Protein 6EQS (pdb70)

GO terms:
  GO:0061697 protein-glutaryllysine deglutarylase activity (F, IDA)
  GO:0070403 NAD+ binding (F, IDA)
  GO:0036046 protein demalonylation (P, IDA)
  GO:0036047 peptidyl-lysine demalonylation (P, IDA)
  GO:0036048 protein desuccinylation (P, IDA)
  GO:0036049 peptidyl-lysine desuccinylation (P, IDA)
  GO:0005739 mitochondrion (C, IDA)
  GO:0005758 mitochondrial intermembrane space (C, IDA)
  GO:0005759 mitochondrial matrix (C, IDA)
  GO:0005829 cytosol (C, IDA)
  GO:0008270 zinc ion binding (F, IDA)
  GO:0036054 protein-malonyllysine demalonylase activity (F, IDA)
  GO:0036055 protein-succinyllysine desuccinylase activity (F, IDA)
  GO:2000378 negative regulation of reactive oxygen species metabolic process (P, IDA)
  GO:0006476 protein deacetylation (P, IDA)
  GO:0061698 protein deglutarylation (P, IDA)
  GO:0005634 nucleus (C, TAS)
  GO:0005739 mitochondrion (C, HTP)
  GO:0061697 protein-glutaryllysine deglutarylase activity (F, EXP)
  GO:0005759 mitochondrial matrix (C, TAS)

Solvent-accessible surface area: 49986 Å² total; per-residue (Å²): 123,218,33,39,94,39,50,67,65,0,80,136,84,10,70,176,5,156,30,0,0,0,3,0,2,26,24,0,0,47,84,19,49,20,66,37,112,147,46,95,39,7,123,5,11,153,48,72,11,104,68,4,9,27,58,115,19,18,78,138,41,29,5,56,0,2,2,6,3,8,64,46,14,80,29,17,68,89,40,108,22,14,36,0,0,114,10,0,5,106,0,11,54,83,2,44,180,103,72,42,87,1,1,0,0,3,31,14,24,14,14,3,3,105,140,24,36,8,139,46,21,15,24,3,28,14,0,6,23,48,4,68,2,70,63,57,26,56,64,45,121,33,121,139,80,36,14,10,117,30,0,67,77,91,1,40,41,102,102,83,50,159,44,28,82,17,66,60,128,131,3,3,79,10,173,98,107,92,42,32,6,23,15,18,2,51,8,41,5,74,87,49,103,9,75,58,58,31,20,72,70,3,39,130,2,6,52,120,3,56,0,0,0,4,0,10,13,41,12,82,54,121,33,5,11,48,8,3,30,23,1,23,94,109,50,14,11,0,0,2,0,16,82,77,88,24,98,8,7,95,114,9,97,4,20,12,109,14,62,7,11,74,14,0,49,100,0,4,79,269,33,40,92,40,49,68,63,0,81,140,82,9,70,171,5,146,30,0,0,0,3,0,3,26,24,0,0,47,84,20,49,20,64,38,108,145,48,96,38,7,124,5,11,154,44,75,11,101,69,4,8,29,58,120,20,18,79,145,40,27,5,56,0,2,2,8,3,7,65,47,13,80,29,17,60,91,42,108,19,14,34,0,0,101,11,0,5,106,0,11,51,83,1,43,176,101,71,41,86,1,4,0,0,3,30,13,24,14,9,3,3,59,51,24,17,11,137,49,37,13,32,0,27,14,1,6,22,42,4,69,2,76,84,63,41,60,62,47,107,34,64,83,78,33,13,11,118,31,0,69,76,92,1,42,40,104,103,79,51,163,52,28,84,16,70,59,128,132,3,3,78,10,172,99,109,91,43,32,7,25,16,18,2,49,8,42,5,75,88,48,99,9,72,58,63,37,20,69,67,4,37,126,1,8,54,118,3,56,0,0,0,4,0,10,12,39,13,73,56,110,37,5,8,47,13,3,12,29,0,22,92,104,50,15,11,0,0,2,0,16,81,76,88,24,94,3,8,116,80,9,97,4,20,13,109,14,62,7,10,74,16,0,49,101,0,3,78,158,141,109,176,73,88,214,30,39,91,39,54,60,62,0,82,132,82,12,70,175,5,155,26,0,0,0,2,0,2,29,25,1,0,47,85,19,51,19,64,42,99,137,53,94,39,3,129,5,12,152,48,69,7,75,67,5,8,26,36,50,23,18,74,150,39,25,5,55,1,2,3,7,3,7,66,48,14,81,30,16,69,90,41,108,22,14,33,0,0,115,11,0,4,105,0,12,49,83,3,43,176,103,72,43,85,1,1,0,0,3,32,13,24,13,10,0,3,101,133,22,35,9,149,51,38,16,32,1,25,14,1,6,24,41,4,67,3,79,84,70,40,57,66,45,121,33,116,128,77,31,15,11,120,32,0,70,77,91,0,38,40,104,95,81,51,165,42,27,83,15,71,59,129,134,4,4,81,9,168,96,107,94,41,35,7,25,15,19,3,48,9,40,6,64,21,45,62,9,72,92,65,49,45,129,70,0,76,116,1,5,55,117,2,54,0,0,0,4,0,10,14,45,12,87,60,64,21,4,17,29,6,3,9,82,0,21,89,116,51,16,12,0,0,2,0,17,80,71,87,22,111,8,8,105,146,8,97,4,20,11,112,14,63,7,10,73,15,0,48,103,0,4,81,74,154,88,104,189,88,88,215,30,39,92,38,54,65,64,0,84,144,80,12,64,170,6,152,27,0,0,0,2,0,2,30,26,1,0,46,86,19,47,19,65,40,104,140,53,95,38,5,130,5,13,147,49,73,7,91,64,5,7,28,36,65,23,17,61,151,38,27,6,54,0,3,2,6,2,8,65,48,13,68,31,16,70,89,43,105,23,15,33,0,0,116,10,0,5,104,0,13,50,82,2,43,175,103,74,44,85,1,0,0,0,2,31,14,24,14,11,1,3,109,127,22,34,6,142,50,23,13,26,2,25,14,1,6,23,46,4,67,3,77,85,70,41,54,66,46,125,31,120,109,79,31,12,11,47,15,0,14,26,66,0,33,40,67,94,80,52,158,41,28,83,16,61,65,121,88,3,4,81,11,169,97,107,92,43,32,6,24,16,18,3,48,8,40,7,71,20,45,62,10,71,95,65,49,44,128,65,0,74,115,0,2,56,117,2,56,0,0,0,4,0,10,15,43,12,86,61,64,19,4,17,34,9,2,10,84,1,21,91,116,51,15,11,0,0,2,0,17,81,70,85,20,112,9,9,105,147,9,95,4,21,12,113,14,63,6,11,73,14,0,49,104,0,3,81

CATH classification: 3.40.50.1220 (+1 more: 3.30.1600.10)

InterPro domains:
  IPR003000 Sirtuin family [PF02146] (58-256)
  IPR026590 Sirtuin family, catalytic core domain [PS50305] (33-307)
  IPR026591 Sirtuin, catalytic core small domain superfamily [G3DSA:3.30.1600.10] (68-226)
  IPR027546 Sirtuin, class III [MF_01121] (51-306)
  IPR027546 Sirtuin, class III [cd01412] (51-301)
  IPR029035 DHS-like NAD/FAD-binding domain superfamily [SSF52467] (38-299)
  IPR050134 NAD-dependent sirtuin protein deacylases [PTHR11085] (37-305)

Secondary structure (DSSP, 8-state):
---B--HHHHHHHHHH-SEEEEEE-THHHHTTTPPPSSGGGGEETTEEHHHHSSHHHHHH-HHHHHHHHHHHHHHHTT----HHHHHHHHHHHHHHHTT-EEEEEE---S-HHHHTT-SSEEETTEEEEEEEETTT--EEE---SSSSGGGTT----STTPPP----GGGS-B--STTT-PBEEEEEPPTTSPPPHHHHHHHHHHHHH-SEEEEES--S-STTGGGHHHHHHHTT--EEEEESS--TTGGGSSEEEES-HHHHHHHHT-/--B--HHHHHHHHHH-SEEEEEE-GGGGGGGTPPPSSGGGGEETTEEHHHHSSHHHHHH-HHHHHHHHHHHHHHHTT----HHHHHHHHHHHHHHHTT-EEEEEE---S-HHHHTT--SEEETTEEEEEEEETTT--EEE---SSSSGGGTT----STTPPP----GGGS-B--STTT-PBEEEEEPPTTSPPPHHHHHHHHHHHHH-SEEEEES--S-STTGGGHHHHHHHTT--EEEEESS--TTGGGSSEEEES-HHHHHHHHT-/-TTTSPPPB--HHHHHHHHHH-SEEEEEE-GGGTGGGT---SSGGGGEETTEEHHHHSSHHHHHH-HHHHHHHHHHHHHHHTT----HHHHHHHHHHHHHHTTT-EEEEEE---S-HHHHTT-SSEEETTEEEEEEEETTT--EEE---SSSSGGGTT----STTPPP----GGGS-B--STTT-PBEEEEEPPTT-PPPHHHHHHHHHHHHH-SEEEEES--S-STTGGGHHHHHHHTT--EEEEESS--TTGGGSSEEEES-HHHHHHHHT-/---SSSPPPB--HHHHHHHHHH-SEEEEEE-THHHHTTT---SSGGGGEETTEEHHHHSSHHHHHH-HHHHHHHHHHHHHHHTT----HHHHHHHHHHHHHHHTT-EEEEEE---S-HHHHTT-SSEEETTEEEEEEEETTT--EEE---SSSSGGGTT----STTPPP----GGGS-B--STTT-PBEEEEE--TTSPPPHHHHHHHHHHHHH-SEEEEES--S-STTGGGHHHHHHHTT--EEEEESS--TTGGGSSEEEES-HHHHHHHHT-

Nearest PDB structures (foldseek):
  6eqs-assembly4_D  TM=1.002E+00  e=2.357E-60  Homo sapiens
  6aco-assembly1_A  TM=9.862E-01  e=8.002E-56  Homo sapiens
  4f4u-assembly2_B  TM=9.936E-01  e=1.482E-54  Homo sapiens
  8z57-assembly1_A  TM=9.806E-01  e=4.553E-55  Homo sapiens
  8z58-assembly1_A  TM=9.799E-01  e=5.432E-53  Homo sapiens

Organism: Homo sapiens (NCBI:txid9606)

Foldseek 3Di:
DAADADLVVLLVLVVPWQAEEEEEEPLQCVVQVQFHQPPDSQAFAHDGPLVLQAVVNCVVAVLVSLLQLQLNLVVLPPTAHFLLLLLLQVLQVVSVVVNGHYAYEYCDQSCRNVRSHHDRYHNFFYHSQWKAFPFPGDIGGHSDVRLFPLSNVGNHGHHPPDRSRDPQQRARFDPDPPTRGRIDGPGAGVVGDTDPVSVVVLVVSLVPTQEYEYEHDQLPDPPSSVRQLVSLVVVHAYAYEYCDDHPCRRSHHYYHHDRSSPVSNVSSD/DADQDLVVLLVLVVVWQAEEEEEADLQQVVQVQFHQPPPSQAFAHDGPLVLLAPVNCVVAVLVSLLQLQLNLVVLVPTAGFLLLLLLQVLQVVSVVVNGHYAYEYCDQNCRNVRSHHDRYHNFFYHSQWKAFPFPGDIDGHSDVRLFPLSVPGNHRHHPPDRSRDPQQRARFDPPPPGRGRIDHSGAGPVGDTDVVSVVVLVVSLVPTQEYEYEHDQLPDPPVSVRQLVSLVVVHAYEYEECDDHPCNVSHHHYHHDRSSPVSNVSSD/DPPPADFADADLVVLLVLVVPWQAEEEEEEDLQCVVQVQDHQPPDVQAFQHDGVQVLLDPVNCVVAVLQSLLQLQLNLVVLPVTAHFLLLLLLQVLQVVSVVVNGHYAYEYCDQSCNNVRSHHDRYHNFFYHSQWKAFPFPGDIDGHSDVRLFVLSVPGSHRHHPPDRSRDPQLRARFDPDPPGRGRIDGPGAHVVGDTDVVSVVVLVVSLVPTQEYEYEHDQLPDPPSSCRQLVSLVVVHAYEYEEQDDHPCSRSHNHYHHDRSSPVSNVSSD/DDDPDADFADADLVVLLVLVVPWQAEEEEEAPLQCVVQVQDHCPPDNQAFQHDGVLVLLDPVNCVVAVLVSLLQLQLNLVVLPVTAGFLLLLLLQVLQVVSVVVNGHYAYEYCDQSCRNVRSHHDRYQNQFYHSQWKAFPFPGDIDGHSDVRLFPLSNPGSHGHHPPDRSRDDQLRARFDPPPPGRGRIDGSGAHVVGDTDPVSVVVLVVSLVPTQEYEYERDQLDDPDSSCRQLSSLVVVHAYEYEECDDHPCSRSHNHYHHDRSSPPSNVSSD

Radius of gyration: 41.28 Å; Cα contacts (8 Å, |Δi|>4): 2179; chains: 4; bounding box: 72×83×125 Å

Structure (mmCIF, N/CA/C/O backbone):
data_6EQS
#
_entry.id   6EQS
#
_cell.length_a   40.326
_cell.length_b   55.969
_cell.length_c   123.034
_cell.angle_alpha   97.39
_cell.angle_beta   99.29
_cell.angle_gamma   90.52
#
_symmetry.space_group_name_H-M   'P 1'
#
loop_
_entity.id
_entity.type
_entity.pdbx_description
1 polymer 'NAD-dependent protein deacylase sirtuin-5, mitochondrial'
2 non-polymer 'ZINC ION'
3 non-polymer '3-[[(~{Z})-~{C}-[(2~{R},3~{R},4~{S},5~{R})-5-[[[[(2~{R},3~{S},4~{R},5~{R})-5-(6-aminopurin-9-yl)-3,4-bis(oxidanyl)oxolan-2-yl]methoxy-oxidanyl-phosphoryl]oxy-oxidanyl-phosphoryl]oxymethyl]-3,4-bis(oxidanyl)oxolan-2-yl]sulfanyl-~{N}-[(5~{S})-6-[[(2~{S})-3-(1~{H}-indol-3-yl)-1-oxidanylidene-1-(propan-2-ylamino)propan-2-yl]amino]-6-oxidanylidene-5-(phenylmethoxycarbonylamino)hexyl]carbonimidoyl]amino]propanoic acid'
4 non-polymer 1,2-ETHANEDIOL
5 non-polymer 1,3-BUTANEDIOL
6 non-polymer 'DIMETHYL SULFOXIDE'
7 water water
#
loop_
_atom_site.group_PDB
_atom_site.id
_atom_site.type_symbol
_atom_site.label_atom_id
_atom_site.label_alt_id
_atom_site.label_comp_id
_atom_site.label_asym_id
_atom_site.label_entity_id
_atom_site.label_seq_id
_atom_site.pdbx_PDB_ins_code
_atom_site.Cartn_x
_atom_site.Cartn_y
_atom_site.Cartn_z
_atom_site.occupancy
_atom_site.B_iso_or_equiv
_atom_site.auth_seq_id
_atom_site.auth_comp_id
_atom_site.auth_asym_id
_atom_site.auth_atom_id
_atom_site.pdbx_PDB_model_num
ATOM 1 N N . ALA A 1 7 ? 13.583 38.466 6.821 1.00 65.72 34 ALA A N 1
ATOM 2 C CA . ALA A 1 7 ? 14.456 37.313 6.308 1.00 58.35 34 ALA A CA 1
ATOM 3 C C . ALA A 1 7 ? 14.021 36.831 4.877 1.00 39.44 34 ALA A C 1
ATOM 4 O O . ALA A 1 7 ? 13.226 35.858 4.738 1.00 62.04 34 ALA A O 1
ATOM 6 N N . ARG A 1 8 ? 14.442 37.565 3.826 1.00 37.06 35 ARG A N 1
ATOM 7 C CA . ARG A 1 8 ? 13.708 37.469 2.558 1.00 35.64 35 ARG A CA 1
ATOM 8 C C . ARG A 1 8 ? 14.513 37.544 1.263 1.00 36.75 35 ARG A C 1
ATOM 9 O O . ARG A 1 8 ? 15.485 38.211 1.224 1.00 45.94 35 ARG A O 1
ATOM 17 N N . PRO A 1 9 ? 14.121 36.684 0.279 1.00 22.97 36 PRO A N 1
ATOM 18 C CA . PRO A 1 9 ? 15.034 36.501 -0.797 1.00 17.89 36 PRO A CA 1
ATOM 19 C C . PRO A 1 9 ? 15.166 37.607 -1.726 1.00 19.40 36 PRO A C 1
ATOM 20 O O . PRO A 1 9 ? 14.240 38.310 -1.920 1.00 24.23 36 PRO A O 1
ATOM 24 N N . SER A 1 10 ? 16.308 37.671 -2.390 1.00 16.65 37 SER A N 1
ATOM 25 C CA . SER A 1 10 ? 16.526 38.609 -3.455 1.00 16.30 37 SER A CA 1
ATOM 26 C C . SER A 1 10 ? 15.932 38.071 -4.783 1.00 15.02 37 SER A C 1
ATOM 27 O O . SER A 1 10 ? 16.001 36.869 -5.011 1.00 16.01 37 SER A O 1
ATOM 30 N N . SER A 1 11 ? 15.426 39.029 -5.590 1.00 15.47 38 SER A N 1
ATOM 31 C CA . SER A 1 11 ? 15.079 38.746 -6.990 1.00 16.95 38 SER A CA 1
ATOM 32 C C . SER A 1 11 ? 15.993 39.348 -7.988 1.00 16.02 38 SER A C 1
ATOM 33 O O . SER A 1 11 ? 15.611 39.400 -9.175 1.00 16.81 38 SER A O 1
ATOM 36 N N . SER A 1 12 ? 17.226 39.602 -7.565 1.00 15.74 39 SER A N 1
ATOM 37 C CA . SER A 1 12 ? 18.212 40.091 -8.498 1.00 17.23 39 SER A CA 1
ATOM 38 C C . SER A 1 12 ? 19.046 39.036 -9.216 1.00 16.35 39 SER A C 1
ATOM 39 O O . SER A 1 12 ? 19.924 38.383 -8.638 1.00 16.18 39 SER A O 1
ATOM 42 N N . MET A 1 13 ? 18.779 38.831 -10.532 1.00 16.79 40 MET A N 1
ATOM 43 C CA . MET A 1 13 ? 19.621 37.982 -11.352 1.00 18.79 40 MET A CA 1
ATOM 44 C C . MET A 1 13 ? 21.016 38.423 -11.452 1.00 20.15 40 MET A C 1
ATOM 45 O O . MET A 1 13 ? 21.925 37.619 -11.472 1.00 19.72 40 MET A O 1
ATOM 50 N N . ALA A 1 14 ? 21.233 39.678 -11.484 1.00 19.58 41 ALA A N 1
ATOM 51 C CA . ALA A 1 14 ? 22.610 40.207 -11.639 1.00 18.93 41 ALA A CA 1
ATOM 52 C C . ALA A 1 14 ? 23.397 39.773 -10.407 1.00 18.07 41 ALA A C 1
ATOM 53 O O . ALA A 1 14 ? 24.537 39.397 -10.520 1.00 21.20 41 ALA A O 1
ATOM 55 N N . ASP A 1 15 ? 22.779 39.824 -9.221 1.00 19.15 42 ASP A N 1
ATOM 56 C CA . ASP A 1 15 ? 23.494 39.471 -8.004 1.00 19.64 42 ASP A CA 1
ATOM 57 C C . ASP A 1 15 ? 23.734 37.914 -8.003 1.00 16.15 42 ASP A C 1
ATOM 58 O O . ASP A 1 15 ? 24.842 37.486 -7.651 1.00 19.76 42 ASP A O 1
ATOM 63 N N . PHE A 1 16 ? 22.728 37.154 -8.433 1.00 16.68 43 PHE A N 1
ATOM 64 C CA . PHE A 1 16 ? 22.966 35.729 -8.491 1.00 16.18 43 PHE A CA 1
ATOM 65 C C . PHE A 1 16 ? 24.089 35.415 -9.442 1.00 14.38 43 PHE A C 1
ATOM 66 O O . PHE A 1 16 ? 24.957 34.540 -9.229 1.00 18.40 43 PHE A O 1
ATOM 74 N N . ARG A 1 17 ? 24.118 36.132 -10.575 1.00 15.95 44 ARG A N 1
ATOM 75 C CA . ARG A 1 17 ? 25.143 35.911 -11.588 1.00 16.07 44 ARG A CA 1
ATOM 76 C C . ARG A 1 17 ? 26.594 36.153 -11.116 1.00 20.88 44 ARG A C 1
ATOM 77 O O . ARG A 1 17 ? 27.551 35.567 -11.604 1.00 20.65 44 ARG A O 1
ATOM 85 N N . LYS A 1 18 ? 26.756 37.093 -10.184 1.00 19.83 45 LYS A N 1
ATOM 86 C CA . LYS A 1 18 ? 28.033 37.328 -9.533 1.00 21.86 45 LYS A CA 1
ATOM 87 C C . LYS A 1 18 ? 28.519 36.047 -8.755 1.00 19.09 45 LYS A C 1
ATOM 88 O O . LYS A 1 18 ? 29.707 35.650 -8.911 1.00 25.52 45 LYS A O 1
ATOM 94 N N . PHE A 1 19 ? 27.567 35.401 -8.020 1.00 17.06 46 PHE A N 1
ATOM 95 C CA . PHE A 1 19 ? 27.931 34.096 -7.364 1.00 17.75 46 PHE A CA 1
ATOM 96 C C . PHE A 1 19 ? 28.203 33.015 -8.471 1.00 18.84 46 PHE A C 1
ATOM 97 O O . PHE A 1 19 ? 29.163 32.281 -8.378 1.00 18.92 46 PHE A O 1
ATOM 105 N N . PHE A 1 20 ? 27.373 32.975 -9.483 1.00 15.06 47 PHE A N 1
ATOM 106 C CA . PHE A 1 20 ? 27.459 31.955 -10.525 1.00 16.43 47 PHE A CA 1
ATOM 107 C C . PHE A 1 20 ? 28.788 31.994 -11.242 1.00 20.40 47 PHE A C 1
ATOM 108 O O . PHE A 1 20 ? 29.340 30.951 -11.548 1.00 21.17 47 PHE A O 1
ATOM 116 N N . ALA A 1 21 ? 29.341 33.192 -11.488 1.00 17.34 48 ALA A N 1
ATOM 117 C CA . ALA A 1 21 ? 30.549 33.339 -12.179 1.00 20.05 48 ALA A CA 1
ATOM 118 C C . ALA A 1 21 ? 31.716 32.737 -11.475 1.00 21.35 48 ALA A C 1
ATOM 119 O O . ALA A 1 21 ? 32.685 32.342 -12.160 1.00 28.48 48 ALA A O 1
ATOM 121 N N . LYS A 1 22 ? 31.670 32.649 -10.137 1.00 21.04 49 LYS A N 1
ATOM 122 C CA . LYS A 1 22 ? 32.768 32.166 -9.324 1.00 21.78 49 LYS A CA 1
ATOM 123 C C . LYS A 1 22 ? 32.580 30.762 -8.790 1.00 21.90 49 LYS A C 1
ATOM 124 O O . LYS A 1 22 ? 33.515 30.199 -8.239 1.00 27.21 49 LYS A O 1
ATOM 130 N N . ALA A 1 23 ? 31.351 30.225 -8.875 1.00 20.48 50 ALA A N 1
ATOM 131 C CA . ALA A 1 23 ? 31.045 28.974 -8.258 1.00 17.70 50 ALA A CA 1
ATOM 132 C C . ALA A 1 23 ? 31.798 27.794 -8.925 1.00 16.27 50 ALA A C 1
ATOM 133 O O . ALA A 1 23 ? 31.799 27.619 -10.169 1.00 21.57 50 ALA A O 1
ATOM 135 N N . LYS A 1 24 ? 32.364 26.981 -8.083 1.00 19.54 51 LYS A N 1
ATOM 136 C CA . LYS A 1 24 ? 33.158 25.833 -8.541 1.00 16.60 51 LYS A CA 1
ATOM 137 C C . LYS A 1 24 ? 32.363 24.507 -8.479 1.00 18.34 51 LYS A C 1
ATOM 138 O O . LYS A 1 24 ? 32.756 23.517 -9.104 1.00 18.22 51 LYS A O 1
ATOM 144 N N . HIS A 1 25 ? 31.313 24.472 -7.690 1.00 16.74 52 HIS A N 1
ATOM 145 C CA . HIS A 1 25 ? 30.618 23.246 -7.405 1.00 16.17 52 HIS A CA 1
ATOM 146 C C . HIS A 1 25 ? 29.110 23.564 -7.201 1.00 13.13 52 HIS A C 1
ATOM 147 O O . HIS A 1 25 ? 28.704 23.885 -6.083 1.00 15.54 52 HIS A O 1
ATOM 154 N N . ILE A 1 26 ? 28.374 23.516 -8.309 1.00 11.66 53 ILE A N 1
ATOM 155 C CA . ILE A 1 26 ? 26.975 23.863 -8.303 1.00 11.50 53 ILE A CA 1
ATOM 156 C C . ILE A 1 26 ? 26.096 22.554 -8.159 1.00 11.66 53 ILE A C 1
ATOM 157 O O . ILE A 1 26 ? 26.283 21.659 -8.946 1.00 15.19 53 ILE A O 1
ATOM 162 N N . VAL A 1 27 ? 25.187 22.562 -7.227 1.00 10.93 54 VAL A N 1
ATOM 163 C CA . VAL A 1 27 ? 24.173 21.525 -7.151 1.00 11.36 54 VAL A CA 1
ATOM 164 C C . VAL A 1 27 ? 22.823 22.077 -7.552 1.00 9.64 54 VAL A C 1
ATOM 165 O O . VAL A 1 27 ? 22.387 23.125 -7.026 1.00 12.60 54 VAL A O 1
ATOM 169 N N . ILE A 1 28 ? 22.177 21.381 -8.483 1.00 11.53 55 ILE A N 1
ATOM 170 C CA . ILE A 1 28 ? 20.895 21.797 -8.943 1.00 10.28 55 ILE A CA 1
ATOM 171 C C . ILE A 1 28 ? 19.913 20.662 -8.509 1.00 9.02 55 ILE A C 1
ATOM 172 O O . ILE A 1 28 ? 20.026 19.480 -8.976 1.00 11.67 55 ILE A O 1
ATOM 177 N N . ILE A 1 29 ? 18.981 20.979 -7.625 1.00 8.26 56 ILE A N 1
ATOM 178 C CA . ILE A 1 29 ? 17.914 20.108 -7.150 1.00 9.47 56 ILE A CA 1
ATOM 179 C C . ILE A 1 29 ? 16.695 20.333 -8.019 1.00 9.31 56 ILE A C 1
ATOM 180 O O . ILE A 1 29 ? 16.282 21.520 -8.093 1.00 11.51 56 ILE A O 1
ATOM 185 N N . SER A 1 30 ? 16.064 19.345 -8.657 1.00 8.95 57 SER A N 1
ATOM 186 C CA . SER A 1 30 ? 14.894 19.576 -9.411 1.00 8.89 57 SER A CA 1
ATOM 187 C C . SER A 1 30 ? 13.724 18.716 -8.972 1.00 8.78 57 SER A C 1
ATOM 188 O O . SER A 1 30 ? 13.887 17.585 -8.416 1.00 9.68 57 SER A O 1
ATOM 191 N N . GLY A 1 31 ? 12.548 19.234 -9.234 1.00 8.53 58 GLY A N 1
ATOM 192 C CA . GLY A 1 31 ? 11.362 18.566 -9.135 1.00 9.01 58 GLY A CA 1
ATOM 193 C C . GLY A 1 31 ? 10.470 18.704 -10.365 1.00 8.05 58 GLY A C 1
ATOM 194 O O . GLY A 1 31 ? 10.981 19.008 -11.476 1.00 9.20 58 GLY A O 1
ATOM 195 N N . ALA A 1 32 ? 9.193 18.288 -10.227 1.00 8.52 59 ALA A N 1
ATOM 196 C CA . ALA A 1 32 ? 8.357 18.070 -11.411 1.00 10.76 59 ALA A CA 1
ATOM 197 C C . ALA A 1 32 ? 8.138 19.318 -12.250 1.00 9.87 59 ALA A C 1
ATOM 198 O O . ALA A 1 32 ? 7.841 19.272 -13.438 1.00 9.94 59 ALA A O 1
ATOM 200 N N . GLY A 1 33 ? 8.295 20.441 -11.633 1.00 10.65 60 GLY A N 1
ATOM 201 C CA . GLY A 1 33 ? 8.113 21.698 -12.309 1.00 10.12 60 GLY A CA 1
ATOM 202 C C . GLY A 1 33 ? 9.135 21.899 -13.429 1.00 10.83 60 GLY A C 1
ATOM 203 O O . GLY A 1 33 ? 8.835 22.668 -14.401 1.00 12.64 60 GLY A O 1
ATOM 204 N N . VAL A 1 34 ? 10.323 21.263 -13.347 1.00 10.46 61 VAL A N 1
ATOM 205 C CA . VAL A 1 34 ? 11.283 21.359 -14.420 1.00 10.60 61 VAL A CA 1
ATOM 206 C C . VAL A 1 34 ? 10.808 20.722 -15.681 1.00 8.64 61 VAL A C 1
ATOM 207 O O . VAL A 1 34 ? 11.339 21.008 -16.775 1.00 10.25 61 VAL A O 1
ATOM 211 N N . SER A 1 35 ? 9.838 19.804 -15.592 1.00 10.18 62 SER A N 1
ATOM 212 C CA . SER A 1 35 ? 9.351 19.083 -16.750 1.00 12.12 62 SER A CA 1
ATOM 213 C C . SER A 1 35 ? 7.934 19.503 -17.190 1.00 11.35 62 SER A C 1
ATOM 214 O O . SER A 1 35 ? 7.424 19.026 -18.203 1.00 11.69 62 SER A O 1
ATOM 217 N N . ALA A 1 36 ? 7.378 20.454 -16.492 1.00 11.03 63 ALA A N 1
ATOM 218 C CA . ALA A 1 36 ? 6.034 20.899 -16.770 1.00 13.69 63 ALA A CA 1
ATOM 219 C C . ALA A 1 36 ? 5.950 21.467 -18.248 1.00 12.27 63 ALA A C 1
ATOM 220 O O . ALA A 1 36 ? 4.981 21.185 -18.982 1.00 13.98 63 ALA A O 1
ATOM 222 N N . GLU A 1 37 ? 7.002 22.217 -18.591 1.00 12.00 64 GLU A N 1
ATOM 223 C CA . GLU A 1 37 ? 6.998 22.773 -19.972 1.00 12.19 64 GLU A CA 1
ATOM 224 C C . GLU A 1 37 ? 7.257 21.798 -21.078 1.00 14.44 64 GLU A C 1
ATOM 225 O O . GLU A 1 37 ? 7.200 22.135 -22.219 1.00 17.15 64 GLU A O 1
ATOM 231 N N . SER A 1 38 ? 7.569 20.548 -20.710 1.00 12.02 65 SER A N 1
ATOM 232 C CA . SER A 1 38 ? 7.609 19.454 -21.625 1.00 12.58 65 SER A CA 1
ATOM 233 C C . SER A 1 38 ? 6.259 18.793 -21.813 1.00 12.44 65 SER A C 1
ATOM 234 O O . SER A 1 38 ? 6.120 17.776 -22.569 1.00 14.87 65 SER A O 1
ATOM 237 N N . GLY A 1 39 ? 5.236 19.263 -21.052 1.00 13.33 66 GLY A N 1
ATOM 238 C CA . GLY A 1 39 ? 3.947 18.587 -21.116 1.00 14.38 66 GLY A CA 1
ATOM 239 C C . GLY A 1 39 ? 3.848 17.399 -20.116 1.00 15.53 66 GLY A C 1
ATOM 240 O O . GLY A 1 39 ? 2.904 16.663 -20.220 1.00 17.14 66 GLY A O 1
ATOM 241 N N . VAL A 1 40 ? 4.739 17.301 -19.143 1.00 13.11 67 VAL A N 1
ATOM 242 C CA . VAL A 1 40 ? 4.681 16.192 -18.151 1.00 11.92 67 VAL A CA 1
ATOM 243 C C . VAL A 1 40 ? 3.870 16.703 -16.986 1.00 13.29 67 VAL A C 1
ATOM 244 O O . VAL A 1 40 ? 4.179 17.761 -16.382 1.00 13.76 67 VAL A O 1
ATOM 248 N N . PRO A 1 41 ? 2.822 15.948 -16.557 1.00 13.63 68 PRO A N 1
ATOM 249 C CA . PRO A 1 41 ? 2.018 16.391 -15.428 1.00 14.30 68 PRO A CA 1
ATOM 250 C C . PRO A 1 41 ? 2.831 16.484 -14.192 1.00 13.26 68 PRO A C 1
ATOM 251 O O . PRO A 1 41 ? 3.687 15.702 -13.940 1.00 18.15 68 PRO A O 1
ATOM 255 N N . THR A 1 42 ? 2.510 17.434 -13.320 1.00 15.12 69 THR A N 1
ATOM 256 C CA . THR A 1 42 ? 3.070 17.518 -11.976 1.00 12.63 69 THR A CA 1
ATOM 257 C C . THR A 1 42 ? 2.256 16.695 -10.960 1.00 12.89 69 THR A C 1
ATOM 258 O O . THR A 1 42 ? 1.207 16.191 -11.299 1.00 18.68 69 THR A O 1
ATOM 262 N N . PHE A 1 43 ? 2.785 16.604 -9.754 1.00 15.53 70 PHE A N 1
ATOM 263 C CA . PHE A 1 43 ? 1.979 16.011 -8.636 1.00 17.73 70 PHE A CA 1
ATOM 264 C C . PHE A 1 43 ? 0.954 16.996 -8.065 1.00 17.28 70 PHE A C 1
ATOM 265 O O . PHE A 1 43 ? -0.088 16.611 -7.585 1.00 23.92 70 PHE A O 1
ATOM 273 N N . ARG A 1 44 ? 1.281 18.276 -8.046 1.00 19.18 71 ARG A N 1
ATOM 274 C CA . ARG A 1 44 ? 0.367 19.348 -7.531 1.00 23.03 71 ARG A CA 1
ATOM 275 C C . ARG A 1 44 ? -0.627 19.675 -8.683 1.00 19.57 71 ARG A C 1
ATOM 276 O O . ARG A 1 44 ? -0.340 19.562 -9.901 1.00 27.01 71 ARG A O 1
ATOM 284 N N . GLY A 1 45 ? -1.798 19.999 -8.244 1.00 26.14 72 GLY A N 1
ATOM 285 C CA . GLY A 1 45 ? -2.853 20.344 -9.207 1.00 24.41 72 GLY A CA 1
ATOM 286 C C . GLY A 1 45 ? -3.495 19.212 -9.941 1.00 22.43 72 GLY A C 1
ATOM 287 O O . GLY A 1 45 ? -3.331 18.011 -9.608 1.00 32.97 72 GLY A O 1
ATOM 288 N N . ALA A 1 46 ? -4.001 19.549 -11.113 1.00 26.49 73 ALA A N 1
ATOM 289 C CA . ALA A 1 46 ? -4.920 18.653 -11.770 1.00 23.78 73 ALA A CA 1
ATOM 290 C C . ALA A 1 46 ? -4.250 17.468 -12.373 1.00 25.97 73 ALA A C 1
ATOM 291 O O . ALA A 1 46 ? -4.860 16.417 -12.461 1.00 25.17 73 ALA A O 1
ATOM 293 N N . GLY A 1 47 ? -2.976 17.633 -12.772 1.00 26.82 74 GLY A N 1
ATOM 294 C CA . GLY A 1 47 ? -2.243 16.529 -13.285 1.00 27.89 74 GLY A CA 1
ATOM 295 C C . GLY A 1 47 ? -1.926 15.451 -12.299 1.00 27.21 74 GLY A C 1
ATOM 296 O O . GLY A 1 47 ? -1.525 14.419 -12.724 1.00 32.23 74 GLY A O 1
ATOM 297 N N . GLY A 1 48 ? -2.048 15.669 -11.022 1.00 22.13 75 GLY A N 1
ATOM 298 C CA . GLY A 1 48 ? -1.714 14.693 -9.946 1.00 22.53 75 GLY A CA 1
ATOM 299 C C . GLY A 1 48 ? -2.735 13.596 -9.568 1.00 21.55 75 GLY A C 1
ATOM 300 O O . GLY A 1 48 ? -2.647 12.942 -8.553 1.00 29.29 75 GLY A O 1
ATOM 301 N N . TYR A 1 49 ? -3.732 13.500 -10.433 1.00 17.91 76 TYR A N 1
ATOM 302 C CA . TYR A 1 49 ? -4.890 12.556 -10.287 1.00 18.03 76 TYR A CA 1
ATOM 303 C C . TYR A 1 49 ? -4.864 11.587 -11.423 1.00 20.02 76 TYR A C 1
ATOM 304 O O . TYR A 1 49 ? -4.503 11.899 -12.558 1.00 20.63 76 TYR A O 1
ATOM 313 N N . TRP A 1 50 ? -5.217 10.347 -11.099 1.00 16.20 77 TRP A N 1
ATOM 314 C CA . TRP A 1 50 ? -5.365 9.266 -12.060 1.00 13.45 77 TRP A CA 1
ATOM 315 C C . TRP A 1 50 ? -6.579 8.490 -11.596 1.00 15.70 77 TRP A C 1
ATOM 316 O O . TRP A 1 50 ? -6.610 8.032 -10.454 1.00 16.74 77 TRP A O 1
ATOM 327 N N . ARG A 1 51 ? -7.550 8.425 -12.480 1.00 18.01 78 ARG A N 1
ATOM 328 C CA . ARG A 1 51 ? -8.840 7.946 -12.102 1.00 17.74 78 ARG A CA 1
ATOM 329 C C . ARG A 1 51 ? -9.281 8.691 -10.886 1.00 18.43 78 ARG A C 1
ATOM 330 O O . ARG A 1 51 ? -9.171 9.894 -10.896 1.00 20.95 78 ARG A O 1
ATOM 338 N N . LYS A 1 52 ? -9.761 8.073 -9.839 1.00 17.87 79 LYS A N 1
ATOM 339 C CA . LYS A 1 52 ? -10.196 8.843 -8.682 1.00 21.72 79 LYS A CA 1
ATOM 340 C C . LYS A 1 52 ? -9.094 9.001 -7.623 1.00 27.11 79 LYS A C 1
ATOM 341 O O . LYS A 1 52 ? -9.397 9.513 -6.548 1.00 35.46 79 LYS A O 1
ATOM 347 N N . TRP A 1 53 ? -7.878 8.617 -7.904 1.00 22.02 80 TRP A N 1
ATOM 348 C CA . TRP A 1 53 ? -6.823 8.625 -6.930 1.00 24.45 80 TRP A CA 1
ATOM 349 C C . TRP A 1 53 ? -5.849 9.714 -7.192 1.00 19.45 80 TRP A C 1
ATOM 350 O O . TRP A 1 53 ? -5.629 10.194 -8.324 1.00 22.71 80 TRP A O 1
ATOM 361 N N . GLN A 1 54 ? -5.159 10.030 -6.121 1.00 22.81 81 GLN A N 1
ATOM 362 C CA . GLN A 1 54 ? -3.979 10.813 -6.181 1.00 24.21 81 GLN A CA 1
ATOM 363 C C . GLN A 1 54 ? -2.797 9.867 -6.308 1.00 18.51 81 GLN A C 1
ATOM 364 O O . GLN A 1 54 ? -2.728 8.737 -5.771 1.00 20.73 81 GLN A O 1
ATOM 370 N N . ALA A 1 55 ? -1.842 10.376 -6.919 1.00 21.54 82 ALA A N 1
ATOM 371 C CA . ALA A 1 55 ? -0.615 9.718 -7.102 1.00 23.11 82 ALA A CA 1
ATOM 372 C C . ALA A 1 55 ? 0.017 9.197 -5.839 1.00 23.17 82 ALA A C 1
ATOM 373 O O . ALA A 1 55 ? 0.409 8.021 -5.788 1.00 27.78 82 ALA A O 1
ATOM 375 N N A GLN A 1 56 ? -0.091 9.906 -4.719 0.50 22.79 83 GLN A N 1
ATOM 376 N N B GLN A 1 56 ? -0.094 9.945 -4.737 0.50 23.41 83 GLN A N 1
ATOM 377 C CA A GLN A 1 56 ? 0.483 9.404 -3.447 0.50 32.75 83 GLN A CA 1
ATOM 378 C CA B GLN A 1 56 ? 0.435 9.563 -3.457 0.50 20.50 83 GLN A CA 1
ATOM 379 C C A GLN A 1 56 ? -0.355 8.304 -2.743 0.50 27.06 83 GLN A C 1
ATOM 380 C C B GLN A 1 56 ? -0.234 8.294 -2.921 0.50 18.52 83 GLN A C 1
ATOM 381 O O A GLN A 1 56 ? -0.051 7.706 -1.610 0.50 27.11 83 GLN A O 1
ATOM 382 O O B GLN A 1 56 ? 0.477 7.500 -2.459 0.50 20.73 83 GLN A O 1
ATOM 393 N N . ASP A 1 57 ? -1.526 8.067 -3.279 1.00 19.28 84 ASP A N 1
ATOM 394 C CA . ASP A 1 57 ? -2.319 6.947 -2.887 1.00 18.66 84 ASP A CA 1
ATOM 395 C C . ASP A 1 57 ? -1.840 5.640 -3.510 1.00 15.24 84 ASP A C 1
ATOM 396 O O . ASP A 1 57 ? -1.950 4.548 -2.964 1.00 24.07 84 ASP A O 1
ATOM 401 N N . LEU A 1 58 ? -1.376 5.730 -4.742 1.00 14.19 85 LEU A N 1
ATOM 402 C CA . LEU A 1 58 ? -1.021 4.556 -5.540 1.00 13.91 85 LEU A CA 1
ATOM 403 C C . LEU A 1 58 ? 0.443 4.159 -5.402 1.00 13.56 85 LEU A C 1
ATOM 404 O O . LEU A 1 58 ? 0.857 2.974 -5.494 1.00 16.07 85 LEU A O 1
ATOM 409 N N . ALA A 1 59 ? 1.291 5.174 -5.148 1.00 12.58 86 ALA A N 1
ATOM 410 C CA . ALA A 1 59 ? 2.747 4.990 -5.048 1.00 10.61 86 ALA A CA 1
ATOM 411 C C . ALA A 1 59 ? 3.150 4.663 -3.591 1.00 11.15 86 ALA A C 1
ATOM 412 O O . ALA A 1 59 ? 3.869 5.319 -2.928 1.00 12.50 86 ALA A O 1
ATOM 414 N N . THR A 1 60 ? 2.591 3.491 -3.181 1.00 11.21 87 THR A N 1
ATOM 415 C CA . THR A 1 60 ? 2.843 2.998 -1.826 1.00 11.53 87 THR A CA 1
ATOM 416 C C . THR A 1 60 ? 2.985 1.461 -1.857 1.00 11.10 87 THR A C 1
ATOM 417 O O . THR A 1 60 ? 2.338 0.819 -2.666 1.00 14.06 87 THR A O 1
ATOM 421 N N . PRO A 1 61 ? 3.758 0.942 -0.845 1.00 10.82 88 PRO A N 1
ATOM 422 C CA . PRO A 1 61 ? 3.830 -0.555 -0.830 1.00 12.07 88 PRO A CA 1
ATOM 423 C C . PRO A 1 61 ? 2.482 -1.167 -0.501 1.00 13.84 88 PRO A C 1
ATOM 424 O O . PRO A 1 61 ? 2.181 -2.289 -0.982 1.00 15.58 88 PRO A O 1
ATOM 428 N N . LEU A 1 62 ? 1.615 -0.564 0.334 1.00 15.62 89 LEU A N 1
ATOM 429 C CA . LEU A 1 62 ? 0.319 -1.138 0.632 1.00 16.98 89 LEU A CA 1
ATOM 430 C C . LEU A 1 62 ? -0.547 -1.223 -0.651 1.00 14.91 89 LEU A C 1
ATOM 431 O O . LEU A 1 62 ? -1.255 -2.211 -0.850 1.00 15.84 89 LEU A O 1
ATOM 436 N N . ALA A 1 63 ? -0.539 -0.149 -1.415 1.00 14.18 90 ALA A N 1
ATOM 437 C CA . ALA A 1 63 ? -1.290 -0.164 -2.652 1.00 13.02 90 ALA A CA 1
ATOM 438 C C . ALA A 1 63 ? -0.887 -1.351 -3.546 1.00 13.47 90 ALA A C 1
ATOM 439 O O . ALA A 1 63 ? -1.738 -1.987 -4.127 1.00 15.92 90 ALA A O 1
ATOM 441 N N . PHE A 1 64 ? 0.414 -1.483 -3.690 1.00 13.82 91 PHE A N 1
ATOM 442 C CA . PHE A 1 64 ? 0.904 -2.521 -4.510 1.00 13.75 91 PHE A CA 1
ATOM 443 C C . PHE A 1 64 ? 0.588 -3.957 -4.012 1.00 13.20 91 PHE A C 1
ATOM 444 O O . PHE A 1 64 ? 0.292 -4.792 -4.767 1.00 16.93 91 PHE A O 1
ATOM 452 N N . ALA A 1 65 ? 0.683 -4.120 -2.695 1.00 16.58 92 ALA A N 1
ATOM 453 C CA . ALA A 1 65 ? 0.333 -5.383 -2.102 1.00 19.36 92 ALA A CA 1
ATOM 454 C C . ALA A 1 65 ? -1.119 -5.743 -2.286 1.00 21.80 92 ALA A C 1
ATOM 455 O O . ALA A 1 65 ? -1.482 -6.858 -2.531 1.00 25.20 92 ALA A O 1
ATOM 457 N N . HIS A 1 66 ? -1.994 -4.737 -2.175 1.00 19.99 93 HIS A N 1
ATOM 458 C CA . HIS A 1 66 ? -3.431 -4.936 -2.286 1.00 24.19 93 HIS A CA 1
ATOM 459 C C . HIS A 1 66 ? -3.924 -5.135 -3.676 1.00 20.44 93 HIS A C 1
ATOM 460 O O . HIS A 1 66 ? -4.864 -5.866 -3.907 1.00 20.32 93 HIS A O 1
ATOM 467 N N . ASN A 1 67 ? -3.332 -4.368 -4.593 1.00 15.79 94 ASN A N 1
ATOM 468 C CA . ASN A 1 67 ? -3.872 -4.316 -5.963 1.00 13.71 94 ASN A CA 1
ATOM 469 C C . ASN A 1 67 ? -2.730 -4.037 -6.891 1.00 14.19 94 ASN A C 1
ATOM 470 O O . ASN A 1 67 ? -2.632 -2.938 -7.456 1.00 14.69 94 ASN A O 1
ATOM 475 N N . PRO A 1 68 ? -1.866 -5.013 -7.119 1.00 11.04 95 PRO A N 1
ATOM 476 C CA . PRO A 1 68 ? -0.711 -4.712 -7.957 1.00 11.56 95 PRO A CA 1
ATOM 477 C C . PRO A 1 68 ? -1.158 -4.439 -9.438 1.00 9.63 95 PRO A C 1
ATOM 478 O O . PRO A 1 68 ? -0.399 -3.780 -10.166 1.00 12.31 95 PRO A O 1
ATOM 482 N N . SER A 1 69 ? -2.254 -4.992 -9.856 1.00 11.37 96 SER A N 1
ATOM 483 C CA . SER A 1 69 ? -2.728 -4.662 -11.226 1.00 13.15 96 SER A CA 1
ATOM 484 C C . SER A 1 69 ? -3.040 -3.154 -11.359 1.00 11.81 96 SER A C 1
ATOM 485 O O . SER A 1 69 ? -2.676 -2.564 -12.375 1.00 12.46 96 SER A O 1
ATOM 488 N N . ARG A 1 70 ? -3.789 -2.608 -10.400 1.00 12.64 97 ARG A N 1
ATOM 489 C CA . ARG A 1 70 ? -4.108 -1.224 -10.427 1.00 12.09 97 ARG A CA 1
ATOM 490 C C . ARG A 1 70 ? -2.848 -0.358 -10.439 1.00 13.10 97 ARG A C 1
ATOM 491 O O . ARG A 1 70 ? -2.749 0.640 -11.210 1.00 13.17 97 ARG A O 1
ATOM 499 N N . VAL A 1 71 ? -1.920 -0.684 -9.530 1.00 10.70 98 VAL A N 1
ATOM 500 C CA . VAL A 1 71 ? -0.674 0.113 -9.528 1.00 9.66 98 VAL A CA 1
ATOM 501 C C . VAL A 1 71 ? 0.073 -0.036 -10.832 1.00 10.04 98 VAL A C 1
ATOM 502 O O . VAL A 1 71 ? 0.586 0.994 -11.301 1.00 10.30 98 VAL A O 1
ATOM 506 N N . TRP A 1 72 ? 0.166 -1.218 -11.369 1.00 11.00 99 TRP A N 1
ATOM 507 C CA . TRP A 1 72 ? 0.815 -1.353 -12.679 1.00 9.59 99 TRP A CA 1
ATOM 508 C C . TRP A 1 72 ? 0.052 -0.617 -13.782 1.00 9.94 99 TRP A C 1
ATOM 509 O O . TRP A 1 72 ? 0.717 -0.086 -14.704 1.00 11.74 99 TRP A O 1
ATOM 520 N N . GLU A 1 73 ? -1.271 -0.559 -13.764 1.00 11.26 100 GLU A N 1
ATOM 521 C CA . GLU A 1 73 ? -1.977 0.221 -14.765 1.00 12.00 100 GLU A CA 1
ATOM 522 C C . GLU A 1 73 ? -1.602 1.707 -14.682 1.00 12.86 100 GLU A C 1
ATOM 523 O O . GLU A 1 73 ? -1.371 2.347 -15.724 1.00 11.80 100 GLU A O 1
ATOM 529 N N . PHE A 1 74 ? -1.409 2.189 -13.458 1.00 10.48 101 PHE A N 1
ATOM 530 C CA . PHE A 1 74 ? -1.029 3.584 -13.205 1.00 9.00 101 PHE A CA 1
ATOM 531 C C . PHE A 1 74 ? 0.386 3.788 -13.775 1.00 10.88 101 PHE A C 1
ATOM 532 O O . PHE A 1 74 ? 0.663 4.806 -14.463 1.00 11.00 101 PHE A O 1
ATOM 540 N N . TYR A 1 75 ? 1.360 2.970 -13.434 1.00 9.36 102 TYR A N 1
ATOM 541 C CA . TYR A 1 75 ? 2.683 3.113 -13.964 1.00 8.91 102 TYR A CA 1
ATOM 542 C C . TYR A 1 75 ? 2.772 2.934 -15.493 1.00 10.39 102 TYR A C 1
ATOM 543 O O . TYR A 1 75 ? 3.574 3.638 -16.140 1.00 11.28 102 TYR A O 1
ATOM 552 N N . HIS A 1 76 ? 1.973 2.033 -15.983 1.00 10.43 103 HIS A N 1
ATOM 553 C CA . HIS A 1 76 ? 1.887 1.891 -17.445 1.00 10.87 103 HIS A CA 1
ATOM 554 C C . HIS A 1 76 ? 1.474 3.155 -18.105 1.00 12.19 103 HIS A C 1
ATOM 555 O O . HIS A 1 76 ? 2.047 3.606 -19.122 1.00 12.73 103 HIS A O 1
ATOM 562 N N . TYR A 1 77 ? 0.425 3.751 -17.612 1.00 10.23 104 TYR A N 1
ATOM 563 C CA . TYR A 1 77 ? -0.059 5.045 -18.142 1.00 12.42 104 TYR A CA 1
ATOM 564 C C . TYR A 1 77 ? 1.068 6.043 -18.087 1.00 11.09 104 TYR A C 1
ATOM 565 O O . TYR A 1 77 ? 1.264 6.700 -19.146 1.00 10.86 104 TYR A O 1
ATOM 574 N N . ARG A 1 78 ? 1.792 6.184 -16.988 1.00 10.64 105 ARG A N 1
ATOM 575 C CA . ARG A 1 78 ? 2.856 7.197 -16.969 1.00 10.33 105 ARG A CA 1
ATOM 576 C C . ARG A 1 78 ? 3.958 6.900 -17.983 1.00 11.46 105 ARG A C 1
ATOM 577 O O . ARG A 1 78 ? 4.502 7.810 -18.556 1.00 12.53 105 ARG A O 1
ATOM 585 N N . ARG A 1 79 ? 4.287 5.645 -18.134 1.00 12.30 106 ARG A N 1
ATOM 586 C CA . ARG A 1 79 ? 5.338 5.258 -19.143 1.00 12.36 106 ARG A CA 1
ATOM 587 C C . ARG A 1 79 ? 4.840 5.685 -20.538 1.00 11.77 106 ARG A C 1
ATOM 588 O O . ARG A 1 79 ? 5.680 6.159 -21.376 1.00 14.43 106 ARG A O 1
ATOM 596 N N . GLU A 1 80 ? 3.578 5.437 -20.765 1.00 14.81 107 GLU A N 1
ATOM 597 C CA . GLU A 1 80 ? 3.091 5.753 -22.103 1.00 15.56 107 GLU A CA 1
ATOM 598 C C . GLU A 1 80 ? 3.015 7.254 -22.344 1.00 15.38 107 GLU A C 1
ATOM 599 O O . GLU A 1 80 ? 3.357 7.754 -23.444 1.00 15.97 107 GLU A O 1
ATOM 605 N N . VAL A 1 81 ? 2.601 8.032 -21.321 1.00 13.33 108 VAL A N 1
ATOM 606 C CA . VAL A 1 81 ? 2.639 9.513 -21.375 1.00 14.75 108 VAL A CA 1
ATOM 607 C C . VAL A 1 81 ? 4.039 9.954 -21.769 1.00 16.25 108 VAL A C 1
ATOM 608 O O . VAL A 1 81 ? 4.200 10.820 -22.632 1.00 16.03 108 VAL A O 1
ATOM 612 N N . MET A 1 82 ? 5.052 9.384 -21.156 1.00 12.10 109 MET A N 1
ATOM 613 C CA . MET A 1 82 ? 6.416 9.772 -21.423 1.00 13.13 109 MET A CA 1
ATOM 614 C C . MET A 1 82 ? 6.910 9.542 -22.819 1.00 14.79 109 MET A C 1
ATOM 615 O O . MET A 1 82 ? 7.841 10.114 -23.289 1.00 15.31 109 MET A O 1
ATOM 620 N N . GLY A 1 83 ? 6.306 8.624 -23.515 1.00 15.18 110 GLY A N 1
ATOM 621 C CA . GLY A 1 83 ? 6.743 8.251 -24.827 1.00 18.17 110 GLY A CA 1
ATOM 622 C C . GLY A 1 83 ? 6.812 9.377 -25.820 1.00 24.18 110 GLY A C 1
ATOM 623 O O . GLY A 1 83 ? 7.631 9.372 -26.755 1.00 30.35 110 GLY A O 1
ATOM 624 N N . SER A 1 84 ? 5.955 10.337 -25.687 1.00 21.73 111 SER A N 1
ATOM 625 C CA . SER A 1 84 ? 5.981 11.448 -26.589 1.00 31.50 111 SER A CA 1
ATOM 626 C C . SER A 1 84 ? 6.742 12.701 -26.084 1.00 25.33 111 SER A C 1
ATOM 627 O O . SER A 1 84 ? 6.755 13.729 -26.757 1.00 39.95 111 SER A O 1
ATOM 630 N N . LYS A 1 85 ? 7.364 12.672 -24.919 1.00 16.56 112 LYS A N 1
ATOM 631 C CA . LYS A 1 85 ? 7.777 13.873 -24.308 1.00 14.50 112 LYS A CA 1
ATOM 632 C C . LYS A 1 85 ? 9.259 14.100 -24.561 1.00 16.26 112 LYS A C 1
ATOM 633 O O . LYS A 1 85 ? 10.116 13.164 -24.581 1.00 18.25 112 LYS A O 1
ATOM 639 N N . GLU A 1 86 ? 9.622 15.372 -24.677 1.00 14.21 113 GLU A N 1
ATOM 640 C CA . GLU A 1 86 ? 10.983 15.766 -24.902 1.00 14.33 113 GLU A CA 1
ATOM 641 C C . GLU A 1 86 ? 11.460 16.752 -23.882 1.00 11.62 113 GLU A C 1
ATOM 642 O O . GLU A 1 86 ? 10.687 17.481 -23.352 1.00 13.75 113 GLU A O 1
ATOM 648 N N . PRO A 1 87 ? 12.826 16.819 -23.690 1.00 13.32 114 PRO A N 1
ATOM 649 C CA . PRO A 1 87 ? 13.344 17.878 -22.803 1.00 13.15 114 PRO A CA 1
ATOM 650 C C . PRO A 1 87 ? 12.981 19.318 -23.263 1.00 13.26 114 PRO A C 1
ATOM 651 O O . PRO A 1 87 ? 12.818 19.542 -24.451 1.00 15.87 114 PRO A O 1
ATOM 655 N N . ASN A 1 88 ? 12.820 20.185 -22.329 1.00 11.24 115 ASN A N 1
ATOM 656 C CA . ASN A 1 88 ? 12.493 21.592 -22.603 1.00 12.79 115 ASN A CA 1
ATOM 657 C C . ASN A 1 88 ? 13.768 22.433 -22.425 1.00 11.27 115 ASN A C 1
ATOM 658 O O . ASN A 1 88 ? 14.817 21.989 -22.115 1.00 11.98 115 ASN A O 1
ATOM 663 N N . ALA A 1 89 ? 13.629 23.733 -22.673 1.00 11.42 116 ALA A N 1
ATOM 664 C CA . ALA A 1 89 ? 14.756 24.702 -22.571 1.00 11.50 116 ALA A CA 1
ATOM 665 C C . ALA A 1 89 ? 15.307 24.726 -21.170 1.00 11.40 116 ALA A C 1
ATOM 666 O O . ALA A 1 89 ? 16.571 25.003 -21.118 1.00 14.15 116 ALA A O 1
ATOM 668 N N . GLY A 1 90 ? 14.540 24.421 -20.152 1.00 12.84 117 GLY A N 1
ATOM 669 C CA . GLY A 1 90 ? 15.152 24.412 -18.851 1.00 14.79 117 GLY A CA 1
ATOM 670 C C . GLY A 1 90 ? 16.085 23.166 -18.679 1.00 10.31 117 GLY A C 1
ATOM 671 O O . GLY A 1 90 ? 17.212 23.298 -18.205 1.00 12.18 117 GLY A O 1
ATOM 672 N N . HIS A 1 91 ? 15.623 21.963 -19.087 1.00 10.39 118 HIS A N 1
ATOM 673 C CA . HIS A 1 91 ? 16.480 20.809 -19.056 1.00 11.53 118 HIS A CA 1
ATOM 674 C C . HIS A 1 91 ? 17.740 21.059 -19.865 1.00 11.76 118 HIS A C 1
ATOM 675 O O . HIS A 1 91 ? 18.876 20.673 -19.525 1.00 11.89 118 HIS A O 1
ATOM 682 N N . ARG A 1 92 ? 17.518 21.647 -21.067 1.00 11.38 119 ARG A N 1
ATOM 683 C CA . ARG A 1 92 ? 18.687 21.866 -21.934 1.00 16.97 119 ARG A CA 1
ATOM 684 C C . ARG A 1 92 ? 19.706 22.836 -21.355 1.00 12.23 119 ARG A C 1
ATOM 685 O O . ARG A 1 92 ? 20.908 22.663 -21.457 1.00 13.97 119 ARG A O 1
ATOM 693 N N . ALA A 1 93 ? 19.215 23.921 -20.744 1.00 13.05 120 ALA A N 1
ATOM 694 C CA . ALA A 1 93 ? 20.147 24.906 -20.111 1.00 12.86 120 ALA A CA 1
ATOM 695 C C . ALA A 1 93 ? 20.965 24.232 -19.008 1.00 14.19 120 ALA A C 1
ATOM 696 O O . ALA A 1 93 ? 22.165 24.488 -18.912 1.00 14.73 120 ALA A O 1
ATOM 698 N N . ILE A 1 94 ? 20.303 23.341 -18.232 1.00 13.52 121 ILE A N 1
ATOM 699 C CA . ILE A 1 94 ? 21.013 22.659 -17.189 1.00 12.62 121 ILE A CA 1
ATOM 700 C C . ILE A 1 94 ? 22.143 21.745 -17.747 1.00 12.27 121 ILE A C 1
ATOM 701 O O . ILE A 1 94 ? 23.259 21.682 -17.193 1.00 12.78 121 ILE A O 1
ATOM 706 N N . ALA A 1 95 ? 21.752 21.004 -18.805 1.00 13.11 122 ALA A N 1
ATOM 707 C CA . ALA A 1 95 ? 22.726 20.124 -19.449 1.00 13.30 122 ALA A CA 1
ATOM 708 C C . ALA A 1 95 ? 23.919 20.864 -20.090 1.00 13.66 122 ALA A C 1
ATOM 709 O O . ALA A 1 95 ? 25.113 20.486 -19.929 1.00 15.64 122 ALA A O 1
ATOM 711 N N . GLU A 1 96 ? 23.580 21.958 -20.786 1.00 15.16 123 GLU A N 1
ATOM 712 C CA . GLU A 1 96 ? 24.630 22.714 -21.417 1.00 14.54 123 GLU A CA 1
ATOM 713 C C . GLU A 1 96 ? 25.545 23.373 -20.364 1.00 14.42 123 GLU A C 1
ATOM 714 O O . GLU A 1 96 ? 26.756 23.507 -20.614 1.00 17.85 123 GLU A O 1
ATOM 720 N N . CYS A 1 97 ? 24.966 23.847 -19.251 1.00 15.39 124 CYS A N 1
ATOM 721 C CA . CYS A 1 97 ? 25.745 24.375 -18.196 1.00 15.59 124 CYS A CA 1
ATOM 722 C C . CYS A 1 97 ? 26.755 23.425 -17.669 1.00 14.21 124 CYS A C 1
ATOM 723 O O . CYS A 1 97 ? 27.940 23.774 -17.497 1.00 15.18 124 CYS A O 1
ATOM 726 N N . GLU A 1 98 ? 26.310 22.207 -17.419 1.00 15.24 125 GLU A N 1
ATOM 727 C CA . GLU A 1 98 ? 27.254 21.205 -16.938 1.00 15.54 125 GLU A CA 1
ATOM 728 C C . GLU A 1 98 ? 28.409 20.959 -17.923 1.00 13.94 125 GLU A C 1
ATOM 729 O O . GLU A 1 98 ? 29.603 20.921 -17.484 1.00 16.41 125 GLU A O 1
ATOM 735 N N . THR A 1 99 ? 28.109 20.906 -19.214 1.00 17.02 126 THR A N 1
ATOM 736 C CA . THR A 1 99 ? 29.176 20.639 -20.201 1.00 19.02 126 THR A CA 1
ATOM 737 C C . THR A 1 99 ? 30.145 21.800 -20.243 1.00 19.68 126 THR A C 1
ATOM 738 O O . THR A 1 99 ? 31.386 21.605 -20.220 1.00 22.23 126 THR A O 1
ATOM 742 N N . ARG A 1 100 ? 29.597 23.032 -20.317 1.00 20.14 127 ARG A N 1
ATOM 743 C CA . ARG A 1 100 ? 30.454 24.222 -20.414 1.00 18.98 127 ARG A CA 1
ATOM 744 C C . ARG A 1 100 ? 31.341 24.383 -19.186 1.00 19.85 127 ARG A C 1
ATOM 745 O O . ARG A 1 100 ? 32.561 24.625 -19.290 1.00 23.07 127 ARG A O 1
ATOM 753 N N . LEU A 1 101 ? 30.757 24.301 -18.006 1.00 20.71 128 LEU A N 1
ATOM 754 C CA . LEU A 1 101 ? 31.529 24.447 -16.815 1.00 21.57 128 LEU A CA 1
ATOM 755 C C . LEU A 1 101 ? 32.544 23.319 -16.611 1.00 22.58 128 LEU A C 1
ATOM 756 O O . LEU A 1 101 ? 33.665 23.543 -16.105 1.00 18.58 128 LEU A O 1
ATOM 761 N N . GLY A 1 102 ? 32.185 22.125 -17.016 1.00 20.15 129 GLY A N 1
ATOM 762 C CA . GLY A 1 102 ? 33.074 20.992 -16.936 1.00 22.40 129 GLY A CA 1
ATOM 763 C C . GLY A 1 102 ? 34.331 21.222 -17.717 1.00 20.00 129 GLY A C 1
ATOM 764 O O . GLY A 1 102 ? 35.456 20.836 -17.248 1.00 25.69 129 GLY A O 1
ATOM 765 N N . LYS A 1 103 ? 34.231 21.859 -18.893 1.00 25.87 130 LYS A N 1
ATOM 766 C CA . LYS A 1 103 ? 35.467 22.177 -19.663 1.00 24.84 130 LYS A CA 1
ATOM 767 C C . LYS A 1 103 ? 36.387 23.133 -18.937 1.00 24.63 130 LYS A C 1
ATOM 768 O O . LYS A 1 103 ? 37.584 23.180 -19.265 1.00 31.30 130 LYS A O 1
ATOM 774 N N . GLN A 1 104 ? 35.822 23.919 -17.980 1.00 28.79 131 GLN A N 1
ATOM 775 C CA . GLN A 1 104 ? 36.596 24.901 -17.168 1.00 22.80 131 GLN A CA 1
ATOM 776 C C . GLN A 1 104 ? 37.092 24.241 -15.813 1.00 23.93 131 GLN A C 1
ATOM 777 O O . GLN A 1 104 ? 37.527 24.988 -14.912 1.00 27.93 131 GLN A O 1
ATOM 783 N N . GLY A 1 105 ? 36.743 22.967 -15.561 1.00 21.31 132 GLY A N 1
ATOM 784 C CA . GLY A 1 105 ? 37.076 22.301 -14.322 1.00 21.90 132 GLY A CA 1
ATOM 785 C C . GLY A 1 105 ? 36.095 22.594 -13.189 1.00 26.90 132 GLY A C 1
ATOM 786 O O . GLY A 1 105 ? 36.415 22.318 -12.066 1.00 22.85 132 GLY A O 1
ATOM 787 N N . ARG A 1 106 ? 34.878 23.055 -13.518 1.00 19.76 133 ARG A N 1
ATOM 788 C CA . ARG A 1 106 ? 33.895 23.436 -12.527 1.00 21.69 133 ARG A CA 1
ATOM 789 C C . ARG A 1 106 ? 32.756 22.351 -12.592 1.00 18.85 133 ARG A C 1
ATOM 790 O O . ARG A 1 106 ? 32.358 21.965 -13.682 1.00 19.62 133 ARG A O 1
ATOM 798 N N . ARG A 1 107 ? 32.321 21.916 -11.417 1.00 15.37 134 ARG A N 1
ATOM 799 C CA . ARG A 1 107 ? 31.369 20.853 -11.309 1.00 14.63 134 ARG A CA 1
ATOM 800 C C . ARG A 1 107 ? 29.921 21.304 -11.184 1.00 11.16 134 ARG A C 1
ATOM 801 O O . ARG A 1 107 ? 29.626 22.140 -10.401 1.00 15.33 134 ARG A O 1
ATOM 809 N N . VAL A 1 108 ? 29.058 20.705 -11.985 1.00 13.21 135 VAL A N 1
ATOM 810 C CA . VAL A 1 108 ? 27.596 20.848 -11.855 1.00 11.82 135 VAL A CA 1
ATOM 811 C C . VAL A 1 108 ? 26.971 19.443 -11.757 1.00 14.48 135 VAL A C 1
ATOM 812 O O . VAL A 1 108 ? 27.350 18.533 -12.530 1.00 14.44 135 VAL A O 1
ATOM 816 N N . VAL A 1 109 ? 26.133 19.336 -10.746 1.00 12.36 136 VAL A N 1
ATOM 817 C CA A VAL A 1 109 ? 25.491 18.039 -10.474 0.50 10.95 136 VAL A CA 1
ATOM 818 C CA B VAL A 1 109 ? 25.468 18.055 -10.502 0.50 10.77 136 VAL A CA 1
ATOM 819 C C . VAL A 1 109 ? 23.996 18.289 -10.335 1.00 11.00 136 VAL A C 1
ATOM 820 O O . VAL A 1 109 ? 23.586 19.283 -9.786 1.00 13.24 136 VAL A O 1
ATOM 827 N N . VAL A 1 110 ? 23.164 17.412 -10.920 1.00 11.11 137 VAL A N 1
ATOM 828 C CA . VAL A 1 110 ? 21.698 17.504 -10.818 1.00 10.67 137 VAL A CA 1
ATOM 829 C C . VAL A 1 110 ? 21.175 16.373 -9.875 1.00 8.92 137 VAL A C 1
ATOM 830 O O . VAL A 1 110 ? 21.480 15.174 -10.167 1.00 11.95 137 VAL A O 1
ATOM 834 N N . ILE A 1 111 ? 20.508 16.783 -8.842 1.00 8.90 138 ILE A N 1
ATOM 835 C CA . ILE A 1 111 ? 19.852 15.883 -7.936 1.00 11.01 138 ILE A CA 1
ATOM 836 C C . ILE A 1 111 ? 18.411 15.979 -8.108 1.00 9.00 138 ILE A C 1
ATOM 837 O O . ILE A 1 111 ? 17.769 16.977 -7.844 1.00 9.88 138 ILE A O 1
ATOM 842 N N . THR A 1 112 ? 17.791 15.046 -8.871 1.00 7.60 139 THR A N 1
ATOM 843 C CA . THR A 1 112 ? 16.426 15.099 -9.287 1.00 6.91 139 THR A CA 1
ATOM 844 C C . THR A 1 112 ? 15.495 14.148 -8.458 1.00 6.81 139 THR A C 1
ATOM 845 O O . THR A 1 112 ? 15.857 12.953 -8.284 1.00 9.37 139 THR A O 1
ATOM 849 N N . GLN A 1 113 ? 14.309 14.623 -8.085 1.00 8.96 140 GLN A N 1
ATOM 850 C CA . GLN A 1 113 ? 13.184 13.854 -7.582 1.00 8.80 140 GLN A CA 1
ATOM 851 C C . GLN A 1 113 ? 12.446 13.220 -8.705 1.00 8.43 140 GLN A C 1
ATOM 852 O O . GLN A 1 113 ? 11.625 12.327 -8.440 1.00 10.20 140 GLN A O 1
ATOM 858 N N . ASN A 1 114 ? 12.659 13.615 -9.940 1.00 7.71 141 ASN A N 1
ATOM 859 C CA . ASN A 1 114 ? 11.878 13.178 -11.034 1.00 9.10 141 ASN A CA 1
ATOM 860 C C . ASN A 1 114 ? 12.194 11.772 -11.446 1.00 9.75 141 ASN A C 1
ATOM 861 O O . ASN A 1 114 ? 13.383 11.453 -11.467 1.00 8.13 141 ASN A O 1
ATOM 866 N N . ILE A 1 115 ? 11.298 10.950 -11.911 1.00 10.23 142 ILE A N 1
ATOM 867 C CA . ILE A 1 115 ? 11.491 9.641 -12.467 1.00 10.06 142 ILE A CA 1
ATOM 868 C C . ILE A 1 115 ? 11.388 9.531 -13.989 1.00 10.71 142 ILE A C 1
ATOM 869 O O . ILE A 1 115 ? 11.341 8.497 -14.532 1.00 11.41 142 ILE A O 1
ATOM 874 N N . ASP A 1 116 ? 11.322 10.762 -14.601 1.00 9.57 143 ASP A N 1
ATOM 875 C CA . ASP A 1 116 ? 10.934 10.893 -16.012 1.00 10.45 143 ASP A CA 1
ATOM 876 C C . ASP A 1 116 ? 12.085 10.794 -16.989 1.00 9.07 143 ASP A C 1
ATOM 877 O O . ASP A 1 116 ? 11.805 10.720 -18.193 1.00 10.88 143 ASP A O 1
ATOM 882 N N . GLU A 1 117 ? 13.330 10.737 -16.520 1.00 9.77 144 GLU A N 1
ATOM 883 C CA . GLU A 1 117 ? 14.476 10.617 -17.345 1.00 11.59 144 GLU A CA 1
ATOM 884 C C . GLU A 1 117 ? 14.793 11.769 -18.310 1.00 11.40 144 GLU A C 1
ATOM 885 O O . GLU A 1 117 ? 15.666 11.700 -19.142 1.00 11.32 144 GLU A O 1
ATOM 891 N N . LEU A 1 118 ? 14.011 12.852 -18.257 1.00 10.57 145 LEU A N 1
ATOM 892 C CA . LEU A 1 118 ? 14.221 13.988 -19.193 1.00 9.50 145 LEU A CA 1
ATOM 893 C C . LEU A 1 118 ? 15.576 14.644 -19.003 1.00 9.97 145 LEU A C 1
ATOM 894 O O . LEU A 1 118 ? 16.101 15.121 -19.968 1.00 10.91 145 LEU A O 1
ATOM 899 N N . HIS A 1 119 ? 16.096 14.709 -17.753 1.00 10.50 146 HIS A N 1
ATOM 900 C CA . HIS A 1 119 ? 17.464 15.211 -17.649 1.00 10.71 146 HIS A CA 1
ATOM 901 C C . HIS A 1 119 ? 18.484 14.384 -18.444 1.00 12.37 146 HIS A C 1
ATOM 902 O O . HIS A 1 119 ? 19.416 14.899 -18.969 1.00 13.38 146 HIS A O 1
ATOM 909 N N . ARG A 1 120 ? 18.300 13.051 -18.394 1.00 13.43 147 ARG A N 1
ATOM 910 C CA . ARG A 1 120 ? 19.104 12.173 -19.167 1.00 15.97 147 ARG A CA 1
ATOM 911 C C . ARG A 1 120 ? 18.997 12.468 -20.678 1.00 14.50 147 ARG A C 1
ATOM 912 O O . ARG A 1 120 ? 19.982 12.550 -21.415 1.00 16.02 147 ARG A O 1
ATOM 920 N N . LYS A 1 121 ? 17.764 12.601 -21.137 1.00 14.89 148 LYS A N 1
ATOM 921 C CA . LYS A 1 121 ? 17.525 12.830 -22.552 1.00 13.21 148 LYS A CA 1
ATOM 922 C C . LYS A 1 121 ? 18.139 14.178 -23.019 1.00 13.90 148 LYS A C 1
ATOM 923 O O . LYS A 1 121 ? 18.493 14.332 -24.179 1.00 16.30 148 LYS A O 1
ATOM 929 N N . ALA A 1 122 ? 18.204 15.146 -22.085 1.00 13.11 149 ALA A N 1
ATOM 930 C CA . ALA A 1 122 ? 18.809 16.426 -22.405 1.00 13.51 149 ALA A CA 1
ATOM 931 C C . ALA A 1 122 ? 20.313 16.408 -22.468 1.00 13.94 149 ALA A C 1
ATOM 932 O O . ALA A 1 122 ? 20.938 17.392 -22.920 1.00 18.35 149 ALA A O 1
ATOM 934 N N . GLY A 1 123 ? 20.935 15.360 -21.913 1.00 14.08 150 GLY A N 1
ATOM 935 C CA . GLY A 1 123 ? 22.339 15.265 -21.895 1.00 14.06 150 GLY A CA 1
ATOM 936 C C . GLY A 1 123 ? 23.101 15.554 -20.581 1.00 13.88 150 GLY A C 1
ATOM 937 O O . GLY A 1 123 ? 24.352 15.610 -20.565 1.00 19.31 150 GLY A O 1
ATOM 938 N N . THR A 1 124 ? 22.355 15.653 -19.504 1.00 13.02 151 THR A N 1
ATOM 939 C CA . THR A 1 124 ? 23.007 15.726 -18.184 1.00 13.04 151 THR A CA 1
ATOM 940 C C . THR A 1 124 ? 23.778 14.440 -17.911 1.00 11.77 151 THR A C 1
ATOM 941 O O . THR A 1 124 ? 23.189 13.397 -18.174 1.00 17.70 151 THR A O 1
ATOM 945 N N . LYS A 1 125 ? 24.995 14.502 -17.416 1.00 13.56 152 LYS A N 1
ATOM 946 C CA . LYS A 1 125 ? 25.792 13.362 -17.135 1.00 12.58 152 LYS A CA 1
ATOM 947 C C . LYS A 1 125 ? 25.771 13.150 -15.610 1.00 11.55 152 LYS A C 1
ATOM 948 O O . LYS A 1 125 ? 25.618 11.950 -15.125 1.00 14.62 152 LYS A O 1
ATOM 954 N N . ASN A 1 126 ? 26.015 14.195 -14.842 1.00 14.69 153 ASN A N 1
ATOM 955 C CA . ASN A 1 126 ? 26.104 14.082 -13.402 1.00 12.05 153 ASN A CA 1
ATOM 956 C C . ASN A 1 126 ? 24.726 14.149 -12.777 1.00 10.30 153 ASN A C 1
ATOM 957 O O . ASN A 1 126 ? 24.296 15.183 -12.314 1.00 14.62 153 ASN A O 1
ATOM 962 N N . LEU A 1 127 ? 23.972 13.065 -12.896 1.00 13.59 154 LEU A N 1
ATOM 963 C CA . LEU A 1 127 ? 22.602 12.951 -12.519 1.00 11.67 154 LEU A CA 1
ATOM 964 C C . LEU A 1 127 ? 22.395 12.025 -11.411 1.00 13.10 154 LEU A C 1
ATOM 965 O O . LEU A 1 127 ? 22.815 10.861 -11.546 1.00 15.73 154 LEU A O 1
ATOM 970 N N . LEU A 1 128 ? 21.769 12.402 -10.342 1.00 11.64 155 LEU A N 1
ATOM 971 C CA . LEU A 1 128 ? 21.323 11.489 -9.245 1.00 10.80 155 LEU A CA 1
ATOM 972 C C . LEU A 1 128 ? 19.800 11.415 -9.238 1.00 9.65 155 LEU A C 1
ATOM 973 O O . LEU A 1 128 ? 19.175 12.413 -8.968 1.00 11.18 155 LEU A O 1
ATOM 978 N N . GLU A 1 129 ? 19.216 10.286 -9.624 1.00 9.29 156 GLU A N 1
ATOM 979 C CA . GLU A 1 129 ? 17.803 10.046 -9.635 1.00 7.98 156 GLU A CA 1
ATOM 980 C C . GLU A 1 129 ? 17.389 9.532 -8.273 1.00 8.10 156 GLU A C 1
ATOM 981 O O . GLU A 1 129 ? 17.357 8.253 -8.075 1.00 11.43 156 GLU A O 1
ATOM 987 N N . ILE A 1 130 ? 17.096 10.352 -7.310 1.00 10.68 157 ILE A N 1
ATOM 988 C CA . ILE A 1 130 ? 17.003 9.945 -5.947 1.00 10.75 157 ILE A CA 1
ATOM 989 C C . ILE A 1 130 ? 15.759 9.100 -5.618 1.00 7.96 157 ILE A C 1
ATOM 990 O O . ILE A 1 130 ? 15.721 8.418 -4.591 1.00 9.16 157 ILE A O 1
ATOM 995 N N . HIS A 1 131 ? 14.799 9.156 -6.527 1.00 7.91 158 HIS A N 1
ATOM 996 C CA . HIS A 1 131 ? 13.553 8.502 -6.375 1.00 9.70 158 HIS A CA 1
ATOM 997 C C . HIS A 1 131 ? 13.372 7.335 -7.385 1.00 10.44 158 HIS A C 1
ATOM 998 O O . HIS A 1 131 ? 12.275 6.819 -7.500 1.00 9.82 158 HIS A O 1
ATOM 1005 N N . GLY A 1 132 ? 14.448 7.038 -8.109 1.00 9.02 159 GLY A N 1
ATOM 1006 C CA . GLY A 1 132 ? 14.408 6.047 -9.121 1.00 8.71 159 GLY A CA 1
ATOM 1007 C C . GLY A 1 132 ? 14.000 6.454 -10.526 1.00 9.05 159 GLY A C 1
ATOM 1008 O O . GLY A 1 132 ? 14.065 7.636 -10.845 1.00 11.12 159 GLY A O 1
ATOM 1009 N N . SER A 1 133 ? 13.472 5.534 -11.311 1.00 11.42 160 SER A N 1
ATOM 1010 C CA . SER A 1 133 ? 13.199 5.800 -12.716 1.00 12.15 160 SER A CA 1
ATOM 1011 C C . SER A 1 133 ? 11.947 4.951 -13.077 1.00 10.70 160 SER A C 1
ATOM 1012 O O . SER A 1 133 ? 11.825 3.786 -12.776 1.00 11.04 160 SER A O 1
ATOM 1015 N N . LEU A 1 134 ? 11.046 5.564 -13.853 1.00 9.07 161 LEU A N 1
ATOM 1016 C CA . LEU A 1 134 ? 9.942 5.019 -14.465 1.00 11.20 161 LEU A CA 1
ATOM 1017 C C . LEU A 1 134 ? 10.346 3.872 -15.411 1.00 11.31 161 LEU A C 1
ATOM 1018 O O . LEU A 1 134 ? 9.488 3.038 -15.747 1.00 11.22 161 LEU A O 1
ATOM 1023 N N . PHE A 1 135 ? 11.526 3.954 -15.934 1.00 9.37 162 PHE A N 1
ATOM 1024 C CA . PHE A 1 135 ? 12.023 3.002 -16.976 1.00 8.60 162 PHE A CA 1
ATOM 1025 C C . PHE A 1 135 ? 13.016 1.961 -16.429 1.00 9.82 162 PHE A C 1
ATOM 1026 O O . PHE A 1 135 ? 13.892 1.516 -17.159 1.00 10.92 162 PHE A O 1
ATOM 1034 N N . LYS A 1 136 ? 12.880 1.681 -15.094 1.00 10.63 163 LYS A N 1
ATOM 1035 C CA . LYS A 1 136 ? 13.556 0.537 -14.528 1.00 10.19 163 LYS A CA 1
ATOM 1036 C C . LYS A 1 136 ? 12.519 -0.229 -13.742 1.00 9.12 163 LYS A C 1
ATOM 1037 O O . LYS A 1 136 ? 11.565 0.281 -13.173 1.00 11.06 163 LYS A O 1
ATOM 1043 N N . THR A 1 137 ? 12.841 -1.540 -13.670 1.00 11.58 164 THR A N 1
ATOM 1044 C CA . THR A 1 137 ? 12.088 -2.523 -12.912 1.00 11.81 164 THR A CA 1
ATOM 1045 C C . THR A 1 137 ? 12.968 -3.068 -11.796 1.00 7.67 164 THR A C 1
ATOM 1046 O O . THR A 1 137 ? 14.179 -3.134 -12.003 1.00 10.87 164 THR A O 1
ATOM 1050 N N . ARG A 1 138 ? 12.284 -3.564 -10.758 1.00 9.31 165 ARG A N 1
ATOM 1051 C CA . ARG A 1 138 ? 13.053 -4.388 -9.783 1.00 11.36 165 ARG A CA 1
ATOM 1052 C C . ARG A 1 138 ? 12.153 -5.612 -9.457 1.00 9.73 165 ARG A C 1
ATOM 1053 O O . ARG A 1 138 ? 10.959 -5.537 -9.306 1.00 11.37 165 ARG A O 1
ATOM 1061 N N . CYS A 1 139 ? 12.832 -6.745 -9.458 1.00 11.37 166 CYS A N 1
ATOM 1062 C CA . CYS A 1 139 ? 12.160 -8.021 -9.146 1.00 12.06 166 CYS A CA 1
ATOM 1063 C C . CYS A 1 139 ? 11.937 -8.140 -7.623 1.00 10.74 166 CYS A C 1
ATOM 1064 O O . CYS A 1 139 ? 12.901 -8.100 -6.868 1.00 14.49 166 CYS A O 1
ATOM 1067 N N . THR A 1 140 ? 10.653 -8.401 -7.286 1.00 11.54 167 THR A N 1
ATOM 1068 C CA . THR A 1 140 ? 10.321 -8.557 -5.851 1.00 12.58 167 THR A CA 1
ATOM 1069 C C . THR A 1 140 ? 10.770 -9.913 -5.282 1.00 16.53 167 THR A C 1
ATOM 1070 O O . THR A 1 140 ? 10.684 -10.114 -4.092 1.00 18.16 167 THR A O 1
ATOM 1074 N N . SER A 1 141 ? 11.164 -10.831 -6.144 1.00 15.08 168 SER A N 1
ATOM 1075 C CA . SER A 1 141 ? 11.727 -12.124 -5.733 1.00 14.56 168 SER A CA 1
ATOM 1076 C C . SER A 1 141 ? 13.243 -12.105 -5.692 1.00 15.55 168 SER A C 1
ATOM 1077 O O . SER A 1 141 ? 13.804 -12.535 -4.657 1.00 19.65 168 SER A O 1
ATOM 1080 N N . CYS A 1 142 ? 13.905 -11.763 -6.820 1.00 16.22 169 CYS A N 1
ATOM 1081 C CA . CYS A 1 142 ? 15.346 -11.838 -6.959 1.00 15.46 169 CYS A CA 1
ATOM 1082 C C . CYS A 1 142 ? 16.142 -10.551 -6.638 1.00 18.49 169 CYS A C 1
ATOM 1083 O O . CYS A 1 142 ? 17.313 -10.570 -6.461 1.00 18.07 169 CYS A O 1
ATOM 1086 N N . GLY A 1 143 ? 15.444 -9.422 -6.640 1.00 13.94 170 GLY A N 1
ATOM 1087 C CA . GLY A 1 143 ? 16.007 -8.115 -6.451 1.00 15.00 170 GLY A CA 1
ATOM 1088 C C . GLY A 1 143 ? 16.772 -7.539 -7.678 1.00 14.74 170 GLY A C 1
ATOM 1089 O O . GLY A 1 143 ? 17.182 -6.389 -7.560 1.00 18.41 170 GLY A O 1
ATOM 1090 N N . VAL A 1 144 ? 16.704 -8.147 -8.822 1.00 14.18 171 VAL A N 1
ATOM 1091 C CA . VAL A 1 144 ? 17.459 -7.618 -9.890 1.00 13.86 171 VAL A CA 1
ATOM 1092 C C . VAL A 1 144 ? 16.759 -6.311 -10.432 1.00 13.65 171 VAL A C 1
ATOM 1093 O O . VAL A 1 144 ? 15.544 -6.285 -10.530 1.00 12.48 171 VAL A O 1
ATOM 1097 N N . VAL A 1 145 ? 17.641 -5.393 -10.809 1.00 14.38 172 VAL A N 1
ATOM 1098 C CA . VAL A 1 145 ? 17.216 -4.072 -11.339 1.00 12.94 172 VAL A CA 1
ATOM 1099 C C . VAL A 1 145 ? 17.480 -4.122 -12.826 1.00 14.09 172 VAL A C 1
ATOM 1100 O O . VAL A 1 145 ? 18.619 -4.464 -13.194 1.00 18.71 172 VAL A O 1
ATOM 1104 N N . ALA A 1 146 ? 16.533 -3.749 -13.658 1.00 12.71 173 ALA A N 1
ATOM 1105 C CA . ALA A 1 146 ? 16.751 -3.809 -15.108 1.00 15.19 173 ALA A CA 1
ATOM 1106 C C . ALA A 1 146 ? 16.147 -2.526 -15.714 1.00 12.03 173 ALA A C 1
ATOM 1107 O O . ALA A 1 146 ? 15.112 -2.038 -15.281 1.00 13.27 173 ALA A O 1
ATOM 1109 N N . GLU A 1 147 ? 16.808 -2.129 -16.800 1.00 12.59 174 GLU A N 1
ATOM 1110 C CA . GLU A 1 147 ? 16.176 -1.078 -17.593 1.00 13.32 174 GLU A CA 1
ATOM 1111 C C . GLU A 1 147 ? 14.998 -1.714 -18.384 1.00 13.84 174 GLU A C 1
ATOM 1112 O O . GLU A 1 147 ? 15.102 -2.878 -18.854 1.00 15.43 174 GLU A O 1
ATOM 1118 N N . ASN A 1 148 ? 13.939 -0.982 -18.530 1.00 13.07 175 ASN A N 1
ATOM 1119 C CA . ASN A 1 148 ? 12.817 -1.436 -19.242 1.00 12.98 175 ASN A CA 1
ATOM 1120 C C . ASN A 1 148 ? 12.057 -0.228 -19.874 1.00 12.28 175 ASN A C 1
ATOM 1121 O O . ASN A 1 148 ? 11.427 0.503 -19.211 1.00 13.29 175 ASN A O 1
ATOM 1126 N N . TYR A 1 149 ? 12.161 -0.169 -21.234 1.00 10.74 176 TYR A N 1
ATOM 1127 C CA . TYR A 1 149 ? 11.477 0.823 -21.968 1.00 11.46 176 TYR A CA 1
ATOM 1128 C C . TYR A 1 149 ? 10.426 0.228 -22.883 1.00 14.39 176 TYR A C 1
ATOM 1129 O O . TYR A 1 149 ? 9.893 0.952 -23.746 1.00 17.44 176 TYR A O 1
ATOM 1138 N N . LYS A 1 150 ? 10.054 -1.030 -22.666 1.00 16.01 177 LYS A N 1
ATOM 1139 C CA . LYS A 1 150 ? 9.083 -1.662 -23.535 1.00 16.71 177 LYS A CA 1
ATOM 1140 C C . LYS A 1 150 ? 7.668 -1.042 -23.463 1.00 13.85 177 LYS A C 1
ATOM 1141 O O . LYS A 1 150 ? 7.189 -0.883 -22.402 1.00 15.28 177 LYS A O 1
ATOM 1147 N N . SER A 1 151 ? 7.056 -0.920 -24.623 1.00 14.11 178 SER A N 1
ATOM 1148 C CA . SER A 1 151 ? 5.711 -0.388 -24.742 1.00 18.11 178 SER A CA 1
ATOM 1149 C C . SER A 1 151 ? 4.899 -1.469 -25.448 1.00 15.95 178 SER A C 1
ATOM 1150 O O . SER A 1 151 ? 5.124 -1.689 -26.683 1.00 18.92 178 SER A O 1
ATOM 1153 N N . PRO A 1 152 ? 3.952 -2.089 -24.797 1.00 15.03 179 PRO A N 1
ATOM 1154 C CA . PRO A 1 152 ? 3.714 -2.133 -23.353 1.00 15.00 179 PRO A CA 1
ATOM 1155 C C . PRO A 1 152 ? 4.668 -3.004 -22.572 1.00 12.89 179 PRO A C 1
ATOM 1156 O O . PRO A 1 152 ? 5.237 -3.923 -23.164 1.00 16.96 179 PRO A O 1
ATOM 1160 N N . ILE A 1 153 ? 4.827 -2.743 -21.283 1.00 13.55 180 ILE A N 1
ATOM 1161 C CA . ILE A 1 153 ? 5.764 -3.524 -20.602 1.00 14.19 180 ILE A CA 1
ATOM 1162 C C . ILE A 1 153 ? 5.375 -4.978 -20.520 1.00 12.77 180 ILE A C 1
ATOM 1163 O O . ILE A 1 153 ? 6.288 -5.804 -20.368 1.00 16.28 180 ILE A O 1
ATOM 1168 N N . CYS A 1 154 ? 4.111 -5.302 -20.514 1.00 11.75 181 CYS A N 1
ATOM 1169 C CA . CYS A 1 154 ? 3.699 -6.705 -20.711 1.00 12.18 181 CYS A CA 1
ATOM 1170 C C . CYS A 1 154 ? 2.436 -6.740 -21.551 1.00 12.58 181 CYS A C 1
ATOM 1171 O O . CYS A 1 154 ? 1.739 -5.697 -21.667 1.00 13.59 181 CYS A O 1
ATOM 1174 N N . PRO A 1 155 ? 2.168 -7.870 -22.235 1.00 12.92 182 PRO A N 1
ATOM 1175 C CA . PRO A 1 155 ? 1.026 -7.882 -23.178 1.00 15.88 182 PRO A CA 1
ATOM 1176 C C . PRO A 1 155 ? -0.349 -7.657 -22.525 1.00 13.07 182 PRO A C 1
ATOM 1177 O O . PRO A 1 155 ? -1.163 -6.986 -23.127 1.00 14.65 182 PRO A O 1
ATOM 1181 N N . ALA A 1 156 ? -0.469 -8.070 -21.243 1.00 12.89 183 ALA A N 1
ATOM 1182 C CA . ALA A 1 156 ? -1.751 -7.844 -20.618 1.00 13.74 183 ALA A CA 1
ATOM 1183 C C . ALA A 1 156 ? -2.044 -6.374 -20.317 1.00 14.23 183 ALA A C 1
ATOM 1184 O O . ALA A 1 156 ? -3.234 -6.018 -20.162 1.00 15.85 183 ALA A O 1
ATOM 1186 N N . LEU A 1 157 ? -1.038 -5.502 -20.312 1.00 12.23 184 LEU A N 1
ATOM 1187 C CA . LEU A 1 157 ? -1.255 -4.088 -20.085 1.00 14.07 184 LEU A CA 1
ATOM 1188 C C . LEU A 1 157 ? -1.529 -3.351 -21.398 1.00 11.15 184 LEU A C 1
ATOM 1189 O O . LEU A 1 157 ? -1.798 -2.130 -21.357 1.00 14.86 184 LEU A O 1
ATOM 1194 N N . SER A 1 158 ? -1.463 -3.973 -22.555 1.00 12.34 185 SER A N 1
ATOM 1195 C CA . SER A 1 158 ? -1.741 -3.403 -23.861 1.00 12.77 185 SER A CA 1
ATOM 1196 C C . SER A 1 158 ? -3.182 -2.825 -23.733 1.00 15.89 185 SER A C 1
ATOM 1197 O O . SER A 1 158 ? -4.174 -3.471 -23.488 1.00 19.86 185 SER A O 1
ATOM 1200 N N . GLY A 1 159 ? -3.302 -1.508 -24.043 1.00 15.62 186 GLY A N 1
ATOM 1201 C CA . GLY A 1 159 ? -4.516 -0.730 -24.019 1.00 20.77 186 GLY A CA 1
ATOM 1202 C C . GLY A 1 159 ? -5.136 -0.438 -22.689 1.00 20.83 186 GLY A C 1
ATOM 1203 O O . GLY A 1 159 ? -6.257 0.061 -22.558 1.00 24.05 186 GLY A O 1
ATOM 1204 N N . LYS A 1 160 ? -4.413 -0.715 -21.615 1.00 16.87 187 LYS A N 1
ATOM 1205 C CA . LYS A 1 160 ? -4.824 -0.443 -20.309 1.00 13.90 187 LYS A CA 1
ATOM 1206 C C . LYS A 1 160 ? -4.254 0.869 -19.755 1.00 15.58 187 LYS A C 1
ATOM 1207 O O . LYS A 1 160 ? -3.502 1.525 -20.402 1.00 17.19 187 LYS A O 1
ATOM 1213 N N . GLY A 1 161 ? -4.614 1.166 -18.481 1.00 13.92 188 GLY A N 1
ATOM 1214 C CA . GLY A 1 161 ? -4.090 2.413 -17.910 1.00 14.69 188 GLY A CA 1
ATOM 1215 C C . GLY A 1 161 ? -4.855 3.645 -18.168 1.00 16.69 188 GLY A C 1
ATOM 1216 O O . GLY A 1 161 ? -4.328 4.719 -17.752 1.00 15.28 188 GLY A O 1
ATOM 1217 N N . ALA A 1 162 ? -6.024 3.608 -18.870 1.00 15.63 189 ALA A N 1
ATOM 1218 C CA . ALA A 1 162 ? -6.681 4.894 -19.162 1.00 17.36 189 ALA A CA 1
ATOM 1219 C C . ALA A 1 162 ? -6.972 5.645 -17.841 1.00 13.33 189 ALA A C 1
ATOM 1220 O O . ALA A 1 162 ? -7.331 5.018 -16.837 1.00 15.36 189 ALA A O 1
ATOM 1222 N N . PRO A 1 163 ? -6.824 6.953 -17.882 1.00 15.47 190 PRO A N 1
ATOM 1223 C CA . PRO A 1 163 ? -6.856 7.759 -16.650 1.00 14.33 190 PRO A CA 1
ATOM 1224 C C . PRO A 1 163 ? -8.218 8.285 -16.196 1.00 16.47 190 PRO A C 1
ATOM 1225 O O . PRO A 1 163 ? -8.312 8.856 -15.086 1.00 16.09 190 PRO A O 1
ATOM 1229 N N . GLU A 1 164 ? -9.250 8.096 -16.994 1.00 21.18 191 GLU A N 1
ATOM 1230 C CA . GLU A 1 164 ? -10.469 8.815 -16.680 1.00 18.87 191 GLU A CA 1
ATOM 1231 C C . GLU A 1 164 ? -11.159 8.106 -15.518 1.00 17.44 191 GLU A C 1
ATOM 1232 O O . GLU A 1 164 ? -11.178 6.854 -15.400 1.00 19.13 191 GLU A O 1
ATOM 1238 N N . PRO A 1 165 ? -11.667 8.838 -14.593 1.00 16.41 192 PRO A N 1
ATOM 1239 C CA . PRO A 1 165 ? -12.440 8.317 -13.486 1.00 19.84 192 PRO A CA 1
ATOM 1240 C C . PRO A 1 165 ? -13.583 7.399 -14.013 1.00 22.81 192 PRO A C 1
ATOM 1241 O O . PRO A 1 165 ? -14.220 7.693 -15.073 1.00 20.27 192 PRO A O 1
ATOM 1245 N N . GLY A 1 166 ? -13.804 6.293 -13.307 1.00 20.64 193 GLY A N 1
ATOM 1246 C CA . GLY A 1 166 ? -14.904 5.361 -13.688 1.00 24.05 193 GLY A CA 1
ATOM 1247 C C . GLY A 1 166 ? -14.383 4.321 -14.681 1.00 29.98 193 GLY A C 1
ATOM 1248 O O . GLY A 1 166 ? -15.120 3.452 -15.051 1.00 33.98 193 GLY A O 1
ATOM 1249 N N . THR A 1 167 ? -13.156 4.381 -15.154 1.00 21.99 194 THR A N 1
ATOM 1250 C CA . THR A 1 167 ? -12.539 3.274 -15.911 1.00 21.38 194 THR A CA 1
ATOM 1251 C C . THR A 1 167 ? -12.468 2.096 -14.948 1.00 21.37 194 THR A C 1
ATOM 1252 O O . THR A 1 167 ? -11.988 2.213 -13.828 1.00 24.67 194 THR A O 1
ATOM 1256 N N . GLN A 1 168 ? -13.007 1.007 -15.397 1.00 30.74 195 GLN A N 1
ATOM 1257 C CA . GLN A 1 168 ? -12.917 -0.329 -14.797 1.00 31.77 195 GLN A CA 1
ATOM 1258 C C . GLN A 1 168 ? -11.513 -0.746 -14.513 1.00 23.62 195 GLN A C 1
ATOM 1259 O O . GLN A 1 168 ? -10.599 -0.546 -15.420 1.00 27.17 195 GLN A O 1
ATOM 1265 N N . ASP A 1 169 ? -11.203 -1.307 -13.300 1.00 28.39 196 ASP A N 1
ATOM 1266 C CA . ASP A 1 169 ? -9.953 -2.017 -13.054 1.00 23.88 196 ASP A CA 1
ATOM 1267 C C . ASP A 1 169 ? -9.721 -3.117 -14.088 1.00 19.35 196 ASP A C 1
ATOM 1268 O O . ASP A 1 169 ? -10.613 -3.940 -14.373 1.00 27.35 196 ASP A O 1
ATOM 1273 N N . ALA A 1 170 ? -8.518 -3.149 -14.641 1.00 18.28 197 ALA A N 1
ATOM 1274 C CA . ALA A 1 170 ? -8.147 -4.222 -15.600 1.00 20.83 197 ALA A CA 1
ATOM 1275 C C . ALA A 1 170 ? -8.162 -5.611 -14.909 1.00 18.69 197 ALA A C 1
ATOM 1276 O O . ALA A 1 170 ? -8.414 -6.599 -15.557 1.00 21.53 197 ALA A O 1
ATOM 1278 N N . SER A 1 171 ? -7.835 -5.596 -13.600 1.00 16.87 198 SER A N 1
ATOM 1279 C CA . SER A 1 171 ? -7.865 -6.831 -12.813 1.00 19.58 198 SER A CA 1
ATOM 1280 C C . SER A 1 171 ? -7.043 -7.955 -13.417 1.00 17.71 198 SER A C 1
ATOM 1281 O O . SER A 1 171 ? -7.468 -9.098 -13.478 1.00 23.17 198 SER A O 1
ATOM 1284 N N . ILE A 1 172 ? -5.858 -7.634 -13.810 1.00 15.88 199 ILE A N 1
ATOM 1285 C CA . ILE A 1 172 ? -4.942 -8.561 -14.433 1.00 15.58 199 ILE A CA 1
ATOM 1286 C C . ILE A 1 172 ? -4.407 -9.467 -13.284 1.00 16.51 199 ILE A C 1
ATOM 1287 O O . ILE A 1 172 ? -3.854 -8.972 -12.327 1.00 19.25 199 ILE A O 1
ATOM 1292 N N . PRO A 1 173 ? -4.497 -10.821 -13.465 1.00 18.69 200 PRO A N 1
ATOM 1293 C CA . PRO A 1 173 ? -3.932 -11.676 -12.485 1.00 20.65 200 PRO A CA 1
ATOM 1294 C C . PRO A 1 173 ? -2.429 -11.467 -12.359 1.00 18.32 200 PRO A C 1
ATOM 1295 O O . PRO A 1 173 ? -1.739 -11.195 -13.367 1.00 17.42 200 PRO A O 1
ATOM 1299 N N . VAL A 1 174 ? -1.901 -11.694 -11.164 1.00 20.71 201 VAL A N 1
ATOM 1300 C CA . VAL A 1 174 ? -0.498 -11.399 -10.913 1.00 25.65 201 VAL A CA 1
ATOM 1301 C C . VAL A 1 174 ? 0.457 -12.176 -11.922 1.00 18.97 201 VAL A C 1
ATOM 1302 O O . VAL A 1 174 ? 1.487 -11.662 -12.341 1.00 20.34 201 VAL A O 1
ATOM 1306 N N . GLU A 1 175 ? 0.057 -13.391 -12.307 1.00 19.35 202 GLU A N 1
ATOM 1307 C CA . GLU A 1 175 ? 0.770 -14.155 -13.289 1.00 22.88 202 GLU A CA 1
ATOM 1308 C C . GLU A 1 175 ? 0.988 -13.496 -14.658 1.00 18.88 202 GLU A C 1
ATOM 1309 O O . GLU A 1 175 ? 1.895 -13.861 -15.373 1.00 20.29 202 GLU A O 1
ATOM 1315 N N . LYS A 1 176 ? 0.095 -12.570 -14.960 1.00 17.04 203 LYS A N 1
ATOM 1316 C CA . LYS A 1 176 ? 0.108 -11.856 -16.230 1.00 14.96 203 LYS A CA 1
ATOM 1317 C C . LYS A 1 176 ? 0.615 -10.383 -16.132 1.00 14.69 203 LYS A C 1
ATOM 1318 O O . LYS A 1 176 ? 0.682 -9.727 -17.143 1.00 15.65 203 LYS A O 1
ATOM 1324 N N . LEU A 1 177 ? 0.980 -9.954 -14.908 1.00 12.57 204 LEU A N 1
ATOM 1325 C CA . LEU A 1 177 ? 1.623 -8.655 -14.733 1.00 13.56 204 LEU A CA 1
ATOM 1326 C C . LEU A 1 177 ? 3.080 -8.810 -15.134 1.00 13.56 204 LEU A C 1
ATOM 1327 O O . LEU A 1 177 ? 3.589 -9.895 -15.360 1.00 14.51 204 LEU A O 1
ATOM 1332 N N . PRO A 1 178 ? 3.825 -7.690 -15.106 1.00 12.06 205 PRO A N 1
ATOM 1333 C CA . PRO A 1 178 ? 5.238 -7.798 -15.521 1.00 13.18 205 PRO A CA 1
ATOM 1334 C C . PRO A 1 178 ? 5.989 -8.738 -14.556 1.00 11.71 205 PRO A C 1
ATOM 1335 O O . PRO A 1 178 ? 5.960 -8.583 -13.367 1.00 12.62 205 PRO A O 1
ATOM 1339 N N . ARG A 1 179 ? 6.691 -9.696 -15.204 1.00 14.49 206 ARG A N 1
ATOM 1340 C CA A ARG A 1 179 ? 7.426 -10.748 -14.492 0.40 15.03 206 ARG A CA 1
ATOM 1341 C CA B ARG A 1 179 ? 7.444 -10.739 -14.505 0.60 14.30 206 ARG A CA 1
ATOM 1342 C C . ARG A 1 179 ? 8.889 -10.767 -14.902 1.00 12.42 206 ARG A C 1
ATOM 1343 O O . ARG A 1 179 ? 9.222 -10.464 -16.014 1.00 15.99 206 ARG A O 1
ATOM 1358 N N . CYS A 1 180 ? 9.683 -11.186 -13.904 1.00 13.74 207 CYS A N 1
ATOM 1359 C CA . CYS A 1 180 ? 11.049 -11.316 -14.100 1.00 14.36 207 CYS A CA 1
ATOM 1360 C C . CYS A 1 180 ? 11.378 -12.331 -15.218 1.00 14.36 207 CYS A C 1
ATOM 1361 O O . CYS A 1 180 ? 10.879 -13.409 -15.136 1.00 19.61 207 CYS A O 1
ATOM 1364 N N . GLU A 1 181 ? 12.288 -11.988 -16.062 1.00 16.79 208 GLU A N 1
ATOM 1365 C CA . GLU A 1 181 ? 12.672 -12.969 -17.154 1.00 18.80 208 GLU A CA 1
ATOM 1366 C C . GLU A 1 181 ? 13.906 -13.668 -16.842 1.00 17.44 208 GLU A C 1
ATOM 1367 O O . GLU A 1 181 ? 14.333 -14.469 -17.660 1.00 23.04 208 GLU A O 1
ATOM 1373 N N . GLU A 1 182 ? 14.463 -13.517 -15.630 1.00 18.67 209 GLU A N 1
ATOM 1374 C CA . GLU A 1 182 ? 15.627 -14.310 -15.306 1.00 19.61 209 GLU A CA 1
ATOM 1375 C C . GLU A 1 182 ? 15.254 -15.756 -15.194 1.00 16.82 209 GLU A C 1
ATOM 1376 O O . GLU A 1 182 ? 14.114 -16.065 -14.595 1.00 19.71 209 GLU A O 1
ATOM 1382 N N . ALA A 1 183 ? 16.082 -16.706 -15.629 1.00 18.93 210 ALA A N 1
ATOM 1383 C CA . ALA A 1 183 ? 15.702 -18.134 -15.688 1.00 22.69 210 ALA A CA 1
ATOM 1384 C C . ALA A 1 183 ? 15.311 -18.575 -14.267 1.00 18.20 210 ALA A C 1
ATOM 1385 O O . ALA A 1 183 ? 16.059 -18.416 -13.289 1.00 20.89 210 ALA A O 1
ATOM 1387 N N . GLY A 1 184 ? 14.158 -19.269 -14.222 1.00 20.31 211 GLY A N 1
ATOM 1388 C CA . GLY A 1 184 ? 13.731 -19.850 -12.909 1.00 22.40 211 GLY A CA 1
ATOM 1389 C C . GLY A 1 184 ? 13.317 -18.871 -11.828 1.00 18.55 211 GLY A C 1
ATOM 1390 O O . GLY A 1 184 ? 12.963 -19.329 -10.718 1.00 18.59 211 GLY A O 1
ATOM 1391 N N . CYS A 1 185 ? 13.217 -17.561 -12.160 1.00 15.75 212 CYS A N 1
ATOM 1392 C CA . CYS A 1 185 ? 12.772 -16.622 -11.153 1.00 17.48 212 CYS A CA 1
ATOM 1393 C C . CYS A 1 185 ? 11.179 -16.467 -11.356 1.00 16.25 212 CYS A C 1
ATOM 1394 O O . CYS A 1 185 ? 10.461 -17.015 -10.566 1.00 27.01 212 CYS A O 1
ATOM 1397 N N . GLY A 1 186 ? 10.855 -15.667 -12.364 1.00 21.34 213 GLY A N 1
ATOM 1398 C CA . GLY A 1 186 ? 9.511 -15.316 -12.628 1.00 22.38 213 GLY A CA 1
ATOM 1399 C C . GLY A 1 186 ? 8.758 -14.541 -11.535 1.00 18.91 213 GLY A C 1
ATOM 1400 O O . GLY A 1 186 ? 7.488 -14.505 -11.478 1.00 22.27 213 GLY A O 1
ATOM 1401 N N . GLY A 1 187 ? 9.497 -13.888 -10.679 1.00 16.19 214 GLY A N 1
ATOM 1402 C CA . GLY A 1 187 ? 8.948 -12.966 -9.748 1.00 13.87 214 GLY A CA 1
ATOM 1403 C C . GLY A 1 187 ? 8.169 -11.800 -10.279 1.00 13.65 214 GLY A C 1
ATOM 1404 O O . GLY A 1 187 ? 8.382 -11.375 -11.442 1.00 14.50 214 GLY A O 1
ATOM 1405 N N . LEU A 1 188 ? 7.249 -11.308 -9.508 1.00 15.93 215 LEU A N 1
ATOM 1406 C CA . LEU A 1 188 ? 6.552 -10.096 -9.870 1.00 12.05 215 LEU A CA 1
ATOM 1407 C C . LEU A 1 188 ? 7.448 -8.844 -9.860 1.00 10.81 215 LEU A C 1
ATOM 1408 O O . LEU A 1 188 ? 8.162 -8.637 -8.863 1.00 12.15 215 LEU A O 1
ATOM 1413 N N . LEU A 1 189 ? 7.489 -8.164 -11.001 1.00 11.62 216 LEU A N 1
ATOM 1414 C CA . LEU A 1 189 ? 8.194 -6.885 -10.994 1.00 11.78 216 LEU A CA 1
ATOM 1415 C C . LEU A 1 189 ? 7.450 -5.791 -10.325 1.00 10.78 216 LEU A C 1
ATOM 1416 O O . LEU A 1 189 ? 6.218 -5.762 -10.421 1.00 12.00 216 LEU A O 1
ATOM 1421 N N . ARG A 1 190 ? 8.185 -4.786 -9.798 1.00 11.25 217 ARG A N 1
ATOM 1422 C CA . ARG A 1 190 ? 7.666 -3.467 -9.433 1.00 10.73 217 ARG A CA 1
ATOM 1423 C C . ARG A 1 190 ? 8.502 -2.458 -10.178 1.00 12.32 217 ARG A C 1
ATOM 1424 O O . ARG A 1 190 ? 9.560 -2.688 -10.638 1.00 11.33 217 ARG A O 1
ATOM 1432 N N . PRO A 1 191 ? 7.939 -1.225 -10.349 1.00 10.60 218 PRO A N 1
ATOM 1433 C CA . PRO A 1 191 ? 8.772 -0.096 -10.771 1.00 10.16 218 PRO A CA 1
ATOM 1434 C C . PRO A 1 191 ? 9.892 0.182 -9.748 1.00 7.96 218 PRO A C 1
ATOM 1435 O O . PRO A 1 191 ? 9.686 0.065 -8.530 1.00 9.83 218 PRO A O 1
ATOM 1439 N N . HIS A 1 192 ? 11.074 0.420 -10.312 1.00 8.69 219 HIS A N 1
ATOM 1440 C CA . HIS A 1 192 ? 12.224 0.718 -9.459 1.00 10.00 219 HIS A CA 1
ATOM 1441 C C . HIS A 1 192 ? 12.222 2.252 -9.149 1.00 9.84 219 HIS A C 1
ATOM 1442 O O . HIS A 1 192 ? 12.997 3.046 -9.638 1.00 10.79 219 HIS A O 1
ATOM 1449 N N . VAL A 1 193 ? 11.233 2.522 -8.256 1.00 8.22 220 VAL A N 1
ATOM 1450 C CA . VAL A 1 193 ? 10.995 3.882 -7.802 1.00 8.44 220 VAL A CA 1
ATOM 1451 C C . VAL A 1 193 ? 10.942 3.831 -6.272 1.00 8.56 220 VAL A C 1
ATOM 1452 O O . VAL A 1 193 ? 10.512 2.750 -5.742 1.00 11.70 220 VAL A O 1
ATOM 1456 N N . VAL A 1 194 ? 11.181 4.922 -5.618 1.00 9.59 221 VAL A N 1
ATOM 1457 C CA . VAL A 1 194 ? 10.939 5.008 -4.169 1.00 7.37 221 VAL A CA 1
ATOM 1458 C C . VAL A 1 194 ? 9.509 5.264 -3.856 1.00 8.97 221 VAL A C 1
ATOM 1459 O O . VAL A 1 194 ? 8.999 6.357 -4.343 1.00 11.98 221 VAL A O 1
ATOM 1463 N N . TRP A 1 195 ? 8.742 4.423 -3.194 1.00 10.40 222 TRP A N 1
ATOM 1464 C CA . TRP A 1 195 ? 7.377 4.716 -2.878 1.00 10.38 222 TRP A CA 1
ATOM 1465 C C . TRP A 1 195 ? 7.265 5.553 -1.608 1.00 9.44 222 TRP A C 1
ATOM 1466 O O . TRP A 1 195 ? 8.182 5.557 -0.790 1.00 11.01 222 TRP A O 1
ATOM 1477 N N . PHE A 1 196 ? 6.094 6.191 -1.383 1.00 10.15 223 PHE A N 1
ATOM 1478 C CA . PHE A 1 196 ? 5.889 6.864 -0.089 1.00 12.55 223 PHE A CA 1
ATOM 1479 C C . PHE A 1 196 ? 5.898 5.776 0.933 1.00 11.03 223 PHE A C 1
ATOM 1480 O O . PHE A 1 196 ? 5.304 4.668 0.837 1.00 14.88 223 PHE A O 1
ATOM 1488 N N . GLY A 1 197 ? 6.606 6.142 2.061 1.00 11.01 224 GLY A N 1
ATOM 1489 C CA . GLY A 1 197 ? 6.828 5.229 3.116 1.00 13.59 224 GLY A CA 1
ATOM 1490 C C . GLY A 1 197 ? 8.053 4.323 3.007 1.00 13.98 224 GLY A C 1
ATOM 1491 O O . GLY A 1 197 ? 8.288 3.510 3.944 1.00 15.16 224 GLY A O 1
ATOM 1492 N N . GLU A 1 198 ? 8.764 4.397 1.919 1.00 11.87 225 GLU A N 1
ATOM 1493 C CA . GLU A 1 198 ? 9.991 3.629 1.711 1.00 10.56 225 GLU A CA 1
ATOM 1494 C C . GLU A 1 198 ? 11.185 4.536 1.802 1.00 10.95 225 GLU A C 1
ATOM 1495 O O . GLU A 1 198 ? 11.158 5.722 1.400 1.00 11.43 225 GLU A O 1
ATOM 1501 N N . ASN A 1 199 ? 12.263 4.099 2.485 1.00 12.82 226 ASN A N 1
ATOM 1502 C CA . ASN A 1 199 ? 13.478 4.975 2.513 1.00 12.56 226 ASN A CA 1
ATOM 1503 C C . ASN A 1 199 ? 14.165 5.054 1.149 1.00 10.41 226 ASN A C 1
ATOM 1504 O O . ASN A 1 199 ? 13.991 4.121 0.304 1.00 12.25 226 ASN A O 1
ATOM 1509 N N . LEU A 1 200 ? 14.906 6.129 1.008 1.00 11.22 227 LEU A N 1
ATOM 1510 C CA . LEU A 1 200 ? 15.839 6.192 -0.078 1.00 12.03 227 LEU A CA 1
ATOM 1511 C C . LEU A 1 200 ? 16.956 5.113 0.069 1.00 12.45 227 LEU A C 1
ATOM 1512 O O . LEU A 1 200 ? 17.237 4.742 1.253 1.00 14.05 227 LEU A O 1
ATOM 1517 N N . ASP A 1 201 ? 17.635 4.849 -1.022 1.00 11.16 228 ASP A N 1
ATOM 1518 C CA . ASP A 1 201 ? 18.796 4.002 -0.945 1.00 10.24 228 ASP A CA 1
ATOM 1519 C C . ASP A 1 201 ? 19.913 4.617 -0.115 1.00 11.96 228 ASP A C 1
ATOM 1520 O O . ASP A 1 201 ? 20.230 5.808 -0.316 1.00 12.75 228 ASP A O 1
ATOM 1525 N N . PRO A 1 202 ? 20.524 3.928 0.844 1.00 15.84 229 PRO A N 1
ATOM 1526 C CA . PRO A 1 202 ? 21.593 4.497 1.573 1.00 16.55 229 PRO A CA 1
ATOM 1527 C C . PRO A 1 202 ? 22.757 5.060 0.817 1.00 13.86 229 PRO A C 1
ATOM 1528 O O . PRO A 1 202 ? 23.336 6.093 1.198 1.00 15.72 229 PRO A O 1
ATOM 1532 N N . ALA A 1 203 ? 23.066 4.440 -0.296 1.00 14.99 230 ALA A N 1
ATOM 1533 C CA . ALA A 1 203 ? 24.160 4.894 -1.121 1.00 14.90 230 ALA A CA 1
ATOM 1534 C C . ALA A 1 203 ? 23.791 6.286 -1.729 1.00 12.85 230 ALA A C 1
ATOM 1535 O O . ALA A 1 203 ? 24.649 7.095 -1.939 1.00 14.07 230 ALA A O 1
ATOM 1537 N N . ILE A 1 204 ? 22.520 6.406 -2.133 1.00 12.72 231 ILE A N 1
ATOM 1538 C CA . ILE A 1 204 ? 22.023 7.687 -2.630 1.00 12.34 231 ILE A CA 1
ATOM 1539 C C . ILE A 1 204 ? 22.078 8.730 -1.593 1.00 10.66 231 ILE A C 1
ATOM 1540 O O . ILE A 1 204 ? 22.512 9.889 -1.865 1.00 12.25 231 ILE A O 1
ATOM 1545 N N . LEU A 1 205 ? 21.642 8.394 -0.369 1.00 12.57 232 LEU A N 1
ATOM 1546 C CA . LEU A 1 205 ? 21.708 9.433 0.707 1.00 15.30 232 LEU A CA 1
ATOM 1547 C C . LEU A 1 205 ? 23.171 9.871 0.856 1.00 10.86 232 LEU A C 1
ATOM 1548 O O . LEU A 1 205 ? 23.426 11.059 1.079 1.00 12.02 232 LEU A O 1
ATOM 1553 N N . GLU A 1 206 ? 24.110 8.925 0.862 1.00 11.66 233 GLU A N 1
ATOM 1554 C CA . GLU A 1 206 ? 25.490 9.315 1.002 1.00 12.37 233 GLU A CA 1
ATOM 1555 C C . GLU A 1 206 ? 26.002 10.195 -0.097 1.00 9.74 233 GLU A C 1
ATOM 1556 O O . GLU A 1 206 ? 26.757 11.147 0.147 1.00 13.02 233 GLU A O 1
ATOM 1562 N N . GLU A 1 207 ? 25.585 9.920 -1.288 1.00 10.26 234 GLU A N 1
ATOM 1563 C CA . GLU A 1 207 ? 26.023 10.735 -2.443 1.00 12.56 234 GLU A CA 1
ATOM 1564 C C . GLU A 1 207 ? 25.455 12.094 -2.337 1.00 11.90 234 GLU A C 1
ATOM 1565 O O . GLU A 1 207 ? 26.215 13.106 -2.614 1.00 13.18 234 GLU A O 1
ATOM 1571 N N . VAL A 1 208 ? 24.161 12.223 -1.999 1.00 10.55 235 VAL A N 1
ATOM 1572 C CA . VAL A 1 208 ? 23.618 13.538 -1.833 1.00 10.63 235 VAL A CA 1
ATOM 1573 C C . VAL A 1 208 ? 24.404 14.305 -0.774 1.00 10.55 235 VAL A C 1
ATOM 1574 O O . VAL A 1 208 ? 24.685 15.512 -0.900 1.00 11.86 235 VAL A O 1
ATOM 1578 N N . ASP A 1 209 ? 24.591 13.660 0.386 1.00 13.41 236 ASP A N 1
ATOM 1579 C CA . ASP A 1 209 ? 25.234 14.302 1.549 1.00 14.22 236 ASP A CA 1
ATOM 1580 C C . ASP A 1 209 ? 26.611 14.868 1.025 1.00 11.94 236 ASP A C 1
ATOM 1581 O O . ASP A 1 209 ? 26.950 16.025 1.396 1.00 12.45 236 ASP A O 1
ATOM 1586 N N . ARG A 1 210 ? 27.379 14.086 0.330 1.00 12.57 237 ARG A N 1
ATOM 1587 C CA . ARG A 1 210 ? 28.677 14.600 -0.131 1.00 12.50 237 ARG A CA 1
ATOM 1588 C C . ARG A 1 210 ? 28.533 15.864 -1.027 1.00 12.80 237 ARG A C 1
ATOM 1589 O O . ARG A 1 210 ? 29.270 16.833 -0.849 1.00 14.28 237 ARG A O 1
ATOM 1597 N N . GLU A 1 211 ? 27.612 15.804 -1.959 1.00 11.09 238 GLU A N 1
ATOM 1598 C CA . GLU A 1 211 ? 27.382 16.954 -2.794 1.00 14.26 238 GLU A CA 1
ATOM 1599 C C . GLU A 1 211 ? 26.953 18.174 -2.060 1.00 13.28 238 GLU A C 1
ATOM 1600 O O . GLU A 1 211 ? 27.493 19.274 -2.309 1.00 14.51 238 GLU A O 1
ATOM 1606 N N . LEU A 1 212 ? 26.010 18.040 -1.154 1.00 12.17 239 LEU A N 1
ATOM 1607 C CA . LEU A 1 212 ? 25.538 19.251 -0.497 1.00 15.39 239 LEU A CA 1
ATOM 1608 C C . LEU A 1 212 ? 26.632 19.830 0.387 1.00 17.55 239 LEU A C 1
ATOM 1609 O O . LEU A 1 212 ? 26.642 21.071 0.577 1.00 17.86 239 LEU A O 1
ATOM 1614 N N . ALA A 1 213 ? 27.442 18.986 1.004 1.00 14.44 240 ALA A N 1
ATOM 1615 C CA . ALA A 1 213 ? 28.468 19.468 1.886 1.00 18.66 240 ALA A CA 1
ATOM 1616 C C . ALA A 1 213 ? 29.609 20.180 1.186 1.00 20.01 240 ALA A C 1
ATOM 1617 O O . ALA A 1 213 ? 30.288 20.953 1.834 1.00 22.33 240 ALA A O 1
ATOM 1619 N N . HIS A 1 214 ? 29.809 19.896 -0.118 1.00 14.58 241 HIS A N 1
ATOM 1620 C CA . HIS A 1 214 ? 30.875 20.431 -0.866 1.00 19.90 241 HIS A CA 1
ATOM 1621 C C . HIS A 1 214 ? 30.448 21.622 -1.794 1.00 16.36 241 HIS A C 1
ATOM 1622 O O . HIS A 1 214 ? 31.318 22.313 -2.313 1.00 22.07 241 HIS A O 1
ATOM 1629 N N . CYS A 1 215 ? 29.198 21.775 -2.057 1.00 15.05 242 CYS A N 1
ATOM 1630 C CA A CYS A 1 215 ? 28.789 22.736 -3.000 0.50 15.85 242 CYS A CA 1
ATOM 1631 C CA B CYS A 1 215 ? 28.665 22.728 -2.942 0.50 18.32 242 CYS A CA 1
ATOM 1632 C C . CYS A 1 215 ? 29.031 24.174 -2.526 1.00 17.03 242 CYS A C 1
ATOM 1633 O O . CYS A 1 215 ? 29.030 24.480 -1.294 1.00 17.47 242 CYS A O 1
ATOM 1638 N N . ASP A 1 216 ? 29.186 25.059 -3.519 1.00 14.61 243 ASP A N 1
ATOM 1639 C CA . ASP A 1 216 ? 29.299 26.514 -3.185 1.00 14.43 243 ASP A CA 1
ATOM 1640 C C . ASP A 1 216 ? 28.159 27.330 -3.798 1.00 14.23 243 ASP A C 1
ATOM 1641 O O . ASP A 1 216 ? 28.158 28.578 -3.573 1.00 16.60 243 ASP A O 1
ATOM 1646 N N . LEU A 1 217 ? 27.210 26.714 -4.452 1.00 14.57 244 LEU A N 1
ATOM 1647 C CA . LEU A 1 217 ? 26.071 27.380 -4.992 1.00 12.48 244 LEU A CA 1
ATOM 1648 C C . LEU A 1 217 ? 24.991 26.302 -5.269 1.00 12.72 244 LEU A C 1
ATOM 1649 O O . LEU A 1 217 ? 25.369 25.246 -5.757 1.00 15.78 244 LEU A O 1
ATOM 1654 N N . CYS A 1 218 ? 23.727 26.583 -4.905 1.00 12.63 245 CYS A N 1
ATOM 1655 C CA . CYS A 1 218 ? 22.711 25.587 -5.071 1.00 12.45 245 CYS A CA 1
ATOM 1656 C C . CYS A 1 218 ? 21.520 26.240 -5.766 1.00 9.47 245 CYS A C 1
ATOM 1657 O O . CYS A 1 218 ? 21.143 27.414 -5.441 1.00 12.97 245 CYS A O 1
ATOM 1660 N N . LEU A 1 219 ? 20.893 25.622 -6.736 1.00 10.10 246 LEU A N 1
ATOM 1661 C CA . LEU A 1 219 ? 19.661 25.942 -7.326 1.00 11.38 246 LEU A CA 1
ATOM 1662 C C . LEU A 1 219 ? 18.611 24.934 -6.980 1.00 10.10 246 LEU A C 1
ATOM 1663 O O . LEU A 1 219 ? 18.906 23.750 -7.030 1.00 12.79 246 LEU A O 1
ATOM 1668 N N . VAL A 1 220 ? 17.406 25.365 -6.738 1.00 9.54 247 VAL A N 1
ATOM 1669 C CA . VAL A 1 220 ? 16.304 24.519 -6.317 1.00 9.71 247 VAL A CA 1
ATOM 1670 C C . VAL A 1 220 ? 15.154 24.800 -7.294 1.00 8.52 247 VAL A C 1
ATOM 1671 O O . VAL A 1 220 ? 14.570 25.951 -7.232 1.00 11.88 247 VAL A O 1
ATOM 1675 N N . VAL A 1 221 ? 14.928 23.934 -8.269 1.00 11.08 248 VAL A N 1
ATOM 1676 C CA A VAL A 1 221 ? 14.193 24.238 -9.444 0.50 9.66 248 VAL A CA 1
ATOM 1677 C CA B VAL A 1 221 ? 14.195 24.259 -9.439 0.50 10.71 248 VAL A CA 1
ATOM 1678 C C . VAL A 1 221 ? 12.936 23.442 -9.579 1.00 9.44 248 VAL A C 1
ATOM 1679 O O . VAL A 1 221 ? 13.000 22.183 -9.574 1.00 10.13 248 VAL A O 1
ATOM 1686 N N . GLY A 1 222 ? 11.787 24.065 -9.715 1.00 10.80 249 GLY A N 1
ATOM 1687 C CA . GLY A 1 222 ? 10.575 23.383 -9.995 1.00 10.13 249 GLY A CA 1
ATOM 1688 C C . GLY A 1 222 ? 10.130 22.385 -8.948 1.00 9.41 249 GLY A C 1
ATOM 1689 O O . GLY A 1 222 ? 9.610 21.313 -9.300 1.00 11.36 249 GLY A O 1
ATOM 1690 N N . THR A 1 223 ? 10.354 22.668 -7.677 1.00 9.95 250 THR A N 1
ATOM 1691 C CA . THR A 1 223 ? 9.915 21.783 -6.675 1.00 10.81 250 THR A CA 1
ATOM 1692 C C . THR A 1 223 ? 9.156 22.415 -5.555 1.00 10.83 250 THR A C 1
ATOM 1693 O O . THR A 1 223 ? 9.329 23.597 -5.258 1.00 11.58 250 THR A O 1
ATOM 1697 N N . SER A 1 224 ? 8.115 21.776 -5.069 1.00 12.71 251 SER A N 1
ATOM 1698 C CA . SER A 1 224 ? 7.207 22.337 -4.087 1.00 13.90 251 SER A CA 1
ATOM 1699 C C . SER A 1 224 ? 7.818 22.287 -2.670 1.00 12.74 251 SER A C 1
ATOM 1700 O O . SER A 1 224 ? 7.282 22.936 -1.753 1.00 12.29 251 SER A O 1
ATOM 1703 N N . SER A 1 225 ? 8.946 21.547 -2.533 1.00 11.50 252 SER A N 1
ATOM 1704 C CA . SER A 1 225 ? 9.579 21.538 -1.241 1.00 12.89 252 SER A CA 1
ATOM 1705 C C . SER A 1 225 ? 8.690 21.106 -0.087 1.00 16.07 252 SER A C 1
ATOM 1706 O O . SER A 1 225 ? 8.854 21.594 1.033 1.00 19.09 252 SER A O 1
ATOM 1709 N N . VAL A 1 226 ? 7.873 20.068 -0.355 1.00 14.84 253 VAL A N 1
ATOM 1710 C CA . VAL A 1 226 ? 6.920 19.412 0.585 1.00 16.20 253 VAL A CA 1
ATOM 1711 C C . VAL A 1 226 ? 7.397 17.976 0.873 1.00 13.94 253 VAL A C 1
ATOM 1712 O O . VAL A 1 226 ? 7.174 17.551 1.994 1.00 16.66 253 VAL A O 1
ATOM 1716 N N . VAL A 1 227 ? 8.032 17.235 -0.028 1.00 13.96 254 VAL A N 1
ATOM 1717 C CA . VAL A 1 227 ? 8.366 15.843 0.187 1.00 12.08 254 VAL A CA 1
ATOM 1718 C C . VAL A 1 227 ? 9.712 15.671 0.767 1.00 10.81 254 VAL A C 1
ATOM 1719 O O . VAL A 1 227 ? 10.687 16.264 0.266 1.00 11.47 254 VAL A O 1
ATOM 1723 N N . TYR A 1 228 ? 9.827 14.859 1.871 1.00 13.07 255 TYR A N 1
ATOM 1724 C CA . TYR A 1 228 ? 11.039 14.616 2.493 1.00 11.95 255 TYR A CA 1
ATOM 1725 C C . TYR A 1 228 ? 11.612 13.250 2.202 1.00 12.44 255 TYR A C 1
ATOM 1726 O O . TYR A 1 228 ? 10.847 12.383 1.896 1.00 12.01 255 TYR A O 1
ATOM 1735 N N . PRO A 1 229 ? 12.941 13.112 2.295 1.00 11.68 256 PRO A N 1
ATOM 1736 C CA . PRO A 1 229 ? 13.942 14.089 2.758 1.00 13.55 256 PRO A CA 1
ATOM 1737 C C . PRO A 1 229 ? 14.300 15.158 1.750 1.00 11.09 256 PRO A C 1
ATOM 1738 O O . PRO A 1 229 ? 15.030 16.016 2.137 1.00 12.40 256 PRO A O 1
ATOM 1742 N N . ALA A 1 230 ? 13.931 15.057 0.456 1.00 9.39 257 ALA A N 1
ATOM 1743 C CA . ALA A 1 230 ? 14.405 15.957 -0.503 1.00 10.74 257 ALA A CA 1
ATOM 1744 C C . ALA A 1 230 ? 14.190 17.439 -0.155 1.00 10.75 257 ALA A C 1
ATOM 1745 O O . ALA A 1 230 ? 15.082 18.255 -0.421 1.00 11.64 257 ALA A O 1
ATOM 1747 N N . ALA A 1 231 ? 13.082 17.732 0.510 1.00 10.16 258 ALA A N 1
ATOM 1748 C CA . ALA A 1 231 ? 12.773 19.115 0.927 1.00 9.85 258 ALA A CA 1
ATOM 1749 C C . ALA A 1 231 ? 13.827 19.676 1.910 1.00 11.32 258 ALA A C 1
ATOM 1750 O O . ALA A 1 231 ? 13.917 20.899 2.019 1.00 16.17 258 ALA A O 1
ATOM 1752 N N . MET A 1 232 ? 14.600 18.810 2.575 1.00 13.11 259 MET A N 1
ATOM 1753 C CA A MET A 1 232 ? 15.628 19.312 3.513 0.35 15.02 259 MET A CA 1
ATOM 1754 C CA B MET A 1 232 ? 15.643 19.181 3.550 0.65 15.33 259 MET A CA 1
ATOM 1755 C C . MET A 1 232 ? 16.930 19.695 2.853 1.00 11.92 259 MET A C 1
ATOM 1756 O O . MET A 1 232 ? 17.721 20.337 3.503 1.00 12.36 259 MET A O 1
ATOM 1765 N N . PHE A 1 233 ? 17.132 19.290 1.585 1.00 11.21 260 PHE A N 1
ATOM 1766 C CA . PHE A 1 233 ? 18.459 19.381 0.981 1.00 10.10 260 PHE A CA 1
ATOM 1767 C C . PHE A 1 233 ? 18.883 20.874 0.841 1.00 12.98 260 PHE A C 1
ATOM 1768 O O . PHE A 1 233 ? 19.948 21.258 1.337 1.00 13.44 260 PHE A O 1
ATOM 1776 N N . ALA A 1 234 ? 18.092 21.643 0.083 1.00 10.76 261 ALA A N 1
ATOM 1777 C CA . ALA A 1 234 ? 18.489 23.063 -0.170 1.00 12.95 261 ALA A CA 1
ATOM 1778 C C . ALA A 1 234 ? 18.556 23.852 1.129 1.00 11.91 261 ALA A C 1
ATOM 1779 O O . ALA A 1 234 ? 19.483 24.663 1.317 1.00 14.71 261 ALA A O 1
ATOM 1781 N N . PRO A 1 235 ? 17.577 23.653 2.049 1.00 12.49 262 PRO A N 1
ATOM 1782 C CA . PRO A 1 235 ? 17.690 24.343 3.319 1.00 12.92 262 PRO A CA 1
ATOM 1783 C C . PRO A 1 235 ? 19.004 24.083 4.028 1.00 14.11 262 PRO A C 1
ATOM 1784 O O . PRO A 1 235 ? 19.528 24.960 4.733 1.00 15.36 262 PRO A O 1
ATOM 1788 N N . GLN A 1 236 ? 19.466 22.807 3.980 1.00 13.22 263 GLN A N 1
ATOM 1789 C CA . GLN A 1 236 ? 20.732 22.537 4.643 1.00 14.26 263 GLN A CA 1
ATOM 1790 C C . GLN A 1 236 ? 21.925 23.318 4.061 1.00 11.16 263 GLN A C 1
ATOM 1791 O O . GLN A 1 236 ? 22.822 23.751 4.840 1.00 17.82 263 GLN A O 1
ATOM 1797 N N . VAL A 1 237 ? 21.930 23.443 2.746 1.00 12.70 264 VAL A N 1
ATOM 1798 C CA . VAL A 1 237 ? 22.978 24.179 2.090 1.00 14.42 264 VAL A CA 1
ATOM 1799 C C . VAL A 1 237 ? 22.869 25.695 2.557 1.00 14.18 264 VAL A C 1
ATOM 1800 O O . VAL A 1 237 ? 23.873 26.369 2.944 1.00 16.57 264 VAL A O 1
ATOM 1804 N N . ALA A 1 238 ? 21.660 26.239 2.555 1.00 12.84 265 ALA A N 1
ATOM 1805 C CA . ALA A 1 238 ? 21.481 27.608 3.013 1.00 12.57 265 ALA A CA 1
ATOM 1806 C C . ALA A 1 238 ? 21.890 27.851 4.466 1.00 15.84 265 ALA A C 1
ATOM 1807 O O . ALA A 1 238 ? 22.464 28.889 4.797 1.00 16.66 265 ALA A O 1
ATOM 1809 N N . ALA A 1 239 ? 21.693 26.836 5.287 1.00 15.45 266 ALA A N 1
ATOM 1810 C CA . ALA A 1 239 ? 22.041 26.955 6.695 1.00 19.34 266 ALA A CA 1
ATOM 1811 C C . ALA A 1 239 ? 23.565 27.100 6.925 1.00 20.76 266 ALA A C 1
ATOM 1812 O O . ALA A 1 239 ? 23.954 27.587 7.963 1.00 27.53 266 ALA A O 1
ATOM 1814 N N . ARG A 1 240 ? 24.304 26.499 5.974 1.00 18.89 267 ARG A N 1
ATOM 1815 C CA A ARG A 1 240 ? 25.786 26.578 5.944 0.70 26.10 267 ARG A CA 1
ATOM 1816 C CA B ARG A 1 240 ? 25.785 26.556 5.951 0.30 21.14 267 ARG A CA 1
ATOM 1817 C C . ARG A 1 240 ? 26.262 27.958 5.521 1.00 21.17 267 ARG A C 1
ATOM 1818 O O . ARG A 1 240 ? 27.474 28.156 5.521 1.00 20.53 267 ARG A O 1
ATOM 1833 N N . GLY A 1 241 ? 25.337 28.798 5.015 1.00 18.34 268 GLY A N 1
ATOM 1834 C CA . GLY A 1 241 ? 25.775 30.099 4.541 1.00 17.59 268 GLY A CA 1
ATOM 1835 C C . GLY A 1 241 ? 25.995 30.072 3.028 1.00 19.41 268 GLY A C 1
ATOM 1836 O O . GLY A 1 241 ? 26.396 31.079 2.435 1.00 20.94 268 GLY A O 1
ATOM 1837 N N . VAL A 1 242 ? 25.647 29.030 2.327 1.00 15.21 269 VAL A N 1
ATOM 1838 C CA . VAL A 1 242 ? 25.807 28.933 0.855 1.00 15.00 269 VAL A CA 1
ATOM 1839 C C . VAL A 1 242 ? 24.565 29.470 0.163 1.00 14.23 269 VAL A C 1
ATOM 1840 O O . VAL A 1 242 ? 23.439 29.289 0.583 1.00 14.92 269 VAL A O 1
ATOM 1844 N N . PRO A 1 243 ? 24.762 30.321 -0.885 1.00 13.80 270 PRO A N 1
ATOM 1845 C CA . PRO A 1 243 ? 23.591 30.902 -1.562 1.00 15.57 270 PRO A CA 1
ATOM 1846 C C . PRO A 1 243 ? 22.786 29.816 -2.289 1.00 15.79 270 PRO A C 1
ATOM 1847 O O . PRO A 1 243 ? 23.364 28.985 -3.024 1.00 13.48 270 PRO A O 1
ATOM 1851 N N . VAL A 1 244 ? 21.507 29.896 -2.064 1.00 13.27 271 VAL A N 1
ATOM 1852 C CA . VAL A 1 244 ? 20.505 28.992 -2.703 1.00 12.34 271 VAL A CA 1
ATOM 1853 C C . VAL A 1 244 ? 19.568 29.884 -3.495 1.00 11.29 271 VAL A C 1
ATOM 1854 O O . VAL A 1 244 ? 19.047 30.861 -2.993 1.00 14.09 271 VAL A O 1
ATOM 1858 N N . ALA A 1 245 ? 19.345 29.524 -4.769 1.00 13.13 272 ALA A N 1
ATOM 1859 C CA . ALA A 1 245 ? 18.427 30.204 -5.601 1.00 13.76 272 ALA A CA 1
ATOM 1860 C C . ALA A 1 245 ? 17.278 29.337 -6.046 1.00 11.82 272 ALA A C 1
ATOM 1861 O O . ALA A 1 245 ? 17.535 28.231 -6.607 1.00 12.75 272 ALA A O 1
ATOM 1863 N N . GLU A 1 246 ? 16.058 29.675 -5.665 1.00 12.25 273 GLU A N 1
ATOM 1864 C CA . GLU A 1 246 ? 14.866 28.966 -6.026 1.00 11.65 273 GLU A CA 1
ATOM 1865 C C . GLU A 1 246 ? 14.284 29.454 -7.358 1.00 10.95 273 GLU A C 1
ATOM 1866 O O . GLU A 1 246 ? 14.064 30.680 -7.458 1.00 13.64 273 GLU A O 1
ATOM 1872 N N . PHE A 1 247 ? 14.040 28.536 -8.270 1.00 12.09 274 PHE A N 1
ATOM 1873 C CA . PHE A 1 247 ? 13.429 28.878 -9.541 1.00 11.62 274 PHE A CA 1
ATOM 1874 C C . PHE A 1 247 ? 12.061 28.180 -9.542 1.00 10.67 274 PHE A C 1
ATOM 1875 O O . PHE A 1 247 ? 12.008 26.941 -9.556 1.00 12.72 274 PHE A O 1
ATOM 1883 N N . ASN A 1 248 ? 10.957 28.905 -9.501 1.00 13.51 275 ASN A N 1
ATOM 1884 C CA . ASN A 1 248 ? 9.683 28.346 -9.388 1.00 12.32 275 ASN A CA 1
ATOM 1885 C C . ASN A 1 248 ? 8.668 29.357 -9.908 1.00 14.44 275 ASN A C 1
ATOM 1886 O O . ASN A 1 248 ? 8.905 30.598 -9.893 1.00 17.12 275 ASN A O 1
ATOM 1891 N N . THR A 1 249 ? 7.527 28.924 -10.418 1.00 13.55 276 THR A N 1
ATOM 1892 C CA . THR A 1 249 ? 6.426 29.819 -10.783 1.00 17.27 276 THR A CA 1
ATOM 1893 C C . THR A 1 249 ? 5.681 30.352 -9.593 1.00 16.85 276 THR A C 1
ATOM 1894 O O . THR A 1 249 ? 4.930 31.346 -9.760 1.00 23.13 276 THR A O 1
ATOM 1898 N N . GLU A 1 250 ? 5.919 29.827 -8.398 1.00 18.69 277 GLU A N 1
ATOM 1899 C CA . GLU A 1 250 ? 5.412 30.342 -7.137 1.00 24.58 277 GLU A CA 1
ATOM 1900 C C . GLU A 1 250 ? 6.280 30.269 -5.983 1.00 21.14 277 GLU A C 1
ATOM 1901 O O . GLU A 1 250 ? 7.382 29.716 -6.078 1.00 19.22 277 GLU A O 1
ATOM 1907 N N . THR A 1 251 ? 5.850 30.875 -4.869 1.00 22.60 278 THR A N 1
ATOM 1908 C CA . THR A 1 251 ? 6.536 30.709 -3.634 1.00 21.69 278 THR A CA 1
ATOM 1909 C C . THR A 1 251 ? 6.132 29.329 -3.040 1.00 23.57 278 THR A C 1
ATOM 1910 O O . THR A 1 251 ? 5.074 28.796 -3.299 1.00 28.86 278 THR A O 1
ATOM 1914 N N . THR A 1 252 ? 6.989 28.850 -2.143 1.00 21.12 279 THR A N 1
ATOM 1915 C CA . THR A 1 252 ? 6.842 27.528 -1.474 1.00 18.98 279 THR A CA 1
ATOM 1916 C C . THR A 1 252 ? 7.131 27.730 0.035 1.00 22.68 279 THR A C 1
ATOM 1917 O O . THR A 1 252 ? 7.628 28.785 0.452 1.00 24.58 279 THR A O 1
ATOM 1921 N N . PRO A 1 253 ? 6.939 26.638 0.860 1.00 23.87 280 PRO A N 1
ATOM 1922 C CA . PRO A 1 253 ? 7.305 26.777 2.276 1.00 27.77 280 PRO A CA 1
ATOM 1923 C C . PRO A 1 253 ? 8.759 27.084 2.540 1.00 27.61 280 PRO A C 1
ATOM 1924 O O . PRO A 1 253 ? 9.112 27.496 3.601 1.00 34.54 280 PRO A O 1
ATOM 1928 N N . ALA A 1 254 ? 9.585 26.741 1.525 1.00 21.39 281 ALA A N 1
ATOM 1929 C CA . ALA A 1 254 ? 11.021 26.895 1.690 1.00 21.16 281 ALA A CA 1
ATOM 1930 C C . ALA A 1 254 ? 11.551 28.271 1.239 1.00 19.02 281 ALA A C 1
ATOM 1931 O O . ALA A 1 254 ? 12.678 28.548 1.519 1.00 18.62 281 ALA A O 1
ATOM 1933 N N . THR A 1 255 ? 10.749 29.023 0.491 1.00 17.84 282 THR A N 1
ATOM 1934 C CA . THR A 1 255 ? 11.257 30.227 -0.191 1.00 19.96 282 THR A CA 1
ATOM 1935 C C . THR A 1 255 ? 12.074 31.096 0.714 1.00 19.94 282 THR A C 1
ATOM 1936 O O . THR A 1 255 ? 13.125 31.565 0.358 1.00 17.15 282 THR A O 1
ATOM 1940 N N . ASN A 1 256 ? 11.545 31.374 1.889 1.00 21.13 283 ASN A N 1
ATOM 1941 C CA . ASN A 1 256 ? 12.175 32.326 2.768 1.00 19.75 283 ASN A CA 1
ATOM 1942 C C . ASN A 1 256 ? 13.457 31.816 3.447 1.00 19.87 283 ASN A C 1
ATOM 1943 O O . ASN A 1 256 ? 14.127 32.645 4.132 1.00 23.58 283 ASN A O 1
ATOM 1948 N N . ARG A 1 257 ? 13.810 30.541 3.283 1.00 20.06 284 ARG A N 1
ATOM 1949 C CA A ARG A 1 257 ? 15.086 30.045 3.704 0.50 21.00 284 ARG A CA 1
ATOM 1950 C CA B ARG A 1 257 ? 15.092 30.059 3.694 0.50 22.61 284 ARG A CA 1
ATOM 1951 C C . ARG A 1 257 ? 16.236 30.396 2.746 1.00 16.64 284 ARG A C 1
ATOM 1952 O O . ARG A 1 257 ? 17.397 30.201 3.052 1.00 21.79 284 ARG A O 1
ATOM 1967 N N . PHE A 1 258 ? 15.934 30.861 1.531 1.00 14.54 285 PHE A N 1
ATOM 1968 C CA . PHE A 1 258 ? 16.924 30.919 0.468 1.00 12.42 285 PHE A CA 1
ATOM 1969 C C . PHE A 1 258 ? 17.389 32.345 0.200 1.00 13.09 285 PHE A C 1
ATOM 1970 O O . PHE A 1 258 ? 16.672 33.318 0.480 1.00 17.37 285 PHE A O 1
ATOM 1978 N N . ARG A 1 259 ? 18.512 32.395 -0.531 1.00 13.15 286 ARG A N 1
ATOM 1979 C CA . ARG A 1 259 ? 19.051 33.720 -0.860 1.00 13.96 286 ARG A CA 1
ATOM 1980 C C . ARG A 1 259 ? 18.365 34.375 -1.969 1.00 12.91 286 ARG A C 1
ATOM 1981 O O . ARG A 1 259 ? 18.308 35.649 -2.016 1.00 14.72 286 ARG A O 1
ATOM 1989 N N . PHE A 1 260 ? 17.866 33.693 -2.954 1.00 14.17 287 PHE A N 1
ATOM 1990 C CA . PHE A 1 260 ? 17.237 34.155 -4.119 1.00 12.63 287 PHE A CA 1
ATOM 1991 C C . PHE A 1 260 ? 15.969 33.448 -4.484 1.00 13.37 287 PHE A C 1
ATOM 1992 O O . PHE A 1 260 ? 15.828 32.217 -4.226 1.00 12.34 287 PHE A O 1
ATOM 2000 N N . HIS A 1 261 ? 14.995 34.101 -5.061 1.00 14.47 288 HIS A N 1
ATOM 2001 C CA . HIS A 1 261 ? 13.748 33.545 -5.557 1.00 13.87 288 HIS A CA 1
ATOM 2002 C C . HIS A 1 261 ? 13.522 34.144 -6.957 1.00 11.25 288 HIS A C 1
ATOM 2003 O O . HIS A 1 261 ? 13.408 35.421 -7.021 1.00 14.92 288 HIS A O 1
ATOM 2010 N N . PHE A 1 262 ? 13.513 33.354 -7.996 1.00 13.56 289 PHE A N 1
ATOM 2011 C CA . PHE A 1 262 ? 13.284 33.795 -9.357 1.00 12.09 289 PHE A CA 1
ATOM 2012 C C . PHE A 1 262 ? 11.983 33.230 -9.847 1.00 10.29 289 PHE A C 1
ATOM 2013 O O . PHE A 1 262 ? 11.828 31.988 -10.003 1.00 13.87 289 PHE A O 1
ATOM 2021 N N . GLN A 1 263 ? 11.030 34.107 -10.011 1.00 16.27 290 GLN A N 1
ATOM 2022 C CA . GLN A 1 263 ? 9.702 33.738 -10.368 1.00 17.30 290 GLN A CA 1
ATOM 2023 C C . GLN A 1 263 ? 9.580 33.562 -11.863 1.00 15.13 290 GLN A C 1
ATOM 2024 O O . GLN A 1 263 ? 9.987 34.385 -12.589 1.00 26.09 290 GLN A O 1
ATOM 2030 N N . GLY A 1 264 ? 8.879 32.589 -12.241 1.00 17.92 291 GLY A N 1
ATOM 2031 C CA . GLY A 1 264 ? 8.445 32.423 -13.616 1.00 18.34 291 GLY A CA 1
ATOM 2032 C C . GLY A 1 264 ? 8.758 30.987 -14.034 1.00 13.63 291 GLY A C 1
ATOM 2033 O O . GLY A 1 264 ? 9.338 30.185 -13.308 1.00 17.36 291 GLY A O 1
ATOM 2034 N N . PRO A 1 265 ? 8.392 30.683 -15.262 1.00 15.43 292 PRO A N 1
ATOM 2035 C CA . PRO A 1 265 ? 8.608 29.365 -15.784 1.00 12.53 292 PRO A CA 1
ATOM 2036 C C . PRO A 1 265 ? 10.124 29.135 -15.905 1.00 13.91 292 PRO A C 1
ATOM 2037 O O . PRO A 1 265 ? 10.798 29.942 -16.544 1.00 14.12 292 PRO A O 1
ATOM 2041 N N A CYS A 1 266 ? 10.598 27.971 -15.438 0.80 14.31 293 CYS A N 1
ATOM 2042 N N B CYS A 1 266 ? 10.598 27.987 -15.446 0.20 16.07 293 CYS A N 1
ATOM 2043 C CA A CYS A 1 266 ? 11.987 27.745 -15.518 0.80 13.09 293 CYS A CA 1
ATOM 2044 C CA B CYS A 1 266 ? 12.025 27.687 -15.523 0.20 13.57 293 CYS A CA 1
ATOM 2045 C C A CYS A 1 266 ? 12.583 27.559 -16.891 0.80 12.10 293 CYS A C 1
ATOM 2046 C C B CYS A 1 266 ? 12.601 27.571 -16.900 0.20 13.58 293 CYS A C 1
ATOM 2047 O O A CYS A 1 266 ? 13.786 27.800 -17.110 0.80 14.04 293 CYS A O 1
ATOM 2048 O O B CYS A 1 266 ? 13.794 27.799 -17.115 0.20 16.07 293 CYS A O 1
ATOM 2053 N N . GLY A 1 267 ? 11.738 27.300 -17.869 1.00 13.38 294 GLY A N 1
ATOM 2054 C CA . GLY A 1 267 ? 12.156 27.214 -19.237 1.00 17.50 294 GLY A CA 1
ATOM 2055 C C . GLY A 1 267 ? 12.570 28.557 -19.765 1.00 14.52 294 GLY A C 1
ATOM 2056 O O . GLY A 1 267 ? 13.279 28.582 -20.796 1.00 18.91 294 GLY A O 1
ATOM 2057 N N . THR A 1 268 ? 12.133 29.635 -19.115 1.00 14.59 295 THR A N 1
ATOM 2058 C CA . THR A 1 268 ? 12.468 31.010 -19.416 1.00 14.93 295 THR A CA 1
ATOM 2059 C C . THR A 1 268 ? 13.625 31.471 -18.531 1.00 15.64 295 THR A C 1
ATOM 2060 O O . THR A 1 268 ? 14.631 32.000 -19.030 1.00 23.53 295 THR A O 1
ATOM 2064 N N . THR A 1 269 ? 13.524 31.195 -17.210 1.00 15.31 296 THR A N 1
ATOM 2065 C CA . THR A 1 269 ? 14.476 31.769 -16.347 1.00 14.61 296 THR A CA 1
ATOM 2066 C C . THR A 1 269 ? 15.866 31.043 -16.284 1.00 14.12 296 THR A C 1
ATOM 2067 O O . THR A 1 269 ? 16.919 31.636 -16.136 1.00 17.30 296 THR A O 1
ATOM 2071 N N . LEU A 1 270 ? 15.872 29.692 -16.430 1.00 14.20 297 LEU A N 1
ATOM 2072 C CA . LEU A 1 270 ? 17.099 29.013 -16.371 1.00 14.36 297 LEU A CA 1
ATOM 2073 C C . LEU A 1 270 ? 18.062 29.332 -17.537 1.00 15.32 297 LEU A C 1
ATOM 2074 O O . LEU A 1 270 ? 19.314 29.462 -17.307 1.00 15.65 297 LEU A O 1
ATOM 2079 N N . PRO A 1 271 ? 17.594 29.437 -18.788 1.00 14.20 298 PRO A N 1
ATOM 2080 C CA . PRO A 1 271 ? 18.561 29.839 -19.830 1.00 15.50 298 PRO A CA 1
ATOM 2081 C C . PRO A 1 271 ? 19.257 31.128 -19.559 1.00 17.78 298 PRO A C 1
ATOM 2082 O O . PRO A 1 271 ? 20.438 31.276 -19.837 1.00 20.77 298 PRO A O 1
ATOM 2086 N N . GLU A 1 272 ? 18.516 32.084 -18.962 1.00 16.92 299 GLU A N 1
ATOM 2087 C CA . GLU A 1 272 ? 19.085 33.363 -18.624 1.00 19.17 299 GLU A CA 1
ATOM 2088 C C . GLU A 1 272 ? 20.074 33.227 -17.461 1.00 19.40 299 GLU A C 1
ATOM 2089 O O . GLU A 1 272 ? 21.168 33.760 -17.479 1.00 24.86 299 GLU A O 1
ATOM 2095 N N . ALA A 1 273 ? 19.667 32.529 -16.415 1.00 16.50 300 ALA A N 1
ATOM 2096 C CA . ALA A 1 273 ? 20.529 32.372 -15.245 1.00 18.19 300 ALA A CA 1
ATOM 2097 C C . ALA A 1 273 ? 21.832 31.685 -15.473 1.00 15.43 300 ALA A C 1
ATOM 2098 O O . ALA A 1 273 ? 22.845 31.959 -14.845 1.00 17.53 300 ALA A O 1
ATOM 2100 N N . LEU A 1 274 ? 21.745 30.639 -16.331 1.00 15.66 301 LEU A N 1
ATOM 2101 C CA . LEU A 1 274 ? 22.886 29.736 -16.587 1.00 18.67 301 LEU A CA 1
ATOM 2102 C C . LEU A 1 274 ? 23.687 29.971 -17.829 1.00 19.12 301 LEU A C 1
ATOM 2103 O O . LEU A 1 274 ? 24.568 29.235 -18.116 1.00 21.26 301 LEU A O 1
ATOM 2108 N N . ALA A 1 275 ? 23.442 31.115 -18.469 1.00 21.39 302 ALA A N 1
ATOM 2109 C CA . ALA A 1 275 ? 24.137 31.465 -19.635 1.00 19.36 302 ALA A CA 1
ATOM 2110 C C . ALA A 1 275 ? 25.649 31.638 -19.452 1.00 24.63 302 ALA A C 1
ATOM 2111 O O . ALA A 1 275 ? 26.066 32.165 -18.379 1.00 27.40 302 ALA A O 1
ATOM 2114 N N . ARG B 1 8 ? 3.456 57.275 64.046 1.00 66.25 35 ARG B N 1
ATOM 2115 C CA . ARG B 1 8 ? 3.143 57.711 62.579 1.00 54.72 35 ARG B CA 1
ATOM 2116 C C . ARG B 1 8 ? 4.209 57.506 61.440 1.00 40.79 35 ARG B C 1
ATOM 2117 O O . ARG B 1 8 ? 5.274 58.090 61.472 1.00 40.08 35 ARG B O 1
ATOM 2125 N N . PRO B 1 9 ? 3.913 56.616 60.482 1.00 25.35 36 PRO B N 1
ATOM 2126 C CA . PRO B 1 9 ? 4.863 56.397 59.437 1.00 19.21 36 PRO B CA 1
ATOM 2127 C C . PRO B 1 9 ? 4.980 57.565 58.480 1.00 19.99 36 PRO B C 1
ATOM 2128 O O . PRO B 1 9 ? 4.039 58.236 58.265 1.00 23.72 36 PRO B O 1
ATOM 2132 N N . SER B 1 10 ? 6.104 57.629 57.815 1.00 15.96 37 SER B N 1
ATOM 2133 C CA . SER B 1 10 ? 6.345 58.562 56.735 1.00 17.12 37 SER B CA 1
ATOM 2134 C C . SER B 1 10 ? 5.795 57.980 55.424 1.00 12.79 37 SER B C 1
ATOM 2135 O O . SER B 1 10 ? 5.824 56.788 55.167 1.00 15.99 37 SER B O 1
ATOM 2138 N N . SER B 1 11 ? 5.308 58.852 54.582 1.00 14.61 38 SER B N 1
ATOM 2139 C CA . SER B 1 11 ? 4.924 58.595 53.196 1.00 15.98 38 SER B CA 1
ATOM 2140 C C . SER B 1 11 ? 5.885 59.048 52.163 1.00 16.31 38 SER B C 1
ATOM 2141 O O . SER B 1 11 ? 5.459 59.247 50.995 1.00 23.82 38 SER B O 1
ATOM 2144 N N . SER B 1 12 ? 7.082 59.462 52.596 1.00 19.53 39 SER B N 1
ATOM 2145 C CA . SER B 1 12 ? 8.085 59.996 51.702 1.00 16.55 39 SER B CA 1
ATOM 2146 C C . SER B 1 12 ? 8.912 58.980 50.949 1.00 17.47 39 SER B C 1
ATOM 2147 O O . SER B 1 12 ? 9.789 58.329 51.528 1.00 20.62 39 SER B O 1
ATOM 2150 N N . MET B 1 13 ? 8.612 58.782 49.640 1.00 19.91 40 MET B N 1
ATOM 2151 C CA . MET B 1 13 ? 9.447 57.882 48.817 1.00 21.71 40 MET B CA 1
ATOM 2152 C C . MET B 1 13 ? 10.866 58.356 48.725 1.00 21.12 40 MET B C 1
ATOM 2153 O O . MET B 1 13 ? 11.779 57.548 48.693 1.00 23.25 40 MET B O 1
ATOM 2158 N N . ALA B 1 14 ? 11.077 59.677 48.673 1.00 20.75 41 ALA B N 1
ATOM 2159 C CA . ALA B 1 14 ? 12.424 60.154 48.555 1.00 24.57 41 ALA B CA 1
ATOM 2160 C C . ALA B 1 14 ? 13.245 59.716 49.774 1.00 22.91 41 ALA B C 1
ATOM 2161 O O . ALA B 1 14 ? 14.408 59.310 49.649 1.00 23.05 41 ALA B O 1
ATOM 2163 N N . ASP B 1 15 ? 12.629 59.780 50.949 1.00 24.65 42 ASP B N 1
ATOM 2164 C CA . ASP B 1 15 ? 13.292 59.299 52.173 1.00 20.06 42 ASP B CA 1
ATOM 2165 C C . ASP B 1 15 ? 13.574 57.836 52.174 1.00 18.87 42 ASP B C 1
ATOM 2166 O O . ASP B 1 15 ? 14.704 57.398 52.514 1.00 19.81 42 ASP B O 1
ATOM 2171 N N . PHE B 1 16 ? 12.569 57.060 51.734 1.00 17.59 43 PHE B N 1
ATOM 2172 C CA . PHE B 1 16 ? 12.798 55.628 51.688 1.00 17.74 43 PHE B CA 1
ATOM 2173 C C . PHE B 1 16 ? 13.930 55.343 50.735 1.00 15.57 43 PHE B C 1
ATOM 2174 O O . PHE B 1 16 ? 14.783 54.469 50.974 1.00 19.21 43 PHE B O 1
ATOM 2182 N N . ARG B 1 17 ? 13.975 56.061 49.598 1.00 18.97 44 ARG B N 1
ATOM 2183 C CA . ARG B 1 17 ? 14.981 55.842 48.595 1.00 18.00 44 ARG B CA 1
ATOM 2184 C C . ARG B 1 17 ? 16.450 56.113 49.085 1.00 18.95 44 ARG B C 1
ATOM 2185 O O . ARG B 1 17 ? 17.374 55.497 48.578 1.00 20.98 44 ARG B O 1
ATOM 2193 N N . LYS B 1 18 ? 16.621 57.016 50.039 1.00 19.02 45 LYS B N 1
ATOM 2194 C CA . LYS B 1 18 ? 17.883 57.257 50.685 1.00 20.67 45 LYS B CA 1
ATOM 2195 C C . LYS B 1 18 ? 18.379 55.971 51.438 1.00 19.06 45 LYS B C 1
ATOM 2196 O O . LYS B 1 18 ? 19.543 55.595 51.322 1.00 24.28 45 LYS B O 1
ATOM 2202 N N . PHE B 1 19 ? 17.415 55.316 52.137 1.00 16.69 46 PHE B N 1
ATOM 2203 C CA . PHE B 1 19 ? 17.756 54.003 52.810 1.00 18.62 46 PHE B CA 1
ATOM 2204 C C . PHE B 1 19 ? 18.017 52.952 51.693 1.00 17.38 46 PHE B C 1
ATOM 2205 O O . PHE B 1 19 ? 19.009 52.219 51.794 1.00 19.30 46 PHE B O 1
ATOM 2213 N N . PHE B 1 20 ? 17.187 52.926 50.678 1.00 18.37 47 PHE B N 1
ATOM 2214 C CA . PHE B 1 20 ? 17.290 51.893 49.655 1.00 17.16 47 PHE B CA 1
ATOM 2215 C C . PHE B 1 20 ? 18.638 51.943 48.931 1.00 22.71 47 PHE B C 1
ATOM 2216 O O . PHE B 1 20 ? 19.176 50.885 48.638 1.00 22.71 47 PHE B O 1
ATOM 2224 N N . ALA B 1 21 ? 19.174 53.174 48.695 1.00 18.21 48 ALA B N 1
ATOM 2225 C CA . ALA B 1 21 ? 20.370 53.318 48.005 1.00 18.97 48 ALA B CA 1
ATOM 2226 C C . ALA B 1 21 ? 21.567 52.675 48.705 1.00 24.14 48 ALA B C 1
ATOM 2227 O O . ALA B 1 21 ? 22.511 52.315 48.026 1.00 25.93 48 ALA B O 1
ATOM 2229 N N . LYS B 1 22 ? 21.509 52.591 50.039 1.00 21.66 49 LYS B N 1
ATOM 2230 C CA . LYS B 1 22 ? 22.621 52.159 50.850 1.00 26.52 49 LYS B CA 1
ATOM 2231 C C . LYS B 1 22 ? 22.459 50.737 51.417 1.00 22.33 49 LYS B C 1
ATOM 2232 O O . LYS B 1 22 ? 23.354 50.143 51.954 1.00 30.38 49 LYS B O 1
ATOM 2238 N N . ALA B 1 23 ? 21.246 50.183 51.268 1.00 17.08 50 ALA B N 1
ATOM 2239 C CA . ALA B 1 23 ? 20.882 48.936 51.904 1.00 18.42 50 ALA B CA 1
ATOM 2240 C C . ALA B 1 23 ? 21.578 47.748 51.213 1.00 19.54 50 ALA B C 1
ATOM 2241 O O . ALA B 1 23 ? 21.656 47.604 49.995 1.00 22.80 50 ALA B O 1
ATOM 2243 N N . LYS B 1 24 ? 22.166 46.922 52.038 1.00 17.35 51 LYS B N 1
ATOM 2244 C CA . LYS B 1 24 ? 22.960 45.790 51.575 1.00 19.68 51 LYS B CA 1
ATOM 2245 C C . LYS B 1 24 ? 22.209 44.439 51.708 1.00 18.70 51 LYS B C 1
ATOM 2246 O O . LYS B 1 24 ? 22.642 43.393 51.083 1.00 20.32 51 LYS B O 1
ATOM 2252 N N . HIS B 1 25 ? 21.099 44.392 52.458 1.00 15.84 52 HIS B N 1
ATOM 2253 C CA . HIS B 1 25 ? 20.400 43.149 52.750 1.00 17.10 52 HIS B CA 1
ATOM 2254 C C . HIS B 1 25 ? 18.960 43.455 53.006 1.00 15.32 52 HIS B C 1
ATOM 2255 O O . HIS B 1 25 ? 18.558 43.861 54.093 1.00 18.16 52 HIS B O 1
ATOM 2262 N N . ILE B 1 26 ? 18.201 43.338 51.929 1.00 15.54 53 ILE B N 1
ATOM 2263 C CA . ILE B 1 26 ? 16.833 43.787 51.906 1.00 12.57 53 ILE B CA 1
ATOM 2264 C C . ILE B 1 26 ? 15.930 42.447 52.039 1.00 13.68 53 ILE B C 1
ATOM 2265 O O . ILE B 1 26 ? 16.119 41.586 51.219 1.00 13.25 53 ILE B O 1
ATOM 2270 N N . VAL B 1 27 ? 14.961 42.506 52.950 1.00 12.73 54 VAL B N 1
ATOM 2271 C CA . VAL B 1 27 ? 14.022 41.478 53.095 1.00 12.70 54 VAL B CA 1
ATOM 2272 C C . VAL B 1 27 ? 12.692 42.024 52.616 1.00 10.87 54 VAL B C 1
ATOM 2273 O O . VAL B 1 27 ? 12.232 43.048 53.144 1.00 11.98 54 VAL B O 1
ATOM 2277 N N . ILE B 1 28 ? 12.000 41.344 51.720 1.00 10.21 55 ILE B N 1
ATOM 2278 C CA . ILE B 1 28 ? 10.669 41.636 51.255 1.00 10.04 55 ILE B CA 1
ATOM 2279 C C . ILE B 1 28 ? 9.743 40.553 51.700 1.00 9.50 55 ILE B C 1
ATOM 2280 O O . ILE B 1 28 ? 9.856 39.472 51.185 1.00 12.78 55 ILE B O 1
ATOM 2285 N N . ILE B 1 29 ? 8.799 40.950 52.502 1.00 10.29 56 ILE B N 1
ATOM 2286 C CA . ILE B 1 29 ? 7.751 40.006 52.990 1.00 10.94 56 ILE B CA 1
ATOM 2287 C C . ILE B 1 29 ? 6.517 40.326 52.170 1.00 9.90 56 ILE B C 1
ATOM 2288 O O . ILE B 1 29 ? 6.119 41.439 52.081 1.00 12.39 56 ILE B O 1
ATOM 2293 N N . SER B 1 30 ? 5.940 39.257 51.580 1.00 9.72 57 SER B N 1
ATOM 2294 C CA . SER B 1 30 ? 4.701 39.420 50.826 1.00 10.75 57 SER B CA 1
ATOM 2295 C C . SER B 1 30 ? 3.579 38.620 51.224 1.00 9.00 57 SER B C 1
ATOM 2296 O O . SER B 1 30 ? 3.718 37.517 51.770 1.00 10.03 57 SER B O 1
ATOM 2299 N N . GLY B 1 31 ? 2.383 39.059 50.948 1.00 10.08 58 GLY B N 1
ATOM 2300 C CA . GLY B 1 31 ? 1.098 38.395 51.069 1.00 9.57 58 GLY B CA 1
ATOM 2301 C C . GLY B 1 31 ? 0.343 38.540 49.736 1.00 10.38 58 GLY B C 1
ATOM 2302 O O . GLY B 1 31 ? 0.846 38.958 48.707 1.00 11.21 58 GLY B O 1
ATOM 2303 N N . ALA B 1 32 ? -0.941 38.190 49.944 1.00 10.83 59 ALA B N 1
ATOM 2304 C CA . ALA B 1 32 ? -1.781 37.985 48.767 1.00 9.43 59 ALA B CA 1
ATOM 2305 C C . ALA B 1 32 ? -1.989 39.254 48.014 1.00 10.62 59 ALA B C 1
ATOM 2306 O O . ALA B 1 32 ? -2.268 39.184 46.787 1.00 11.69 59 ALA B O 1
ATOM 2308 N N . GLY B 1 33 ? -1.844 40.438 48.574 1.00 9.78 60 GLY B N 1
ATOM 2309 C CA . GLY B 1 33 ? -2.006 41.657 47.824 1.00 12.76 60 GLY B CA 1
ATOM 2310 C C . GLY B 1 33 ? -1.000 41.833 46.770 1.00 11.95 60 GLY B C 1
ATOM 2311 O O . GLY B 1 33 ? -1.305 42.543 45.811 1.00 12.42 60 GLY B O 1
ATOM 2312 N N . VAL B 1 34 ? 0.137 41.218 46.814 1.00 9.89 61 VAL B N 1
ATOM 2313 C CA . VAL B 1 34 ? 1.081 41.330 45.738 1.00 10.55 61 VAL B CA 1
ATOM 2314 C C . VAL B 1 34 ? 0.665 40.641 44.462 1.00 11.79 61 VAL B C 1
ATOM 2315 O O . VAL B 1 34 ? 1.207 40.909 43.380 1.00 13.45 61 VAL B O 1
ATOM 2319 N N . SER B 1 35 ? -0.283 39.692 44.595 1.00 10.18 62 SER B N 1
ATOM 2320 C CA . SER B 1 35 ? -0.794 39.014 43.450 1.00 10.07 62 SER B CA 1
ATOM 2321 C C . SER B 1 35 ? -2.191 39.457 43.028 1.00 11.90 62 SER B C 1
ATOM 2322 O O . SER B 1 35 ? -2.694 38.964 42.002 1.00 11.26 62 SER B O 1
ATOM 2325 N N . ALA B 1 36 ? -2.812 40.385 43.747 1.00 11.61 63 ALA B N 1
ATOM 2326 C CA . ALA B 1 36 ? -4.152 40.913 43.368 1.00 11.86 63 ALA B CA 1
ATOM 2327 C C . ALA B 1 36 ? -4.188 41.436 41.909 1.00 11.85 63 ALA B C 1
ATOM 2328 O O . ALA B 1 36 ? -5.153 41.147 41.224 1.00 14.71 63 ALA B O 1
ATOM 2330 N N . GLU B 1 37 ? -3.139 42.099 41.557 1.00 12.24 64 GLU B N 1
ATOM 2331 C CA . GLU B 1 37 ? -3.144 42.732 40.234 1.00 14.40 64 GLU B CA 1
ATOM 2332 C C . GLU B 1 37 ? -2.876 41.741 39.119 1.00 13.86 64 GLU B C 1
ATOM 2333 O O . GLU B 1 37 ? -2.939 42.063 37.966 1.00 17.95 64 GLU B O 1
ATOM 2339 N N . SER B 1 38 ? -2.567 40.474 39.452 1.00 13.35 65 SER B N 1
ATOM 2340 C CA . SER B 1 38 ? -2.588 39.383 38.483 1.00 12.47 65 SER B CA 1
ATOM 2341 C C . SER B 1 38 ? -3.938 38.762 38.365 1.00 12.07 65 SER B C 1
ATOM 2342 O O . SER B 1 38 ? -4.103 37.794 37.624 1.00 15.11 65 SER B O 1
ATOM 2345 N N . GLY B 1 39 ? -4.937 39.208 39.124 1.00 13.86 66 GLY B N 1
ATOM 2346 C CA . GLY B 1 39 ? -6.256 38.537 39.126 1.00 14.53 66 GLY B CA 1
ATOM 2347 C C . GLY B 1 39 ? -6.345 37.369 40.086 1.00 12.95 66 GLY B C 1
ATOM 2348 O O . GLY B 1 39 ? -7.297 36.576 39.973 1.00 15.36 66 GLY B O 1
ATOM 2349 N N . VAL B 1 40 ? -5.402 37.262 41.033 1.00 13.39 67 VAL B N 1
ATOM 2350 C CA . VAL B 1 40 ? -5.491 36.200 42.001 1.00 13.04 67 VAL B CA 1
ATOM 2351 C C . VAL B 1 40 ? -6.291 36.654 43.207 1.00 11.59 67 VAL B C 1
ATOM 2352 O O . VAL B 1 40 ? -5.965 37.685 43.810 1.00 14.35 67 VAL B O 1
ATOM 2356 N N . PRO B 1 41 ? -7.348 35.935 43.575 1.00 13.29 68 PRO B N 1
ATOM 2357 C CA . PRO B 1 41 ? -8.078 36.320 44.760 1.00 14.51 68 PRO B CA 1
ATOM 2358 C C . PRO B 1 41 ? -7.272 36.366 46.030 1.00 16.16 68 PRO B C 1
ATOM 2359 O O . PRO B 1 41 ? -6.458 35.532 46.274 1.00 16.54 68 PRO B O 1
ATOM 2363 N N . THR B 1 42 ? -7.553 37.318 46.896 1.00 12.97 69 THR B N 1
ATOM 2364 C CA . THR B 1 42 ? -6.973 37.476 48.194 1.00 12.77 69 THR B CA 1
ATOM 2365 C C . THR B 1 42 ? -7.785 36.630 49.257 1.00 15.09 69 THR B C 1
ATOM 2366 O O . THR B 1 42 ? -8.885 36.120 48.923 1.00 17.91 69 THR B O 1
ATOM 2370 N N . PHE B 1 43 ? -7.312 36.536 50.480 1.00 14.49 70 PHE B N 1
ATOM 2371 C CA . PHE B 1 43 ? -8.159 35.947 51.520 1.00 14.61 70 PHE B CA 1
ATOM 2372 C C . PHE B 1 43 ? -9.228 36.871 52.126 1.00 18.04 70 PHE B C 1
ATOM 2373 O O . PHE B 1 43 ? -10.308 36.508 52.563 1.00 20.86 70 PHE B O 1
ATOM 2381 N N . ARG B 1 44 ? -8.881 38.124 52.155 1.00 19.75 71 ARG B N 1
ATOM 2382 C CA . ARG B 1 44 ? -9.729 39.262 52.680 1.00 21.74 71 ARG B CA 1
ATOM 2383 C C . ARG B 1 44 ? -10.756 39.545 51.511 1.00 17.37 71 ARG B C 1
ATOM 2384 O O . ARG B 1 44 ? -10.473 39.418 50.292 1.00 24.79 71 ARG B O 1
ATOM 2392 N N . GLY B 1 45 ? -11.925 39.928 51.948 1.00 23.10 72 GLY B N 1
ATOM 2393 C CA . GLY B 1 45 ? -12.969 40.269 50.966 1.00 26.06 72 GLY B CA 1
ATOM 2394 C C . GLY B 1 45 ? -13.615 39.179 50.207 1.00 24.02 72 GLY B C 1
ATOM 2395 O O . GLY B 1 45 ? -13.548 37.996 50.573 1.00 30.70 72 GLY B O 1
ATOM 2396 N N . ALA B 1 46 ? -14.266 39.508 49.102 1.00 23.84 73 ALA B N 1
ATOM 2397 C CA . ALA B 1 46 ? -15.125 38.597 48.428 1.00 22.00 73 ALA B CA 1
ATOM 2398 C C . ALA B 1 46 ? -14.398 37.428 47.814 1.00 22.48 73 ALA B C 1
ATOM 2399 O O . ALA B 1 46 ? -15.001 36.365 47.719 1.00 23.00 73 ALA B O 1
ATOM 2401 N N . GLY B 1 47 ? -13.110 37.628 47.430 1.00 29.25 74 GLY B N 1
ATOM 2402 C CA . GLY B 1 47 ? -12.331 36.571 46.926 1.00 29.28 74 GLY B CA 1
ATOM 2403 C C . GLY B 1 47 ? -12.056 35.407 47.871 1.00 29.19 74 GLY B C 1
ATOM 2404 O O . GLY B 1 47 ? -11.644 34.421 47.456 1.00 29.02 74 GLY B O 1
ATOM 2405 N N . GLY B 1 48 ? -12.180 35.588 49.144 1.00 21.57 75 GLY B N 1
ATOM 2406 C CA . GLY B 1 48 ? -11.832 34.576 50.184 1.00 22.75 75 GLY B CA 1
ATOM 2407 C C . GLY B 1 48 ? -12.926 33.553 50.571 1.00 22.98 75 GLY B C 1
ATOM 2408 O O . GLY B 1 48 ? -12.838 32.879 51.646 1.00 31.88 75 GLY B O 1
ATOM 2409 N N . TYR B 1 49 ? -13.991 33.501 49.747 1.00 18.85 76 TYR B N 1
ATOM 2410 C CA . TYR B 1 49 ? -15.032 32.516 49.907 1.00 20.99 76 TYR B CA 1
ATOM 2411 C C . TYR B 1 49 ? -14.976 31.535 48.739 1.00 17.30 76 TYR B C 1
ATOM 2412 O O . TYR B 1 49 ? -14.677 31.902 47.580 1.00 23.94 76 TYR B O 1
ATOM 2421 N N . TRP B 1 50 ? -15.391 30.301 49.040 1.00 17.25 77 TRP B N 1
ATOM 2422 C CA . TRP B 1 50 ? -15.521 29.235 48.091 1.00 17.46 77 TRP B CA 1
ATOM 2423 C C . TRP B 1 50 ? -16.706 28.424 48.568 1.00 16.47 77 TRP B C 1
ATOM 2424 O O . TRP B 1 50 ? -16.732 27.951 49.722 1.00 16.38 77 TRP B O 1
ATOM 2435 N N . ARG B 1 51 ? -17.725 28.362 47.699 1.00 14.80 78 ARG B N 1
ATOM 2436 C CA . ARG B 1 51 ? -19.020 27.874 48.083 1.00 17.49 78 ARG B CA 1
ATOM 2437 C C . ARG B 1 51 ? -19.441 28.650 49.299 1.00 19.18 78 ARG B C 1
ATOM 2438 O O . ARG B 1 51 ? -19.329 29.857 49.323 1.00 20.19 78 ARG B O 1
ATOM 2446 N N . LYS B 1 52 ? -19.956 28.031 50.324 1.00 21.90 79 LYS B N 1
ATOM 2447 C CA . LYS B 1 52 ? -20.282 28.733 51.528 1.00 23.39 79 LYS B CA 1
ATOM 2448 C C . LYS B 1 52 ? -19.210 28.865 52.567 1.00 25.30 79 LYS B C 1
ATOM 2449 O O . LYS B 1 52 ? -19.476 29.434 53.642 1.00 32.27 79 LYS B O 1
ATOM 2455 N N . TRP B 1 53 ? -17.998 28.461 52.259 1.00 27.03 80 TRP B N 1
ATOM 2456 C CA . TRP B 1 53 ? -16.908 28.457 53.208 1.00 18.71 80 TRP B CA 1
ATOM 2457 C C . TRP B 1 53 ? -15.963 29.617 52.965 1.00 21.63 80 TRP B C 1
ATOM 2458 O O . TRP B 1 53 ? -15.821 30.174 51.872 1.00 25.98 80 TRP B O 1
ATOM 2469 N N . GLN B 1 54 ? -15.262 29.905 54.048 1.00 23.49 81 GLN B N 1
ATOM 2470 C CA . GLN B 1 54 ? -14.121 30.716 54.004 1.00 23.53 81 GLN B CA 1
ATOM 2471 C C . GLN B 1 54 ? -12.922 29.820 53.904 1.00 19.58 81 GLN B C 1
ATOM 2472 O O . GLN B 1 54 ? -12.858 28.691 54.379 1.00 19.73 81 GLN B O 1
ATOM 2478 N N . ALA B 1 55 ? -11.941 30.352 53.276 1.00 25.28 82 ALA B N 1
ATOM 2479 C CA . ALA B 1 55 ? -10.761 29.660 53.035 1.00 28.11 82 ALA B CA 1
ATOM 2480 C C . ALA B 1 55 ? -10.133 29.032 54.328 1.00 17.65 82 ALA B C 1
ATOM 2481 O O . ALA B 1 55 ? -9.721 27.895 54.354 1.00 24.65 82 ALA B O 1
ATOM 2483 N N . GLN B 1 56 ? -10.239 29.809 55.472 1.00 21.43 83 GLN B N 1
ATOM 2484 C CA . GLN B 1 56 ? -9.673 29.380 56.695 1.00 21.42 83 GLN B CA 1
ATOM 2485 C C . GLN B 1 56 ? -10.457 28.217 57.362 1.00 23.58 83 GLN B C 1
ATOM 2486 O O . GLN B 1 56 ? -9.887 27.489 58.127 1.00 31.63 83 GLN B O 1
ATOM 2492 N N . ASP B 1 57 ? -11.698 27.995 56.929 1.00 17.68 84 ASP B N 1
ATOM 2493 C CA . ASP B 1 57 ? -12.467 26.847 57.273 1.00 19.95 84 ASP B CA 1
ATOM 2494 C C . ASP B 1 57 ? -11.975 25.537 56.684 1.00 18.79 84 ASP B C 1
ATOM 2495 O O . ASP B 1 57 ? -12.096 24.460 57.239 1.00 24.64 84 ASP B O 1
ATOM 2500 N N . LEU B 1 58 ? -11.524 25.594 55.454 1.00 13.96 85 LEU B N 1
ATOM 2501 C CA . LEU B 1 58 ? -11.133 24.445 54.629 1.00 14.02 85 LEU B CA 1
ATOM 2502 C C . LEU B 1 58 ? -9.683 24.068 54.822 1.00 14.98 85 LEU B C 1
ATOM 2503 O O . LEU B 1 58 ? -9.310 22.941 54.692 1.00 15.95 85 LEU B O 1
ATOM 2508 N N . ALA B 1 59 ? -8.858 25.078 55.022 1.00 13.73 86 ALA B N 1
ATOM 2509 C CA . ALA B 1 59 ? -7.425 24.922 55.145 1.00 13.28 86 ALA B CA 1
ATOM 2510 C C . ALA B 1 59 ? -6.984 24.562 56.596 1.00 11.60 86 ALA B C 1
ATOM 2511 O O . ALA B 1 59 ? -6.289 25.276 57.247 1.00 11.67 86 ALA B O 1
ATOM 2513 N N . THR B 1 60 ? -7.563 23.429 57.010 1.00 13.72 87 THR B N 1
ATOM 2514 C CA . THR B 1 60 ? -7.354 22.913 58.362 1.00 13.11 87 THR B CA 1
ATOM 2515 C C . THR B 1 60 ? -7.191 21.398 58.341 1.00 15.63 87 THR B C 1
ATOM 2516 O O . THR B 1 60 ? -7.830 20.738 57.536 1.00 13.97 87 THR B O 1
ATOM 2520 N N . PRO B 1 61 ? -6.398 20.787 59.264 1.00 14.39 88 PRO B N 1
ATOM 2521 C CA . PRO B 1 61 ? -6.350 19.332 59.360 1.00 19.72 88 PRO B CA 1
ATOM 2522 C C . PRO B 1 61 ? -7.696 18.760 59.704 1.00 17.34 88 PRO B C 1
ATOM 2523 O O . PRO B 1 61 ? -7.985 17.658 59.199 1.00 15.58 88 PRO B O 1
ATOM 2527 N N . LEU B 1 62 ? -8.548 19.367 60.510 1.00 15.99 89 LEU B N 1
ATOM 2528 C CA . LEU B 1 62 ? -9.818 18.786 60.801 1.00 16.81 89 LEU B CA 1
ATOM 2529 C C . LEU B 1 62 ? -10.736 18.765 59.558 1.00 16.38 89 LEU B C 1
ATOM 2530 O O . LEU B 1 62 ? -11.415 17.782 59.336 1.00 19.17 89 LEU B O 1
ATOM 2535 N N . ALA B 1 63 ? -10.709 19.804 58.726 1.00 14.99 90 ALA B N 1
ATOM 2536 C CA . ALA B 1 63 ? -11.526 19.792 57.586 1.00 15.76 90 ALA B CA 1
ATOM 2537 C C . ALA B 1 63 ? -11.071 18.618 56.660 1.00 13.81 90 ALA B C 1
ATOM 2538 O O . ALA B 1 63 ? -11.900 17.935 56.063 1.00 14.91 90 ALA B O 1
ATOM 2540 N N . PHE B 1 64 ? -9.756 18.480 56.484 1.00 12.65 91 PHE B N 1
ATOM 2541 C CA . PHE B 1 64 ? -9.242 17.437 55.678 1.00 14.27 91 PHE B CA 1
ATOM 2542 C C . PHE B 1 64 ? -9.571 16.062 56.184 1.00 15.21 91 PHE B C 1
ATOM 2543 O O . PHE B 1 64 ? -9.864 15.134 55.426 1.00 17.09 91 PHE B O 1
ATOM 2551 N N . ALA B 1 65 ? -9.531 15.873 57.480 1.00 18.24 92 ALA B N 1
ATOM 2552 C CA . ALA B 1 65 ? -9.813 14.586 58.090 1.00 20.88 92 ALA B CA 1
ATOM 2553 C C . ALA B 1 65 ? -11.257 14.228 57.916 1.00 21.22 92 ALA B C 1
ATOM 2554 O O . ALA B 1 65 ? -11.596 13.071 57.655 1.00 25.18 92 ALA B O 1
ATOM 2556 N N . HIS B 1 66 ? -12.144 15.222 57.994 1.00 20.26 93 HIS B N 1
ATOM 2557 C CA . HIS B 1 66 ? -13.578 14.988 57.923 1.00 19.59 93 HIS B CA 1
ATOM 2558 C C . HIS B 1 66 ? -14.035 14.799 56.481 1.00 18.35 93 HIS B C 1
ATOM 2559 O O . HIS B 1 66 ? -14.966 14.013 56.233 1.00 22.92 93 HIS B O 1
ATOM 2566 N N . ASN B 1 67 ? -13.464 15.551 55.537 1.00 17.67 94 ASN B N 1
ATOM 2567 C CA . ASN B 1 67 ? -14.033 15.538 54.226 1.00 19.19 94 ASN B CA 1
ATOM 2568 C C . ASN B 1 67 ? -12.874 15.886 53.285 1.00 14.57 94 ASN B C 1
ATOM 2569 O O . ASN B 1 67 ? -12.774 17.037 52.714 1.00 14.16 94 ASN B O 1
ATOM 2574 N N . PRO B 1 68 ? -11.996 14.905 53.028 1.00 14.48 95 PRO B N 1
ATOM 2575 C CA . PRO B 1 68 ? -10.895 15.194 52.190 1.00 14.42 95 PRO B CA 1
ATOM 2576 C C . PRO B 1 68 ? -11.285 15.523 50.752 1.00 16.91 95 PRO B C 1
ATOM 2577 O O . PRO B 1 68 ? -10.566 16.177 50.014 1.00 13.10 95 PRO B O 1
ATOM 2581 N N . SER B 1 69 ? -12.389 14.932 50.318 1.00 13.44 96 SER B N 1
ATOM 2582 C CA . SER B 1 69 ? -12.860 15.264 48.962 1.00 11.44 96 SER B CA 1
ATOM 2583 C C . SER B 1 69 ? -13.167 16.760 48.804 1.00 13.02 96 SER B C 1
ATOM 2584 O O . SER B 1 69 ? -12.823 17.393 47.815 1.00 14.34 96 SER B O 1
ATOM 2587 N N . ARG B 1 70 ? -13.918 17.329 49.753 1.00 12.06 97 ARG B N 1
ATOM 2588 C CA . ARG B 1 70 ? -14.246 18.716 49.745 1.00 12.43 97 ARG B CA 1
ATOM 2589 C C . ARG B 1 70 ? -12.998 19.586 49.749 1.00 12.11 97 ARG B C 1
ATOM 2590 O O . ARG B 1 70 ? -12.866 20.588 48.983 1.00 12.71 97 ARG B O 1
ATOM 2598 N N . VAL B 1 71 ? -12.100 19.264 50.663 1.00 12.57 98 VAL B N 1
ATOM 2599 C CA . VAL B 1 71 ? -10.867 19.979 50.661 1.00 13.76 98 VAL B CA 1
ATOM 2600 C C . VAL B 1 71 ? -10.050 19.928 49.362 1.00 11.45 98 VAL B C 1
ATOM 2601 O O . VAL B 1 71 ? -9.556 20.925 48.892 1.00 12.09 98 VAL B O 1
ATOM 2605 N N . TRP B 1 72 ? -9.994 18.767 48.782 1.00 11.28 99 TRP B N 1
ATOM 2606 C CA . TRP B 1 72 ? -9.343 18.614 47.472 1.00 10.28 99 TRP B CA 1
ATOM 2607 C C . TRP B 1 72 ? -10.100 19.327 46.397 1.00 11.16 99 TRP B C 1
ATOM 2608 O O . TRP B 1 72 ? -9.452 19.873 45.497 1.00 11.58 99 TRP B O 1
ATOM 2619 N N . GLU B 1 73 ? -11.420 19.374 46.413 1.00 12.43 100 GLU B N 1
ATOM 2620 C CA . GLU B 1 73 ? -12.145 20.219 45.446 1.00 12.41 100 GLU B CA 1
ATOM 2621 C C . GLU B 1 73 ? -11.707 21.652 45.527 1.00 10.43 100 GLU B C 1
ATOM 2622 O O . GLU B 1 73 ? -11.545 22.304 44.481 1.00 12.87 100 GLU B O 1
ATOM 2628 N N . PHE B 1 74 ? -11.561 22.166 46.743 1.00 11.66 101 PHE B N 1
ATOM 2629 C CA . PHE B 1 74 ? -11.146 23.560 46.919 1.00 10.04 101 PHE B CA 1
ATOM 2630 C C . PHE B 1 74 ? -9.745 23.745 46.420 1.00 12.05 101 PHE B C 1
ATOM 2631 O O . PHE B 1 74 ? -9.521 24.748 45.697 1.00 11.13 101 PHE B O 1
ATOM 2639 N N . TYR B 1 75 ? -8.794 22.904 46.743 1.00 10.60 102 TYR B N 1
ATOM 2640 C CA . TYR B 1 75 ? -7.472 23.066 46.236 1.00 9.90 102 TYR B CA 1
ATOM 2641 C C . TYR B 1 75 ? -7.423 22.864 44.689 1.00 10.20 102 TYR B C 1
ATOM 2642 O O . TYR B 1 75 ? -6.562 23.539 44.065 1.00 10.54 102 TYR B O 1
ATOM 2651 N N . HIS B 1 76 ? -8.161 21.922 44.173 1.00 11.29 103 HIS B N 1
ATOM 2652 C CA . HIS B 1 76 ? -8.241 21.760 42.724 1.00 10.14 103 HIS B CA 1
ATOM 2653 C C . HIS B 1 76 ? -8.667 23.053 42.086 1.00 10.85 103 HIS B C 1
ATOM 2654 O O . HIS B 1 76 ? -8.119 23.531 41.037 1.00 11.26 103 HIS B O 1
ATOM 2661 N N . TYR B 1 77 ? -9.764 23.641 42.583 1.00 11.27 104 TYR B N 1
ATOM 2662 C CA . TYR B 1 77 ? -10.207 24.933 42.033 1.00 10.32 104 TYR B CA 1
ATOM 2663 C C . TYR B 1 77 ? -9.102 25.947 42.025 1.00 11.57 104 TYR B C 1
ATOM 2664 O O . TYR B 1 77 ? -8.898 26.709 41.050 1.00 14.59 104 TYR B O 1
ATOM 2673 N N . ARG B 1 78 ? -8.452 26.021 43.153 1.00 10.70 105 ARG B N 1
ATOM 2674 C CA . ARG B 1 78 ? -7.390 27.002 43.180 1.00 9.95 105 ARG B CA 1
ATOM 2675 C C . ARG B 1 78 ? -6.217 26.786 42.216 1.00 10.18 105 ARG B C 1
ATOM 2676 O O . ARG B 1 78 ? -5.667 27.744 41.603 1.00 11.97 105 ARG B O 1
ATOM 2684 N N . ARG B 1 79 ? -5.839 25.529 42.073 1.00 10.84 106 ARG B N 1
ATOM 2685 C CA . ARG B 1 79 ? -4.891 25.150 40.986 1.00 10.11 106 ARG B CA 1
ATOM 2686 C C . ARG B 1 79 ? -5.338 25.548 39.612 1.00 13.04 106 ARG B C 1
ATOM 2687 O O . ARG B 1 79 ? -4.488 26.116 38.881 1.00 14.66 106 ARG B O 1
ATOM 2695 N N . GLU B 1 80 ? -6.596 25.319 39.374 1.00 10.88 107 GLU B N 1
ATOM 2696 C CA . GLU B 1 80 ? -7.160 25.669 38.054 1.00 15.09 107 GLU B CA 1
ATOM 2697 C C . GLU B 1 80 ? -7.171 27.206 37.880 1.00 14.17 107 GLU B C 1
ATOM 2698 O O . GLU B 1 80 ? -6.864 27.664 36.777 1.00 18.50 107 GLU B O 1
ATOM 2704 N N . VAL B 1 81 ? -7.551 27.976 38.865 1.00 13.86 108 VAL B N 1
ATOM 2705 C CA . VAL B 1 81 ? -7.533 29.438 38.804 1.00 15.72 108 VAL B CA 1
ATOM 2706 C C . VAL B 1 81 ? -6.121 29.887 38.425 1.00 13.74 108 VAL B C 1
ATOM 2707 O O . VAL B 1 81 ? -5.931 30.803 37.576 1.00 16.62 108 VAL B O 1
ATOM 2711 N N . MET B 1 82 ? -5.105 29.278 39.019 1.00 12.51 109 MET B N 1
ATOM 2712 C CA . MET B 1 82 ? -3.778 29.689 38.764 1.00 12.91 109 MET B CA 1
ATOM 2713 C C . MET B 1 82 ? -3.278 29.368 37.356 1.00 15.15 109 MET B C 1
ATOM 2714 O O . MET B 1 82 ? -2.313 30.077 36.936 1.00 15.99 109 MET B O 1
ATOM 2719 N N . GLY B 1 83 ? -3.893 28.497 36.648 1.00 16.99 110 GLY B N 1
ATOM 2720 C CA . GLY B 1 83 ? -3.423 28.132 35.359 1.00 19.78 110 GLY B CA 1
ATOM 2721 C C . GLY B 1 83 ? -3.354 29.292 34.416 1.00 21.50 110 GLY B C 1
ATOM 2722 O O . GLY B 1 83 ? -2.566 29.248 33.461 1.00 30.81 110 GLY B O 1
ATOM 2723 N N . SER B 1 84 ? -4.198 30.300 34.540 1.00 21.98 111 SER B N 1
ATOM 2724 C CA . SER B 1 84 ? -4.142 31.397 33.628 1.00 28.42 111 SER B CA 1
ATOM 2725 C C . SER B 1 84 ? -3.381 32.660 34.081 1.00 29.44 111 SER B C 1
ATOM 2726 O O . SER B 1 84 ? -3.342 33.682 33.380 1.00 38.76 111 SER B O 1
ATOM 2729 N N . LYS B 1 85 ? -2.794 32.629 35.242 1.00 18.59 112 LYS B N 1
ATOM 2730 C CA . LYS B 1 85 ? -2.341 33.798 35.868 1.00 14.98 112 LYS B CA 1
ATOM 2731 C C . LYS B 1 85 ? -0.880 34.025 35.599 1.00 15.33 112 LYS B C 1
ATOM 2732 O O . LYS B 1 85 ? -0.052 33.121 35.568 1.00 19.64 112 LYS B O 1
ATOM 2738 N N . GLU B 1 86 ? -0.478 35.315 35.503 1.00 14.46 113 GLU B N 1
ATOM 2739 C CA . GLU B 1 86 ? 0.934 35.638 35.231 1.00 17.08 113 GLU B CA 1
ATOM 2740 C C . GLU B 1 86 ? 1.353 36.673 36.278 1.00 15.71 113 GLU B C 1
ATOM 2741 O O . GLU B 1 86 ? 0.528 37.392 36.902 1.00 14.21 113 GLU B O 1
ATOM 2747 N N . PRO B 1 87 ? 2.696 36.779 36.515 1.00 13.43 114 PRO B N 1
ATOM 2748 C CA . PRO B 1 87 ? 3.225 37.849 37.401 1.00 12.86 114 PRO B CA 1
ATOM 2749 C C . PRO B 1 87 ? 2.807 39.236 36.940 1.00 11.90 114 PRO B C 1
ATOM 2750 O O . PRO B 1 87 ? 2.683 39.432 35.737 1.00 16.14 114 PRO B O 1
ATOM 2754 N N . ASN B 1 88 ? 2.652 40.140 37.876 1.00 11.89 115 ASN B N 1
ATOM 2755 C CA . ASN B 1 88 ? 2.338 41.514 37.556 1.00 12.19 115 ASN B CA 1
ATOM 2756 C C . ASN B 1 88 ? 3.603 42.362 37.792 1.00 13.23 115 ASN B C 1
ATOM 2757 O O . ASN B 1 88 ? 4.712 41.886 38.055 1.00 13.29 115 ASN B O 1
ATOM 2762 N N . ALA B 1 89 ? 3.469 43.645 37.504 1.00 14.31 116 ALA B N 1
ATOM 2763 C CA . ALA B 1 89 ? 4.617 44.555 37.547 1.00 14.92 116 ALA B CA 1
ATOM 2764 C C . ALA B 1 89 ? 5.234 44.616 38.952 1.00 13.80 116 ALA B C 1
ATOM 2765 O O . ALA B 1 89 ? 6.431 44.940 39.064 1.00 14.28 116 ALA B O 1
ATOM 2767 N N . GLY B 1 90 ? 4.475 44.307 39.974 1.00 10.92 117 GLY B N 1
ATOM 2768 C CA . GLY B 1 90 ? 5.040 44.219 41.315 1.00 9.26 117 GLY B CA 1
ATOM 2769 C C . GLY B 1 90 ? 5.980 43.069 41.486 1.00 12.12 117 GLY B C 1
ATOM 2770 O O . GLY B 1 90 ? 7.071 43.181 42.011 1.00 12.82 117 GLY B O 1
ATOM 2771 N N . HIS B 1 91 ? 5.516 41.890 41.074 1.00 11.99 118 HIS B N 1
ATOM 2772 C CA . HIS B 1 91 ? 6.383 40.737 41.109 1.00 11.33 118 HIS B CA 1
ATOM 2773 C C . HIS B 1 91 ? 7.621 40.971 40.213 1.00 10.51 118 HIS B C 1
ATOM 2774 O O . HIS B 1 91 ? 8.715 40.616 40.701 1.00 12.29 118 HIS B O 1
ATOM 2781 N N . ARG B 1 92 ? 7.418 41.628 39.041 1.00 13.02 119 ARG B N 1
ATOM 2782 C CA . ARG B 1 92 ? 8.541 41.842 38.234 1.00 12.67 119 ARG B CA 1
ATOM 2783 C C . ARG B 1 92 ? 9.548 42.780 38.803 1.00 12.47 119 ARG B C 1
ATOM 2784 O O . ARG B 1 92 ? 10.774 42.577 38.720 1.00 14.48 119 ARG B O 1
ATOM 2792 N N . ALA B 1 93 ? 9.101 43.834 39.444 1.00 13.79 120 ALA B N 1
ATOM 2793 C CA . ALA B 1 93 ? 9.982 44.828 40.059 1.00 15.20 120 ALA B CA 1
ATOM 2794 C C . ALA B 1 93 ? 10.804 44.185 41.164 1.00 12.90 120 ALA B C 1
ATOM 2795 O O . ALA B 1 93 ? 12.011 44.409 41.286 1.00 15.12 120 ALA B O 1
ATOM 2797 N N . ILE B 1 94 ? 10.146 43.330 41.916 1.00 12.59 121 ILE B N 1
ATOM 2798 C CA . ILE B 1 94 ? 10.848 42.568 43.007 1.00 12.46 121 ILE B CA 1
ATOM 2799 C C . ILE B 1 94 ? 11.978 41.703 42.440 1.00 14.04 121 ILE B C 1
ATOM 2800 O O . ILE B 1 94 ? 13.061 41.673 42.928 1.00 14.55 121 ILE B O 1
ATOM 2805 N N . ALA B 1 95 ? 11.630 40.933 41.389 1.00 12.13 122 ALA B N 1
ATOM 2806 C CA . ALA B 1 95 ? 12.618 40.054 40.745 1.00 15.17 122 ALA B CA 1
ATOM 2807 C C . ALA B 1 95 ? 13.779 40.804 40.131 1.00 15.85 122 ALA B C 1
ATOM 2808 O O . ALA B 1 95 ? 14.918 40.449 40.278 1.00 15.69 122 ALA B O 1
ATOM 2810 N N . GLU B 1 96 ? 13.454 41.864 39.394 1.00 13.90 123 GLU B N 1
ATOM 2811 C CA . GLU B 1 96 ? 14.453 42.690 38.782 1.00 14.86 123 GLU B CA 1
ATOM 2812 C C . GLU B 1 96 ? 15.397 43.354 39.800 1.00 14.62 123 GLU B C 1
ATOM 2813 O O . GLU B 1 96 ? 16.621 43.462 39.564 1.00 18.44 123 GLU B O 1
ATOM 2819 N N . CYS B 1 97 ? 14.818 43.776 40.917 1.00 15.43 124 CYS B N 1
ATOM 2820 C CA . CYS B 1 97 ? 15.619 44.352 41.970 1.00 14.16 124 CYS B CA 1
ATOM 2821 C C . CYS B 1 97 ? 16.624 43.358 42.513 1.00 15.51 124 CYS B C 1
ATOM 2822 O O . CYS B 1 97 ? 17.808 43.685 42.666 1.00 16.62 124 CYS B O 1
ATOM 2825 N N . GLU B 1 98 ? 16.163 42.157 42.763 1.00 14.59 125 GLU B N 1
ATOM 2826 C CA . GLU B 1 98 ? 17.088 41.119 43.252 1.00 13.11 125 GLU B CA 1
ATOM 2827 C C . GLU B 1 98 ? 18.277 40.896 42.257 1.00 16.13 125 GLU B C 1
ATOM 2828 O O . GLU B 1 98 ? 19.489 40.829 42.676 1.00 18.30 125 GLU B O 1
ATOM 2834 N N . THR B 1 99 ? 17.967 40.782 40.950 1.00 18.86 126 THR B N 1
ATOM 2835 C CA . THR B 1 99 ? 19.000 40.590 39.972 1.00 18.13 126 THR B CA 1
ATOM 2836 C C . THR B 1 99 ? 19.988 41.766 39.942 1.00 18.87 126 THR B C 1
ATOM 2837 O O . THR B 1 99 ? 21.215 41.601 39.934 1.00 22.71 126 THR B O 1
ATOM 2841 N N . ARG B 1 100 ? 19.440 42.990 39.873 1.00 18.85 127 ARG B N 1
ATOM 2842 C CA . ARG B 1 100 ? 20.305 44.180 39.777 1.00 22.47 127 ARG B CA 1
ATOM 2843 C C . ARG B 1 100 ? 21.194 44.359 41.012 1.00 20.54 127 ARG B C 1
ATOM 2844 O O . ARG B 1 100 ? 22.425 44.582 40.884 1.00 24.64 127 ARG B O 1
ATOM 2852 N N . LEU B 1 101 ? 20.591 44.273 42.188 1.00 19.00 128 LEU B N 1
ATOM 2853 C CA . LEU B 1 101 ? 21.351 44.400 43.364 1.00 19.22 128 LEU B CA 1
ATOM 2854 C C . LEU B 1 101 ? 22.379 43.291 43.558 1.00 21.22 128 LEU B C 1
ATOM 2855 O O . LEU B 1 101 ? 23.496 43.513 44.086 1.00 22.83 128 LEU B O 1
ATOM 2860 N N . GLY B 1 102 ? 22.007 42.075 43.160 1.00 19.58 129 GLY B N 1
ATOM 2861 C CA . GLY B 1 102 ? 22.960 40.949 43.252 1.00 21.95 129 GLY B CA 1
ATOM 2862 C C . GLY B 1 102 ? 24.194 41.176 42.477 1.00 21.73 129 GLY B C 1
ATOM 2863 O O . GLY B 1 102 ? 25.293 40.778 42.942 1.00 26.36 129 GLY B O 1
ATOM 2864 N N . LYS B 1 103 ? 24.094 41.819 41.321 1.00 22.58 130 LYS B N 1
ATOM 2865 C CA . LYS B 1 103 ? 25.307 42.169 40.545 1.00 20.69 130 LYS B CA 1
ATOM 2866 C C . LYS B 1 103 ? 26.259 43.089 41.289 1.00 23.90 130 LYS B C 1
ATOM 2867 O O . LYS B 1 103 ? 27.442 43.132 40.961 1.00 29.05 130 LYS B O 1
ATOM 2873 N N . GLN B 1 104 ? 25.695 43.849 42.277 1.00 24.87 131 GLN B N 1
ATOM 2874 C CA . GLN B 1 104 ? 26.447 44.809 43.092 1.00 27.83 131 GLN B CA 1
ATOM 2875 C C . GLN B 1 104 ? 26.927 44.154 44.428 1.00 23.28 131 GLN B C 1
ATOM 2876 O O . GLN B 1 104 ? 27.417 44.883 45.320 1.00 29.68 131 GLN B O 1
ATOM 2882 N N . GLY B 1 105 ? 26.633 42.870 44.654 1.00 23.15 132 GLY B N 1
ATOM 2883 C CA . GLY B 1 105 ? 26.884 42.223 45.935 1.00 24.91 132 GLY B CA 1
ATOM 2884 C C . GLY B 1 105 ? 25.890 42.496 47.041 1.00 23.47 132 GLY B C 1
ATOM 2885 O O . GLY B 1 105 ? 26.253 42.295 48.186 1.00 23.39 132 GLY B O 1
ATOM 2886 N N . ARG B 1 106 ? 24.704 42.989 46.645 1.00 21.51 133 ARG B N 1
ATOM 2887 C CA . ARG B 1 106 ? 23.660 43.345 47.621 1.00 19.40 133 ARG B CA 1
ATOM 2888 C C . ARG B 1 106 ? 22.537 42.321 47.548 1.00 20.02 133 ARG B C 1
ATOM 2889 O O . ARG B 1 106 ? 22.188 41.891 46.475 1.00 24.71 133 ARG B O 1
ATOM 2897 N N . ARG B 1 107 ? 22.144 41.844 48.740 1.00 17.47 134 ARG B N 1
ATOM 2898 C CA . ARG B 1 107 ? 21.183 40.762 48.837 1.00 17.24 134 ARG B CA 1
ATOM 2899 C C . ARG B 1 107 ? 19.745 41.253 48.958 1.00 13.79 134 ARG B C 1
ATOM 2900 O O . ARG B 1 107 ? 19.456 42.118 49.783 1.00 16.07 134 ARG B O 1
ATOM 2908 N N . VAL B 1 108 ? 18.872 40.612 48.143 1.00 15.11 135 VAL B N 1
ATOM 2909 C CA . VAL B 1 108 ? 17.432 40.817 48.310 1.00 13.44 135 VAL B CA 1
ATOM 2910 C C . VAL B 1 108 ? 16.839 39.393 48.417 1.00 14.58 135 VAL B C 1
ATOM 2911 O O . VAL B 1 108 ? 17.171 38.460 47.631 1.00 14.90 135 VAL B O 1
ATOM 2915 N N . VAL B 1 109 ? 16.004 39.263 49.445 1.00 14.27 136 VAL B N 1
ATOM 2916 C CA A VAL B 1 109 ? 15.356 37.971 49.710 0.50 13.90 136 VAL B CA 1
ATOM 2917 C CA B VAL B 1 109 ? 15.344 37.978 49.717 0.50 13.21 136 VAL B CA 1
ATOM 2918 C C . VAL B 1 109 ? 13.843 38.268 49.857 1.00 11.44 136 VAL B C 1
ATOM 2919 O O . VAL B 1 109 ? 13.425 39.250 50.390 1.00 13.93 136 VAL B O 1
ATOM 2926 N N . VAL B 1 110 ? 13.042 37.321 49.263 1.00 11.41 137 VAL B N 1
ATOM 2927 C CA . VAL B 1 110 ? 11.609 37.380 49.399 1.00 9.46 137 VAL B CA 1
ATOM 2928 C C . VAL B 1 110 ? 11.046 36.320 50.276 1.00 9.10 137 VAL B C 1
ATOM 2929 O O . VAL B 1 110 ? 11.313 35.130 50.022 1.00 11.23 137 VAL B O 1
ATOM 2933 N N . ILE B 1 111 ? 10.376 36.704 51.326 1.00 9.45 138 ILE B N 1
ATOM 2934 C CA . ILE B 1 111 ? 9.683 35.822 52.303 1.00 7.80 138 ILE B CA 1
ATOM 2935 C C . ILE B 1 111 ? 8.206 35.898 51.934 1.00 8.71 138 ILE B C 1
ATOM 2936 O O . ILE B 1 111 ? 7.620 36.948 52.318 1.00 10.79 138 ILE B O 1
ATOM 2941 N N . THR B 1 112 ? 7.613 34.888 51.285 1.00 10.17 139 THR B N 1
ATOM 2942 C CA . THR B 1 112 ? 6.269 35.024 50.951 1.00 9.55 139 THR B CA 1
ATOM 2943 C C . THR B 1 112 ? 5.393 34.095 51.693 1.00 8.89 139 THR B C 1
ATOM 2944 O O . THR B 1 112 ? 5.620 32.921 51.915 1.00 10.67 139 THR B O 1
ATOM 2948 N N . GLN B 1 113 ? 4.188 34.641 52.049 1.00 8.75 140 GLN B N 1
ATOM 2949 C CA . GLN B 1 113 ? 3.080 33.787 52.511 1.00 9.56 140 GLN B CA 1
ATOM 2950 C C . GLN B 1 113 ? 2.320 33.120 51.431 1.00 8.98 140 GLN B C 1
ATOM 2951 O O . GLN B 1 113 ? 1.446 32.321 51.735 1.00 9.78 140 GLN B O 1
ATOM 2957 N N . ASN B 1 114 ? 2.535 33.551 50.213 1.00 10.52 141 ASN B N 1
ATOM 2958 C CA . ASN B 1 114 ? 1.773 33.112 49.155 1.00 10.45 141 ASN B CA 1
ATOM 2959 C C . ASN B 1 114 ? 2.124 31.666 48.719 1.00 9.69 141 ASN B C 1
ATOM 2960 O O . ASN B 1 114 ? 3.338 31.343 48.698 1.00 10.07 141 ASN B O 1
ATOM 2965 N N . ILE B 1 115 ? 1.091 30.955 48.224 1.00 7.42 142 ILE B N 1
ATOM 2966 C CA . ILE B 1 115 ? 1.325 29.619 47.772 1.00 7.38 142 ILE B CA 1
ATOM 2967 C C . ILE B 1 115 ? 1.180 29.450 46.238 1.00 8.23 142 ILE B C 1
ATOM 2968 O O . ILE B 1 115 ? 1.139 28.427 45.635 1.00 11.30 142 ILE B O 1
ATOM 2973 N N . ASP B 1 116 ? 1.114 30.668 45.631 1.00 8.50 143 ASP B N 1
ATOM 2974 C CA . ASP B 1 116 ? 0.789 30.776 44.211 1.00 9.59 143 ASP B CA 1
ATOM 2975 C C . ASP B 1 116 ? 1.961 30.634 43.189 1.00 10.90 143 ASP B C 1
ATOM 2976 O O . ASP B 1 116 ? 1.636 30.547 41.995 1.00 11.43 143 ASP B O 1
ATOM 2981 N N . GLU B 1 117 ? 3.164 30.609 43.673 1.00 9.15 144 GLU B N 1
ATOM 2982 C CA . GLU B 1 117 ? 4.304 30.539 42.837 1.00 9.60 144 GLU B CA 1
ATOM 2983 C C . GLU B 1 117 ? 4.606 31.676 41.823 1.00 9.80 144 GLU B C 1
ATOM 2984 O O . GLU B 1 117 ? 5.548 31.574 41.059 1.00 13.16 144 GLU B O 1
ATOM 2990 N N . LEU B 1 118 ? 3.839 32.776 41.983 1.00 10.59 145 LEU B N 1
ATOM 2991 C CA . LEU B 1 118 ? 4.070 33.856 41.018 1.00 11.05 145 LEU B CA 1
ATOM 2992 C C . LEU B 1 118 ? 5.432 34.534 41.134 1.00 11.57 145 LEU B C 1
ATOM 2993 O O . LEU B 1 118 ? 5.990 35.086 40.216 1.00 12.03 145 LEU B O 1
ATOM 2998 N N . HIS B 1 119 ? 5.962 34.558 42.392 1.00 10.44 146 HIS B N 1
ATOM 2999 C CA . HIS B 1 119 ? 7.321 35.095 42.515 1.00 11.95 146 HIS B CA 1
ATOM 3000 C C . HIS B 1 119 ? 8.332 34.312 41.725 1.00 14.24 146 HIS B C 1
ATOM 3001 O O . HIS B 1 119 ? 9.257 34.826 41.229 1.00 14.57 146 HIS B O 1
ATOM 3008 N N . ARG B 1 120 ? 8.125 32.972 41.755 1.00 14.22 147 ARG B N 1
ATOM 3009 C CA . ARG B 1 120 ? 8.991 32.078 40.989 1.00 13.47 147 ARG B CA 1
ATOM 3010 C C . ARG B 1 120 ? 8.843 32.399 39.496 1.00 14.62 147 ARG B C 1
ATOM 3011 O O . ARG B 1 120 ? 9.839 32.506 38.760 1.00 15.49 147 ARG B O 1
ATOM 3019 N N . LYS B 1 121 ? 7.574 32.529 39.037 1.00 14.25 148 LYS B N 1
ATOM 3020 C CA . LYS B 1 121 ? 7.361 32.775 37.624 1.00 13.95 148 LYS B CA 1
ATOM 3021 C C . LYS B 1 121 ? 8.010 34.097 37.142 1.00 13.99 148 LYS B C 1
ATOM 3022 O O . LYS B 1 121 ? 8.330 34.292 35.993 1.00 16.71 148 LYS B O 1
ATOM 3028 N N . ALA B 1 122 ? 8.066 35.094 38.067 1.00 13.26 149 ALA B N 1
ATOM 3029 C CA . ALA B 1 122 ? 8.639 36.379 37.772 1.00 13.62 149 ALA B CA 1
ATOM 3030 C C . ALA B 1 122 ? 10.165 36.389 37.730 1.00 15.56 149 ALA B C 1
ATOM 3031 O O . ALA B 1 122 ? 10.797 37.339 37.280 1.00 19.03 149 ALA B O 1
ATOM 3033 N N . GLY B 1 123 ? 10.792 35.297 38.249 1.00 15.33 150 GLY B N 1
ATOM 3034 C CA . GLY B 1 123 ? 12.196 35.153 38.269 1.00 17.61 150 GLY B CA 1
ATOM 3035 C C . GLY B 1 123 ? 12.928 35.433 39.588 1.00 14.60 150 GLY B C 1
ATOM 3036 O O . GLY B 1 123 ? 14.134 35.515 39.624 1.00 16.98 150 GLY B O 1
ATOM 3037 N N . THR B 1 124 ? 12.163 35.479 40.665 1.00 14.33 151 THR B N 1
ATOM 3038 C CA . THR B 1 124 ? 12.840 35.588 42.007 1.00 13.23 151 THR B CA 1
ATOM 3039 C C . THR B 1 124 ? 13.582 34.353 42.295 1.00 16.79 151 THR B C 1
ATOM 3040 O O . THR B 1 124 ? 13.045 33.246 41.999 1.00 17.51 151 THR B O 1
ATOM 3044 N N . LYS B 1 125 ? 14.809 34.414 42.773 1.00 14.23 152 LYS B N 1
ATOM 3045 C CA . LYS B 1 125 ? 15.605 33.268 43.123 1.00 16.55 152 LYS B CA 1
ATOM 3046 C C . LYS B 1 125 ? 15.691 33.023 44.577 1.00 14.98 152 LYS B C 1
ATOM 3047 O O . LYS B 1 125 ? 15.447 31.855 45.059 1.00 15.69 152 LYS B O 1
ATOM 3053 N N . ASN B 1 126 ? 15.909 34.072 45.325 1.00 14.87 153 ASN B N 1
ATOM 3054 C CA . ASN B 1 126 ? 15.999 33.986 46.779 1.00 12.25 153 ASN B CA 1
ATOM 3055 C C . ASN B 1 126 ? 14.559 34.084 47.354 1.00 13.16 153 ASN B C 1
ATOM 3056 O O . ASN B 1 126 ? 14.188 35.048 47.913 1.00 13.77 153 ASN B O 1
ATOM 3061 N N . LEU B 1 127 ? 13.879 32.979 47.343 1.00 14.42 154 LEU B N 1
ATOM 3062 C CA . LEU B 1 127 ? 12.472 32.890 47.678 1.00 13.86 154 LEU B CA 1
ATOM 3063 C C . LEU B 1 127 ? 12.293 31.891 48.831 1.00 12.93 154 LEU B C 1
ATOM 3064 O O . LEU B 1 127 ? 12.734 30.721 48.680 1.00 17.95 154 LEU B O 1
ATOM 3069 N N . LEU B 1 128 ? 11.568 32.308 49.911 1.00 11.98 155 LEU B N 1
ATOM 3070 C CA . LEU B 1 128 ? 11.177 31.439 50.943 1.00 11.00 155 LEU B CA 1
ATOM 3071 C C . LEU B 1 128 ? 9.640 31.344 50.929 1.00 10.22 155 LEU B C 1
ATOM 3072 O O . LEU B 1 128 ? 9.010 32.364 51.221 1.00 12.82 155 LEU B O 1
ATOM 3077 N N . GLU B 1 129 ? 9.108 30.193 50.580 1.00 11.21 156 GLU B N 1
ATOM 3078 C CA . GLU B 1 129 ? 7.667 30.004 50.601 1.00 12.29 156 GLU B CA 1
ATOM 3079 C C . GLU B 1 129 ? 7.226 29.460 51.943 1.00 13.00 156 GLU B C 1
ATOM 3080 O O . GLU B 1 129 ? 7.225 28.235 52.126 1.00 13.71 156 GLU B O 1
ATOM 3086 N N . ILE B 1 130 ? 7.002 30.306 52.883 1.00 8.76 157 ILE B N 1
ATOM 3087 C CA . ILE B 1 130 ? 6.857 29.897 54.229 1.00 9.42 157 ILE B CA 1
ATOM 3088 C C . ILE B 1 130 ? 5.599 29.087 54.516 1.00 10.72 157 ILE B C 1
ATOM 3089 O O . ILE B 1 130 ? 5.606 28.355 55.525 1.00 10.45 157 ILE B O 1
ATOM 3094 N N . HIS B 1 131 ? 4.575 29.174 53.663 1.00 8.63 158 HIS B N 1
ATOM 3095 C CA . HIS B 1 131 ? 3.393 28.376 53.870 1.00 8.62 158 HIS B CA 1
ATOM 3096 C C . HIS B 1 131 ? 3.175 27.285 52.822 1.00 8.72 158 HIS B C 1
ATOM 3097 O O . HIS B 1 131 ? 2.086 26.678 52.714 1.00 11.14 158 HIS B O 1
ATOM 3104 N N . GLY B 1 132 ? 4.290 27.017 52.083 1.00 10.96 159 GLY B N 1
ATOM 3105 C CA . GLY B 1 132 ? 4.258 25.962 51.100 1.00 11.23 159 GLY B CA 1
ATOM 3106 C C . GLY B 1 132 ? 3.759 26.332 49.705 1.00 9.38 159 GLY B C 1
ATOM 3107 O O . GLY B 1 132 ? 3.925 27.560 49.359 1.00 11.30 159 GLY B O 1
ATOM 3108 N N . SER B 1 133 ? 3.336 25.401 48.913 1.00 9.54 160 SER B N 1
ATOM 3109 C CA . SER B 1 133 ? 2.985 25.629 47.572 1.00 9.57 160 SER B CA 1
ATOM 3110 C C . SER B 1 133 ? 1.757 24.885 47.107 1.00 9.24 160 SER B C 1
ATOM 3111 O O . SER B 1 133 ? 1.652 23.679 47.405 1.00 11.32 160 SER B O 1
ATOM 3114 N N . LEU B 1 134 ? 0.888 25.508 46.349 1.00 10.67 161 LEU B N 1
ATOM 3115 C CA . LEU B 1 134 ? -0.225 24.930 45.735 1.00 11.55 161 LEU B CA 1
ATOM 3116 C C . LEU B 1 134 ? 0.149 23.748 44.749 1.00 10.05 161 LEU B C 1
ATOM 3117 O O . LEU B 1 134 ? -0.706 22.908 44.422 1.00 10.23 161 LEU B O 1
ATOM 3122 N N . PHE B 1 135 ? 1.379 23.828 44.250 1.00 10.18 162 PHE B N 1
ATOM 3123 C CA . PHE B 1 135 ? 1.858 22.924 43.220 1.00 11.34 162 PHE B CA 1
ATOM 3124 C C . PHE B 1 135 ? 2.882 21.873 43.737 1.00 11.20 162 PHE B C 1
ATOM 3125 O O . PHE B 1 135 ? 3.740 21.427 43.047 1.00 11.79 162 PHE B O 1
ATOM 3133 N N . LYS B 1 136 ? 2.709 21.600 45.031 1.00 9.95 163 LYS B N 1
ATOM 3134 C CA . LYS B 1 136 ? 3.431 20.512 45.658 1.00 11.21 163 LYS B CA 1
ATOM 3135 C C . LYS B 1 136 ? 2.449 19.679 46.435 1.00 10.25 163 LYS B C 1
ATOM 3136 O O . LYS B 1 136 ? 1.471 20.184 47.017 1.00 10.97 163 LYS B O 1
ATOM 3142 N N . THR B 1 137 ? 2.686 18.363 46.484 1.00 8.73 164 THR B N 1
ATOM 3143 C CA . THR B 1 137 ? 1.928 17.466 47.274 1.00 9.30 164 THR B CA 1
ATOM 3144 C C . THR B 1 137 ? 2.832 16.805 48.346 1.00 11.82 164 THR B C 1
ATOM 3145 O O . THR B 1 137 ? 3.998 16.787 48.197 1.00 12.20 164 THR B O 1
ATOM 3149 N N . ARG B 1 138 ? 2.192 16.344 49.428 1.00 11.07 165 ARG B N 1
ATOM 3150 C CA . ARG B 1 138 ? 2.872 15.641 50.467 1.00 10.53 165 ARG B CA 1
ATOM 3151 C C . ARG B 1 138 ? 1.997 14.349 50.711 1.00 9.63 165 ARG B C 1
ATOM 3152 O O . ARG B 1 138 ? 0.798 14.421 50.863 1.00 11.00 165 ARG B O 1
ATOM 3160 N N . CYS B 1 139 ? 2.645 13.199 50.762 1.00 10.92 166 CYS B N 1
ATOM 3161 C CA . CYS B 1 139 ? 2.015 11.927 51.020 1.00 10.80 166 CYS B CA 1
ATOM 3162 C C . CYS B 1 139 ? 1.756 11.765 52.524 1.00 12.74 166 CYS B C 1
ATOM 3163 O O . CYS B 1 139 ? 2.727 11.854 53.284 1.00 15.61 166 CYS B O 1
ATOM 3166 N N . THR B 1 140 ? 0.506 11.541 52.904 1.00 13.43 167 THR B N 1
ATOM 3167 C CA . THR B 1 140 ? 0.209 11.334 54.308 1.00 14.62 167 THR B CA 1
ATOM 3168 C C . THR B 1 140 ? 0.651 9.990 54.835 1.00 14.23 167 THR B C 1
ATOM 3169 O O . THR B 1 140 ? 0.564 9.849 56.077 1.00 17.37 167 THR B O 1
ATOM 3173 N N . SER B 1 141 ? 1.055 9.050 54.033 1.00 15.87 168 SER B N 1
ATOM 3174 C CA A SER B 1 141 ? 1.634 7.785 54.504 0.70 17.35 168 SER B CA 1
ATOM 3175 C CA B SER B 1 141 ? 1.606 7.788 54.480 0.30 15.81 168 SER B CA 1
ATOM 3176 C C . SER B 1 141 ? 3.137 7.786 54.527 1.00 15.74 168 SER B C 1
ATOM 3177 O O . SER B 1 141 ? 3.681 7.439 55.542 1.00 19.83 168 SER B O 1
ATOM 3182 N N . CYS B 1 142 ? 3.875 8.114 53.435 1.00 14.86 169 CYS B N 1
ATOM 3183 C CA . CYS B 1 142 ? 5.306 8.027 53.399 1.00 15.09 169 CYS B CA 1
ATOM 3184 C C . CYS B 1 142 ? 6.031 9.371 53.592 1.00 17.29 169 CYS B C 1
ATOM 3185 O O . CYS B 1 142 ? 7.222 9.332 53.752 1.00 20.36 169 CYS B O 1
ATOM 3188 N N . GLY B 1 143 ? 5.277 10.529 53.494 1.00 17.29 170 GLY B N 1
ATOM 3189 C CA . GLY B 1 143 ? 5.820 11.822 53.745 1.00 17.33 170 GLY B CA 1
ATOM 3190 C C . GLY B 1 143 ? 6.547 12.380 52.505 1.00 17.86 170 GLY B C 1
ATOM 3191 O O . GLY B 1 143 ? 7.040 13.522 52.637 1.00 16.73 170 GLY B O 1
ATOM 3192 N N . VAL B 1 144 ? 6.590 11.705 51.363 1.00 16.48 171 VAL B N 1
ATOM 3193 C CA A VAL B 1 144 ? 7.318 12.299 50.286 0.50 14.75 171 VAL B CA 1
ATOM 3194 C CA B VAL B 1 144 ? 7.293 12.284 50.225 0.50 15.78 171 VAL B CA 1
ATOM 3195 C C . VAL B 1 144 ? 6.600 13.588 49.759 1.00 12.30 171 VAL B C 1
ATOM 3196 O O . VAL B 1 144 ? 5.386 13.619 49.679 1.00 14.06 171 VAL B O 1
ATOM 3203 N N . VAL B 1 145 ? 7.478 14.572 49.425 1.00 14.53 172 VAL B N 1
ATOM 3204 C CA . VAL B 1 145 ? 6.995 15.778 48.818 1.00 14.28 172 VAL B CA 1
ATOM 3205 C C . VAL B 1 145 ? 7.321 15.810 47.373 1.00 13.34 172 VAL B C 1
ATOM 3206 O O . VAL B 1 145 ? 8.461 15.455 46.994 1.00 17.68 172 VAL B O 1
ATOM 3210 N N . ALA B 1 146 ? 6.387 16.126 46.495 1.00 13.97 173 ALA B N 1
ATOM 3211 C CA . ALA B 1 146 ? 6.590 16.146 45.063 1.00 16.54 173 ALA B CA 1
ATOM 3212 C C . ALA B 1 146 ? 6.031 17.418 44.422 1.00 12.11 173 ALA B C 1
ATOM 3213 O O . ALA B 1 146 ? 4.992 17.881 44.902 1.00 12.93 173 ALA B O 1
ATOM 3215 N N . GLU B 1 147 ? 6.659 17.890 43.383 1.00 15.46 174 GLU B N 1
ATOM 3216 C CA . GLU B 1 147 ? 6.018 18.863 42.546 1.00 13.04 174 GLU B CA 1
ATOM 3217 C C . GLU B 1 147 ? 4.846 18.210 41.783 1.00 13.87 174 GLU B C 1
ATOM 3218 O O . GLU B 1 1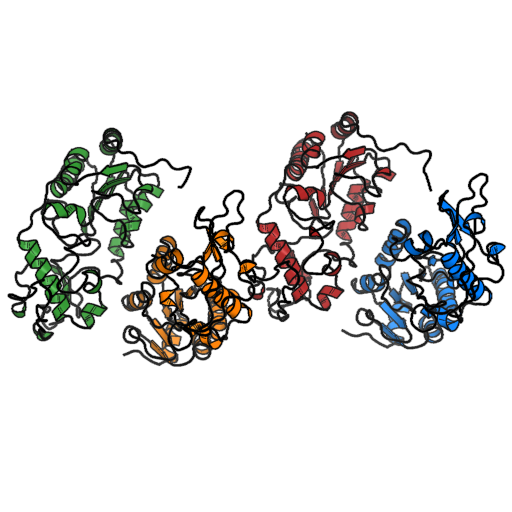47 ? 4.919 17.082 41.324 1.00 16.59 174 GLU B O 1
ATOM 3224 N N . ASN B 1 148 ? 3.777 18.943 41.621 1.00 12.54 175 ASN B N 1
ATOM 3225 C CA . ASN B 1 148 ? 2.632 18.481 40.852 1.00 14.09 175 ASN B CA 1
ATOM 3226 C C . ASN B 1 148 ? 1.921 19.628 40.181 1.00 10.84 175 ASN B C 1
ATOM 3227 O O . ASN B 1 148 ? 1.307 20.446 40.925 1.00 11.78 175 ASN B O 1
ATOM 3232 N N . TYR B 1 149 ? 2.050 19.721 38.878 1.00 13.49 176 TYR B N 1
ATOM 3233 C CA . TYR B 1 149 ? 1.392 20.730 38.148 1.00 15.28 176 TYR B CA 1
ATOM 3234 C C . TYR B 1 149 ? 0.237 20.196 37.277 1.00 15.60 176 TYR B C 1
ATOM 3235 O O . TYR B 1 149 ? -0.310 20.964 36.450 1.00 18.17 176 TYR B O 1
ATOM 3244 N N . LYS B 1 150 ? -0.138 18.939 37.511 1.00 13.19 177 LYS B N 1
ATOM 3245 C CA . LYS B 1 150 ? -1.049 18.288 36.600 1.00 16.76 177 LYS B CA 1
ATOM 3246 C C . LYS B 1 150 ? -2.496 18.845 36.600 1.00 14.61 177 LYS B C 1
ATOM 3247 O O . LYS B 1 150 ? -2.965 19.111 37.752 1.00 14.52 177 LYS B O 1
ATOM 3253 N N . SER B 1 151 ? -3.079 19.012 35.454 1.00 18.84 178 SER B N 1
ATOM 3254 C CA . SER B 1 151 ? -4.406 19.490 35.350 1.00 14.91 178 SER B CA 1
ATOM 3255 C C . SER B 1 151 ? -5.275 18.490 34.644 1.00 16.79 178 SER B C 1
ATOM 3256 O O . SER B 1 151 ? -5.026 18.275 33.452 1.00 21.33 178 SER B O 1
ATOM 3259 N N . PRO B 1 152 ? -6.213 17.826 35.328 1.00 15.22 179 PRO B N 1
ATOM 3260 C CA . PRO B 1 152 ? -6.454 17.799 36.757 1.00 14.28 179 PRO B CA 1
ATOM 3261 C C . PRO B 1 152 ? -5.489 16.999 37.581 1.00 12.57 179 PRO B C 1
ATOM 3262 O O . PRO B 1 152 ? -4.959 16.024 37.004 1.00 15.68 179 PRO B O 1
ATOM 3266 N N . ILE B 1 153 ? -5.348 17.224 38.862 1.00 11.53 180 ILE B N 1
ATOM 3267 C CA . ILE B 1 153 ? -4.447 16.520 39.703 1.00 11.48 180 ILE B CA 1
ATOM 3268 C C . ILE B 1 153 ? -4.782 15.031 39.672 1.00 13.29 180 ILE B C 1
ATOM 3269 O O . ILE B 1 153 ? -3.889 14.141 39.755 1.00 15.41 180 ILE B O 1
ATOM 3274 N N . CYS B 1 154 ? -6.046 14.662 39.650 1.00 13.56 181 CYS B N 1
ATOM 3275 C CA . CYS B 1 154 ? -6.418 13.197 39.459 1.00 15.04 181 CYS B CA 1
ATOM 3276 C C . CYS B 1 154 ? -7.688 13.215 38.628 1.00 12.76 181 CYS B C 1
ATOM 3277 O O . CYS B 1 154 ? -8.410 14.247 38.543 1.00 12.41 181 CYS B O 1
ATOM 3280 N N . PRO B 1 155 ? -7.978 12.069 37.991 1.00 13.51 182 PRO B N 1
ATOM 3281 C CA . PRO B 1 155 ? -9.109 12.047 37.013 1.00 13.22 182 PRO B CA 1
ATOM 3282 C C . PRO B 1 155 ? -10.467 12.315 37.674 1.00 14.87 182 PRO B C 1
ATOM 3283 O O . PRO B 1 155 ? -11.319 12.968 37.073 1.00 15.48 182 PRO B O 1
ATOM 3287 N N . ALA B 1 156 ? -10.656 11.890 38.902 1.00 14.12 183 ALA B N 1
ATOM 3288 C CA . ALA B 1 156 ? -11.950 12.072 39.553 1.00 14.85 183 ALA B CA 1
ATOM 3289 C C . ALA B 1 156 ? -12.276 13.539 39.831 1.00 14.54 183 ALA B C 1
ATOM 3290 O O . ALA B 1 156 ? -13.405 13.932 40.050 1.00 14.84 183 ALA B O 1
ATOM 3292 N N . LEU B 1 157 ? -11.234 14.398 39.847 1.00 12.75 184 LEU B N 1
ATOM 3293 C CA . LEU B 1 157 ? -11.403 15.799 40.044 1.00 12.43 184 LEU B CA 1
ATOM 3294 C C . LEU B 1 157 ? -11.694 16.543 38.758 1.00 15.94 184 LEU B C 1
ATOM 3295 O O . LEU B 1 157 ? -11.942 17.770 38.830 1.00 14.93 184 LEU B O 1
ATOM 3300 N N . SER B 1 158 ? -11.626 15.888 37.606 1.00 16.43 185 SER B N 1
ATOM 3301 C CA . SER B 1 158 ? -11.912 16.531 36.351 1.00 19.13 185 SER B CA 1
ATOM 3302 C C . SER B 1 158 ? -13.335 17.120 36.474 1.00 16.20 185 SER B C 1
ATOM 3303 O O . SER B 1 158 ? -14.338 16.469 36.703 1.00 19.35 185 SER B O 1
ATOM 3306 N N . GLY B 1 159 ? -13.426 18.403 36.158 1.00 18.05 186 GLY B N 1
ATOM 3307 C CA . GLY B 1 159 ? -14.620 19.165 36.178 1.00 18.31 186 GLY B CA 1
ATOM 3308 C C . GLY B 1 159 ? -15.210 19.487 37.507 1.00 17.11 186 GLY B C 1
ATOM 3309 O O . GLY B 1 159 ? -16.365 19.994 37.612 1.00 20.85 186 GLY B O 1
ATOM 3310 N N . LYS B 1 160 ? -14.495 19.212 38.551 1.00 14.82 187 LYS B N 1
ATOM 3311 C CA . LYS B 1 160 ? -14.952 19.520 39.879 1.00 16.23 187 LYS B CA 1
ATOM 3312 C C . LYS B 1 160 ? -14.441 20.819 40.460 1.00 15.35 187 LYS B C 1
ATOM 3313 O O . LYS B 1 160 ? -13.655 21.480 39.828 1.00 16.07 187 LYS B O 1
ATOM 3319 N N . GLY B 1 161 ? -14.783 21.126 41.722 1.00 17.30 188 GLY B N 1
ATOM 3320 C CA . GLY B 1 161 ? -14.244 22.385 42.300 1.00 16.02 188 GLY B CA 1
ATOM 3321 C C . GLY B 1 161 ? -14.960 23.628 42.017 1.00 13.13 188 GLY B C 1
ATOM 3322 O O . GLY B 1 161 ? -14.509 24.682 42.457 1.00 16.28 188 GLY B O 1
ATOM 3323 N N . ALA B 1 162 ? -16.145 23.605 41.342 1.00 15.60 189 ALA B N 1
ATOM 3324 C CA . ALA B 1 162 ? -16.789 24.856 40.996 1.00 14.94 189 ALA B CA 1
ATOM 3325 C C . ALA B 1 162 ? -17.168 25.565 42.328 1.00 14.97 189 ALA B C 1
ATOM 3326 O O . ALA B 1 162 ? -17.523 24.958 43.375 1.00 16.65 189 ALA B O 1
ATOM 3328 N N . PRO B 1 163 ? -17.022 26.901 42.339 1.00 16.33 190 PRO B N 1
ATOM 3329 C CA . PRO B 1 163 ? -17.011 27.715 43.542 1.00 16.27 190 PRO B CA 1
ATOM 3330 C C . PRO B 1 163 ? -18.407 28.208 43.992 1.00 13.44 190 PRO B C 1
ATOM 3331 O O . PRO B 1 163 ? -18.483 28.761 45.100 1.00 18.97 190 PRO B O 1
ATOM 3335 N N . GLU B 1 164 ? -19.422 28.063 43.179 1.00 14.65 191 GLU B N 1
ATOM 3336 C CA . GLU B 1 164 ? -20.679 28.712 43.500 1.00 18.37 191 GLU B CA 1
ATOM 3337 C C . GLU B 1 164 ? -21.272 28.014 44.701 1.00 16.86 191 GLU B C 1
ATOM 3338 O O . GLU B 1 164 ? -21.367 26.800 44.793 1.00 18.06 191 GLU B O 1
ATOM 3344 N N . PRO B 1 165 ? -21.878 28.805 45.546 1.00 18.10 192 PRO B N 1
ATOM 3345 C CA . PRO B 1 165 ? -22.664 28.251 46.666 1.00 16.42 192 PRO B CA 1
ATOM 3346 C C . PRO B 1 165 ? -23.783 27.321 46.121 1.00 21.35 192 PRO B C 1
ATOM 3347 O O . PRO B 1 165 ? -24.385 27.617 45.082 1.00 24.82 192 PRO B O 1
ATOM 3351 N N . GLY B 1 166 ? -24.022 26.234 46.838 1.00 22.29 193 GLY B N 1
ATOM 3352 C CA . GLY B 1 166 ? -25.079 25.307 46.455 1.00 28.39 193 GLY B CA 1
ATOM 3353 C C . GLY B 1 166 ? -24.540 24.242 45.496 1.00 26.04 193 GLY B C 1
ATOM 3354 O O . GLY B 1 166 ? -25.284 23.333 45.217 1.00 29.88 193 GLY B O 1
ATOM 3355 N N . THR B 1 167 ? -23.289 24.289 45.027 1.00 22.70 194 THR B N 1
ATOM 3356 C CA . THR B 1 167 ? -22.725 23.245 44.231 1.00 20.45 194 THR B CA 1
ATOM 3357 C C . THR B 1 167 ? -22.624 22.015 45.167 1.00 25.70 194 THR B C 1
ATOM 3358 O O . THR B 1 167 ? -22.119 22.102 46.282 1.00 22.72 194 THR B O 1
ATOM 3362 N N . GLN B 1 168 ? -23.140 20.917 44.751 1.00 33.92 195 GLN B N 1
ATOM 3363 C CA . GLN B 1 168 ? -22.988 19.715 45.554 1.00 29.42 195 GLN B CA 1
ATOM 3364 C C . GLN B 1 168 ? -21.583 19.233 45.692 1.00 24.31 195 GLN B C 1
ATOM 3365 O O . GLN B 1 168 ? -20.773 19.350 44.750 1.00 26.69 195 GLN B O 1
ATOM 3371 N N . ASP B 1 169 ? -21.255 18.684 46.867 1.00 25.44 196 ASP B N 1
ATOM 3372 C CA . ASP B 1 169 ? -20.027 17.931 47.145 1.00 25.69 196 ASP B CA 1
ATOM 3373 C C . ASP B 1 169 ? -19.831 16.863 46.120 1.00 21.99 196 ASP B C 1
ATOM 3374 O O . ASP B 1 169 ? -20.742 16.047 45.851 1.00 25.88 196 ASP B O 1
ATOM 3379 N N . ALA B 1 170 ? -18.605 16.802 45.545 1.00 18.43 197 ALA B N 1
ATOM 3380 C CA . ALA B 1 170 ? -18.243 15.713 44.606 1.00 18.10 197 ALA B CA 1
ATOM 3381 C C . ALA B 1 170 ? -18.315 14.359 45.317 1.00 19.83 197 ALA B C 1
ATOM 3382 O O . ALA B 1 170 ? -18.555 13.369 44.656 1.00 23.35 197 ALA B O 1
ATOM 3384 N N . SER B 1 171 ? -17.990 14.343 46.610 1.00 18.35 198 SER B N 1
ATOM 3385 C CA . SER B 1 171 ? -17.992 13.082 47.408 1.00 20.31 198 SER B CA 1
ATOM 3386 C C . SER B 1 171 ? -17.190 11.990 46.787 1.00 18.31 198 SER B C 1
ATOM 3387 O O . SER B 1 171 ? -17.646 10.847 46.620 1.00 22.52 198 SER B O 1
ATOM 3390 N N . ILE B 1 172 ? -15.978 12.323 46.402 1.00 18.54 199 ILE B N 1
ATOM 3391 C CA . ILE B 1 172 ? -15.101 11.374 45.799 1.00 17.17 199 ILE B CA 1
ATOM 3392 C C . ILE B 1 172 ? -14.574 10.434 46.872 1.00 16.30 199 ILE B C 1
ATOM 3393 O O . ILE B 1 172 ? -14.001 10.916 47.850 1.00 18.06 199 ILE B O 1
ATOM 3398 N N . PRO B 1 173 ? -14.682 9.117 46.708 1.00 19.22 200 PRO B N 1
ATOM 3399 C CA . PRO B 1 173 ? -14.122 8.219 47.731 1.00 21.47 200 PRO B CA 1
ATOM 3400 C C . PRO B 1 173 ? -12.614 8.400 47.810 1.00 18.65 200 PRO B C 1
ATOM 3401 O O . PRO B 1 173 ? -11.899 8.695 46.820 1.00 18.82 200 PRO B O 1
ATOM 3405 N N . VAL B 1 174 ? -12.098 8.198 49.006 1.00 20.58 201 VAL B N 1
ATOM 3406 C CA . VAL B 1 174 ? -10.710 8.431 49.312 1.00 21.96 201 VAL B CA 1
ATOM 3407 C C . VAL B 1 174 ? -9.738 7.725 48.265 1.00 19.01 201 VAL B C 1
ATOM 3408 O O . VAL B 1 174 ? -8.724 8.278 47.864 1.00 20.15 201 VAL B O 1
ATOM 3412 N N . GLU B 1 175 ? -10.124 6.527 47.844 1.00 22.79 202 GLU B N 1
ATOM 3413 C CA . GLU B 1 175 ? -9.338 5.753 46.900 1.00 22.11 202 GLU B CA 1
ATOM 3414 C C . GLU B 1 175 ? -9.133 6.420 45.530 1.00 20.01 202 GLU B C 1
ATOM 3415 O O . GLU B 1 175 ? -8.219 6.092 44.790 1.00 21.24 202 GLU B O 1
ATOM 3421 N N . LYS B 1 176 ? -10.034 7.362 45.242 1.00 16.84 203 LYS B N 1
ATOM 3422 C CA . LYS B 1 176 ? -10.034 8.039 43.966 1.00 16.57 203 LYS B CA 1
ATOM 3423 C C . LYS B 1 176 ? -9.498 9.514 44.037 1.00 15.21 203 LYS B C 1
ATOM 3424 O O . LYS B 1 176 ? -9.458 10.233 43.038 1.00 17.74 203 LYS B O 1
ATOM 3430 N N . LEU B 1 177 ? -9.179 9.926 45.266 1.00 14.19 204 LEU B N 1
ATOM 3431 C CA . LEU B 1 177 ? -8.563 11.244 45.430 1.00 12.75 204 LEU B CA 1
ATOM 3432 C C . LEU B 1 177 ? -7.074 11.140 45.034 1.00 12.51 204 LEU B C 1
ATOM 3433 O O . LEU B 1 177 ? -6.580 10.016 44.838 1.00 14.96 204 LEU B O 1
ATOM 3438 N N . PRO B 1 178 ? -6.324 12.258 45.056 1.00 13.14 205 PRO B N 1
ATOM 3439 C CA . PRO B 1 178 ? -4.940 12.139 44.632 1.00 13.69 205 PRO B CA 1
ATOM 3440 C C . PRO B 1 178 ? -4.177 11.197 45.565 1.00 12.75 205 PRO B C 1
ATOM 3441 O O . PRO B 1 178 ? -4.250 11.352 46.793 1.00 11.52 205 PRO B O 1
ATOM 3445 N N . ARG B 1 179 ? -3.467 10.225 44.961 1.00 15.07 206 ARG B N 1
ATOM 3446 C CA A ARG B 1 179 ? -2.732 9.194 45.724 0.40 17.08 206 ARG B CA 1
ATOM 3447 C CA B ARG B 1 179 ? -2.724 9.208 45.706 0.60 16.82 206 ARG B CA 1
ATOM 3448 C C . ARG B 1 179 ? -1.276 9.162 45.328 1.00 15.28 206 ARG B C 1
ATOM 3449 O O . ARG B 1 179 ? -0.939 9.448 44.208 1.00 16.16 206 ARG B O 1
ATOM 3464 N N . CYS B 1 180 ? -0.463 8.784 46.280 1.00 13.50 207 CYS B N 1
ATOM 3465 C CA . CYS B 1 180 ? 0.935 8.660 46.094 1.00 13.66 207 CYS B CA 1
ATOM 3466 C C . CYS B 1 180 ? 1.242 7.613 44.992 1.00 15.10 207 CYS B C 1
ATOM 3467 O O . CYS B 1 180 ? 0.741 6.505 45.059 1.00 19.24 207 CYS B O 1
ATOM 3470 N N . GLU B 1 181 ? 2.145 7.975 44.066 1.00 17.77 208 GLU B N 1
ATOM 3471 C CA . GLU B 1 181 ? 2.525 7.080 42.971 1.00 19.62 208 GLU B CA 1
ATOM 3472 C C . GLU B 1 181 ? 3.756 6.210 43.309 1.00 20.82 208 GLU B C 1
ATOM 3473 O O . GLU B 1 181 ? 4.186 5.435 42.503 1.00 25.33 208 GLU B O 1
ATOM 3479 N N . GLU B 1 182 ? 4.338 6.407 44.495 1.00 17.19 209 GLU B N 1
ATOM 3480 C CA . GLU B 1 182 ? 5.500 5.600 44.828 1.00 17.84 209 GLU B CA 1
ATOM 3481 C C . GLU B 1 182 ? 5.101 4.138 44.965 1.00 17.70 209 GLU B C 1
ATOM 3482 O O . GLU B 1 182 ? 4.014 3.846 45.619 1.00 17.68 209 GLU B O 1
ATOM 3488 N N . ALA B 1 183 ? 5.985 3.232 44.600 1.00 21.89 210 ALA B N 1
ATOM 3489 C CA . ALA B 1 183 ? 5.622 1.809 44.527 1.00 27.75 210 ALA B CA 1
ATOM 3490 C C . ALA B 1 183 ? 5.225 1.270 45.951 1.00 20.76 210 ALA B C 1
ATOM 3491 O O . ALA B 1 183 ? 5.915 1.524 46.931 1.00 22.49 210 ALA B O 1
ATOM 3493 N N . GLY B 1 184 ? 4.071 0.595 45.989 1.00 20.09 211 GLY B N 1
ATOM 3494 C CA . GLY B 1 184 ? 3.578 0.055 47.274 1.00 17.68 211 GLY B CA 1
ATOM 3495 C C . GLY B 1 184 ? 3.129 1.008 48.343 1.00 20.36 211 GLY B C 1
ATOM 3496 O O . GLY B 1 184 ? 2.808 0.561 49.441 1.00 21.37 211 GLY B O 1
ATOM 3497 N N . CYS B 1 185 ? 3.058 2.276 48.016 1.00 19.18 212 CYS B N 1
ATOM 3498 C CA . CYS B 1 185 ? 2.523 3.252 48.966 1.00 16.49 212 CYS B CA 1
ATOM 3499 C C . CYS B 1 185 ? 1.003 3.446 48.815 1.00 18.31 212 CYS B C 1
ATOM 3500 O O . CYS B 1 185 ? 0.296 2.931 49.615 1.00 33.01 212 CYS B O 1
ATOM 3503 N N . GLY B 1 186 ? 0.672 4.301 47.807 1.00 20.14 213 GLY B N 1
ATOM 3504 C CA . GLY B 1 186 ? -0.645 4.640 47.519 1.00 21.81 213 GLY B CA 1
ATOM 3505 C C . GLY B 1 186 ? -1.411 5.404 48.615 1.00 17.13 213 GLY B C 1
ATOM 3506 O O . GLY B 1 186 ? -2.667 5.459 48.687 1.00 21.28 213 GLY B O 1
ATOM 3507 N N . GLY B 1 187 ? -0.646 6.055 49.485 1.00 16.24 214 GLY B N 1
ATOM 3508 C CA . GLY B 1 187 ? -1.215 6.936 50.454 1.00 15.52 214 GLY B CA 1
ATOM 3509 C C . GLY B 1 187 ? -1.982 8.059 49.881 1.00 13.16 214 GLY B C 1
ATOM 3510 O O . GLY B 1 187 ? -1.755 8.505 48.768 1.00 17.50 214 GLY B O 1
ATOM 3511 N N . LEU B 1 188 ? -2.877 8.615 50.671 1.00 13.93 215 LEU B N 1
ATOM 3512 C CA . LEU B 1 188 ? -3.629 9.821 50.300 1.00 12.39 215 LEU B CA 1
ATOM 3513 C C . LEU B 1 188 ? -2.693 11.034 50.299 1.00 12.73 215 LEU B C 1
ATOM 3514 O O . LEU B 1 188 ? -1.995 11.250 51.299 1.00 13.59 215 LEU B O 1
ATOM 3519 N N . LEU B 1 189 ? -2.689 11.785 49.215 1.00 11.46 216 LEU B N 1
ATOM 3520 C CA . LEU B 1 189 ? -1.947 13.003 49.197 1.00 9.91 216 LEU B CA 1
ATOM 3521 C C . LEU B 1 189 ? -2.708 14.127 49.785 1.00 10.23 216 LEU B C 1
ATOM 3522 O O . LEU B 1 189 ? -3.970 14.176 49.787 1.00 11.36 216 LEU B O 1
ATOM 3527 N N . ARG B 1 190 ? -1.952 15.115 50.353 1.00 11.52 217 ARG B N 1
ATOM 3528 C CA . ARG B 1 190 ? -2.509 16.395 50.759 1.00 9.82 217 ARG B CA 1
ATOM 3529 C C . ARG B 1 190 ? -1.677 17.454 49.972 1.00 9.83 217 ARG B C 1
ATOM 3530 O O . ARG B 1 190 ? -0.530 17.252 49.568 1.00 10.63 217 ARG B O 1
ATOM 3538 N N . PRO B 1 191 ? -2.234 18.728 49.837 1.00 10.72 218 PRO B N 1
ATOM 3539 C CA . PRO B 1 191 ? -1.412 19.773 49.350 1.00 11.65 218 PRO B CA 1
ATOM 3540 C C . PRO B 1 191 ? -0.225 19.910 50.405 1.00 8.93 218 PRO B C 1
ATOM 3541 O O . PRO B 1 191 ? -0.451 19.950 51.653 1.00 11.44 218 PRO B O 1
ATOM 3545 N N . HIS B 1 192 ? 0.922 20.359 49.897 1.00 10.57 219 HIS B N 1
ATOM 3546 C CA . HIS B 1 192 ? 2.087 20.651 50.746 1.00 10.96 219 HIS B CA 1
ATOM 3547 C C . HIS B 1 192 ? 2.025 22.150 51.069 1.00 9.82 219 HIS B C 1
ATOM 3548 O O . HIS B 1 192 ? 2.839 22.928 50.566 1.00 10.22 219 HIS B O 1
ATOM 3555 N N . VAL B 1 193 ? 1.044 22.447 51.875 1.00 11.10 220 VAL B N 1
ATOM 3556 C CA . VAL B 1 193 ? 0.840 23.776 52.428 1.00 10.15 220 VAL B CA 1
ATOM 3557 C C . VAL B 1 193 ? 0.752 23.709 53.954 1.00 9.44 220 VAL B C 1
ATOM 3558 O O . VAL B 1 193 ? 0.321 22.664 54.444 1.00 13.00 220 VAL B O 1
ATOM 3562 N N . VAL B 1 194 ? 0.973 24.803 54.674 1.00 8.13 221 VAL B N 1
ATOM 3563 C CA . VAL B 1 194 ? 0.769 24.885 56.111 1.00 9.76 221 VAL B CA 1
ATOM 3564 C C . VAL B 1 194 ? -0.712 25.278 56.288 1.00 11.32 221 VAL B C 1
ATOM 3565 O O . VAL B 1 194 ? -1.192 26.307 55.810 1.00 11.55 221 VAL B O 1
ATOM 3569 N N . TRP B 1 195 ? -1.465 24.417 56.953 1.00 9.31 222 TRP B N 1
ATOM 3570 C CA . TRP B 1 195 ? -2.804 24.666 57.301 1.00 9.60 222 TRP B CA 1
ATOM 3571 C C . TRP B 1 195 ? -2.863 25.496 58.621 1.00 12.28 222 TRP B C 1
ATOM 3572 O O . TRP B 1 195 ? -1.941 25.501 59.437 1.00 12.06 222 TRP B O 1
ATOM 3583 N N . PHE B 1 196 ? -3.999 26.143 58.759 1.00 11.90 223 PHE B N 1
ATOM 3584 C CA . PHE B 1 196 ? -4.268 26.826 60.023 1.00 11.74 223 PHE B CA 1
ATOM 3585 C C . PHE B 1 196 ? -4.196 25.789 61.193 1.00 14.76 223 PHE B C 1
ATOM 3586 O O . PHE B 1 196 ? -4.808 24.712 61.054 1.00 14.55 223 PHE B O 1
ATOM 3594 N N . GLY B 1 197 ? -3.474 26.083 62.286 1.00 13.95 224 GLY B N 1
ATOM 3595 C CA . GLY B 1 197 ? -3.250 25.172 63.351 1.00 13.06 224 GLY B CA 1
ATOM 3596 C C . GLY B 1 197 ? -2.107 24.246 63.261 1.00 12.70 224 GLY B C 1
ATOM 3597 O O . GLY B 1 197 ? -1.882 23.415 64.139 1.00 18.58 224 GLY B O 1
ATOM 3598 N N . GLU B 1 198 ? -1.379 24.322 62.151 1.00 12.94 225 GLU B N 1
ATOM 3599 C CA . GLU B 1 198 ? -0.154 23.627 61.951 1.00 11.56 225 GLU B CA 1
ATOM 3600 C C . GLU B 1 198 ? 1.017 24.574 62.033 1.00 13.15 225 GLU B C 1
ATOM 3601 O O . GLU B 1 198 ? 0.970 25.640 61.499 1.00 13.10 225 GLU B O 1
ATOM 3607 N N . ASN B 1 199 ? 2.072 24.119 62.632 1.00 13.14 226 ASN B N 1
ATOM 3608 C CA . ASN B 1 199 ? 3.325 24.960 62.712 1.00 12.80 226 ASN B CA 1
ATOM 3609 C C . ASN B 1 199 ? 3.998 24.999 61.342 1.00 13.84 226 ASN B C 1
ATOM 3610 O O . ASN B 1 199 ? 3.845 24.124 60.492 1.00 14.56 226 ASN B O 1
ATOM 3615 N N . LEU B 1 200 ? 4.729 26.044 61.177 1.00 12.99 227 LEU B N 1
ATOM 3616 C CA . LEU B 1 200 ? 5.659 26.126 60.079 1.00 11.94 227 LEU B CA 1
ATOM 3617 C C . LEU B 1 200 ? 6.793 25.132 60.213 1.00 13.33 227 LEU B C 1
ATOM 3618 O O . LEU B 1 200 ? 7.043 24.633 61.357 1.00 15.24 227 LEU B O 1
ATOM 3623 N N . ASP B 1 201 ? 7.522 24.800 59.162 1.00 14.07 228 ASP B N 1
ATOM 3624 C CA . ASP B 1 201 ? 8.621 23.876 59.220 1.00 18.53 228 ASP B CA 1
ATOM 3625 C C . ASP B 1 201 ? 9.710 24.558 60.061 1.00 15.47 228 ASP B C 1
ATOM 3626 O O . ASP B 1 201 ? 10.060 25.730 59.847 1.00 13.91 228 ASP B O 1
ATOM 3631 N N . PRO B 1 202 ? 10.323 23.870 61.013 1.00 14.73 229 PRO B N 1
ATOM 3632 C CA . PRO B 1 202 ? 11.382 24.493 61.734 1.00 18.14 229 PRO B CA 1
ATOM 3633 C C . PRO B 1 202 ? 12.547 25.031 60.976 1.00 16.02 229 PRO B C 1
ATOM 3634 O O . PRO B 1 202 ? 13.159 25.997 61.373 1.00 15.88 229 PRO B O 1
ATOM 3638 N N . ALA B 1 203 ? 12.880 24.378 59.887 1.00 15.01 230 ALA B N 1
ATOM 3639 C CA . ALA B 1 203 ? 13.985 24.874 59.061 1.00 17.74 230 ALA B CA 1
ATOM 3640 C C . ALA B 1 203 ? 13.600 26.179 58.377 1.00 13.22 230 ALA B C 1
ATOM 3641 O O . ALA B 1 203 ? 14.492 27.007 58.255 1.00 16.09 230 ALA B O 1
ATOM 3643 N N . ILE B 1 204 ? 12.346 26.349 58.077 1.00 14.05 231 ILE B N 1
ATOM 3644 C CA . ILE B 1 204 ? 11.874 27.635 57.548 1.00 13.90 231 ILE B CA 1
ATOM 3645 C C . ILE B 1 204 ? 11.925 28.736 58.624 1.00 13.96 231 ILE B C 1
ATOM 3646 O O . ILE B 1 204 ? 12.377 29.829 58.311 1.00 13.85 231 ILE B O 1
ATOM 3651 N N . LEU B 1 205 ? 11.429 28.391 59.794 1.00 11.41 232 LEU B N 1
ATOM 3652 C CA . LEU B 1 205 ? 11.627 29.340 60.870 1.00 10.99 232 LEU B CA 1
ATOM 3653 C C . LEU B 1 205 ? 13.075 29.775 61.074 1.00 14.22 232 LEU B C 1
ATOM 3654 O O . LEU B 1 205 ? 13.285 31.018 61.223 1.00 13.31 232 LEU B O 1
ATOM 3659 N N . GLU B 1 206 ? 14.003 28.847 61.047 1.00 12.15 233 GLU B N 1
ATOM 3660 C CA . GLU B 1 206 ? 15.423 29.208 61.163 1.00 12.48 233 GLU B CA 1
ATOM 3661 C C . GLU B 1 206 ? 15.873 30.105 60.066 1.00 15.32 233 GLU B C 1
ATOM 3662 O O . GLU B 1 206 ? 16.626 31.044 60.328 1.00 14.65 233 GLU B O 1
ATOM 3668 N N . GLU B 1 207 ? 15.506 29.785 58.860 1.00 13.85 234 GLU B N 1
ATOM 3669 C CA . GLU B 1 207 ? 15.920 30.580 57.728 1.00 15.34 234 GLU B CA 1
ATOM 3670 C C . GLU B 1 207 ? 15.358 32.045 57.834 1.00 11.91 234 GLU B C 1
ATOM 3671 O O . GLU B 1 207 ? 16.087 33.031 57.556 1.00 14.83 234 GLU B O 1
ATOM 3677 N N . VAL B 1 208 ? 14.082 32.161 58.160 1.00 11.01 235 VAL B N 1
ATOM 3678 C CA . VAL B 1 208 ? 13.459 33.460 58.337 1.00 11.37 235 VAL B CA 1
ATOM 3679 C C . VAL B 1 208 ? 14.232 34.231 59.410 1.00 13.25 235 VAL B C 1
ATOM 3680 O O . VAL B 1 208 ? 14.549 35.429 59.263 1.00 13.02 235 VAL B O 1
ATOM 3684 N N . ASP B 1 209 ? 14.452 33.580 60.558 1.00 11.37 236 ASP B N 1
ATOM 3685 C CA . ASP B 1 209 ? 15.100 34.256 61.680 1.00 12.02 236 ASP B CA 1
ATOM 3686 C C . ASP B 1 209 ? 16.442 34.850 61.238 1.00 13.78 236 ASP B C 1
ATOM 3687 O O . ASP B 1 209 ? 16.768 35.990 61.552 1.00 14.41 236 ASP B O 1
ATOM 3692 N N . ARG B 1 210 ? 17.212 34.089 60.529 1.00 13.54 237 ARG B N 1
ATOM 3693 C CA . ARG B 1 210 ? 18.513 34.581 60.073 1.00 14.71 237 ARG B CA 1
ATOM 3694 C C . ARG B 1 210 ? 18.384 35.773 59.146 1.00 14.33 237 ARG B C 1
ATOM 3695 O O . ARG B 1 210 ? 19.104 36.818 59.322 1.00 15.00 237 ARG B O 1
ATOM 3703 N N . GLU B 1 211 ? 17.440 35.682 58.245 1.00 14.36 238 GLU B N 1
ATOM 3704 C CA . GLU B 1 211 ? 17.258 36.857 57.381 1.00 11.30 238 GLU B CA 1
ATOM 3705 C C . GLU B 1 211 ? 16.771 38.099 58.094 1.00 13.31 238 GLU B C 1
ATOM 3706 O O . GLU B 1 211 ? 17.314 39.204 57.820 1.00 15.77 238 GLU B O 1
ATOM 3712 N N . LEU B 1 212 ? 15.846 37.976 59.000 1.00 13.85 239 LEU B N 1
ATOM 3713 C CA . LEU B 1 212 ? 15.419 39.149 59.762 1.00 13.36 239 LEU B CA 1
ATOM 3714 C C . LEU B 1 212 ? 16.485 39.769 60.555 1.00 14.50 239 LEU B C 1
ATOM 3715 O O . LEU B 1 212 ? 16.517 40.981 60.790 1.00 17.77 239 LEU B O 1
ATOM 3720 N N . ALA B 1 213 ? 17.321 38.935 61.131 1.00 15.78 240 ALA B N 1
ATOM 3721 C CA . ALA B 1 213 ? 18.328 39.409 62.080 1.00 19.11 240 ALA B CA 1
ATOM 3722 C C . ALA B 1 213 ? 19.450 40.111 61.387 1.00 18.49 240 ALA B C 1
ATOM 3723 O O . ALA B 1 213 ? 20.172 40.935 62.041 1.00 21.53 240 ALA B O 1
ATOM 3725 N N . HIS B 1 214 ? 19.604 39.821 60.065 1.00 18.00 241 HIS B N 1
ATOM 3726 C CA . HIS B 1 214 ? 20.675 40.397 59.326 1.00 22.51 241 HIS B CA 1
ATOM 3727 C C . HIS B 1 214 ? 20.237 41.514 58.348 1.00 18.85 241 HIS B C 1
ATOM 3728 O O . HIS B 1 214 ? 21.116 42.230 57.830 1.00 23.03 241 HIS B O 1
ATOM 3735 N N . CYS B 1 215 ? 18.991 41.703 58.158 1.00 17.75 242 CYS B N 1
ATOM 3736 C CA . CYS B 1 215 ? 18.611 42.706 57.207 1.00 17.20 242 CYS B CA 1
ATOM 3737 C C . CYS B 1 215 ? 18.895 44.147 57.669 1.00 18.20 242 CYS B C 1
ATOM 3738 O O . CYS B 1 215 ? 18.883 44.438 58.885 1.00 19.57 242 CYS B O 1
ATOM 3741 N N . ASP B 1 216 ? 19.004 45.022 56.654 1.00 16.76 243 ASP B N 1
ATOM 3742 C CA . ASP B 1 216 ? 19.160 46.466 56.988 1.00 16.93 243 ASP B CA 1
ATOM 3743 C C . ASP B 1 216 ? 18.026 47.310 56.366 1.00 16.29 243 ASP B C 1
ATOM 3744 O O . ASP B 1 216 ? 17.992 48.494 56.613 1.00 16.76 243 ASP B O 1
ATOM 3749 N N . LEU B 1 217 ? 17.067 46.676 55.718 1.00 14.93 244 LEU B N 1
ATOM 3750 C CA . LEU B 1 217 ? 15.934 47.325 55.164 1.00 14.10 244 LEU B CA 1
ATOM 3751 C C . LEU B 1 217 ? 14.843 46.244 54.921 1.00 14.17 244 LEU B C 1
ATOM 3752 O O . LEU B 1 217 ? 15.235 45.144 54.449 1.00 15.70 244 LEU B O 1
ATOM 3757 N N . CYS B 1 218 ? 13.580 46.515 55.244 1.00 11.82 245 CYS B N 1
ATOM 3758 C CA . CYS B 1 218 ? 12.536 45.527 55.097 1.00 13.06 245 CYS B CA 1
ATOM 3759 C C . CYS B 1 218 ? 11.357 46.217 54.372 1.00 14.39 245 CYS B C 1
ATOM 3760 O O . CYS B 1 218 ? 10.953 47.342 54.738 1.00 15.08 245 CYS B O 1
ATOM 3763 N N . LEU B 1 219 ? 10.796 45.511 53.430 1.00 12.86 246 LEU B N 1
ATOM 3764 C CA . LEU B 1 219 ? 9.567 45.911 52.866 1.00 11.58 246 LEU B CA 1
ATOM 3765 C C . LEU B 1 219 ? 8.471 44.874 53.134 1.00 11.46 246 LEU B C 1
ATOM 3766 O O . LEU B 1 219 ? 8.752 43.682 53.138 1.00 12.54 246 LEU B O 1
ATOM 3771 N N . VAL B 1 220 ? 7.257 45.315 53.452 1.00 12.05 247 VAL B N 1
ATOM 3772 C CA A VAL B 1 220 ? 6.163 44.438 53.783 0.80 11.10 247 VAL B CA 1
ATOM 3773 C CA B VAL B 1 220 ? 6.159 44.435 53.783 0.20 11.56 247 VAL B CA 1
ATOM 3774 C C . VAL B 1 220 ? 5.021 44.733 52.803 1.00 11.93 247 VAL B C 1
ATOM 3775 O O . VAL B 1 220 ? 4.432 45.819 52.925 1.00 12.25 247 VAL B O 1
ATOM 3782 N N . VAL B 1 221 ? 4.766 43.814 51.883 1.00 9.59 248 VAL B N 1
ATOM 3783 C CA . VAL B 1 221 ? 4.018 44.139 50.712 1.00 10.86 248 VAL B CA 1
ATOM 3784 C C . VAL B 1 221 ? 2.780 43.311 50.586 1.00 10.06 248 VAL B C 1
ATOM 3785 O O . VAL B 1 221 ? 2.803 42.087 50.549 1.00 12.06 248 VAL B O 1
ATOM 3789 N N . GLY B 1 222 ? 1.637 44.022 50.450 1.00 10.24 249 GLY B N 1
ATOM 3790 C CA . GLY B 1 222 ? 0.431 43.310 50.175 1.00 12.45 249 GLY B CA 1
ATOM 3791 C C . GLY B 1 222 ? -0.011 42.248 51.225 1.00 10.31 249 GLY B C 1
ATOM 3792 O O . GLY B 1 222 ? -0.522 41.203 50.878 1.00 11.71 249 GLY B O 1
ATOM 3793 N N . THR B 1 223 ? 0.205 42.591 52.516 1.00 11.18 250 THR B N 1
ATOM 3794 C CA . THR B 1 223 ? -0.186 41.620 53.484 1.00 12.33 250 THR B CA 1
ATOM 3795 C C . THR B 1 223 ? -1.074 42.392 54.576 1.00 11.92 250 THR B C 1
ATOM 3796 O O . THR B 1 223 ? -0.773 43.543 54.924 1.00 12.78 250 THR B O 1
ATOM 3800 N N . SER B 1 224 ? -2.086 41.713 55.080 1.00 10.59 251 SER B N 1
ATOM 3801 C CA . SER B 1 224 ? -2.962 42.157 56.126 1.00 10.05 251 SER B CA 1
ATOM 3802 C C . SER B 1 224 ? -2.316 42.203 57.496 1.00 14.29 251 SER B C 1
ATOM 3803 O O . SER B 1 224 ? -2.840 42.842 58.398 1.00 15.25 251 SER B O 1
ATOM 3806 N N . SER B 1 225 ? -1.179 41.503 57.612 1.00 13.68 252 SER B N 1
ATOM 3807 C CA . SER B 1 225 ? -0.452 41.438 58.861 1.00 14.64 252 SER B CA 1
ATOM 3808 C C . SER B 1 225 ? -1.352 41.004 60.036 1.00 15.64 252 SER B C 1
ATOM 3809 O O . SER B 1 225 ? -1.295 41.469 61.178 1.00 17.02 252 SER B O 1
ATOM 3812 N N . VAL B 1 226 ? -2.210 40.011 59.772 1.00 16.47 253 VAL B N 1
ATOM 3813 C CA . VAL B 1 226 ? -3.029 39.346 60.805 1.00 16.96 253 VAL B CA 1
ATOM 3814 C C . VAL B 1 226 ? -2.743 37.902 61.110 1.00 14.62 253 VAL B C 1
ATOM 3815 O O . VAL B 1 226 ? -3.091 37.460 62.221 1.00 18.67 253 VAL B O 1
ATOM 3819 N N . VAL B 1 227 ? -2.135 37.178 60.130 1.00 12.92 254 VAL B N 1
ATOM 3820 C CA . VAL B 1 227 ? -1.767 35.792 60.401 1.00 12.60 254 VAL B CA 1
ATOM 3821 C C . VAL B 1 227 ? -0.446 35.640 60.939 1.00 11.58 254 VAL B C 1
ATOM 3822 O O . VAL B 1 227 ? 0.515 36.168 60.433 1.00 12.47 254 VAL B O 1
ATOM 3826 N N . TYR B 1 228 ? -0.318 34.886 62.014 1.00 11.92 255 TYR B N 1
ATOM 3827 C CA . TYR B 1 228 ? 0.888 34.639 62.736 1.00 12.12 255 TYR B CA 1
ATOM 3828 C C . TYR B 1 228 ? 1.440 33.211 62.390 1.00 11.91 255 TYR B C 1
ATOM 3829 O O . TYR B 1 228 ? 0.698 32.322 62.035 1.00 13.92 255 TYR B O 1
ATOM 3838 N N . PRO B 1 229 ? 2.747 33.026 62.489 1.00 12.51 256 PRO B N 1
ATOM 3839 C CA . PRO B 1 229 ? 3.781 34.019 62.841 1.00 11.23 256 PRO B CA 1
ATOM 3840 C C . PRO B 1 229 ? 4.207 35.026 61.819 1.00 10.47 256 PRO B C 1
ATOM 3841 O O . PRO B 1 229 ? 4.869 35.964 62.298 1.00 12.66 256 PRO B O 1
ATOM 3845 N N . ALA B 1 230 ? 3.782 34.939 60.610 1.00 12.99 257 ALA B N 1
ATOM 3846 C CA . ALA B 1 230 ? 4.270 35.901 59.663 1.00 12.24 257 ALA B CA 1
ATOM 3847 C C . ALA B 1 230 ? 4.050 37.373 60.024 1.00 12.51 257 ALA B C 1
ATOM 3848 O O . ALA B 1 230 ? 4.930 38.214 59.728 1.00 13.85 257 ALA B O 1
ATOM 3850 N N . ALA B 1 231 ? 2.919 37.687 60.718 1.00 11.55 258 ALA B N 1
ATOM 3851 C CA . ALA B 1 231 ? 2.627 39.032 61.069 1.00 13.46 258 ALA B CA 1
ATOM 3852 C C . ALA B 1 231 ? 3.667 39.622 61.990 1.00 14.75 258 ALA B C 1
ATOM 3853 O O . ALA B 1 231 ? 3.741 40.836 62.157 1.00 15.68 258 ALA B O 1
ATOM 3855 N N . MET B 1 232 ? 4.381 38.771 62.719 1.00 12.98 259 MET B N 1
ATOM 3856 C CA A MET B 1 232 ? 5.436 39.171 63.683 0.65 10.77 259 MET B CA 1
ATOM 3857 C CA B MET B 1 232 ? 5.417 39.284 63.658 0.35 13.13 259 MET B CA 1
ATOM 3858 C C . MET B 1 232 ? 6.754 39.652 63.044 1.00 12.44 259 MET B C 1
ATOM 3859 O O . MET B 1 232 ? 7.561 40.318 63.652 1.00 15.24 259 MET B O 1
ATOM 3868 N N . PHE B 1 233 ? 6.980 39.224 61.779 1.00 10.95 260 PHE B N 1
ATOM 3869 C CA . PHE B 1 233 ? 8.268 39.362 61.164 1.00 12.07 260 PHE B CA 1
ATOM 3870 C C . PHE B 1 233 ? 8.724 40.849 61.030 1.00 12.19 260 PHE B C 1
ATOM 3871 O O . PHE B 1 233 ? 9.802 41.234 61.521 1.00 13.94 260 PHE B O 1
ATOM 3879 N N . ALA B 1 234 ? 7.901 41.570 60.246 1.00 12.58 261 ALA B N 1
ATOM 3880 C CA . ALA B 1 234 ? 8.279 42.946 60.032 1.00 13.73 261 ALA B CA 1
ATOM 3881 C C . ALA B 1 234 ? 8.412 43.808 61.306 1.00 12.71 261 ALA B C 1
ATOM 3882 O O . ALA B 1 234 ? 9.335 44.605 61.464 1.00 13.69 261 ALA B O 1
ATOM 3884 N N . PRO B 1 235 ? 7.425 43.592 62.225 1.00 14.83 262 PRO B N 1
ATOM 3885 C CA . PRO B 1 235 ? 7.553 44.357 63.485 1.00 12.49 262 PRO B CA 1
ATOM 3886 C C . PRO B 1 235 ? 8.845 44.023 64.218 1.00 13.95 262 PRO B C 1
ATOM 3887 O O . PRO B 1 235 ? 9.354 44.912 64.910 1.00 15.18 262 PRO B O 1
ATOM 3891 N N . GLN B 1 236 ? 9.300 42.766 64.165 1.00 17.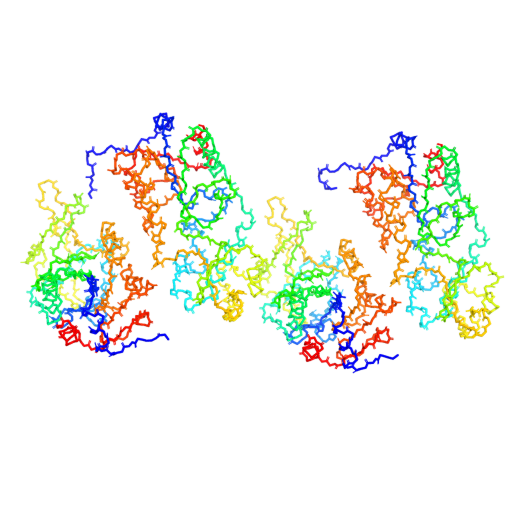57 263 GLN B N 1
ATOM 3892 C CA . GLN B 1 236 ? 10.592 42.463 64.808 1.00 14.53 263 GLN B CA 1
ATOM 3893 C C . GLN B 1 236 ? 11.793 43.241 64.249 1.00 19.13 263 GLN B C 1
ATOM 3894 O O . GLN B 1 236 ? 12.677 43.701 64.992 1.00 22.67 263 GLN B O 1
ATOM 3900 N N . VAL B 1 237 ? 11.801 43.426 62.967 1.00 19.20 264 VAL B N 1
ATOM 3901 C CA . VAL B 1 237 ? 12.782 44.214 62.239 1.00 18.18 264 VAL B CA 1
ATOM 3902 C C . VAL B 1 237 ? 12.675 45.653 62.726 1.00 18.37 264 VAL B C 1
ATOM 3903 O O . VAL B 1 237 ? 13.700 46.279 63.093 1.00 16.00 264 VAL B O 1
ATOM 3907 N N . ALA B 1 238 ? 11.479 46.215 62.747 1.00 14.62 265 ALA B N 1
ATOM 3908 C CA . ALA B 1 238 ? 11.304 47.629 63.154 1.00 16.26 265 ALA B CA 1
ATOM 3909 C C . ALA B 1 238 ? 11.743 47.831 64.591 1.00 18.50 265 ALA B C 1
ATOM 3910 O O . ALA B 1 238 ? 12.305 48.871 64.893 1.00 19.16 265 ALA B O 1
ATOM 3912 N N . ALA B 1 239 ? 11.515 46.821 65.426 1.00 16.80 266 ALA B N 1
ATOM 3913 C CA . ALA B 1 239 ? 11.876 46.961 66.804 1.00 20.39 266 ALA B CA 1
ATOM 3914 C C . ALA B 1 239 ? 13.397 47.019 67.090 1.00 21.25 266 ALA B C 1
ATOM 3915 O O . ALA B 1 239 ? 13.786 47.532 68.127 1.00 29.85 266 ALA B O 1
ATOM 3917 N N . ARG B 1 240 ? 14.131 46.481 66.137 1.00 19.59 267 ARG B N 1
ATOM 3918 C CA A ARG B 1 240 ? 15.614 46.549 66.095 0.60 26.97 267 ARG B CA 1
ATOM 3919 C CA B ARG B 1 240 ? 15.614 46.524 66.101 0.40 23.83 267 ARG B CA 1
ATOM 3920 C C . ARG B 1 240 ? 16.084 47.915 65.664 1.00 23.78 267 ARG B C 1
ATOM 3921 O O . ARG B 1 240 ? 17.302 48.117 65.613 1.00 25.88 267 ARG B O 1
ATOM 3936 N N . GLY B 1 241 ? 15.171 48.820 65.252 1.00 17.17 268 GLY B N 1
ATOM 3937 C CA . GLY B 1 241 ? 15.605 50.078 64.684 1.00 20.00 268 GLY B CA 1
ATOM 3938 C C . GLY B 1 241 ? 15.854 50.038 63.175 1.00 19.01 268 GLY B C 1
ATOM 3939 O O . GLY B 1 241 ? 16.252 51.036 62.627 1.00 20.44 268 GLY B O 1
ATOM 3940 N N . VAL B 1 242 ? 15.464 48.987 62.500 1.00 19.74 269 VAL B N 1
ATOM 3941 C CA . VAL B 1 242 ? 15.666 48.904 61.058 1.00 20.06 269 VAL B CA 1
ATOM 3942 C C . VAL B 1 242 ? 14.441 49.447 60.331 1.00 14.54 269 VAL B C 1
ATOM 3943 O O . VAL B 1 242 ? 13.312 49.233 60.780 1.00 14.92 269 VAL B O 1
ATOM 3947 N N . PRO B 1 243 ? 14.631 50.318 59.297 1.00 17.25 270 PRO B N 1
ATOM 3948 C CA . PRO B 1 243 ? 13.467 50.853 58.614 1.00 13.50 270 PRO B CA 1
ATOM 3949 C C . PRO B 1 243 ? 12.664 49.746 57.865 1.00 13.65 270 PRO B C 1
ATOM 3950 O O . PRO B 1 243 ? 13.234 48.938 57.140 1.00 15.26 270 PRO B O 1
ATOM 3954 N N . VAL B 1 244 ? 11.378 49.814 58.069 1.00 13.89 271 VAL B N 1
ATOM 3955 C CA . VAL B 1 244 ? 10.344 48.987 57.432 1.00 13.40 271 VAL B CA 1
ATOM 3956 C C . VAL B 1 244 ? 9.428 49.864 56.647 1.00 13.19 271 VAL B C 1
ATOM 3957 O O . VAL B 1 244 ? 8.903 50.807 57.184 1.00 14.52 271 VAL B O 1
ATOM 3961 N N . ALA B 1 245 ? 9.204 49.511 55.385 1.00 12.36 272 ALA B N 1
ATOM 3962 C CA . ALA B 1 245 ? 8.269 50.161 54.529 1.00 12.62 272 ALA B CA 1
ATOM 3963 C C . ALA B 1 245 ? 7.104 49.222 54.143 1.00 10.33 272 ALA B C 1
ATOM 3964 O O . ALA B 1 245 ? 7.357 48.174 53.558 1.00 12.68 272 ALA B O 1
ATOM 3966 N N . GLU B 1 246 ? 5.930 49.603 54.504 1.00 11.46 273 GLU B N 1
ATOM 3967 C CA . GLU B 1 246 ? 4.714 48.814 54.217 1.00 12.15 273 GLU B CA 1
ATOM 3968 C C . GLU B 1 246 ? 4.119 49.382 52.865 1.00 12.60 273 GLU B C 1
ATOM 3969 O O . GLU B 1 246 ? 3.931 50.598 52.736 1.00 15.23 273 GLU B O 1
ATOM 3975 N N . PHE B 1 247 ? 3.839 48.516 51.904 1.00 10.76 274 PHE B N 1
ATOM 3976 C CA . PHE B 1 247 ? 3.248 48.827 50.654 1.00 12.03 274 PHE B CA 1
ATOM 3977 C C . PHE B 1 247 ? 1.891 48.120 50.694 1.00 12.94 274 PHE B C 1
ATOM 3978 O O . PHE B 1 247 ? 1.825 46.893 50.663 1.00 13.10 274 PHE B O 1
ATOM 3986 N N . ASN B 1 248 ? 0.819 48.886 50.710 1.00 13.00 275 ASN B N 1
ATOM 3987 C CA . ASN B 1 248 ? -0.476 48.354 50.803 1.00 13.54 275 ASN B CA 1
ATOM 3988 C C . ASN B 1 248 ? -1.510 49.314 50.246 1.00 13.60 275 ASN B C 1
ATOM 3989 O O . ASN B 1 248 ? -1.249 50.521 50.338 1.00 17.33 275 ASN B O 1
ATOM 3994 N N . THR B 1 249 ? -2.636 48.822 49.749 1.00 14.27 276 THR B N 1
ATOM 3995 C CA . THR B 1 249 ? -3.733 49.718 49.399 1.00 16.88 276 THR B CA 1
ATOM 3996 C C . THR B 1 249 ? -4.477 50.254 50.614 1.00 22.91 276 THR B C 1
ATOM 3997 O O . THR B 1 249 ? -5.223 51.250 50.439 1.00 22.24 276 THR B O 1
ATOM 4001 N N . GLU B 1 250 ? -4.262 49.686 51.805 1.00 15.49 277 GLU B N 1
ATOM 4002 C CA . GLU B 1 250 ? -4.857 50.160 53.025 1.00 20.27 277 GLU B CA 1
ATOM 4003 C C . GLU B 1 250 ? -3.888 50.166 54.190 1.00 18.91 277 GLU B C 1
ATOM 4004 O O . GLU B 1 250 ? -2.810 49.664 54.093 1.00 18.14 277 GLU B O 1
ATOM 4010 N N . THR B 1 251 ? -4.312 50.751 55.298 1.00 23.48 278 THR B N 1
ATOM 4011 C CA . THR B 1 251 ? -3.583 50.593 56.482 1.00 24.24 278 THR B CA 1
ATOM 4012 C C . THR B 1 251 ? -4.032 49.297 57.138 1.00 21.75 278 THR B C 1
ATOM 4013 O O . THR B 1 251 ? -5.112 48.765 56.897 1.00 29.65 278 THR B O 1
ATOM 4017 N N . THR B 1 252 ? -3.177 48.828 58.041 1.00 21.60 279 THR B N 1
ATOM 4018 C CA . THR B 1 252 ? -3.345 47.497 58.718 1.00 23.34 279 THR B CA 1
ATOM 4019 C C . THR B 1 252 ? -3.028 47.677 60.211 1.00 23.86 279 THR B C 1
ATOM 4020 O O . THR B 1 252 ? -2.549 48.755 60.647 1.00 24.25 279 THR B O 1
ATOM 4024 N N . PRO B 1 253 ? -3.226 46.621 61.025 1.00 23.80 280 PRO B N 1
ATOM 4025 C CA . PRO B 1 253 ? -2.869 46.769 62.459 1.00 27.98 280 PRO B CA 1
ATOM 4026 C C . PRO B 1 253 ? -1.427 46.981 62.715 1.00 27.42 280 PRO B C 1
ATOM 4027 O O . PRO B 1 253 ? -1.071 47.427 63.821 1.00 30.62 280 PRO B O 1
ATOM 4031 N N . ALA B 1 254 ? -0.589 46.687 61.689 1.00 25.40 281 ALA B N 1
ATOM 4032 C CA . ALA B 1 254 ? 0.841 46.859 61.891 1.00 23.65 281 ALA B CA 1
ATOM 4033 C C . ALA B 1 254 ? 1.364 48.236 61.457 1.00 21.35 281 ALA B C 1
ATOM 4034 O O . ALA B 1 254 ? 2.491 48.523 61.723 1.00 19.74 281 ALA B O 1
ATOM 4036 N N . THR B 1 255 ? 0.590 48.991 60.669 1.00 21.56 282 THR B N 1
ATOM 4037 C CA . THR B 1 255 ? 1.087 50.194 59.994 1.00 19.55 282 THR B CA 1
ATOM 4038 C C . THR B 1 255 ? 1.883 51.095 60.905 1.00 17.05 282 THR B C 1
ATOM 4039 O O . THR B 1 255 ? 2.948 51.542 60.581 1.00 19.99 282 THR B O 1
ATOM 4043 N N . ASN B 1 256 ? 1.352 51.371 62.075 1.00 20.11 283 ASN B N 1
ATOM 4044 C CA . ASN B 1 256 ? 2.005 52.352 62.960 1.00 21.28 283 ASN B CA 1
ATOM 4045 C C . ASN B 1 256 ? 3.298 51.854 63.627 1.00 18.34 283 ASN B C 1
ATOM 4046 O O . ASN B 1 256 ? 3.957 52.612 64.338 1.00 23.60 283 ASN B O 1
ATOM 4051 N N . ARG B 1 257 ? 3.610 50.589 63.432 1.00 19.50 284 ARG B N 1
ATOM 4052 C CA A ARG B 1 257 ? 4.889 50.013 63.893 0.60 20.38 284 ARG B CA 1
ATOM 4053 C CA B ARG B 1 257 ? 4.889 50.012 63.895 0.40 19.66 284 ARG B CA 1
ATOM 4054 C C . ARG B 1 257 ? 6.031 50.316 62.949 1.00 18.71 284 ARG B C 1
ATOM 4055 O O . ARG B 1 257 ? 7.178 50.103 63.253 1.00 20.65 284 ARG B O 1
ATOM 4070 N N . PHE B 1 258 ? 5.731 50.786 61.732 1.00 16.62 285 PHE B N 1
ATOM 4071 C CA . PHE B 1 258 ? 6.733 50.846 60.667 1.00 15.57 285 PHE B CA 1
ATOM 4072 C C . PHE B 1 258 ? 7.212 52.244 60.359 1.00 15.95 285 PHE B C 1
ATOM 4073 O O . PHE B 1 258 ? 6.546 53.213 60.659 1.00 17.91 285 PHE B O 1
ATOM 4081 N N . ARG B 1 259 ? 8.340 52.326 59.686 1.00 15.29 286 ARG B N 1
ATOM 4082 C CA . ARG B 1 259 ? 8.888 53.648 59.338 1.00 13.86 286 ARG B CA 1
ATOM 4083 C C . ARG B 1 259 ? 8.206 54.338 58.192 1.00 17.26 286 ARG B C 1
ATOM 4084 O O . ARG B 1 259 ? 8.108 55.566 58.189 1.00 17.75 286 ARG B O 1
ATOM 4092 N N . PHE B 1 260 ? 7.734 53.549 57.214 1.00 13.64 287 PHE B N 1
ATOM 4093 C CA . PHE B 1 260 ? 7.067 54.131 56.086 1.00 14.07 287 PHE B CA 1
ATOM 4094 C C . PHE B 1 260 ? 5.780 53.384 55.737 1.00 15.64 287 PHE B C 1
ATOM 4095 O O . PHE B 1 260 ? 5.684 52.140 55.955 1.00 14.63 287 PHE B O 1
ATOM 4103 N N . HIS B 1 261 ? 4.823 54.055 55.109 1.00 15.91 288 HIS B N 1
ATOM 4104 C CA . HIS B 1 261 ? 3.584 53.459 54.591 1.00 14.85 288 HIS B CA 1
ATOM 4105 C C . HIS B 1 261 ? 3.365 54.100 53.228 1.00 16.55 288 HIS B C 1
ATOM 4106 O O . HIS B 1 261 ? 3.242 55.338 53.180 1.00 15.94 288 HIS B O 1
ATOM 4113 N N . PHE B 1 262 ? 3.366 53.288 52.162 1.00 13.60 289 PHE B N 1
ATOM 4114 C CA . PHE B 1 262 ? 3.162 53.717 50.793 1.00 19.47 289 PHE B CA 1
ATOM 4115 C C . PHE B 1 262 ? 1.841 53.122 50.353 1.00 15.60 289 PHE B C 1
ATOM 4116 O O . PHE B 1 262 ? 1.735 51.900 50.202 1.00 16.66 289 PHE B O 1
ATOM 4124 N N . GLN B 1 263 ? 0.872 53.982 50.157 1.00 15.06 290 GLN B N 1
ATOM 4125 C CA . GLN B 1 263 ? -0.437 53.608 49.811 1.00 17.24 290 GLN B CA 1
ATOM 4126 C C . GLN B 1 263 ? -0.526 53.420 48.331 1.00 20.48 290 GLN B C 1
ATOM 4127 O O . GLN B 1 263 ? -0.182 54.293 47.618 1.00 28.55 290 GLN B O 1
ATOM 4133 N N . GLY B 1 264 ? -1.240 52.462 47.943 1.00 18.27 291 GLY B N 1
ATOM 4134 C CA . GLY B 1 264 ? -1.671 52.275 46.569 1.00 18.52 291 GLY B CA 1
ATOM 4135 C C . GLY B 1 264 ? -1.413 50.858 46.134 1.00 17.99 291 GLY B C 1
ATOM 4136 O O . GLY B 1 264 ? -0.789 50.135 46.875 1.00 15.19 291 GLY B O 1
ATOM 4137 N N . PRO B 1 265 ? -1.763 50.486 44.893 1.00 14.09 292 PRO B N 1
ATOM 4138 C CA . PRO B 1 265 ? -1.522 49.134 44.436 1.00 14.42 292 PRO B CA 1
ATOM 4139 C C . PRO B 1 265 ? -0.017 49.045 44.258 1.00 13.29 292 PRO B C 1
ATOM 4140 O O . PRO B 1 265 ? 0.650 49.836 43.631 1.00 14.95 292 PRO B O 1
ATOM 4144 N N A CYS B 1 266 ? 0.507 47.910 44.710 0.60 11.89 293 CYS B N 1
ATOM 4145 N N B CYS B 1 266 ? 0.471 47.890 44.717 0.40 16.10 293 CYS B N 1
ATOM 4146 C CA A CYS B 1 266 ? 1.951 47.697 44.684 0.60 12.82 293 CYS B CA 1
ATOM 4147 C CA B CYS B 1 266 ? 1.873 47.527 44.661 0.40 17.66 293 CYS B CA 1
ATOM 4148 C C A CYS B 1 266 ? 2.501 47.479 43.279 0.60 13.74 293 CYS B C 1
ATOM 4149 C C B CYS B 1 266 ? 2.482 47.494 43.287 0.40 17.17 293 CYS B C 1
ATOM 4150 O O A CYS B 1 266 ? 3.679 47.676 43.050 0.60 14.09 293 CYS B O 1
ATOM 4151 O O B CYS B 1 266 ? 3.643 47.777 43.118 0.40 16.65 293 CYS B O 1
ATOM 4156 N N . GLY B 1 267 ? 1.644 47.159 42.314 1.00 14.47 294 GLY B N 1
ATOM 4157 C CA . GLY B 1 267 ? 2.035 47.054 40.924 1.00 14.96 294 GLY B CA 1
ATOM 4158 C C . GLY B 1 267 ? 2.447 48.434 40.394 1.00 15.17 294 GLY B C 1
ATOM 4159 O O . GLY B 1 267 ? 3.154 48.534 39.382 1.00 18.90 294 GLY B O 1
ATOM 4160 N N . THR B 1 268 ? 1.984 49.527 41.053 1.00 14.83 295 THR B N 1
ATOM 4161 C CA A THR B 1 268 ? 2.417 50.854 40.735 0.50 14.78 295 THR B CA 1
ATOM 4162 C CA B THR B 1 268 ? 2.400 50.858 40.729 0.50 17.41 295 THR B CA 1
ATOM 4163 C C . THR B 1 268 ? 3.523 51.326 41.621 1.00 16.70 295 THR B C 1
ATOM 4164 O O . THR B 1 268 ? 4.505 51.932 41.140 1.00 21.80 295 THR B O 1
ATOM 4171 N N . THR B 1 269 ? 3.427 51.113 42.920 1.00 12.27 296 THR B N 1
ATOM 4172 C CA . THR B 1 269 ? 4.400 51.654 43.809 1.00 15.94 296 THR B CA 1
ATOM 4173 C C . THR B 1 269 ? 5.744 50.943 43.901 1.00 13.69 296 THR B C 1
ATOM 4174 O O . THR B 1 269 ? 6.779 51.565 44.060 1.00 16.27 296 THR B O 1
ATOM 4178 N N . LEU B 1 270 ? 5.739 49.620 43.731 1.00 13.96 297 LEU B N 1
ATOM 4179 C CA . LEU B 1 270 ? 7.000 48.857 43.774 1.00 13.93 297 LEU B CA 1
ATOM 4180 C C . LEU B 1 270 ? 7.984 49.188 42.636 1.00 11.12 297 LEU B C 1
ATOM 4181 O O . LEU B 1 270 ? 9.147 49.350 42.912 1.00 15.42 297 LEU B O 1
ATOM 4186 N N . PRO B 1 271 ? 7.492 49.315 41.357 1.00 15.59 298 PRO B N 1
ATOM 4187 C CA . PRO B 1 271 ? 8.444 49.635 40.342 1.00 18.11 298 PRO B CA 1
ATOM 4188 C C . PRO B 1 271 ? 9.123 51.042 40.591 1.00 16.63 298 PRO B C 1
ATOM 4189 O O . PRO B 1 271 ? 10.281 51.232 40.304 1.00 21.09 298 PRO B O 1
ATOM 4193 N N . GLU B 1 272 ? 8.384 51.978 41.211 1.00 18.44 299 GLU B N 1
ATOM 4194 C CA . GLU B 1 272 ? 8.918 53.239 41.547 1.00 19.49 299 GLU B CA 1
ATOM 4195 C C . GLU B 1 272 ? 9.920 53.137 42.758 1.00 20.27 299 GLU B C 1
ATOM 4196 O O . GLU B 1 272 ? 11.038 53.639 42.695 1.00 26.41 299 GLU B O 1
ATOM 4202 N N . ALA B 1 273 ? 9.537 52.413 43.772 1.00 19.75 300 ALA B N 1
ATOM 4203 C CA . ALA B 1 273 ? 10.383 52.296 44.919 1.00 18.75 300 ALA B CA 1
ATOM 4204 C C . ALA B 1 273 ? 11.705 51.584 44.680 1.00 16.33 300 ALA B C 1
ATOM 4205 O O . ALA B 1 273 ? 12.704 51.876 45.343 1.00 19.73 300 ALA B O 1
ATOM 4207 N N . LEU B 1 274 ? 11.629 50.547 43.812 1.00 17.18 301 LEU B N 1
ATOM 4208 C CA . LEU B 1 274 ? 12.741 49.670 43.555 1.00 17.01 301 LEU B CA 1
ATOM 4209 C C . LEU B 1 274 ? 13.523 49.905 42.326 1.00 20.85 301 LEU B C 1
ATOM 4210 O O . LEU B 1 274 ? 14.424 49.170 42.025 1.00 24.79 301 LEU B O 1
ATOM 4215 N N . ALA B 1 275 ? 13.270 51.017 41.720 1.00 22.94 302 ALA B N 1
ATOM 4216 C CA . ALA B 1 275 ? 13.966 51.341 40.547 1.00 25.66 302 ALA B CA 1
ATOM 4217 C C . ALA B 1 275 ? 15.499 51.504 40.743 1.00 24.13 302 ALA B C 1
ATOM 4218 O O . ALA B 1 275 ? 15.880 52.041 41.848 1.00 27.40 302 ALA B O 1
ATOM 4221 N N . ILE C 1 2 ? 14.655 9.162 62.642 1.00 93.57 29 ILE C N 1
ATOM 4222 C CA . ILE C 1 2 ? 14.491 8.950 61.158 1.00 81.38 29 ILE C CA 1
ATOM 4223 C C . ILE C 1 2 ? 13.897 7.596 60.768 1.00 72.10 29 ILE C C 1
ATOM 4224 O O . ILE C 1 2 ? 14.627 6.606 60.379 1.00 42.15 29 ILE C O 1
ATOM 4229 N N . ASP C 1 3 ? 12.555 7.541 60.956 1.00 57.11 30 ASP C N 1
ATOM 4230 C CA . ASP C 1 3 ? 11.558 6.595 60.236 1.00 37.23 30 ASP C CA 1
ATOM 4231 C C . ASP C 1 3 ? 12.120 5.145 60.389 1.00 40.26 30 ASP C C 1
ATOM 4232 O O . ASP C 1 3 ? 12.350 4.785 61.539 1.00 40.39 30 ASP C O 1
ATOM 4237 N N . PRO C 1 4 ? 12.515 4.417 59.350 1.00 23.99 31 PRO C N 1
ATOM 4238 C CA . PRO C 1 4 ? 12.797 2.958 59.529 1.00 26.35 31 PRO C CA 1
ATOM 4239 C C . PRO C 1 4 ? 14.302 2.639 59.868 1.00 26.77 31 PRO C C 1
ATOM 4240 O O . PRO C 1 4 ? 14.660 1.480 59.871 1.00 27.61 31 PRO C O 1
ATOM 4244 N N . PHE C 1 5 ? 15.156 3.678 60.101 1.00 25.93 32 PHE C N 1
ATOM 4245 C CA . PHE C 1 5 ? 16.616 3.531 60.199 1.00 27.57 32 PHE C CA 1
ATOM 4246 C C . PHE C 1 5 ? 17.075 3.756 61.657 1.00 35.52 32 PHE C C 1
ATOM 4247 O O . PHE C 1 5 ? 18.023 3.135 62.141 1.00 42.59 32 PHE C O 1
ATOM 4255 N N . THR C 1 6 ? 16.361 4.622 62.295 1.00 29.75 33 THR C N 1
ATOM 4256 C CA . THR C 1 6 ? 16.879 5.286 63.525 1.00 30.22 33 THR C CA 1
ATOM 4257 C C . THR C 1 6 ? 16.343 4.560 64.756 1.00 30.90 33 THR C C 1
ATOM 4258 O O . THR C 1 6 ? 15.162 4.270 64.799 1.00 27.29 33 THR C O 1
ATOM 4262 N N . ALA C 1 7 ? 17.217 4.225 65.725 1.00 30.04 34 ALA C N 1
ATOM 4263 C CA . ALA C 1 7 ? 16.806 3.542 66.939 1.00 36.02 34 ALA C CA 1
ATOM 4264 C C . ALA C 1 7 ? 15.975 4.499 67.792 1.00 38.37 34 ALA C C 1
ATOM 4265 O O . ALA C 1 7 ? 16.119 5.724 67.740 1.00 32.47 34 ALA C O 1
ATOM 4267 N N . ARG C 1 8 ? 15.069 3.956 68.601 1.00 41.40 35 ARG C N 1
ATOM 4268 C CA . ARG C 1 8 ? 14.346 4.805 69.545 1.00 31.71 35 ARG C CA 1
ATOM 4269 C C . ARG C 1 8 ? 15.291 5.258 70.634 1.00 25.38 35 ARG C C 1
ATOM 4270 O O . ARG C 1 8 ? 16.258 4.579 70.904 1.00 32.17 35 ARG C O 1
ATOM 4278 N N . PRO C 1 9 ? 14.983 6.352 71.362 1.00 24.09 36 PRO C N 1
ATOM 4279 C CA . PRO C 1 9 ? 15.771 6.665 72.550 1.00 23.28 36 PRO C CA 1
ATOM 4280 C C . PRO C 1 9 ? 15.846 5.617 73.561 1.00 21.97 36 PRO C C 1
ATOM 4281 O O . PRO C 1 9 ? 14.880 4.856 73.804 1.00 32.39 36 PRO C O 1
ATOM 4285 N N . SER C 1 10 ? 16.969 5.630 74.293 1.00 22.22 37 SER C N 1
ATOM 4286 C CA . SER C 1 10 ? 17.275 4.620 75.328 1.00 22.79 37 SER C CA 1
ATOM 4287 C C . SER C 1 10 ? 16.707 5.192 76.636 1.00 19.14 37 SER C C 1
ATOM 4288 O O . SER C 1 10 ? 16.657 6.387 76.866 1.00 20.00 37 SER C O 1
ATOM 4291 N N . SER C 1 11 ? 16.225 4.234 77.444 1.00 21.05 38 SER C N 1
ATOM 4292 C CA . SER C 1 11 ? 15.885 4.500 78.853 1.00 21.42 38 SER C CA 1
ATOM 4293 C C . SER C 1 11 ? 16.857 3.945 79.851 1.00 20.07 38 SER C C 1
ATOM 4294 O O . SER C 1 11 ? 16.501 3.810 81.004 1.00 26.62 38 SER C O 1
ATOM 4297 N N . SER C 1 12 ? 18.072 3.688 79.390 1.00 21.33 39 SER C N 1
ATOM 4298 C CA . SER C 1 12 ? 19.135 3.160 80.251 1.00 21.35 39 SER C CA 1
ATOM 4299 C C . SER C 1 12 ? 19.897 4.290 81.044 1.00 23.74 39 SER C C 1
ATOM 4300 O O . SER C 1 12 ? 20.727 4.964 80.547 1.00 23.93 39 SER C O 1
ATOM 4303 N N . MET C 1 13 ? 19.579 4.440 82.333 1.00 25.82 40 MET C N 1
ATOM 4304 C CA . MET C 1 13 ? 20.321 5.283 83.247 1.00 25.85 40 MET C CA 1
ATOM 4305 C C . MET C 1 13 ? 21.747 4.835 83.399 1.00 19.12 40 MET C C 1
ATOM 4306 O O . MET C 1 13 ? 22.627 5.726 83.466 1.00 25.61 40 MET C O 1
ATOM 4311 N N . ALA C 1 14 ? 22.010 3.527 83.362 1.00 24.66 41 ALA C N 1
ATOM 4312 C CA . ALA C 1 14 ? 23.382 3.177 83.529 1.00 28.35 41 ALA C CA 1
ATOM 4313 C C . ALA C 1 14 ? 24.212 3.716 82.334 1.00 29.28 41 ALA C C 1
ATOM 4314 O O . ALA C 1 14 ? 25.354 4.138 82.527 1.00 28.28 41 ALA C O 1
ATOM 4316 N N . ASP C 1 15 ? 23.621 3.719 81.105 1.00 25.36 42 ASP C N 1
ATOM 4317 C CA . ASP C 1 15 ? 24.340 4.220 79.980 1.00 23.26 42 ASP C CA 1
ATOM 4318 C C . ASP C 1 15 ? 24.564 5.721 80.044 1.00 20.79 42 ASP C C 1
ATOM 4319 O O . ASP C 1 15 ? 25.662 6.212 79.775 1.00 26.06 42 ASP C O 1
ATOM 4324 N N . PHE C 1 16 ? 23.534 6.402 80.482 1.00 22.31 43 PHE C N 1
ATOM 4325 C CA . PHE C 1 16 ? 23.616 7.851 80.583 1.00 25.50 43 PHE C CA 1
ATOM 4326 C C . PHE C 1 16 ? 24.742 8.193 81.630 1.00 17.44 43 PHE C C 1
ATOM 4327 O O . PHE C 1 16 ? 25.573 9.087 81.457 1.00 21.21 43 PHE C O 1
ATOM 4335 N N . ARG C 1 17 ? 24.762 7.361 82.712 1.00 20.07 44 ARG C N 1
ATOM 4336 C CA . ARG C 1 17 ? 25.706 7.603 83.796 1.00 23.22 44 ARG C CA 1
ATOM 4337 C C . ARG C 1 17 ? 27.191 7.462 83.345 1.00 21.80 44 ARG C C 1
ATOM 4338 O O . ARG C 1 17 ? 28.084 8.134 83.903 1.00 23.40 44 ARG C O 1
ATOM 4346 N N . LYS C 1 18 ? 27.439 6.552 82.399 1.00 24.32 45 LYS C N 1
ATOM 4347 C CA . LYS C 1 18 ? 28.742 6.401 81.851 1.00 28.61 45 LYS C CA 1
ATOM 4348 C C . LYS C 1 18 ? 29.206 7.702 81.116 1.00 25.73 45 LYS C C 1
ATOM 4349 O O . LYS C 1 18 ? 30.355 8.141 81.297 1.00 26.25 45 LYS C O 1
ATOM 4355 N N . PHE C 1 19 ? 28.311 8.318 80.346 1.00 23.94 46 PHE C N 1
ATOM 4356 C CA . PHE C 1 19 ? 28.601 9.626 79.705 1.00 26.38 46 PHE C CA 1
ATOM 4357 C C . PHE C 1 19 ? 28.789 10.682 80.863 1.00 18.97 46 PHE C C 1
ATOM 4358 O O . PHE C 1 19 ? 29.701 11.530 80.755 1.00 22.81 46 PHE C O 1
ATOM 4366 N N . PHE C 1 20 ? 27.884 10.703 81.871 1.00 24.92 47 PHE C N 1
ATOM 4367 C CA . PHE C 1 20 ? 27.936 11.700 82.859 1.00 24.79 47 PHE C CA 1
ATOM 4368 C C . PHE C 1 20 ? 29.238 11.678 83.642 1.00 23.45 47 PHE C C 1
ATOM 4369 O O . PHE C 1 20 ? 29.740 12.768 83.993 1.00 27.65 47 PHE C O 1
ATOM 4377 N N . ALA C 1 21 ? 29.826 10.473 83.893 1.00 22.95 48 ALA C N 1
ATOM 4378 C CA . ALA C 1 21 ? 31.035 10.391 84.588 1.00 24.81 48 ALA C CA 1
ATOM 4379 C C . ALA C 1 21 ? 32.184 11.093 83.916 1.00 31.13 48 ALA C C 1
ATOM 4380 O O . ALA C 1 21 ? 33.122 11.499 84.622 1.00 33.06 48 ALA C O 1
ATOM 4382 N N . LYS C 1 22 ? 32.157 11.191 82.580 1.00 30.54 49 LYS C N 1
ATOM 4383 C CA . LYS C 1 22 ? 33.308 11.652 81.799 1.00 28.75 49 LYS C CA 1
ATOM 4384 C C . LYS C 1 22 ? 33.114 13.033 81.213 1.00 26.74 49 LYS C C 1
ATOM 4385 O O . LYS C 1 22 ? 34.058 13.646 80.682 1.00 40.80 49 LYS C O 1
ATOM 4391 N N . ALA C 1 23 ? 31.879 13.546 81.239 1.00 23.51 50 ALA C N 1
ATOM 4392 C CA . ALA C 1 23 ? 31.556 14.792 80.609 1.00 23.28 50 ALA C CA 1
ATOM 4393 C C . ALA C 1 23 ? 32.262 15.980 81.256 1.00 25.47 50 ALA C C 1
ATOM 4394 O O . ALA C 1 23 ? 32.209 16.178 82.513 1.00 23.06 50 ALA C O 1
ATOM 4396 N N . LYS C 1 24 ? 32.854 16.796 80.414 1.00 27.10 51 LYS C N 1
ATOM 4397 C CA . LYS C 1 24 ? 33.567 17.972 80.883 1.00 28.10 51 LYS C CA 1
ATOM 4398 C C . LYS C 1 24 ? 32.715 19.282 80.775 1.00 20.34 51 LYS C C 1
ATOM 4399 O O . LYS C 1 24 ? 33.105 20.314 81.430 1.00 22.77 51 LYS C O 1
ATOM 4405 N N . HIS C 1 25 ? 31.607 19.241 80.038 1.00 23.42 52 HIS C N 1
ATOM 4406 C CA . HIS C 1 25 ? 30.900 20.448 79.699 1.00 19.33 52 HIS C CA 1
ATOM 4407 C C . HIS C 1 25 ? 29.443 20.062 79.439 1.00 16.49 52 HIS C C 1
ATOM 4408 O O . HIS C 1 25 ? 29.062 19.686 78.344 1.00 20.34 52 HIS C O 1
ATOM 4415 N N . ILE C 1 26 ? 28.602 20.197 80.493 1.00 16.39 53 ILE C N 1
ATOM 4416 C CA . ILE C 1 26 ? 27.222 19.807 80.443 1.00 17.39 53 ILE C CA 1
ATOM 4417 C C . ILE C 1 26 ? 26.330 21.036 80.300 1.00 14.67 53 ILE C C 1
ATOM 4418 O O . ILE C 1 26 ? 26.504 21.967 81.071 1.00 16.77 53 ILE C O 1
ATOM 4423 N N . VAL C 1 27 ? 25.414 21.020 79.327 1.00 14.87 54 VAL C N 1
ATOM 4424 C CA . VAL C 1 27 ? 24.371 21.933 79.195 1.00 16.04 54 VAL C CA 1
ATOM 4425 C C . VAL C 1 27 ? 23.064 21.343 79.612 1.00 13.45 54 VAL C C 1
ATOM 4426 O O . VAL C 1 27 ? 22.690 20.324 79.107 1.00 14.97 54 VAL C O 1
ATOM 4430 N N . ILE C 1 28 ? 22.367 21.998 80.487 1.00 11.46 55 ILE C N 1
ATOM 4431 C CA . ILE C 1 28 ? 21.072 21.636 80.978 1.00 12.11 55 ILE C CA 1
ATOM 4432 C C . ILE C 1 28 ? 20.056 22.715 80.501 1.00 9.77 55 ILE C C 1
ATOM 4433 O O . ILE C 1 28 ? 20.170 23.880 80.939 1.00 13.76 55 ILE C O 1
ATOM 4438 N N . ILE C 1 29 ? 19.158 22.338 79.599 1.00 9.90 56 ILE C N 1
ATOM 4439 C CA . ILE C 1 29 ? 18.127 23.261 79.111 1.00 9.88 56 ILE C CA 1
ATOM 4440 C C . ILE C 1 29 ? 16.855 22.947 79.896 1.00 10.24 56 ILE C C 1
ATOM 4441 O O . ILE C 1 29 ? 16.475 21.764 80.001 1.00 13.53 56 ILE C O 1
ATOM 4446 N N . SER C 1 30 ? 16.197 23.922 80.530 1.00 10.48 57 SER C N 1
ATOM 4447 C CA . SER C 1 30 ? 15.011 23.711 81.317 1.00 11.79 57 SER C CA 1
ATOM 4448 C C . SER C 1 30 ? 13.852 24.491 80.826 1.00 10.24 57 SER C C 1
ATOM 4449 O O . SER C 1 30 ? 13.975 25.620 80.282 1.00 11.86 57 SER C O 1
ATOM 4452 N N . GLY C 1 31 ? 12.665 23.952 81.087 1.00 10.94 58 GLY C N 1
ATOM 4453 C CA . GLY C 1 31 ? 11.450 24.642 80.967 1.00 9.94 58 GLY C CA 1
ATOM 4454 C C . GLY C 1 31 ? 10.513 24.493 82.198 1.00 8.96 58 GLY C C 1
ATOM 4455 O O . GLY C 1 31 ? 11.037 24.131 83.282 1.00 10.87 58 GLY C O 1
ATOM 4456 N N . ALA C 1 32 ? 9.267 24.820 82.053 1.00 9.93 59 ALA C N 1
ATOM 4457 C CA . ALA C 1 32 ? 8.440 25.050 83.189 1.00 10.61 59 ALA C CA 1
ATOM 4458 C C . ALA C 1 32 ? 8.225 23.771 83.982 1.00 10.98 59 ALA C C 1
ATOM 4459 O O . ALA C 1 32 ? 7.872 23.876 85.176 1.00 11.91 59 ALA C O 1
ATOM 4461 N N . GLY C 1 33 ? 8.352 22.605 83.369 1.00 9.76 60 GLY C N 1
ATOM 4462 C CA . GLY C 1 33 ? 8.220 21.371 84.071 1.00 11.58 60 GLY C CA 1
ATOM 4463 C C . GLY C 1 33 ? 9.221 21.222 85.236 1.00 13.24 60 GLY C C 1
ATOM 4464 O O . GLY C 1 33 ? 8.951 20.437 86.171 1.00 12.94 60 GLY C O 1
ATOM 4465 N N . VAL C 1 34 ? 10.331 21.893 85.139 1.00 11.35 61 VAL C N 1
ATOM 4466 C CA . VAL C 1 34 ? 11.319 21.757 86.233 1.00 10.79 61 VAL C CA 1
ATOM 4467 C C . VAL C 1 34 ? 10.837 22.436 87.490 1.00 9.28 61 VAL C C 1
ATOM 4468 O O . VAL C 1 34 ? 11.301 22.194 88.611 1.00 11.88 61 VAL C O 1
ATOM 4472 N N . SER C 1 35 ? 9.866 23.323 87.383 1.00 12.60 62 SER C N 1
ATOM 4473 C CA . SER C 1 35 ? 9.333 24.061 88.519 1.00 9.89 62 SER C CA 1
ATOM 4474 C C . SER C 1 35 ? 7.964 23.555 88.888 1.00 9.42 62 SER C C 1
ATOM 4475 O O . SER C 1 35 ? 7.398 24.047 89.886 1.00 10.82 62 SER C O 1
ATOM 4478 N N . ALA C 1 36 ? 7.338 22.631 88.185 1.00 12.73 63 ALA C N 1
ATOM 4479 C CA . ALA C 1 36 ? 5.973 22.151 88.472 1.00 13.90 63 ALA C CA 1
ATOM 4480 C C . ALA C 1 36 ? 5.931 21.639 89.911 1.00 12.15 63 ALA C C 1
ATOM 4481 O O . ALA C 1 36 ? 4.931 21.858 90.674 1.00 15.61 63 ALA C O 1
ATOM 4483 N N . GLU C 1 37 ? 6.975 20.974 90.345 1.00 12.69 64 GLU C N 1
ATOM 4484 C CA . GLU C 1 37 ? 6.948 20.281 91.668 1.00 14.26 64 GLU C CA 1
ATOM 4485 C C . GLU C 1 37 ? 7.172 21.319 92.778 1.00 13.59 64 GLU C C 1
ATOM 4486 O O . GLU C 1 37 ? 7.109 20.996 93.946 1.00 17.92 64 GLU C O 1
ATOM 4492 N N . SER C 1 38 ? 7.484 22.582 92.429 1.00 12.87 65 SER C N 1
ATOM 4493 C CA . SER C 1 38 ? 7.481 23.652 93.381 1.00 11.37 65 SER C CA 1
ATOM 4494 C C . SER C 1 38 ? 6.115 24.271 93.501 1.00 14.14 65 SER C C 1
ATOM 4495 O O . SER C 1 38 ? 5.927 25.223 94.308 1.00 15.89 65 SER C O 1
ATOM 4498 N N . GLY C 1 39 ? 5.117 23.811 92.749 1.00 15.20 66 GLY C N 1
ATOM 4499 C CA . GLY C 1 39 ? 3.797 24.470 92.761 1.00 15.86 66 GLY C CA 1
ATOM 4500 C C . GLY C 1 39 ? 3.707 25.632 91.748 1.00 13.30 66 GLY C C 1
ATOM 4501 O O . GLY C 1 39 ? 2.748 26.402 91.863 1.00 16.72 66 GLY C O 1
ATOM 4502 N N . VAL C 1 40 ? 4.662 25.765 90.843 1.00 13.07 67 VAL C N 1
ATOM 4503 C CA . VAL C 1 40 ? 4.621 26.832 89.861 1.00 12.75 67 VAL C CA 1
ATOM 4504 C C . VAL C 1 40 ? 3.811 26.339 88.653 1.00 12.32 67 VAL C C 1
ATOM 4505 O O . VAL C 1 40 ? 4.202 25.328 88.078 1.00 15.83 67 VAL C O 1
ATOM 4509 N N . PRO C 1 41 ? 2.729 27.049 88.260 1.00 14.30 68 PRO C N 1
ATOM 4510 C CA . PRO C 1 41 ? 2.007 26.617 87.113 1.00 16.53 68 PRO C CA 1
ATOM 4511 C C . PRO C 1 41 ? 2.824 26.560 85.874 1.00 15.77 68 PRO C C 1
ATOM 4512 O O . PRO C 1 41 ? 3.642 27.402 85.645 1.00 17.94 68 PRO C O 1
ATOM 4516 N N . THR C 1 42 ? 2.547 25.614 84.963 1.00 15.78 69 THR C N 1
ATOM 4517 C CA . THR C 1 42 ? 3.198 25.575 83.639 1.00 14.27 69 THR C CA 1
ATOM 4518 C C . THR C 1 42 ? 2.337 26.350 82.610 1.00 15.57 69 THR C C 1
ATOM 4519 O O . THR C 1 42 ? 1.271 26.898 82.976 1.00 18.93 69 THR C O 1
ATOM 4523 N N . PHE C 1 43 ? 2.729 26.395 81.384 1.00 15.92 70 PHE C N 1
ATOM 4524 C CA . PHE C 1 43 ? 1.950 26.963 80.287 1.00 19.22 70 PHE C CA 1
ATOM 4525 C C . PHE C 1 43 ? 0.793 26.039 79.794 1.00 21.84 70 PHE C C 1
ATOM 4526 O O . PHE C 1 43 ? -0.171 26.471 79.189 1.00 29.35 70 PHE C O 1
ATOM 4534 N N . ARG C 1 44 ? 0.922 24.789 80.051 1.00 32.56 71 ARG C N 1
ATOM 4535 C CA . ARG C 1 44 ? -0.043 23.763 79.599 1.00 36.86 71 ARG C CA 1
ATOM 4536 C C . ARG C 1 44 ? -1.120 23.646 80.635 1.00 31.99 71 ARG C C 1
ATOM 4537 O O . ARG C 1 44 ? -0.912 23.779 81.856 1.00 48.03 71 ARG C O 1
ATOM 4545 N N . GLY C 1 45 ? -2.302 23.333 80.159 1.00 42.45 72 GLY C N 1
ATOM 4546 C CA . GLY C 1 45 ? -3.452 23.114 81.071 1.00 34.18 72 GLY C CA 1
ATOM 4547 C C . GLY C 1 45 ? -3.973 24.279 81.856 1.00 26.67 72 GLY C C 1
ATOM 4548 O O . GLY C 1 45 ? -3.881 25.373 81.390 1.00 47.53 72 GLY C O 1
ATOM 4549 N N . ALA C 1 46 ? -4.306 24.129 83.124 1.00 30.77 73 ALA C N 1
ATOM 4550 C CA . ALA C 1 46 ? -4.975 25.137 83.835 1.00 29.78 73 ALA C CA 1
ATOM 4551 C C . ALA C 1 46 ? -4.175 26.358 84.142 1.00 29.21 73 ALA C C 1
ATOM 4552 O O . ALA C 1 46 ? -4.735 27.456 83.943 1.00 40.92 73 ALA C O 1
ATOM 4554 N N . GLY C 1 47 ? -2.850 26.180 84.331 1.00 39.68 74 GLY C N 1
ATOM 4555 C CA . GLY C 1 47 ? -2.131 27.310 84.957 1.00 48.15 74 GLY C CA 1
ATOM 4556 C C . GLY C 1 47 ? -1.812 28.335 83.872 1.00 47.13 74 GLY C C 1
ATOM 4557 O O . GLY C 1 47 ? -1.573 29.486 84.157 1.00 135.30 74 GLY C O 1
ATOM 4558 N N . GLY C 1 48 ? -1.879 27.922 82.593 1.00 29.27 75 GLY C N 1
ATOM 4559 C CA . GLY C 1 48 ? -1.685 28.768 81.444 1.00 42.21 75 GLY C CA 1
ATOM 4560 C C . GLY C 1 48 ? -2.872 29.657 80.939 1.00 53.88 75 GLY C C 1
ATOM 4561 O O . GLY C 1 48 ? -2.824 30.318 79.898 1.00 263.77 75 GLY C O 1
ATOM 4562 N N . TYR C 1 49 ? -3.950 29.710 81.750 1.00 38.95 76 TYR C N 1
ATOM 4563 C CA . TYR C 1 49 ? -5.057 30.652 81.651 1.00 29.46 76 TYR C CA 1
ATOM 4564 C C . TYR C 1 49 ? -5.012 31.624 82.805 1.00 32.17 76 TYR C C 1
ATOM 4565 O O . TYR C 1 49 ? -4.675 31.250 83.928 1.00 41.27 76 TYR C O 1
ATOM 4574 N N . TRP C 1 50 ? -5.351 32.913 82.546 1.00 27.70 77 TRP C N 1
ATOM 4575 C CA . TRP C 1 50 ? -5.534 33.916 83.582 1.00 26.87 77 TRP C CA 1
ATOM 4576 C C . TRP C 1 50 ? -6.726 34.719 83.133 1.00 27.08 77 TRP C C 1
ATOM 4577 O O . TRP C 1 50 ? -6.735 35.221 81.984 1.00 32.07 77 TRP C O 1
ATOM 4588 N N . ARG C 1 51 ? -7.734 34.757 84.028 1.00 24.92 78 ARG C N 1
ATOM 4589 C CA . ARG C 1 51 ? -8.994 35.363 83.698 1.00 28.23 78 ARG C CA 1
ATOM 4590 C C . ARG C 1 51 ? -9.426 34.700 82.436 1.00 30.37 78 ARG C C 1
ATOM 4591 O O . ARG C 1 51 ? -9.368 33.450 82.374 1.00 39.82 78 ARG C O 1
ATOM 4599 N N . LYS C 1 52 ? -9.813 35.399 81.405 1.00 31.43 79 LYS C N 1
ATOM 4600 C CA . LYS C 1 52 ? -10.209 34.668 80.228 1.00 36.18 79 LYS C CA 1
ATOM 4601 C C . LYS C 1 52 ? -9.213 34.488 79.200 1.00 29.60 79 LYS C C 1
ATOM 4602 O O . LYS C 1 52 ? -9.506 33.972 78.081 1.00 51.09 79 LYS C O 1
ATOM 4608 N N . TRP C 1 53 ? -7.965 34.793 79.456 1.00 40.74 80 TRP C N 1
ATOM 4609 C CA . TRP C 1 53 ? -6.942 34.759 78.490 1.00 31.10 80 TRP C CA 1
ATOM 4610 C C . TRP C 1 53 ? -6.003 33.623 78.662 1.00 45.27 80 TRP C C 1
ATOM 4611 O O . TRP C 1 53 ? -5.827 33.079 79.785 1.00 51.38 80 TRP C O 1
ATOM 4622 N N . GLN C 1 54 ? -5.302 33.357 77.580 1.00 42.09 81 GLN C N 1
ATOM 4623 C CA . GLN C 1 54 ? -4.174 32.497 77.608 1.00 45.06 81 GLN C CA 1
ATOM 4624 C C . GLN C 1 54 ? -2.937 33.325 77.788 1.00 30.35 81 GLN C C 1
ATOM 4625 O O . GLN C 1 54 ? -2.811 34.541 77.365 1.00 29.97 81 GLN C O 1
ATOM 4631 N N . ALA C 1 55 ? -2.052 32.769 78.526 1.00 30.82 82 ALA C N 1
ATOM 4632 C CA . ALA C 1 55 ? -0.883 33.461 78.885 1.00 32.71 82 ALA C CA 1
ATOM 4633 C C . ALA C 1 55 ? -0.103 34.003 77.652 1.00 25.11 82 ALA C C 1
ATOM 4634 O O . ALA C 1 55 ? 0.349 35.138 77.649 1.00 26.14 82 ALA C O 1
ATOM 4636 N N . GLN C 1 56 ? -0.133 33.240 76.520 1.00 23.46 83 GLN C N 1
ATOM 4637 C CA . GLN C 1 56 ? 0.537 33.647 75.364 1.00 23.34 83 GLN C CA 1
ATOM 4638 C C . GLN C 1 56 ? -0.076 34.803 74.653 1.00 28.38 83 GLN C C 1
ATOM 4639 O O . GLN C 1 56 ? 0.616 35.450 73.883 1.00 32.53 83 GLN C O 1
ATOM 4645 N N . ASP C 1 57 ? -1.350 35.101 74.942 1.00 19.45 84 ASP C N 1
ATOM 4646 C CA . ASP C 1 57 ? -2.086 36.218 74.398 1.00 26.68 84 ASP C CA 1
ATOM 4647 C C . ASP C 1 57 ? -1.690 37.516 75.115 1.00 18.33 84 ASP C C 1
ATOM 4648 O O . ASP C 1 57 ? -1.644 38.565 74.561 1.00 26.03 84 ASP C O 1
ATOM 4653 N N . LEU C 1 58 ? -1.373 37.443 76.384 1.00 16.30 85 LEU C N 1
ATOM 4654 C CA . LEU C 1 58 ? -1.099 38.515 77.238 1.00 16.32 85 LEU C CA 1
ATOM 4655 C C . LEU C 1 58 ? 0.388 38.985 77.195 1.00 15.12 85 LEU C C 1
ATOM 4656 O O . LEU C 1 58 ? 0.729 40.149 77.351 1.00 17.75 85 LEU C O 1
ATOM 4661 N N . ALA C 1 59 ? 1.256 38.002 76.967 1.00 14.27 86 ALA C N 1
ATOM 4662 C CA . ALA C 1 59 ? 2.661 38.182 76.930 1.00 13.91 86 ALA C CA 1
ATOM 4663 C C . ALA C 1 59 ? 3.101 38.522 75.502 1.00 13.72 86 ALA C C 1
ATOM 4664 O O . ALA C 1 59 ? 3.861 37.813 74.876 1.00 14.58 86 ALA C O 1
ATOM 4666 N N . THR C 1 60 ? 2.585 39.654 75.047 1.00 15.55 87 THR C N 1
ATOM 4667 C CA . THR C 1 60 ? 2.832 40.152 73.679 1.00 15.89 87 THR C CA 1
ATOM 4668 C C . THR C 1 60 ? 2.962 41.678 73.654 1.00 14.12 87 THR C C 1
ATOM 4669 O O . THR C 1 60 ? 2.314 42.358 74.479 1.00 16.15 87 THR C O 1
ATOM 4673 N N . PRO C 1 61 ? 3.759 42.215 72.726 1.00 15.71 88 PRO C N 1
ATOM 4674 C CA . PRO C 1 61 ? 3.824 43.718 72.621 1.00 18.94 88 PRO C CA 1
ATOM 4675 C C . PRO C 1 61 ? 2.500 44.320 72.321 1.00 16.90 88 PRO C C 1
ATOM 4676 O O . PRO C 1 61 ? 2.192 45.405 72.756 1.00 18.11 88 PRO C O 1
ATOM 4680 N N . LEU C 1 62 ? 1.682 43.687 71.523 1.00 16.08 89 LEU C N 1
ATOM 4681 C CA . LEU C 1 62 ? 0.386 44.268 71.172 1.00 18.86 89 LEU C CA 1
ATOM 4682 C C . LEU C 1 62 ? -0.556 44.295 72.348 1.00 18.03 89 LEU C C 1
ATOM 4683 O O . LEU C 1 62 ? -1.248 45.285 72.559 1.00 18.93 89 LEU C O 1
ATOM 4688 N N . ALA C 1 63 ? -0.557 43.245 73.194 1.00 15.95 90 ALA C N 1
ATOM 4689 C CA . ALA C 1 63 ? -1.376 43.288 74.378 1.00 16.60 90 ALA C CA 1
ATOM 4690 C C . ALA C 1 63 ? -0.951 44.455 75.251 1.00 16.47 90 ALA C C 1
ATOM 4691 O O . ALA C 1 63 ? -1.790 45.131 75.835 1.00 17.54 90 ALA C O 1
ATOM 4693 N N . PHE C 1 64 ? 0.340 44.589 75.444 1.00 14.19 91 PHE C N 1
ATOM 4694 C CA . PHE C 1 64 ? 0.844 45.665 76.257 1.00 15.59 91 PHE C CA 1
ATOM 4695 C C . PHE C 1 64 ? 0.517 47.053 75.745 1.00 15.58 91 PHE C C 1
ATOM 4696 O O . PHE C 1 64 ? 0.214 47.912 76.516 1.00 19.67 91 PHE C O 1
ATOM 4704 N N . ALA C 1 65 ? 0.632 47.228 74.445 1.00 17.86 92 ALA C N 1
ATOM 4705 C CA . ALA C 1 65 ? 0.345 48.485 73.843 1.00 22.99 92 ALA C CA 1
ATOM 4706 C C . ALA C 1 65 ? -1.093 48.844 74.062 1.00 19.96 92 ALA C C 1
ATOM 4707 O O . ALA C 1 65 ? -1.463 50.031 74.266 1.00 26.06 92 ALA C O 1
ATOM 4709 N N . HIS C 1 66 ? -1.988 47.845 73.839 1.00 20.93 93 HIS C N 1
ATOM 4710 C CA . HIS C 1 66 ? -3.471 48.126 73.912 1.00 21.87 93 HIS C CA 1
ATOM 4711 C C . HIS C 1 66 ? -3.977 48.261 75.330 1.00 18.22 93 HIS C C 1
ATOM 4712 O O . HIS C 1 66 ? -4.866 49.047 75.584 1.00 24.48 93 HIS C O 1
ATOM 4719 N N . ASN C 1 67 ? -3.388 47.554 76.278 1.00 19.90 94 ASN C N 1
ATOM 4720 C CA . ASN C 1 67 ? -3.948 47.560 77.587 1.00 20.02 94 ASN C CA 1
ATOM 4721 C C . ASN C 1 67 ? -2.809 47.199 78.565 1.00 15.41 94 ASN C C 1
ATOM 4722 O O . ASN C 1 67 ? -2.757 46.137 79.160 1.00 15.61 94 ASN C O 1
ATOM 4727 N N . PRO C 1 68 ? -1.956 48.158 78.844 1.00 16.90 95 PRO C N 1
ATOM 4728 C CA . PRO C 1 68 ? -0.819 47.872 79.720 1.00 15.51 95 PRO C CA 1
ATOM 4729 C C . PRO C 1 68 ? -1.292 47.583 81.140 1.00 14.45 95 PRO C C 1
ATOM 4730 O O . PRO C 1 68 ? -0.531 46.897 81.864 1.00 14.85 95 PRO C O 1
ATOM 4734 N N . SER C 1 69 ? -2.424 48.173 81.606 1.00 14.51 96 SER C N 1
ATOM 4735 C CA . SER C 1 69 ? -2.939 47.912 82.941 1.00 16.45 96 SER C CA 1
ATOM 4736 C C . SER C 1 69 ? -3.208 46.374 83.080 1.00 16.33 96 SER C C 1
ATOM 4737 O O . SER C 1 69 ? -2.851 45.714 84.071 1.00 17.38 96 SER C O 1
ATOM 4740 N N . ARG C 1 70 ? -3.911 45.820 82.075 1.00 16.21 97 ARG C N 1
ATOM 4741 C CA . ARG C 1 70 ? -4.243 44.449 82.138 1.00 15.89 97 ARG C CA 1
ATOM 4742 C C . ARG C 1 70 ? -2.998 43.563 82.130 1.00 14.97 97 ARG C C 1
ATOM 4743 O O . ARG C 1 70 ? -2.884 42.540 82.877 1.00 16.14 97 ARG C O 1
ATOM 4751 N N . VAL C 1 71 ? -2.048 43.850 81.262 1.00 14.59 98 VAL C N 1
ATOM 4752 C CA . VAL C 1 71 ? -0.832 43.089 81.194 1.00 14.42 98 VAL C CA 1
ATOM 4753 C C . VAL C 1 71 ? -0.065 43.188 82.560 1.00 13.30 98 VAL C C 1
ATOM 4754 O O . VAL C 1 71 ? 0.465 42.164 83.036 1.00 12.88 98 VAL C O 1
ATOM 4758 N N . TRP C 1 72 ? -0.006 44.354 83.146 1.00 13.96 99 TRP C N 1
ATOM 4759 C CA . TRP C 1 72 ? 0.618 44.522 84.433 1.00 14.27 99 TRP C CA 1
ATOM 4760 C C . TRP C 1 72 ? -0.148 43.728 85.495 1.00 11.91 99 TRP C C 1
ATOM 4761 O O . TRP C 1 72 ? 0.470 43.191 86.452 1.00 13.15 99 TRP C O 1
ATOM 4772 N N . GLU C 1 73 ? -1.461 43.711 85.462 1.00 13.65 100 GLU C N 1
ATOM 4773 C CA . GLU C 1 73 ? -2.219 42.894 86.404 1.00 15.87 100 GLU C CA 1
ATOM 4774 C C . GLU C 1 73 ? -1.800 41.419 86.359 1.00 12.69 100 GLU C C 1
ATOM 4775 O O . GLU C 1 73 ? -1.635 40.760 87.416 1.00 16.60 100 GLU C O 1
ATOM 4781 N N . PHE C 1 74 ? -1.573 40.963 85.122 1.00 15.02 101 PHE C N 1
ATOM 4782 C CA . PHE C 1 74 ? -1.204 39.583 84.947 1.00 14.73 101 PHE C CA 1
ATOM 4783 C C . PHE C 1 74 ? 0.196 39.300 85.451 1.00 13.47 101 PHE C C 1
ATOM 4784 O O . PHE C 1 74 ? 0.433 38.327 86.176 1.00 15.28 101 PHE C O 1
ATOM 4792 N N . TYR C 1 75 ? 1.153 40.181 85.159 1.00 12.22 102 TYR C N 1
ATOM 4793 C CA . TYR C 1 75 ? 2.466 39.992 85.744 1.00 13.26 102 TYR C CA 1
ATOM 4794 C C . TYR C 1 75 ? 2.514 40.200 87.242 1.00 15.61 102 TYR C C 1
ATOM 4795 O O . TYR C 1 75 ? 3.308 39.527 87.890 1.00 15.22 102 TYR C O 1
ATOM 4804 N N . HIS C 1 76 ? 1.732 41.131 87.769 1.00 16.48 103 HIS C N 1
ATOM 4805 C CA . HIS C 1 76 ? 1.619 41.304 89.223 1.00 13.77 103 HIS C CA 1
ATOM 4806 C C . HIS C 1 76 ? 1.217 39.989 89.873 1.00 18.61 103 HIS C C 1
ATOM 4807 O O . HIS C 1 76 ? 1.782 39.522 90.875 1.00 15.62 103 HIS C O 1
ATOM 4814 N N . TYR C 1 77 ? 0.159 39.393 89.303 1.00 15.50 104 TYR C N 1
ATOM 4815 C CA . TYR C 1 77 ? -0.288 38.096 89.790 1.00 18.97 104 TYR C CA 1
ATOM 4816 C C . TYR C 1 77 ? 0.823 37.087 89.823 1.00 14.15 104 TYR C C 1
ATOM 4817 O O . TYR C 1 77 ? 0.989 36.334 90.801 1.00 19.46 104 TYR C O 1
ATOM 4826 N N . ARG C 1 78 ? 1.560 37.032 88.714 1.00 16.75 105 ARG C N 1
ATOM 4827 C CA . ARG C 1 78 ? 2.617 36.038 88.637 1.00 13.89 105 ARG C CA 1
ATOM 4828 C C . ARG C 1 78 ? 3.712 36.286 89.679 1.00 15.15 105 ARG C C 1
ATOM 4829 O O . ARG C 1 78 ? 4.227 35.307 90.292 1.00 15.65 105 ARG C O 1
ATOM 4837 N N . ARG C 1 79 ? 4.061 37.527 89.902 1.00 15.63 106 ARG C N 1
ATOM 4838 C CA . ARG C 1 79 ? 5.030 37.844 90.949 1.00 18.68 106 ARG C CA 1
ATOM 4839 C C . ARG C 1 79 ? 4.526 37.432 92.315 1.00 20.24 106 ARG C C 1
ATOM 4840 O O . ARG C 1 79 ? 5.320 36.938 93.089 1.00 21.78 106 ARG C O 1
ATOM 4848 N N . GLU C 1 80 ? 3.264 37.686 92.534 1.00 18.82 107 GLU C N 1
ATOM 4849 C CA . GLU C 1 80 ? 2.661 37.365 93.847 1.00 19.94 107 GLU C CA 1
ATOM 4850 C C . GLU C 1 80 ? 2.645 35.810 94.032 1.00 21.54 107 GLU C C 1
ATOM 4851 O O . GLU C 1 80 ? 3.023 35.338 95.137 1.00 21.97 107 GLU C O 1
ATOM 4857 N N . VAL C 1 81 ? 2.281 35.053 92.980 1.00 22.54 108 VAL C N 1
ATOM 4858 C CA . VAL C 1 81 ? 2.360 33.602 93.057 1.00 22.98 108 VAL C CA 1
ATOM 4859 C C . VAL C 1 81 ? 3.744 33.090 93.456 1.00 17.41 108 VAL C C 1
ATOM 4860 O O . VAL C 1 81 ? 3.892 32.230 94.332 1.00 22.44 108 VAL C O 1
ATOM 4864 N N . MET C 1 82 ? 4.758 33.722 92.854 1.00 17.51 109 MET C N 1
ATOM 4865 C CA . MET C 1 82 ? 6.100 33.339 93.170 1.00 16.56 109 MET C CA 1
ATOM 4866 C C . MET C 1 82 ? 6.576 33.614 94.556 1.00 19.28 109 MET C C 1
ATOM 4867 O O . MET C 1 82 ? 7.503 32.961 95.025 1.00 20.58 109 MET C O 1
ATOM 4872 N N . GLY C 1 83 ? 5.950 34.526 95.239 1.00 22.07 110 GLY C N 1
ATOM 4873 C CA . GLY C 1 83 ? 6.428 34.860 96.631 1.00 23.82 110 GLY C CA 1
ATOM 4874 C C . GLY C 1 83 ? 6.500 33.738 97.588 1.00 27.06 110 GLY C C 1
ATOM 4875 O O . GLY C 1 83 ? 7.304 33.775 98.467 1.00 39.46 110 GLY C O 1
ATOM 4876 N N . SER C 1 84 ? 5.655 32.713 97.406 1.00 24.41 111 SER C N 1
ATOM 4877 C CA . SER C 1 84 ? 5.674 31.630 98.321 1.00 27.37 111 SER C CA 1
ATOM 4878 C C . SER C 1 84 ? 6.475 30.390 97.890 1.00 26.72 111 SER C C 1
ATOM 4879 O O . SER C 1 84 ? 6.526 29.375 98.594 1.00 39.38 111 SER C O 1
ATOM 4882 N N . LYS C 1 85 ? 7.041 30.410 96.696 1.00 18.83 112 LYS C N 1
ATOM 4883 C CA . LYS C 1 85 ? 7.535 29.217 96.098 1.00 17.46 112 LYS C CA 1
ATOM 4884 C C . LYS C 1 85 ? 9.002 29.036 96.365 1.00 16.68 112 LYS C C 1
ATOM 4885 O O . LYS C 1 85 ? 9.816 29.956 96.425 1.00 19.40 112 LYS C O 1
ATOM 4891 N N . GLU C 1 86 ? 9.400 27.774 96.484 1.00 14.40 113 GLU C N 1
ATOM 4892 C CA . GLU C 1 86 ? 10.768 27.356 96.727 1.00 14.49 113 GLU C CA 1
ATOM 4893 C C . GLU C 1 86 ? 11.268 26.396 95.719 1.00 13.78 113 GLU C C 1
ATOM 4894 O O . GLU C 1 86 ? 10.510 25.722 95.080 1.00 14.16 113 GLU C O 1
ATOM 4900 N N . PRO C 1 87 ? 12.618 26.339 95.550 1.00 13.61 114 PRO C N 1
ATOM 4901 C CA . PRO C 1 87 ? 13.185 25.300 94.682 1.00 13.61 114 PRO C CA 1
ATOM 4902 C C . PRO C 1 87 ? 12.810 23.879 95.112 1.00 13.70 114 PRO C C 1
ATOM 4903 O O . PRO C 1 87 ? 12.591 23.662 96.302 1.00 16.49 114 PRO C O 1
ATOM 4907 N N . ASN C 1 88 ? 12.700 22.972 94.160 1.00 12.51 115 ASN C N 1
ATOM 4908 C CA . ASN C 1 88 ? 12.381 21.603 94.475 1.00 12.67 115 ASN C CA 1
ATOM 4909 C C . ASN C 1 88 ? 13.684 20.788 94.296 1.00 14.12 115 ASN C C 1
ATOM 4910 O O . ASN C 1 88 ? 14.734 21.297 93.995 1.00 12.65 115 ASN C O 1
ATOM 4915 N N . ALA C 1 89 ? 13.585 19.478 94.555 1.00 14.25 116 ALA C N 1
ATOM 4916 C CA . ALA C 1 89 ? 14.709 18.602 94.487 1.00 13.28 116 ALA C CA 1
ATOM 4917 C C . ALA C 1 89 ? 15.347 18.564 93.092 1.00 13.56 116 ALA C C 1
ATOM 4918 O O . ALA C 1 89 ? 16.608 18.301 93.045 1.00 13.99 116 ALA C O 1
ATOM 4920 N N . GLY C 1 90 ? 14.606 18.851 92.076 1.00 11.13 117 GLY C N 1
ATOM 4921 C CA . GLY C 1 90 ? 15.204 18.933 90.745 1.00 11.58 117 GLY C CA 1
ATOM 4922 C C . GLY C 1 90 ? 16.128 20.092 90.601 1.00 10.96 117 GLY C C 1
ATOM 4923 O O . GLY C 1 90 ? 17.262 19.981 90.112 1.00 13.00 117 GLY C O 1
ATOM 4924 N N . HIS C 1 91 ? 15.603 21.283 91.006 1.00 10.95 118 HIS C N 1
ATOM 4925 C CA . HIS C 1 91 ? 16.429 22.461 90.996 1.00 12.23 118 HIS C CA 1
ATOM 4926 C C . HIS C 1 91 ? 17.729 22.258 91.808 1.00 11.67 118 HIS C C 1
ATOM 4927 O O . HIS C 1 91 ? 18.819 22.647 91.443 1.00 11.67 118 HIS C O 1
ATOM 4934 N N . ARG C 1 92 ? 17.504 21.633 92.970 1.00 13.22 119 ARG C N 1
ATOM 4935 C CA . ARG C 1 92 ? 18.631 21.485 93.881 1.00 12.88 119 ARG C CA 1
ATOM 4936 C C . ARG C 1 92 ? 19.661 20.526 93.312 1.00 13.26 119 ARG C C 1
ATOM 4937 O O . ARG C 1 92 ? 20.866 20.724 93.453 1.00 14.53 119 ARG C O 1
ATOM 4945 N N . ALA C 1 93 ? 19.219 19.396 92.693 1.00 12.99 120 ALA C N 1
ATOM 4946 C CA . ALA C 1 93 ? 20.154 18.481 92.090 1.00 15.65 120 ALA C CA 1
ATOM 4947 C C . ALA C 1 93 ? 21.036 19.158 91.022 1.00 13.56 120 ALA C C 1
ATOM 4948 O O . ALA C 1 93 ? 22.216 18.941 90.907 1.00 16.18 120 ALA C O 1
ATOM 4950 N N . ILE C 1 94 ? 20.342 19.984 90.251 1.00 12.69 121 ILE C N 1
ATOM 4951 C CA . ILE C 1 94 ? 21.014 20.746 89.164 1.00 15.15 121 ILE C CA 1
ATOM 4952 C C . ILE C 1 94 ? 22.115 21.670 89.747 1.00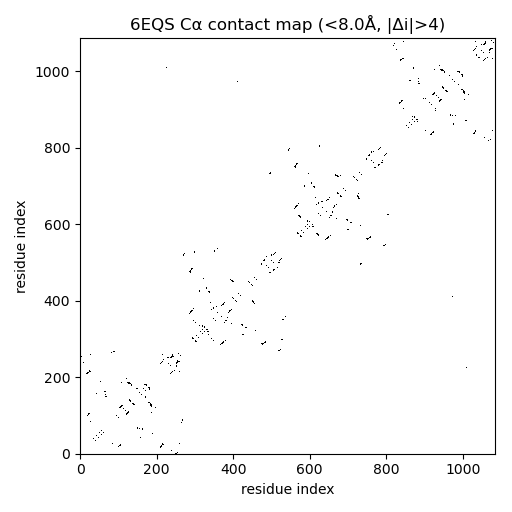 13.57 121 ILE C C 1
ATOM 4953 O O . ILE C 1 94 ? 23.249 21.794 89.252 1.00 14.64 121 ILE C O 1
ATOM 4958 N N . ALA C 1 95 ? 21.753 22.393 90.814 1.00 12.38 122 ALA C N 1
ATOM 4959 C CA . ALA C 1 95 ? 22.680 23.265 91.490 1.00 13.71 122 ALA C CA 1
ATOM 4960 C C . ALA C 1 95 ? 23.854 22.586 92.131 1.00 15.96 122 ALA C C 1
ATOM 4961 O O . ALA C 1 95 ? 25.006 22.989 91.969 1.00 15.44 122 ALA C O 1
ATOM 4963 N N . GLU C 1 96 ? 23.528 21.489 92.835 1.00 16.80 123 GLU C N 1
ATOM 4964 C CA . GLU C 1 96 ? 24.573 20.705 93.504 1.00 16.91 123 GLU C CA 1
ATOM 4965 C C . GLU C 1 96 ? 25.541 20.100 92.448 1.00 15.07 123 GLU C C 1
ATOM 4966 O O . GLU C 1 96 ? 26.742 20.011 92.750 1.00 20.88 123 GLU C O 1
ATOM 4972 N N . CYS C 1 97 ? 25.002 19.629 91.304 1.00 14.61 124 CYS C N 1
ATOM 4973 C CA . CYS C 1 97 ? 25.826 19.111 90.279 1.00 14.92 124 CYS C CA 1
ATOM 4974 C C . CYS C 1 97 ? 26.827 20.130 89.828 1.00 16.85 124 CYS C C 1
ATOM 4975 O O . CYS C 1 97 ? 28.023 19.845 89.698 1.00 19.26 124 CYS C O 1
ATOM 4978 N N . GLU C 1 98 ? 26.328 21.327 89.502 1.00 17.33 125 GLU C N 1
ATOM 4979 C CA . GLU C 1 98 ? 27.266 22.395 89.067 1.00 16.38 125 GLU C CA 1
ATOM 4980 C C . GLU C 1 98 ? 28.380 22.662 90.104 1.00 18.18 125 GLU C C 1
ATOM 4981 O O . GLU C 1 98 ? 29.598 22.749 89.707 1.00 19.12 125 GLU C O 1
ATOM 4987 N N . THR C 1 99 ? 28.016 22.752 91.354 1.00 19.90 126 THR C N 1
ATOM 4988 C CA . THR C 1 99 ? 29.029 23.006 92.421 1.00 20.15 126 THR C CA 1
ATOM 4989 C C . THR C 1 99 ? 30.052 21.883 92.472 1.00 21.70 126 THR C C 1
ATOM 4990 O O . THR C 1 99 ? 31.286 22.121 92.483 1.00 26.39 126 THR C O 1
ATOM 4994 N N . ARG C 1 100 ? 29.554 20.637 92.518 1.00 21.72 127 ARG C N 1
ATOM 4995 C CA . ARG C 1 100 ? 30.466 19.492 92.682 1.00 21.15 127 ARG C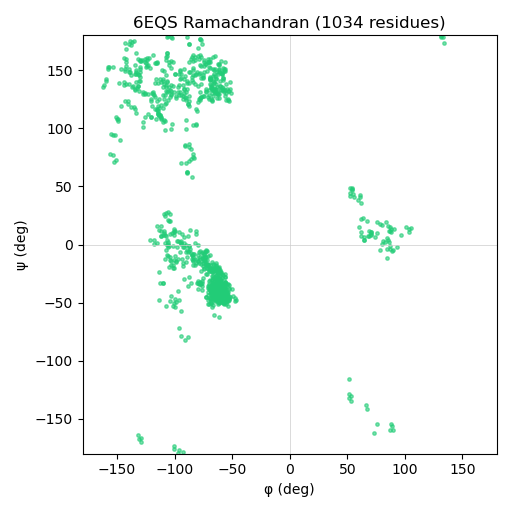 CA 1
ATOM 4996 C C . ARG C 1 100 ? 31.389 19.345 91.463 1.00 24.98 127 ARG C C 1
ATOM 4997 O O . ARG C 1 100 ? 32.626 19.138 91.619 1.00 27.23 127 ARG C O 1
ATOM 5005 N N . LEU C 1 101 ? 30.830 19.403 90.262 1.00 25.89 128 LEU C N 1
ATOM 5006 C CA . LEU C 1 101 ? 31.640 19.277 89.099 1.00 24.22 128 LEU C CA 1
ATOM 5007 C C . LEU C 1 101 ? 32.621 20.431 88.923 1.00 24.36 128 LEU C C 1
ATOM 5008 O O . LEU C 1 101 ? 33.761 20.247 88.428 1.00 26.64 128 LEU C O 1
ATOM 5013 N N . GLY C 1 102 ? 32.203 21.612 89.312 1.00 21.96 129 GLY C N 1
ATOM 5014 C CA . GLY C 1 102 ? 33.046 22.795 89.242 1.00 23.92 129 GLY C CA 1
ATOM 5015 C C . GLY C 1 102 ? 34.314 22.593 90.075 1.00 27.14 129 GLY C C 1
ATOM 5016 O O . GLY C 1 102 ? 35.404 23.022 89.671 1.00 30.56 129 GLY C O 1
ATOM 5017 N N . LYS C 1 103 ? 34.204 21.949 91.230 1.00 24.94 130 LYS C N 1
ATOM 5018 C CA . LYS C 1 103 ? 35.391 21.656 92.040 1.00 28.36 130 LYS C CA 1
ATOM 5019 C C . LYS C 1 103 ? 36.379 20.732 91.338 1.00 30.02 130 LYS C C 1
ATOM 5020 O O . LYS C 1 103 ? 37.522 20.655 91.758 1.00 35.06 130 LYS C O 1
ATOM 5026 N N . GLN C 1 104 ? 35.897 19.952 90.368 1.00 28.01 131 GLN C N 1
ATOM 5027 C CA . GLN C 1 104 ? 36.698 19.048 89.523 1.00 27.15 131 GLN C CA 1
ATOM 5028 C C . GLN C 1 104 ? 37.189 19.698 88.215 1.00 26.33 131 GLN C C 1
ATOM 5029 O O . GLN C 1 104 ? 37.720 19.014 87.334 1.00 42.00 131 GLN C O 1
ATOM 5035 N N . GLY C 1 105 ? 36.878 20.971 88.006 1.00 31.41 132 GLY C N 1
ATOM 5036 C CA . GLY C 1 105 ? 37.152 21.687 86.733 1.00 34.65 132 GLY C CA 1
ATOM 5037 C C . GLY C 1 105 ? 36.230 21.368 85.594 1.00 30.44 132 GLY C C 1
ATOM 5038 O O . GLY C 1 105 ? 36.573 21.631 84.454 1.00 33.35 132 GLY C O 1
ATOM 5039 N N . ARG C 1 106 ? 35.052 20.806 85.934 1.00 27.38 133 ARG C N 1
ATOM 5040 C CA . ARG C 1 106 ? 34.068 20.401 84.931 1.00 23.87 133 ARG C CA 1
ATOM 5041 C C . ARG C 1 106 ? 32.906 21.428 84.928 1.00 26.05 133 ARG C C 1
ATOM 5042 O O . ARG C 1 106 ? 32.464 21.843 85.978 1.00 26.21 133 ARG C O 1
ATOM 5050 N N . ARG C 1 107 ? 32.479 21.822 83.716 1.00 21.83 134 ARG C N 1
ATOM 5051 C CA . ARG C 1 107 ? 31.507 22.913 83.596 1.00 21.42 134 ARG C CA 1
ATOM 5052 C C . ARG C 1 107 ? 30.105 22.363 83.458 1.00 19.90 134 ARG C C 1
ATOM 5053 O O . ARG C 1 107 ? 29.832 21.469 82.659 1.00 18.05 134 ARG C O 1
ATOM 5061 N N . VAL C 1 108 ? 29.174 23.013 84.178 1.00 18.46 135 VAL C N 1
ATOM 5062 C CA . VAL C 1 108 ? 27.735 22.808 84.048 1.00 15.49 135 VAL C CA 1
ATOM 5063 C C . VAL C 1 108 ? 27.102 24.195 83.840 1.00 14.07 135 VAL C C 1
ATOM 5064 O O . VAL C 1 108 ? 27.372 25.095 84.637 1.00 16.42 135 VAL C O 1
ATOM 5068 N N . VAL C 1 109 ? 26.274 24.314 82.809 1.00 15.10 136 VAL C N 1
ATOM 5069 C CA A VAL C 1 109 ? 25.522 25.516 82.563 0.50 14.32 136 VAL C CA 1
ATOM 5070 C CA B VAL C 1 109 ? 25.533 25.528 82.516 0.50 15.84 136 VAL C CA 1
ATOM 5071 C C . VAL C 1 109 ? 24.064 25.188 82.356 1.00 11.82 136 VAL C C 1
ATOM 5072 O O . VAL C 1 109 ? 23.725 24.171 81.809 1.00 14.09 136 VAL C O 1
ATOM 5079 N N . VAL C 1 110 ? 23.232 26.053 82.954 1.00 12.44 137 VAL C N 1
ATOM 5080 C CA . VAL C 1 110 ? 21.770 25.902 82.835 1.00 11.07 137 VAL C CA 1
ATOM 5081 C C . VAL C 1 110 ? 21.280 27.008 81.855 1.00 9.70 137 VAL C C 1
ATOM 5082 O O . VAL C 1 110 ? 21.495 28.222 82.152 1.00 11.97 137 VAL C O 1
ATOM 5086 N N . ILE C 1 111 ? 20.601 26.608 80.820 1.00 10.58 138 ILE C N 1
ATOM 5087 C CA . ILE C 1 111 ? 19.935 27.505 79.923 1.00 10.17 138 ILE C CA 1
ATOM 5088 C C . ILE C 1 111 ? 18.452 27.354 80.166 1.00 9.81 138 ILE C C 1
ATOM 5089 O O . ILE C 1 111 ? 17.903 26.320 79.798 1.00 11.21 138 ILE C O 1
ATOM 5094 N N . THR C 1 112 ? 17.846 28.316 80.799 1.00 8.95 139 THR C N 1
ATOM 5095 C CA . THR C 1 112 ? 16.475 28.225 81.197 1.00 9.65 139 THR C CA 1
ATOM 5096 C C . THR C 1 112 ? 15.526 29.097 80.333 1.00 7.18 139 THR C C 1
ATOM 5097 O O . THR C 1 112 ? 15.830 30.305 80.209 1.00 9.98 139 THR C O 1
ATOM 5101 N N . GLN C 1 113 ? 14.339 28.525 80.018 1.00 9.38 140 GLN C N 1
ATOM 5102 C CA . GLN C 1 113 ? 13.298 29.291 79.496 1.00 9.87 140 GLN C CA 1
ATOM 5103 C C . GLN C 1 113 ? 12.460 29.984 80.600 1.00 8.43 140 GLN C C 1
ATOM 5104 O O . GLN C 1 113 ? 11.569 30.767 80.296 1.00 10.47 140 GLN C O 1
ATOM 5110 N N . ASN C 1 114 ? 12.660 29.579 81.848 1.00 9.40 141 ASN C N 1
ATOM 5111 C CA . ASN C 1 114 ? 11.823 29.991 82.917 1.00 9.91 141 ASN C CA 1
ATOM 5112 C C . ASN C 1 114 ? 12.168 31.401 83.370 1.00 8.37 141 ASN C C 1
ATOM 5113 O O . ASN C 1 114 ? 13.362 31.771 83.337 1.00 10.18 141 ASN C O 1
ATOM 5118 N N . ILE C 1 115 ? 11.175 32.123 83.813 1.00 8.65 142 ILE C N 1
ATOM 5119 C CA . ILE C 1 115 ? 11.369 33.491 84.210 1.00 10.27 142 ILE C CA 1
ATOM 5120 C C . ILE C 1 115 ? 11.213 33.570 85.783 1.00 11.05 142 ILE C C 1
ATOM 5121 O O . ILE C 1 115 ? 11.172 34.639 86.354 1.00 14.02 142 ILE C O 1
ATOM 5126 N N . ASP C 1 116 ? 11.117 32.398 86.405 1.00 9.94 143 ASP C N 1
ATOM 5127 C CA . ASP C 1 116 ? 10.734 32.272 87.797 1.00 11.90 143 ASP C CA 1
ATOM 5128 C C . ASP C 1 116 ? 11.920 32.435 88.835 1.00 12.79 143 ASP C C 1
ATOM 5129 O O . ASP C 1 116 ? 11.597 32.519 90.050 1.00 12.23 143 ASP C O 1
ATOM 5134 N N . GLU C 1 117 ? 13.152 32.490 88.379 1.00 10.72 144 GLU C N 1
ATOM 5135 C CA . GLU C 1 117 ? 14.267 32.591 89.252 1.00 11.07 144 GLU C CA 1
ATOM 5136 C C . GLU C 1 117 ? 14.580 31.446 90.230 1.00 11.30 144 GLU C C 1
ATOM 5137 O O . GLU C 1 117 ? 15.458 31.560 91.039 1.00 11.33 144 GLU C O 1
ATOM 5143 N N . LEU C 1 118 ? 13.781 30.355 90.112 1.00 10.65 145 LEU C N 1
ATOM 5144 C CA . LEU C 1 118 ? 14.013 29.228 91.073 1.00 10.11 145 LEU C CA 1
ATOM 5145 C C . LEU C 1 118 ? 15.414 28.587 90.883 1.00 9.92 145 LEU C C 1
ATOM 5146 O O . LEU C 1 118 ? 15.946 28.101 91.899 1.00 12.17 145 LEU C O 1
ATOM 5151 N N . HIS C 1 119 ? 15.959 28.605 89.646 1.00 10.16 146 HIS C N 1
ATOM 5152 C CA . HIS C 1 119 ? 17.320 28.164 89.602 1.00 9.57 146 HIS C CA 1
ATOM 5153 C C . HIS C 1 119 ? 18.333 28.950 90.395 1.00 12.25 146 HIS C C 1
ATOM 5154 O O . HIS C 1 119 ? 19.270 28.442 90.898 1.00 15.24 146 HIS C O 1
ATOM 5161 N N A ARG C 1 120 ? 18.081 30.261 90.357 0.50 13.89 147 ARG C N 1
ATOM 5162 N N B ARG C 1 120 ? 18.069 30.263 90.360 0.50 14.18 147 ARG C N 1
ATOM 5163 C CA A ARG C 1 120 ? 18.902 31.146 91.168 0.50 15.15 147 ARG C CA 1
ATOM 5164 C CA B ARG C 1 120 ? 18.862 31.131 91.246 0.50 13.42 147 ARG C CA 1
ATOM 5165 C C A ARG C 1 120 ? 18.754 30.847 92.653 0.50 15.14 147 ARG C C 1
ATOM 5166 C C B ARG C 1 120 ? 18.744 30.819 92.657 0.50 15.38 147 ARG C C 1
ATOM 5167 O O A ARG C 1 120 ? 19.777 30.757 93.408 0.50 16.87 147 ARG C O 1
ATOM 5168 O O B ARG C 1 120 ? 19.745 30.688 93.409 0.50 17.61 147 ARG C O 1
ATOM 5183 N N . LYS C 1 121 ? 17.515 30.709 93.096 1.00 15.91 148 LYS C N 1
ATOM 5184 C CA . LYS C 1 121 ? 17.292 30.435 94.489 1.00 16.10 148 LYS C CA 1
ATOM 5185 C C . LYS C 1 121 ? 17.923 29.101 95.011 1.00 12.75 148 LYS C C 1
ATOM 5186 O O . LYS C 1 121 ? 18.293 28.945 96.137 1.00 18.56 148 LYS C O 1
ATOM 5192 N N . ALA C 1 122 ? 18.005 28.109 94.041 1.00 12.58 149 ALA C N 1
ATOM 5193 C CA . ALA C 1 122 ? 18.623 26.841 94.315 1.00 13.49 149 ALA C CA 1
ATOM 5194 C C . ALA C 1 122 ? 20.144 26.865 94.448 1.00 13.94 149 ALA C C 1
ATOM 5195 O O . ALA C 1 122 ? 20.729 25.908 94.906 1.00 19.80 149 ALA C O 1
ATOM 5197 N N . GLY C 1 123 ? 20.753 27.953 93.877 1.00 15.55 150 GLY C N 1
ATOM 5198 C CA . GLY C 1 123 ? 22.168 28.085 93.860 1.00 13.98 150 GLY C CA 1
ATOM 5199 C C . GLY C 1 123 ? 22.860 27.832 92.548 1.00 13.78 150 GLY C C 1
ATOM 5200 O O . GLY C 1 123 ? 24.119 27.715 92.560 1.00 18.45 150 GLY C O 1
ATOM 5201 N N . THR C 1 124 ? 22.139 27.788 91.420 1.00 15.19 151 THR C N 1
ATOM 5202 C CA . THR C 1 124 ? 22.840 27.740 90.158 1.00 14.51 151 THR C CA 1
ATOM 5203 C C . THR C 1 124 ? 23.579 28.989 89.917 1.00 13.54 151 THR C C 1
ATOM 5204 O O . THR C 1 124 ? 23.019 30.033 90.186 1.00 17.24 151 THR C O 1
ATOM 5208 N N . LYS C 1 125 ? 24.840 28.941 89.487 1.00 13.94 152 LYS C N 1
ATOM 5209 C CA . LYS C 1 125 ? 25.652 30.118 89.178 1.00 15.99 152 LYS C CA 1
ATOM 5210 C C . LYS C 1 125 ? 25.662 30.385 87.685 1.00 14.98 152 LYS C C 1
ATOM 5211 O O . LYS C 1 125 ? 25.418 31.574 87.237 1.00 17.19 152 LYS C O 1
ATOM 5217 N N . ASN C 1 126 ? 25.931 29.360 86.885 1.00 15.10 153 ASN C N 1
ATOM 5218 C CA . ASN C 1 126 ? 26.019 29.464 85.463 1.00 14.28 153 ASN C CA 1
ATOM 5219 C C . ASN C 1 126 ? 24.645 29.384 84.841 1.00 14.21 153 ASN C C 1
ATOM 5220 O O . ASN C 1 126 ? 24.294 28.343 84.305 1.00 17.04 153 ASN C O 1
ATOM 5225 N N . LEU C 1 127 ? 23.874 30.422 84.951 1.00 13.98 154 LEU C N 1
ATOM 5226 C CA . LEU C 1 127 ? 22.511 30.432 84.570 1.00 14.08 154 LEU C CA 1
ATOM 5227 C C . LEU C 1 127 ? 22.321 31.439 83.425 1.00 12.88 154 LEU C C 1
ATOM 5228 O O . LEU C 1 127 ? 22.677 32.635 83.581 1.00 15.14 154 LEU C O 1
ATOM 5233 N N . LEU C 1 128 ? 21.729 30.997 82.320 1.00 12.44 155 LEU C N 1
ATOM 5234 C CA . LEU C 1 128 ? 21.325 31.843 81.209 1.00 13.01 155 LEU C CA 1
ATOM 5235 C C . LEU C 1 128 ? 19.791 31.929 81.186 1.00 11.91 155 LEU C C 1
ATOM 5236 O O . LEU C 1 128 ? 19.210 30.905 80.883 1.00 11.97 155 LEU C O 1
ATOM 5241 N N . GLU C 1 129 ? 19.191 33.019 81.553 1.00 12.09 156 GLU C N 1
ATOM 5242 C CA . GLU C 1 129 ? 17.771 33.220 81.559 1.00 11.53 156 GLU C CA 1
ATOM 5243 C C . GLU C 1 129 ? 17.324 33.722 80.173 1.00 10.05 156 GLU C C 1
ATOM 5244 O O . GLU C 1 129 ? 17.279 35.019 80.007 1.00 12.74 156 GLU C O 1
ATOM 5250 N N . ILE C 1 130 ? 17.098 32.905 79.211 1.00 10.39 157 ILE C N 1
ATOM 5251 C CA . ILE C 1 130 ? 17.003 33.373 77.917 1.00 9.21 157 ILE C CA 1
ATOM 5252 C C . ILE C 1 130 ? 15.731 34.083 77.590 1.00 11.55 157 ILE C C 1
ATOM 5253 O O . ILE C 1 130 ? 15.681 34.813 76.541 1.00 11.50 157 ILE C O 1
ATOM 5258 N N . HIS C 1 131 ? 14.736 33.992 78.472 1.00 10.68 158 HIS C N 1
ATOM 5259 C CA . HIS C 1 131 ? 13.521 34.705 78.236 1.00 11.06 158 HIS C CA 1
ATOM 5260 C C . HIS C 1 131 ? 13.264 35.851 79.283 1.00 8.69 158 HIS C C 1
ATOM 5261 O O . HIS C 1 131 ? 12.153 36.375 79.390 1.00 11.72 158 HIS C O 1
ATOM 5268 N N . GLY C 1 132 ? 14.325 36.141 80.034 1.00 10.47 159 GLY C N 1
ATOM 5269 C CA . GLY C 1 132 ? 14.278 37.171 81.016 1.00 10.75 159 GLY C CA 1
ATOM 5270 C C . GLY C 1 132 ? 13.820 36.747 82.402 1.00 11.83 159 GLY C C 1
ATOM 5271 O O . GLY C 1 132 ? 13.961 35.597 82.767 1.00 12.21 159 GLY C O 1
ATOM 5272 N N . SER C 1 133 ? 13.308 37.719 83.150 1.00 11.90 160 SER C N 1
ATOM 5273 C CA . SER C 1 133 ? 12.950 37.502 84.489 1.00 12.95 160 SER C CA 1
ATOM 5274 C C . SER C 1 133 ? 11.758 38.235 84.926 1.00 11.03 160 SER C C 1
ATOM 5275 O O . SER C 1 133 ? 11.630 39.413 84.648 1.00 12.92 160 SER C O 1
ATOM 5278 N N . LEU C 1 134 ? 10.851 37.595 85.687 1.00 12.09 161 LEU C N 1
ATOM 5279 C CA . LEU C 1 134 ? 9.707 38.189 86.341 1.00 12.39 161 LEU C CA 1
ATOM 5280 C C . LEU C 1 134 ? 10.087 39.335 87.277 1.00 12.76 161 LEU C C 1
ATOM 5281 O O . LEU C 1 134 ? 9.244 40.166 87.592 1.00 14.00 161 LEU C O 1
ATOM 5286 N N . PHE C 1 13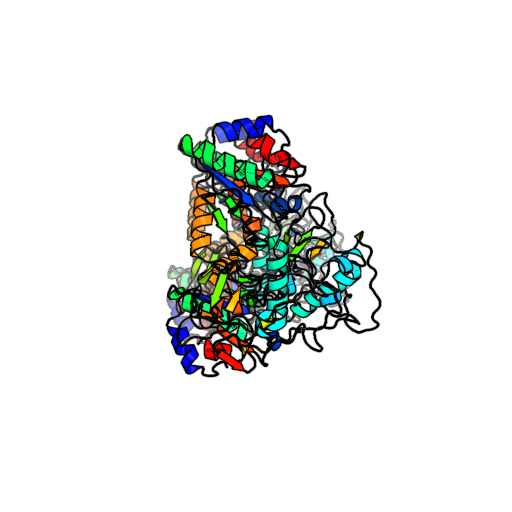5 ? 11.300 39.269 87.812 1.00 9.98 162 PHE C N 1
ATOM 5287 C CA . PHE C 1 135 ? 11.758 40.161 88.847 1.00 10.58 162 PHE C CA 1
ATOM 5288 C C . PHE C 1 135 ? 12.774 41.230 88.295 1.00 15.74 162 PHE C C 1
ATOM 5289 O O . PHE C 1 135 ? 13.618 41.689 89.032 1.00 12.90 162 PHE C O 1
ATOM 5297 N N . LYS C 1 136 ? 12.647 41.569 87.003 1.00 13.83 163 LYS C N 1
ATOM 5298 C CA . LYS C 1 136 ? 13.369 42.651 86.409 1.00 12.87 163 LYS C CA 1
ATOM 5299 C C . LYS C 1 136 ? 12.343 43.466 85.639 1.00 12.05 163 LYS C C 1
ATOM 5300 O O . LYS C 1 136 ? 11.365 42.919 85.068 1.00 13.07 163 LYS C O 1
ATOM 5306 N N . THR C 1 137 ? 12.585 44.762 85.601 1.00 10.98 164 THR C N 1
ATOM 5307 C CA . THR C 1 137 ? 11.853 45.680 84.767 1.00 11.28 164 THR C CA 1
ATOM 5308 C C . THR C 1 137 ? 12.783 46.292 83.720 1.00 12.03 164 THR C C 1
ATOM 5309 O O . THR C 1 137 ? 13.942 46.349 83.899 1.00 13.82 164 THR C O 1
ATOM 5313 N N . ARG C 1 138 ? 12.110 46.745 82.657 1.00 12.36 165 ARG C N 1
ATOM 5314 C CA . ARG C 1 138 ? 12.828 47.517 81.705 1.00 14.68 165 ARG C CA 1
ATOM 5315 C C . ARG C 1 138 ? 11.973 48.790 81.381 1.00 11.25 165 ARG C C 1
ATOM 5316 O O . ARG C 1 138 ? 10.791 48.714 81.194 1.00 11.88 165 ARG C O 1
ATOM 5324 N N . CYS C 1 139 ? 12.652 49.937 81.365 1.00 14.47 166 CYS C N 1
ATOM 5325 C CA . CYS C 1 139 ? 11.981 51.186 81.058 1.00 15.11 166 CYS C CA 1
ATOM 5326 C C . CYS C 1 139 ? 11.756 51.320 79.529 1.00 14.79 166 CYS C C 1
ATOM 5327 O O . CYS C 1 139 ? 12.737 51.211 78.781 1.00 16.63 166 CYS C O 1
ATOM 5330 N N . THR C 1 140 ? 10.496 51.556 79.155 1.00 14.75 167 THR C N 1
ATOM 5331 C CA . THR C 1 140 ? 10.186 51.746 77.753 1.00 17.35 167 THR C CA 1
ATOM 5332 C C . THR C 1 140 ? 10.647 53.085 77.149 1.00 17.22 167 THR C C 1
ATOM 5333 O O . THR C 1 140 ? 10.642 53.232 75.928 1.00 22.45 167 THR C O 1
ATOM 5337 N N . SER C 1 141 ? 11.078 54.006 78.003 1.00 18.33 168 SER C N 1
ATOM 5338 C CA . SER C 1 141 ? 11.578 55.320 77.575 1.00 18.41 168 SER C CA 1
ATOM 5339 C C . SER C 1 141 ? 13.093 55.326 77.553 1.00 19.57 168 SER C C 1
ATOM 5340 O O . SER C 1 141 ? 13.678 55.753 76.561 1.00 23.56 168 SER C O 1
ATOM 5343 N N . CYS C 1 142 ? 13.802 54.966 78.618 1.00 21.84 169 CYS C N 1
ATOM 5344 C CA . CYS C 1 142 ? 15.258 55.085 78.722 1.00 20.98 169 CYS C CA 1
ATOM 5345 C C . CYS C 1 142 ? 16.000 53.771 78.570 1.00 17.96 169 CYS C C 1
ATOM 5346 O O . CYS C 1 142 ? 17.230 53.767 78.403 1.00 22.09 169 CYS C O 1
ATOM 5349 N N . GLY C 1 143 ? 15.255 52.644 78.583 1.00 16.69 170 GLY C N 1
ATOM 5350 C CA . GLY C 1 143 ? 15.806 51.314 78.449 1.00 17.94 170 GLY C CA 1
ATOM 5351 C C . GLY C 1 143 ? 16.537 50.750 79.641 1.00 21.24 170 GLY C C 1
ATOM 5352 O O . GLY C 1 143 ? 17.026 49.640 79.526 1.00 18.59 170 GLY C O 1
ATOM 5353 N N . VAL C 1 144 ? 16.529 51.438 80.799 1.00 16.13 171 VAL C N 1
ATOM 5354 C CA A VAL C 1 144 ? 17.246 50.848 81.914 0.50 18.74 171 VAL C CA 1
ATOM 5355 C CA B VAL C 1 144 ? 17.207 50.876 81.927 0.50 17.85 171 VAL C CA 1
ATOM 5356 C C . VAL C 1 144 ? 16.568 49.564 82.389 1.00 15.54 171 VAL C C 1
ATOM 5357 O O . VAL C 1 144 ? 15.335 49.519 82.474 1.00 14.89 171 VAL C O 1
ATOM 5364 N N . VAL C 1 145 ? 17.435 48.570 82.713 1.00 16.45 172 VAL C N 1
ATOM 5365 C CA . VAL C 1 145 ? 16.957 47.331 83.323 1.00 16.18 172 VAL C CA 1
ATOM 5366 C C . VAL C 1 145 ? 17.247 47.407 84.795 1.00 16.19 172 VAL C C 1
ATOM 5367 O O . VAL C 1 145 ? 18.370 47.816 85.176 1.00 19.90 172 VAL C O 1
ATOM 5371 N N . ALA C 1 146 ? 16.285 47.000 85.638 1.00 15.85 173 ALA C N 1
ATOM 5372 C CA . ALA C 1 146 ? 16.491 47.046 87.042 1.00 16.64 173 ALA C CA 1
ATOM 5373 C C . ALA C 1 146 ? 15.884 45.752 87.677 1.00 13.89 173 ALA C C 1
ATOM 5374 O O . ALA C 1 146 ? 14.860 45.274 87.209 1.00 16.37 173 ALA C O 1
ATOM 5376 N N . GLU C 1 147 ? 16.476 45.354 88.800 1.00 15.94 174 GLU C N 1
ATOM 5377 C CA . GLU C 1 147 ? 15.885 44.285 89.563 1.00 16.34 174 GLU C CA 1
ATOM 5378 C C . GLU C 1 147 ? 14.710 44.890 90.319 1.00 16.47 174 GLU C C 1
ATOM 5379 O O . GLU C 1 147 ? 14.759 46.070 90.780 1.00 19.99 174 GLU C O 1
ATOM 5385 N N . ASN C 1 148 ? 13.639 44.146 90.456 1.00 16.51 175 ASN C N 1
ATOM 5386 C CA . ASN C 1 148 ? 12.486 44.592 91.178 1.00 15.39 175 ASN C CA 1
ATOM 5387 C C . ASN C 1 148 ? 11.767 43.424 91.790 1.00 14.26 175 ASN C C 1
ATOM 5388 O O . ASN C 1 148 ? 11.150 42.617 91.078 1.00 14.18 175 ASN C O 1
ATOM 5393 N N . TYR C 1 149 ? 11.865 43.320 93.094 1.00 14.59 176 TYR C N 1
ATOM 5394 C CA . TYR C 1 149 ? 11.206 42.250 93.811 1.00 16.90 176 TYR C CA 1
ATOM 5395 C C . TYR C 1 149 ? 10.058 42.785 94.687 1.00 20.30 176 TYR C C 1
ATOM 5396 O O . TYR C 1 149 ? 9.528 42.051 95.542 1.00 22.31 176 TYR C O 1
ATOM 5405 N N . LYS C 1 150 ? 9.744 44.054 94.555 1.00 17.31 177 LYS C N 1
ATOM 5406 C CA . LYS C 1 150 ? 8.835 44.713 95.479 1.00 19.96 177 LYS C CA 1
ATOM 5407 C C . LYS C 1 150 ? 7.388 44.181 95.373 1.00 16.76 177 LYS C C 1
ATOM 5408 O O . LYS C 1 150 ? 6.901 43.986 94.227 1.00 20.96 177 LYS C O 1
ATOM 5414 N N . SER C 1 151 ? 6.762 43.965 96.532 1.00 21.54 178 SER C N 1
ATOM 5415 C CA . SER C 1 151 ? 5.405 43.501 96.561 1.00 16.80 178 SER C CA 1
ATOM 5416 C C . SER C 1 151 ? 4.586 44.487 97.272 1.00 22.95 178 SER C C 1
ATOM 5417 O O . SER C 1 151 ? 4.759 44.671 98.544 1.00 25.81 178 SER C O 1
ATOM 5420 N N . PRO C 1 152 ? 3.662 45.257 96.605 1.00 22.90 179 PRO C N 1
ATOM 5421 C CA . PRO C 1 152 ? 3.453 45.294 95.133 1.00 19.35 179 PRO C CA 1
ATOM 5422 C C . PRO C 1 152 ? 4.377 46.147 94.465 1.00 16.93 179 PRO C C 1
ATOM 5423 O O . PRO C 1 152 ? 4.930 46.993 95.058 1.00 19.92 179 PRO C O 1
ATOM 5427 N N . ILE C 1 153 ? 4.516 45.866 93.173 1.00 18.95 180 ILE C N 1
ATOM 5428 C CA . ILE C 1 153 ? 5.472 46.628 92.397 1.00 14.36 180 ILE C CA 1
ATOM 5429 C C . ILE C 1 153 ? 5.146 48.108 92.367 1.00 14.19 180 ILE C C 1
ATOM 5430 O O . ILE C 1 153 ? 6.043 48.936 92.342 1.00 18.99 180 ILE C O 1
ATOM 5435 N N . CYS C 1 154 ? 3.887 48.455 92.372 1.00 19.11 181 CYS C N 1
ATOM 5436 C CA . CYS C 1 154 ? 3.495 49.857 92.562 1.00 19.41 181 CYS C CA 1
ATOM 5437 C C . CYS C 1 154 ? 2.219 49.833 93.421 1.00 19.70 181 CYS C C 1
ATOM 5438 O O . CYS C 1 154 ? 1.467 48.808 93.468 1.00 18.85 181 CYS C O 1
ATOM 5441 N N . PRO C 1 155 ? 1.960 51.020 94.062 1.00 16.49 182 PRO C N 1
ATOM 5442 C CA . PRO C 1 155 ? 0.791 51.024 95.013 1.00 18.37 182 PRO C CA 1
ATOM 5443 C C . PRO C 1 155 ? -0.539 50.760 94.305 1.00 22.36 182 PRO C C 1
ATOM 5444 O O . PRO C 1 155 ? -1.393 50.085 94.916 1.00 18.30 182 PRO C O 1
ATOM 5448 N N . ALA C 1 156 ? -0.686 51.131 93.058 1.00 18.12 183 ALA C N 1
ATOM 5449 C CA . ALA C 1 156 ? -2.001 50.932 92.444 1.00 18.36 183 ALA C CA 1
ATOM 5450 C C . ALA C 1 156 ? -2.338 49.493 92.139 1.00 19.61 183 ALA C C 1
ATOM 5451 O O . ALA C 1 156 ? -3.475 49.155 91.906 1.00 19.09 183 ALA C O 1
ATOM 5453 N N . LEU C 1 157 ? -1.303 48.634 92.110 1.00 16.50 184 LEU C N 1
ATOM 5454 C CA . LEU C 1 157 ? -1.527 47.245 91.875 1.00 17.30 184 LEU C CA 1
ATOM 5455 C C . LEU C 1 157 ? -1.809 46.494 93.186 1.00 22.06 184 LEU C C 1
ATOM 5456 O O . LEU C 1 157 ? -2.036 45.264 93.072 1.00 21.22 184 LEU C O 1
ATOM 5461 N N . SER C 1 158 ? -1.711 47.136 94.362 1.00 19.56 185 SER C N 1
ATOM 5462 C CA . SER C 1 158 ? -2.013 46.507 95.605 1.00 21.81 185 SER C CA 1
ATOM 5463 C C . SER C 1 158 ? -3.414 45.910 95.517 1.00 21.79 185 SER C C 1
ATOM 5464 O O . SER C 1 158 ? -4.444 46.598 95.200 1.00 30.38 185 SER C O 1
ATOM 5467 N N . GLY C 1 159 ? -3.490 44.607 95.784 1.00 20.80 186 GLY C N 1
ATOM 5468 C CA . GLY C 1 159 ? -4.753 43.874 95.703 1.00 23.19 186 GLY C CA 1
ATOM 5469 C C . GLY C 1 159 ? -5.383 43.600 94.425 1.00 23.97 186 GLY C C 1
ATOM 5470 O O . GLY C 1 159 ? -6.444 42.997 94.361 1.00 34.84 186 GLY C O 1
ATOM 5471 N N . LYS C 1 160 ? -4.653 43.857 93.318 1.00 24.80 187 LYS C N 1
ATOM 5472 C CA . LYS C 1 160 ? -5.118 43.558 92.038 1.00 21.00 187 LYS C CA 1
ATOM 5473 C C . LYS C 1 160 ? -4.532 42.245 91.463 1.00 25.02 187 LYS C C 1
ATOM 5474 O O . LYS C 1 160 ? -3.760 41.554 92.134 1.00 28.15 187 LYS C O 1
ATOM 5480 N N . GLY C 1 161 ? -4.884 41.932 90.185 1.00 23.06 188 GLY C N 1
ATOM 5481 C CA . GLY C 1 161 ? -4.289 40.729 89.619 1.00 21.79 188 GLY C CA 1
ATOM 5482 C C . GLY C 1 161 ? -4.983 39.419 89.913 1.00 20.33 188 GLY C C 1
ATOM 5483 O O . GLY C 1 161 ? -4.543 38.422 89.401 1.00 25.44 188 GLY C O 1
ATOM 5484 N N . ALA C 1 162 ? -6.150 39.457 90.617 1.00 20.46 189 ALA C N 1
ATOM 5485 C CA . ALA C 1 162 ? -6.909 38.250 90.850 1.00 22.04 189 ALA C CA 1
ATOM 5486 C C . ALA C 1 162 ? -7.227 37.538 89.507 1.00 20.57 189 ALA C C 1
ATOM 5487 O O . ALA C 1 162 ? -7.518 38.204 88.474 1.00 35.20 189 ALA C O 1
ATOM 5489 N N . PRO C 1 163 ? -6.997 36.175 89.513 1.00 25.29 190 PRO C N 1
ATOM 5490 C CA . PRO C 1 163 ? -7.027 35.422 88.287 1.00 31.01 190 PRO C CA 1
ATOM 5491 C C . PRO C 1 163 ? -8.330 34.946 87.773 1.00 29.99 190 PRO C C 1
ATOM 5492 O O . PRO C 1 163 ? -8.472 34.413 86.626 1.00 29.23 190 PRO C O 1
ATOM 5496 N N . GLU C 1 164 ? -9.365 35.066 88.612 1.00 21.95 191 GLU C N 1
ATOM 5497 C CA . GLU C 1 164 ? -10.638 34.451 88.346 1.00 23.42 191 GLU C CA 1
ATOM 5498 C C . GLU C 1 164 ? -11.176 35.222 87.188 1.00 27.51 191 GLU C C 1
ATOM 5499 O O . GLU C 1 164 ? -11.235 36.485 87.150 1.00 25.98 191 GLU C O 1
ATOM 5505 N N . PRO C 1 165 ? -11.793 34.504 86.318 1.00 22.43 192 PRO C N 1
ATOM 5506 C CA . PRO C 1 165 ? -12.278 35.407 85.230 1.00 29.36 192 PRO C CA 1
ATOM 5507 C C . PRO C 1 165 ? -13.500 36.136 85.672 1.00 32.17 192 PRO C C 1
ATOM 5508 O O . PRO C 1 165 ? -14.297 35.678 86.647 1.00 31.83 192 PRO C O 1
ATOM 5512 N N . GLY C 1 166 ? -13.814 37.202 84.961 1.00 39.41 193 GLY C N 1
ATOM 5513 C CA . GLY C 1 166 ? -15.013 38.051 85.396 1.00 39.36 193 GLY C CA 1
ATOM 5514 C C . GLY C 1 166 ? -14.540 39.032 86.475 1.00 39.98 193 GLY C C 1
ATOM 5515 O O . GLY C 1 166 ? -15.280 39.914 86.825 1.00 62.60 193 GLY C O 1
ATOM 5516 N N . THR C 1 167 ? -13.270 38.969 86.914 1.00 36.90 194 THR C N 1
ATOM 5517 C CA . THR C 1 167 ? -12.648 40.054 87.667 1.00 37.21 194 THR C CA 1
ATOM 5518 C C . THR C 1 167 ? -12.554 41.163 86.645 1.00 43.21 194 THR C C 1
ATOM 5519 O O . THR C 1 167 ? -12.108 41.017 85.488 1.00 45.84 194 THR C O 1
ATOM 5523 N N . GLN C 1 168 ? -13.123 42.320 86.971 1.00 51.08 195 GLN C N 1
ATOM 5524 C CA . GLN C 1 168 ? -13.070 43.433 86.021 1.00 39.39 195 GLN C CA 1
ATOM 5525 C C . GLN C 1 168 ? -11.641 43.929 85.958 1.00 32.57 195 GLN C C 1
ATOM 5526 O O . GLN C 1 168 ? -10.876 43.806 86.974 1.00 42.10 195 GLN C O 1
ATOM 5532 N N . ASP C 1 169 ? -11.294 44.521 84.782 1.00 30.89 196 ASP C N 1
ATOM 5533 C CA . ASP C 1 169 ? -10.064 45.169 84.573 1.00 26.63 196 ASP C CA 1
ATOM 5534 C C . ASP C 1 169 ? -9.924 46.313 85.650 1.00 31.95 196 ASP C C 1
ATOM 5535 O O . ASP C 1 169 ? -10.831 47.146 85.905 1.00 44.10 196 ASP C O 1
ATOM 5540 N N . ALA C 1 170 ? -8.660 46.301 86.218 1.00 29.41 197 ALA C N 1
ATOM 5541 C CA . ALA C 1 170 ? -8.344 47.414 87.139 1.00 33.37 197 ALA C CA 1
ATOM 5542 C C . ALA C 1 170 ? -8.337 48.731 86.471 1.00 25.89 197 ALA C C 1
ATOM 5543 O O . ALA C 1 170 ? -8.588 49.739 87.164 1.00 27.36 197 ALA C O 1
ATOM 5545 N N . SER C 1 171 ? -7.997 48.752 85.194 1.00 26.17 198 SER C N 1
ATOM 5546 C CA . SER C 1 171 ? -8.030 50.047 84.401 1.00 22.58 198 SER C CA 1
ATOM 5547 C C . SER C 1 171 ? -7.233 51.125 85.054 1.00 21.70 198 SER C C 1
ATOM 5548 O O . SER C 1 171 ? -7.641 52.269 85.176 1.00 26.22 198 SER C O 1
ATOM 5551 N N . ILE C 1 172 ? -6.019 50.785 85.441 1.00 19.69 199 ILE C N 1
ATOM 5552 C CA . ILE C 1 172 ? -5.175 51.740 86.110 1.00 20.57 199 ILE C CA 1
ATOM 5553 C C . ILE C 1 172 ? -4.605 52.669 85.041 1.00 19.07 199 ILE C C 1
ATOM 5554 O O . ILE C 1 172 ? -4.033 52.203 84.105 1.00 20.14 199 ILE C O 1
ATOM 5559 N N . PRO C 1 173 ? -4.696 53.984 85.278 1.00 22.18 200 PRO C N 1
ATOM 5560 C CA . PRO C 1 173 ? -4.203 54.926 84.253 1.00 22.73 200 PRO C CA 1
ATOM 5561 C C . PRO C 1 173 ? -2.683 54.730 84.182 1.00 20.42 200 PRO C C 1
ATOM 5562 O O . PRO C 1 173 ? -1.984 54.384 85.178 1.00 21.24 200 PRO C O 1
ATOM 5566 N N . VAL C 1 174 ? -2.129 54.990 83.010 1.00 21.07 201 VAL C N 1
ATOM 5567 C CA . VAL C 1 174 ? -0.774 54.657 82.748 1.00 22.42 201 VAL C CA 1
ATOM 5568 C C . VAL C 1 174 ? 0.192 55.386 83.733 1.00 22.19 201 VAL C C 1
ATOM 5569 O O . VAL C 1 174 ? 1.221 54.809 84.171 1.00 24.28 201 VAL C O 1
ATOM 5573 N N . GLU C 1 175 ? -0.189 56.581 84.193 1.00 23.68 202 GLU C N 1
ATOM 5574 C CA . GLU C 1 175 ? 0.583 57.309 85.172 1.00 27.24 202 GLU C CA 1
ATOM 5575 C C . GLU C 1 175 ? 0.745 56.634 86.507 1.00 25.11 202 GLU C C 1
ATOM 5576 O O . GLU C 1 175 ? 1.659 56.985 87.249 1.00 26.21 202 GLU C O 1
ATOM 5582 N N . LYS C 1 176 ? -0.161 55.676 86.805 1.00 21.81 203 LYS C N 1
ATOM 5583 C CA . LYS C 1 176 ? -0.140 54.950 88.075 1.00 18.11 203 LYS C CA 1
ATOM 5584 C C . LYS C 1 176 ? 0.364 53.525 87.972 1.00 17.62 203 LYS C C 1
ATOM 5585 O O . LYS C 1 176 ? 0.454 52.817 88.960 1.00 19.77 203 LYS C O 1
ATOM 5591 N N . LEU C 1 177 ? 0.747 53.155 86.762 1.00 18.26 204 LEU C N 1
ATOM 5592 C CA . LEU C 1 177 ? 1.420 51.851 86.552 1.00 17.40 204 LEU C CA 1
ATOM 5593 C C . LEU C 1 177 ? 2.844 51.963 86.995 1.00 15.02 204 LEU C C 1
ATOM 5594 O O . LEU C 1 177 ? 3.357 53.036 87.232 1.00 17.42 204 LEU C O 1
ATOM 5599 N N . PRO C 1 178 ? 3.581 50.816 86.952 1.00 15.93 205 PRO C N 1
ATOM 5600 C CA . PRO C 1 178 ? 5.016 50.897 87.367 1.00 15.96 205 PRO C CA 1
ATOM 5601 C C . PRO C 1 178 ? 5.741 51.878 86.416 1.00 14.07 205 PRO C C 1
ATOM 5602 O O . PRO C 1 178 ? 5.679 51.727 85.190 1.00 15.34 205 PRO C O 1
ATOM 5606 N N . ARG C 1 179 ? 6.448 52.827 87.040 1.00 16.46 206 ARG C N 1
ATOM 5607 C CA A ARG C 1 179 ? 7.175 53.898 86.316 0.50 16.20 206 ARG C CA 1
ATOM 5608 C CA B ARG C 1 179 ? 7.211 53.834 86.273 0.50 16.97 206 ARG C CA 1
ATOM 5609 C C . ARG C 1 179 ? 8.615 53.950 86.703 1.00 18.63 206 ARG C C 1
ATOM 5610 O O . ARG C 1 179 ? 8.969 53.623 87.834 1.00 19.45 206 ARG C O 1
ATOM 5625 N N . CYS C 1 180 ? 9.430 54.349 85.768 1.00 17.31 207 CYS C N 1
ATOM 5626 C CA . CYS C 1 180 ? 10.844 54.433 85.955 1.00 18.33 207 CYS C CA 1
ATOM 5627 C C . CYS C 1 180 ? 11.136 55.518 87.061 1.00 19.52 207 CYS C C 1
ATOM 5628 O O . CYS C 1 180 ? 10.627 56.596 86.962 1.00 25.70 207 CYS C O 1
ATOM 5631 N N . GLU C 1 181 ? 11.985 55.186 87.973 1.00 21.70 208 GLU C N 1
ATOM 5632 C CA . GLU C 1 181 ? 12.375 56.058 89.058 1.00 19.40 208 GLU C CA 1
ATOM 5633 C C . GLU C 1 181 ? 13.650 56.829 88.731 1.00 20.75 208 GLU C C 1
ATOM 5634 O O . GLU C 1 181 ? 14.119 57.606 89.581 1.00 27.02 208 GLU C O 1
ATOM 5640 N N . GLU C 1 182 ? 14.222 56.662 87.556 1.00 20.11 209 GLU C N 1
ATOM 5641 C CA . GLU C 1 182 ? 15.350 57.483 87.212 1.00 21.45 209 GLU C CA 1
ATOM 5642 C C . GLU C 1 182 ? 14.965 58.958 87.084 1.00 20.82 209 GLU C C 1
ATOM 5643 O O . GLU C 1 182 ? 13.859 59.256 86.517 1.00 22.93 209 GLU C O 1
ATOM 5649 N N . ALA C 1 183 ? 15.816 59.875 87.568 1.00 24.47 210 ALA C N 1
ATOM 5650 C CA . ALA C 1 183 ? 15.398 61.300 87.613 1.00 26.82 210 ALA C CA 1
ATOM 5651 C C . ALA C 1 183 ? 14.984 61.786 86.209 1.00 21.10 210 ALA C C 1
ATOM 5652 O O . ALA C 1 183 ? 15.787 61.635 85.240 1.00 24.69 210 ALA C O 1
ATOM 5654 N N . GLY C 1 184 ? 13.841 62.458 86.134 1.00 27.32 211 GLY C N 1
ATOM 5655 C CA . GLY C 1 184 ? 13.439 63.045 84.819 1.00 26.12 211 GLY C CA 1
ATOM 5656 C C . GLY C 1 184 ? 13.022 62.080 83.742 1.00 23.02 211 GLY C C 1
ATOM 5657 O O . GLY C 1 184 ? 12.636 62.522 82.657 1.00 26.05 211 GLY C O 1
ATOM 5658 N N . CYS C 1 185 ? 12.889 60.830 84.074 1.00 22.27 212 CYS C N 1
ATOM 5659 C CA . CYS C 1 185 ? 12.442 59.825 83.097 1.00 24.98 212 CYS C CA 1
ATOM 5660 C C . CYS C 1 185 ? 10.894 59.569 83.217 1.00 19.67 212 CYS C C 1
ATOM 5661 O O . CYS C 1 185 ? 10.146 60.174 82.458 1.00 36.32 212 CYS C O 1
ATOM 5664 N N . GLY C 1 186 ? 10.532 58.887 84.313 1.00 23.40 213 GLY C N 1
ATOM 5665 C CA . GLY C 1 186 ? 9.128 58.573 84.562 1.00 29.37 213 GLY C CA 1
ATOM 5666 C C . GLY C 1 186 ? 8.443 57.706 83.449 1.00 23.00 213 GLY C C 1
ATOM 5667 O O . GLY C 1 186 ? 7.219 57.625 83.377 1.00 24.74 213 GLY C O 1
ATOM 5668 N N . GLY C 1 187 ? 9.240 57.099 82.582 1.00 16.12 214 GLY C N 1
ATOM 5669 C CA . GLY C 1 187 ? 8.722 56.197 81.597 1.00 17.11 214 GLY C CA 1
ATOM 5670 C C . GLY C 1 187 ? 7.914 55.030 82.156 1.00 14.06 214 GLY C C 1
ATOM 5671 O O . GLY C 1 187 ? 8.120 54.630 83.292 1.00 17.44 214 GLY C O 1
ATOM 5672 N N . LEU C 1 188 ? 7.059 54.470 81.351 1.00 18.16 215 LEU C N 1
ATOM 5673 C CA . LEU C 1 188 ? 6.330 53.256 81.695 1.00 16.33 215 LEU C CA 1
ATOM 5674 C C . LEU C 1 188 ? 7.275 52.075 81.686 1.00 13.69 215 LEU C C 1
ATOM 5675 O O . LEU C 1 188 ? 7.959 51.809 80.703 1.00 15.56 215 LEU C O 1
ATOM 5680 N N . LEU C 1 189 ? 7.276 51.340 82.798 1.00 14.60 216 LEU C N 1
ATOM 5681 C CA . LEU C 1 189 ? 8.054 50.115 82.824 1.00 12.05 216 LEU C CA 1
ATOM 5682 C C . LEU C 1 189 ? 7.287 48.943 82.225 1.00 12.01 216 LEU C C 1
ATOM 5683 O O . LEU C 1 189 ? 5.995 48.911 82.239 1.00 13.32 216 LEU C O 1
ATOM 5688 N N . ARG C 1 190 ? 8.018 48.019 81.653 1.00 13.20 217 ARG C N 1
ATOM 5689 C CA . ARG C 1 190 ? 7.530 46.694 81.325 1.00 11.97 217 ARG C CA 1
ATOM 5690 C C . ARG C 1 190 ? 8.312 45.630 82.055 1.00 11.55 217 ARG C C 1
ATOM 5691 O O . ARG C 1 190 ? 9.403 45.865 82.517 1.00 13.90 217 ARG C O 1
ATOM 5699 N N . PRO C 1 191 ? 7.742 44.399 82.121 1.00 13.03 218 PRO C N 1
ATOM 5700 C CA . PRO C 1 191 ? 8.597 43.337 82.593 1.00 11.19 218 PRO C CA 1
ATOM 5701 C C . PRO C 1 191 ? 9.743 43.069 81.547 1.00 9.87 218 PRO C C 1
ATOM 5702 O O . PRO C 1 191 ? 9.570 43.142 80.385 1.00 11.73 218 PRO C O 1
ATOM 5706 N N . HIS C 1 192 ? 10.873 42.737 82.124 1.00 10.45 219 HIS C N 1
ATOM 5707 C CA . HIS C 1 192 ? 12.107 42.498 81.368 1.00 11.88 219 HIS C CA 1
ATOM 5708 C C . HIS C 1 192 ? 12.065 40.955 81.049 1.00 9.87 219 HIS C C 1
ATOM 5709 O O . HIS C 1 192 ? 12.880 40.124 81.554 1.00 12.10 219 HIS C O 1
ATOM 5716 N N . VAL C 1 193 ? 11.140 40.636 80.164 1.00 10.74 220 VAL C N 1
ATOM 5717 C CA . VAL C 1 193 ? 10.936 39.289 79.691 1.00 11.16 220 VAL C CA 1
ATOM 5718 C C . VAL C 1 193 ? 10.857 39.372 78.181 1.00 11.31 220 VAL C C 1
ATOM 5719 O O . VAL C 1 193 ? 10.478 40.384 77.613 1.00 14.09 220 VAL C O 1
ATOM 5723 N N . VAL C 1 194 ? 11.074 38.273 77.470 1.00 10.89 221 VAL C N 1
ATOM 5724 C CA . VAL C 1 194 ? 10.888 38.210 76.013 1.00 12.45 221 VAL C CA 1
ATOM 5725 C C . VAL C 1 194 ? 9.432 37.842 75.795 1.00 12.10 221 VAL C C 1
ATOM 5726 O O . VAL C 1 194 ? 8.966 36.767 76.268 1.00 12.91 221 VAL C O 1
ATOM 5730 N N . TRP C 1 195 ? 8.738 38.724 75.097 1.00 10.89 222 TRP C N 1
ATOM 5731 C CA . TRP C 1 195 ? 7.337 38.415 74.802 1.00 10.43 222 TRP C CA 1
ATOM 5732 C C . TRP C 1 195 ? 7.241 37.585 73.469 1.00 11.24 222 TRP C C 1
ATOM 5733 O O . TRP C 1 195 ? 8.176 37.534 72.725 1.00 12.49 222 TRP C O 1
ATOM 5744 N N . PHE C 1 196 ? 6.129 36.854 73.368 1.00 11.51 223 PHE C N 1
ATOM 5745 C CA . PHE C 1 196 ? 5.850 36.261 72.085 1.00 13.24 223 PHE C CA 1
ATOM 5746 C C . PHE C 1 196 ? 5.819 37.332 70.977 1.00 16.04 223 PHE C C 1
ATOM 5747 O O . PHE C 1 196 ? 5.229 38.351 71.087 1.00 18.76 223 PHE C O 1
ATOM 5755 N N . GLY C 1 197 ? 6.564 37.036 69.899 1.00 13.79 224 GLY C N 1
ATOM 5756 C CA . GLY C 1 197 ? 6.782 37.959 68.822 1.00 16.62 224 GLY C CA 1
ATOM 5757 C C . GLY C 1 197 ? 7.984 38.783 68.913 1.00 14.87 224 GLY C C 1
ATOM 5758 O O . GLY C 1 197 ? 8.309 39.545 67.976 1.00 19.55 224 GLY C O 1
ATOM 5759 N N . GLU C 1 198 ? 8.729 38.619 70.004 1.00 13.66 225 GLU C N 1
ATOM 5760 C CA . GLU C 1 198 ? 9.922 39.424 70.205 1.00 12.55 225 GLU C CA 1
ATOM 5761 C C . GLU C 1 198 ? 11.142 38.447 70.025 1.00 12.37 225 GLU C C 1
ATOM 5762 O O . GLU C 1 198 ? 11.122 37.309 70.364 1.00 15.22 225 GLU C O 1
ATOM 5768 N N . ASN C 1 199 ? 12.216 38.969 69.553 1.00 16.50 226 ASN C N 1
ATOM 5769 C CA . ASN C 1 199 ? 13.500 38.352 69.502 1.00 21.05 226 ASN C CA 1
ATOM 5770 C C . ASN C 1 199 ? 14.123 38.180 70.860 1.00 15.26 226 ASN C C 1
ATOM 5771 O O . ASN C 1 199 ? 13.984 39.016 71.757 1.00 16.17 226 ASN C O 1
ATOM 5776 N N . LEU C 1 200 ? 14.833 37.092 71.020 1.00 14.98 227 LEU C N 1
ATOM 5777 C CA . LEU C 1 200 ? 15.803 36.957 72.018 1.00 13.36 227 LEU C CA 1
ATOM 5778 C C . LEU C 1 200 ? 16.950 37.914 71.902 1.00 16.81 227 LEU C C 1
ATOM 5779 O O . LEU C 1 200 ? 17.204 38.339 70.768 1.00 22.42 227 LEU C O 1
ATOM 5784 N N . ASP C 1 201 ? 17.648 38.247 72.963 1.00 17.03 228 ASP C N 1
ATOM 5785 C CA . ASP C 1 201 ? 18.763 39.178 72.895 1.00 18.96 228 ASP C CA 1
ATOM 5786 C C . ASP C 1 201 ? 19.863 38.505 72.095 1.00 17.35 228 ASP C C 1
ATOM 5787 O O . ASP C 1 201 ? 20.241 37.330 72.362 1.00 18.79 228 ASP C O 1
ATOM 5792 N N . PRO C 1 202 ? 20.424 39.188 71.086 1.00 21.14 229 PRO C N 1
ATOM 5793 C CA . PRO C 1 202 ? 21.476 38.580 70.286 1.00 21.53 229 PRO C CA 1
ATOM 5794 C C . PRO C 1 202 ? 22.660 38.093 71.069 1.00 21.87 229 PRO C C 1
ATOM 5795 O O . PRO C 1 202 ? 23.269 37.127 70.688 1.00 23.01 229 PRO C O 1
ATOM 5799 N N . ALA C 1 203 ? 23.031 38.833 72.103 1.00 20.12 230 ALA C N 1
ATOM 5800 C CA . ALA C 1 203 ? 24.172 38.428 72.898 1.00 25.24 230 ALA C CA 1
ATOM 5801 C C . ALA C 1 203 ? 23.922 37.136 73.656 1.00 23.41 230 ALA C C 1
ATOM 5802 O O . ALA C 1 203 ? 24.818 36.350 73.818 1.00 21.31 230 ALA C O 1
ATOM 5804 N N . ILE C 1 204 ? 22.676 36.998 74.136 1.00 18.15 231 ILE C N 1
ATOM 5805 C CA . ILE C 1 204 ? 22.294 35.728 74.734 1.00 14.40 231 ILE C CA 1
ATOM 5806 C C . ILE C 1 204 ? 22.298 34.588 73.724 1.00 14.21 231 ILE C C 1
ATOM 5807 O O . ILE C 1 204 ? 22.825 33.489 74.076 1.00 15.61 231 ILE C O 1
ATOM 5812 N N . LEU C 1 205 ? 21.768 34.844 72.535 1.00 15.10 232 LEU C N 1
ATOM 5813 C CA . LEU C 1 205 ? 21.858 33.727 71.578 1.00 16.89 232 LEU C CA 1
ATOM 5814 C C . LEU C 1 205 ? 23.300 33.421 71.205 1.00 16.08 232 LEU C C 1
ATOM 5815 O O . LEU C 1 205 ? 23.558 32.246 70.937 1.00 15.86 232 LEU C O 1
ATOM 5820 N N . GLU C 1 206 ? 24.198 34.344 71.118 1.00 16.32 233 GLU C N 1
ATOM 5821 C CA . GLU C 1 206 ? 25.583 34.076 70.863 1.00 15.63 233 GLU C CA 1
ATOM 5822 C C . GLU C 1 206 ? 26.141 33.165 71.991 1.00 15.29 233 GLU C C 1
ATOM 5823 O O . GLU C 1 206 ? 26.864 32.198 71.698 1.00 16.67 233 GLU C O 1
ATOM 5829 N N . GLU C 1 207 ? 25.828 33.486 73.206 1.00 18.22 234 GLU C N 1
ATOM 5830 C CA . GLU C 1 207 ? 26.282 32.627 74.335 1.00 17.36 234 GLU C CA 1
ATOM 5831 C C . GLU C 1 207 ? 25.700 31.230 74.250 1.00 15.84 234 GLU C C 1
ATOM 5832 O O . GLU C 1 207 ? 26.428 30.262 74.441 1.00 16.85 234 GLU C O 1
ATOM 5838 N N . VAL C 1 208 ? 24.435 31.129 73.955 1.00 15.13 235 VAL C N 1
ATOM 5839 C CA . VAL C 1 208 ? 23.772 29.842 73.839 1.00 14.18 235 VAL C CA 1
ATOM 5840 C C . VAL C 1 208 ? 24.469 29.033 72.701 1.00 15.08 235 VAL C C 1
ATOM 5841 O O . VAL C 1 208 ? 24.799 27.846 72.910 1.00 15.50 235 VAL C O 1
ATOM 5845 N N . ASP C 1 209 ? 24.690 29.648 71.545 1.00 14.22 236 ASP C N 1
ATOM 5846 C CA . ASP C 1 209 ? 25.281 28.939 70.467 1.00 15.09 236 ASP C CA 1
ATOM 5847 C C . ASP C 1 209 ? 26.622 28.390 70.803 1.00 15.74 236 ASP C C 1
ATOM 5848 O O . ASP C 1 209 ? 26.971 27.257 70.423 1.00 17.34 236 ASP C O 1
ATOM 5853 N N . ARG C 1 210 ? 27.415 29.130 71.513 1.00 14.43 237 ARG C N 1
ATOM 5854 C CA . ARG C 1 210 ? 28.732 28.630 71.924 1.00 16.70 237 ARG C CA 1
ATOM 5855 C C . ARG C 1 210 ? 28.615 27.506 72.838 1.00 18.26 237 ARG C C 1
ATOM 5856 O O . ARG C 1 210 ? 29.327 26.540 72.762 1.00 18.03 237 ARG C O 1
ATOM 5864 N N . GLU C 1 211 ? 27.699 27.594 73.810 1.00 16.65 238 GLU C N 1
ATOM 5865 C CA . GLU C 1 211 ? 27.532 26.418 74.714 1.00 15.73 238 GLU C CA 1
ATOM 5866 C C . GLU C 1 211 ? 27.052 25.200 73.981 1.00 16.19 238 GLU C C 1
ATOM 5867 O O . GLU C 1 211 ? 27.581 24.118 74.275 1.00 17.69 238 GLU C O 1
ATOM 5873 N N . LEU C 1 212 ? 26.114 25.318 73.071 1.00 15.79 239 LEU C N 1
ATOM 5874 C CA . LEU C 1 212 ? 25.661 24.154 72.398 1.00 15.95 239 LEU C CA 1
ATOM 5875 C C . LEU C 1 212 ? 26.790 23.523 71.558 1.00 15.35 239 LEU C C 1
ATOM 5876 O O . LEU C 1 212 ? 26.794 22.312 71.353 1.00 19.66 239 LEU C O 1
ATOM 5881 N N . ALA C 1 213 ? 27.657 24.332 70.950 1.00 15.81 240 ALA C N 1
ATOM 5882 C CA . ALA C 1 213 ? 28.694 23.884 70.101 1.00 17.96 240 ALA C CA 1
ATOM 5883 C C . ALA C 1 213 ? 29.821 23.211 70.934 1.00 16.99 240 ALA C C 1
ATOM 5884 O O . ALA C 1 213 ? 30.621 22.554 70.327 1.00 24.43 240 ALA C O 1
ATOM 5886 N N . HIS C 1 214 ? 29.977 23.560 72.188 1.00 18.64 241 HIS C N 1
ATOM 5887 C CA . HIS C 1 214 ? 31.095 23.135 73.047 1.00 21.11 241 HIS C CA 1
ATOM 5888 C C . HIS C 1 214 ? 30.758 22.012 74.007 1.00 23.05 241 HIS C C 1
ATOM 5889 O O . HIS C 1 214 ? 31.638 21.345 74.507 1.00 24.58 241 HIS C O 1
ATOM 5896 N N . CYS C 1 215 ? 29.503 21.820 74.265 1.00 20.80 242 CYS C N 1
ATOM 5897 C CA . CYS C 1 215 ? 29.093 20.824 75.207 1.00 18.94 242 CYS C CA 1
ATOM 5898 C C . CYS C 1 215 ? 29.406 19.426 74.789 1.00 18.23 242 CYS C C 1
ATOM 5899 O O . CYS C 1 215 ? 29.457 19.106 73.584 1.00 20.88 242 CYS C O 1
ATOM 5902 N N . ASP C 1 216 ? 29.620 18.527 75.773 1.00 20.31 243 ASP C N 1
ATOM 5903 C CA . ASP C 1 216 ? 29.770 17.107 75.488 1.00 21.68 243 ASP C CA 1
ATOM 5904 C C . ASP C 1 216 ? 28.667 16.211 76.067 1.00 17.94 243 ASP C C 1
ATOM 5905 O O . ASP C 1 216 ? 28.698 15.000 75.848 1.00 25.46 243 ASP C O 1
ATOM 5910 N N . LEU C 1 217 ? 27.703 16.830 76.719 1.00 18.44 244 LEU C N 1
ATOM 5911 C CA . LEU C 1 217 ? 26.507 16.169 77.204 1.00 20.17 244 LEU C CA 1
ATOM 5912 C C . LEU C 1 217 ? 25.432 17.240 77.423 1.00 14.44 244 LEU C C 1
ATOM 5913 O O . LEU C 1 217 ? 25.762 18.332 77.890 1.00 18.22 244 LEU C O 1
ATOM 5918 N N . CYS C 1 218 ? 24.176 16.910 77.074 1.00 15.33 245 CYS C N 1
ATOM 5919 C CA . CYS C 1 218 ? 23.079 17.855 77.225 1.00 15.63 245 CYS C CA 1
ATOM 5920 C C . CYS C 1 218 ? 21.937 17.111 77.869 1.00 17.17 245 CYS C C 1
ATOM 5921 O O . CYS C 1 218 ? 21.584 16.006 77.493 1.00 17.20 245 CYS C O 1
ATOM 5924 N N . LEU C 1 219 ? 21.273 17.805 78.779 1.00 14.07 246 LEU C N 1
ATOM 5925 C CA . LEU C 1 219 ? 20.025 17.441 79.386 1.00 14.52 246 LEU C CA 1
ATOM 5926 C C . LEU C 1 219 ? 18.968 18.421 78.976 1.00 12.27 246 LEU C C 1
ATOM 5927 O O . LEU C 1 219 ? 19.251 19.606 79.015 1.00 15.54 246 LEU C O 1
ATOM 5932 N N . VAL C 1 220 ? 17.785 17.944 78.685 1.00 12.54 247 VAL C N 1
ATOM 5933 C CA . VAL C 1 220 ? 16.631 18.775 78.330 1.00 12.19 247 VAL C CA 1
ATOM 5934 C C . VAL C 1 220 ? 15.450 18.405 79.219 1.00 10.95 247 VAL C C 1
ATOM 5935 O O . VAL C 1 220 ? 14.908 17.314 79.120 1.00 14.16 247 VAL C O 1
ATOM 5939 N N . VAL C 1 221 ? 15.201 19.311 80.160 1.00 10.21 248 VAL C N 1
ATOM 5940 C CA A VAL C 1 221 ? 14.408 19.001 81.359 0.50 12.64 248 VAL C CA 1
ATOM 5941 C CA B VAL C 1 221 ? 14.387 18.956 81.352 0.50 13.22 248 VAL C CA 1
ATOM 5942 C C . VAL C 1 221 ? 13.136 19.791 81.460 1.00 9.90 248 VAL C C 1
ATOM 5943 O O . VAL C 1 221 ? 13.142 21.043 81.482 1.00 11.41 248 VAL C O 1
ATOM 5950 N N . GLY C 1 222 ? 12.039 19.103 81.520 1.00 10.27 249 GLY C N 1
ATOM 5951 C CA . GLY C 1 222 ? 10.764 19.726 81.800 1.00 11.73 249 GLY C CA 1
ATOM 5952 C C . GLY C 1 222 ? 10.330 20.803 80.753 1.00 11.10 249 GLY C C 1
ATOM 5953 O O . GLY C 1 222 ? 9.771 21.821 81.087 1.00 11.44 249 GLY C O 1
ATOM 5954 N N . THR C 1 223 ? 10.553 20.460 79.504 1.00 11.58 250 THR C N 1
ATOM 5955 C CA . THR C 1 223 ? 10.138 21.360 78.444 1.00 10.38 250 THR C CA 1
ATOM 5956 C C . THR C 1 223 ? 9.319 20.604 77.375 1.00 10.99 250 THR C C 1
ATOM 5957 O O . THR C 1 223 ? 9.630 19.499 77.045 1.00 13.72 250 THR C O 1
ATOM 5961 N N . SER C 1 224 ? 8.258 21.305 76.879 1.00 12.06 251 SER C N 1
ATOM 5962 C CA . SER C 1 224 ? 7.407 20.760 75.831 1.00 12.03 251 SER C CA 1
ATOM 5963 C C . SER C 1 224 ? 8.059 20.755 74.486 1.00 12.36 251 SER C C 1
ATOM 5964 O O . SER C 1 224 ? 7.526 20.121 73.580 1.00 13.98 251 SER C O 1
ATOM 5967 N N . SER C 1 225 ? 9.194 21.468 74.303 1.00 15.12 252 SER C N 1
ATOM 5968 C CA . SER C 1 225 ? 9.958 21.483 73.084 1.00 15.05 252 SER C CA 1
ATOM 5969 C C . SER C 1 225 ? 9.037 21.891 71.918 1.00 13.87 252 SER C C 1
ATOM 5970 O O . SER C 1 225 ? 9.085 21.332 70.788 1.00 17.16 252 SER C O 1
ATOM 5973 N N . VAL C 1 226 ? 8.197 22.899 72.118 1.00 14.70 253 VAL C N 1
ATOM 5974 C CA . VAL C 1 226 ? 7.310 23.537 71.136 1.00 16.41 253 VAL C CA 1
ATOM 5975 C C . VAL C 1 226 ? 7.825 24.954 70.730 1.00 15.72 253 VAL C C 1
ATOM 5976 O O . VAL C 1 226 ? 7.866 25.284 69.566 1.00 17.43 253 VAL C O 1
ATOM 5980 N N . VAL C 1 227 ? 8.074 25.806 71.734 1.00 13.72 254 VAL C N 1
ATOM 5981 C CA . VAL C 1 227 ? 8.406 27.178 71.449 1.00 12.11 254 VAL C CA 1
ATOM 5982 C C . VAL C 1 227 ? 9.689 27.333 70.810 1.00 11.07 254 VAL C C 1
ATOM 5983 O O . VAL C 1 227 ? 10.660 26.912 71.364 1.00 12.48 254 VAL C O 1
ATOM 5987 N N . TYR C 1 228 ? 9.699 28.177 69.776 1.00 13.48 255 TYR C N 1
ATOM 5988 C CA . TYR C 1 228 ? 10.866 28.532 68.962 1.00 14.05 255 TYR C CA 1
ATOM 5989 C C . TYR C 1 228 ? 11.461 29.824 69.506 1.00 15.25 255 TYR C C 1
ATOM 5990 O O . TYR C 1 228 ? 10.678 30.692 69.823 1.00 15.54 255 TYR C O 1
ATOM 5999 N N . PRO C 1 229 ? 12.782 30.045 69.553 1.00 13.64 256 PRO C N 1
ATOM 6000 C CA . PRO C 1 229 ? 13.820 29.086 69.107 1.00 13.10 256 PRO C CA 1
ATOM 6001 C C . PRO C 1 229 ? 14.249 28.035 70.063 1.00 13.18 256 PRO C C 1
ATOM 6002 O O . PRO C 1 229 ? 14.957 27.146 69.694 1.00 12.73 256 PRO C O 1
ATOM 6006 N N . ALA C 1 230 ? 13.888 28.157 71.340 1.00 12.70 257 ALA C N 1
ATOM 6007 C CA . ALA C 1 230 ? 14.482 27.266 72.426 1.00 11.02 257 ALA C CA 1
ATOM 6008 C C . ALA C 1 230 ? 14.235 25.781 72.045 1.00 11.17 257 ALA C C 1
ATOM 6009 O O . ALA C 1 230 ? 15.165 24.986 72.429 1.00 12.24 257 ALA C O 1
ATOM 6011 N N . ALA C 1 231 ? 13.107 25.440 71.465 1.00 12.45 258 ALA C N 1
ATOM 6012 C CA . ALA C 1 231 ? 12.872 24.005 71.208 1.00 13.95 258 ALA C CA 1
ATOM 6013 C C . ALA C 1 231 ? 13.959 23.409 70.247 1.00 13.76 258 ALA C C 1
ATOM 6014 O O . ALA C 1 231 ? 14.064 22.179 70.157 1.00 15.22 258 ALA C O 1
ATOM 6016 N N . MET C 1 232 ? 14.665 24.273 69.488 1.00 12.36 259 MET C N 1
ATOM 6017 C CA . MET C 1 232 ? 15.678 23.811 68.537 1.00 12.67 259 MET C CA 1
ATOM 6018 C C . MET C 1 232 ? 17.025 23.505 69.188 1.00 16.79 259 MET C C 1
ATOM 6019 O O . MET C 1 232 ? 17.857 22.866 68.553 1.00 16.53 259 MET C O 1
ATOM 6024 N N . PHE C 1 233 ? 17.246 23.971 70.402 1.00 12.82 260 PHE C N 1
ATOM 6025 C CA . PHE C 1 233 ? 18.592 23.925 70.940 1.00 11.11 260 PHE C CA 1
ATOM 6026 C C . PHE C 1 233 ? 19.089 22.441 71.206 1.00 13.23 260 PHE C C 1
ATOM 6027 O O . PHE C 1 233 ? 20.196 22.090 70.707 1.00 14.01 260 PHE C O 1
ATOM 6035 N N . ALA C 1 234 ? 18.297 21.696 71.964 1.00 14.15 261 ALA C N 1
ATOM 6036 C CA . ALA C 1 234 ? 18.740 20.320 72.207 1.00 14.17 261 ALA C CA 1
ATOM 6037 C C . ALA C 1 234 ? 18.889 19.454 70.940 1.00 15.00 261 ALA C C 1
ATOM 6038 O O . ALA C 1 234 ? 19.885 18.736 70.805 1.00 18.58 261 ALA C O 1
ATOM 6040 N N . PRO C 1 235 ? 17.934 19.622 69.998 1.00 16.64 262 PRO C N 1
ATOM 6041 C CA . PRO C 1 235 ? 18.120 18.906 68.741 1.00 17.75 262 PRO C CA 1
ATOM 6042 C C . PRO C 1 235 ? 19.398 19.266 68.015 1.00 18.76 262 PRO C C 1
ATOM 6043 O O . PRO C 1 235 ? 20.001 18.405 67.340 1.00 21.16 262 PRO C O 1
ATOM 6047 N N . GLN C 1 236 ? 19.767 20.522 68.056 1.00 17.04 263 GLN C N 1
ATOM 6048 C CA . GLN C 1 236 ? 21.064 20.899 67.422 1.00 18.42 263 GLN C CA 1
ATOM 6049 C C . GLN C 1 236 ? 22.290 20.187 68.058 1.00 22.37 263 GLN C C 1
ATOM 6050 O O . GLN C 1 236 ? 23.256 19.801 67.416 1.00 22.46 263 GLN C O 1
ATOM 6056 N N . VAL C 1 237 ? 22.299 20.041 69.354 1.00 19.37 264 VAL C N 1
ATOM 6057 C CA . VAL C 1 237 ? 23.339 19.329 69.991 1.00 19.26 264 VAL C CA 1
ATOM 6058 C C . VAL C 1 237 ? 23.302 17.838 69.611 1.00 19.41 264 VAL C C 1
ATOM 6059 O O . VAL C 1 237 ? 24.374 17.238 69.312 1.00 21.47 264 VAL C O 1
ATOM 6063 N N . ALA C 1 238 ? 22.116 17.226 69.584 1.00 16.82 265 ALA C N 1
ATOM 6064 C CA . ALA C 1 238 ? 22.021 15.803 69.174 1.00 21.46 265 ALA C CA 1
ATOM 6065 C C . ALA C 1 238 ? 22.545 15.599 67.731 1.00 23.12 265 ALA C C 1
ATOM 6066 O O . ALA C 1 238 ? 23.163 14.637 67.416 1.00 26.00 265 ALA C O 1
ATOM 6068 N N . ALA C 1 239 ? 22.288 16.637 66.925 1.00 22.00 266 ALA C N 1
ATOM 6069 C CA . ALA C 1 239 ? 22.700 16.557 65.565 1.00 28.98 266 ALA C CA 1
ATOM 6070 C C . ALA C 1 239 ? 24.259 16.553 65.271 1.00 33.98 266 ALA C C 1
ATOM 6071 O O . ALA C 1 239 ? 24.697 16.165 64.286 1.00 41.20 266 ALA C O 1
ATOM 6073 N N . ARG C 1 240 ? 24.920 17.112 66.294 1.00 36.45 267 ARG C N 1
ATOM 6074 C CA . ARG C 1 240 ? 26.415 17.083 66.400 1.00 33.00 267 ARG C CA 1
ATOM 6075 C C . ARG C 1 240 ? 26.920 15.698 66.737 1.00 29.67 267 ARG C C 1
ATOM 6076 O O . ARG C 1 240 ? 28.095 15.452 66.670 1.00 30.71 267 ARG C O 1
ATOM 6084 N N . GLY C 1 241 ? 26.023 14.783 67.157 1.00 28.49 268 GLY C N 1
ATOM 6085 C CA . GLY C 1 241 ? 26.457 13.476 67.621 1.00 26.11 268 GLY C CA 1
ATOM 6086 C C . GLY C 1 241 ? 26.715 13.507 69.158 1.00 22.67 268 GLY C C 1
ATOM 6087 O O . GLY C 1 241 ? 27.078 12.438 69.699 1.00 29.58 268 GLY C O 1
ATOM 6088 N N . VAL C 1 242 ? 26.290 14.522 69.829 1.00 25.48 269 VAL C N 1
ATOM 6089 C CA . VAL C 1 242 ? 26.486 14.599 71.286 1.00 22.49 269 VAL C CA 1
ATOM 6090 C C . VAL C 1 242 ? 25.259 13.929 72.008 1.00 17.25 269 VAL C C 1
ATOM 6091 O O . VAL C 1 242 ? 24.093 14.119 71.544 1.00 22.30 269 VAL C O 1
ATOM 6095 N N . PRO C 1 243 ? 25.482 13.180 73.095 1.00 20.00 270 PRO C N 1
ATOM 6096 C CA . PRO C 1 243 ? 24.305 12.564 73.723 1.00 20.64 270 PRO C CA 1
ATOM 6097 C C . PRO C 1 243 ? 23.431 13.618 74.462 1.00 18.89 270 PRO C C 1
ATOM 6098 O O . PRO C 1 243 ? 23.959 14.501 75.150 1.00 19.67 270 PRO C O 1
ATOM 6102 N N . VAL C 1 244 ? 22.119 13.516 74.177 1.00 19.31 271 VAL C N 1
ATOM 6103 C CA . VAL C 1 244 ? 21.084 14.360 74.791 1.00 15.57 271 VAL C CA 1
ATOM 6104 C C . VAL C 1 244 ? 20.134 13.443 75.539 1.00 14.06 271 VAL C C 1
ATOM 6105 O O . VAL C 1 244 ? 19.645 12.471 74.983 1.00 17.81 271 VAL C O 1
ATOM 6109 N N . ALA C 1 245 ? 19.873 13.821 76.791 1.00 14.98 272 ALA C N 1
ATOM 6110 C CA . ALA C 1 245 ? 18.942 13.091 77.588 1.00 14.62 272 ALA C CA 1
ATOM 6111 C C . ALA C 1 245 ? 17.756 14.012 78.023 1.00 13.63 272 ALA C C 1
ATOM 6112 O O . ALA C 1 245 ? 17.953 15.087 78.601 1.00 14.61 272 ALA C O 1
ATOM 6114 N N . GLU C 1 246 ? 16.568 13.610 77.597 1.00 13.21 273 GLU C N 1
ATOM 6115 C CA . GLU C 1 246 ? 15.351 14.278 77.933 1.00 13.80 273 GLU C CA 1
ATOM 6116 C C . GLU C 1 246 ? 14.720 13.735 79.191 1.00 12.42 273 GLU C C 1
ATOM 6117 O O . GLU C 1 246 ? 14.537 12.523 79.321 1.00 16.88 273 GLU C O 1
ATOM 6123 N N . PHE C 1 247 ? 14.450 14.625 80.140 1.00 12.97 274 PHE C N 1
ATOM 6124 C CA . PHE C 1 247 ? 13.780 14.314 81.411 1.00 12.32 274 PHE C CA 1
ATOM 6125 C C . PHE C 1 247 ? 12.440 15.012 81.371 1.00 12.96 274 PHE C C 1
ATOM 6126 O O . PHE C 1 247 ? 12.336 16.230 81.392 1.00 15.27 274 PHE C O 1
ATOM 6134 N N . ASN C 1 248 ? 11.353 14.257 81.296 1.00 14.78 275 ASN C N 1
ATOM 6135 C CA . ASN C 1 248 ? 10.040 14.772 81.117 1.00 16.87 275 ASN C CA 1
ATOM 6136 C C . ASN C 1 248 ? 9.049 13.752 81.620 1.00 17.27 275 ASN C C 1
ATOM 6137 O O . ASN C 1 248 ? 9.329 12.537 81.566 1.00 16.91 275 ASN C O 1
ATOM 6142 N N . THR C 1 249 ? 7.861 14.151 82.105 1.00 16.35 276 THR C N 1
ATOM 6143 C CA . THR C 1 249 ? 6.772 13.262 82.424 1.00 15.49 276 THR C CA 1
ATOM 6144 C C . THR C 1 249 ? 6.089 12.717 81.203 1.00 22.40 276 THR C C 1
ATOM 6145 O O . THR C 1 249 ? 5.362 11.708 81.287 1.00 21.88 276 THR C O 1
ATOM 6149 N N . GLU C 1 250 ? 6.334 13.298 80.043 1.00 17.22 277 GLU C N 1
ATOM 6150 C CA . GLU C 1 250 ? 5.668 12.961 78.737 1.00 20.20 277 GLU C CA 1
ATOM 6151 C C . GLU C 1 250 ? 6.800 12.849 77.645 1.00 17.20 277 GLU C C 1
ATOM 6152 O O . GLU C 1 250 ? 7.848 13.349 77.791 1.00 18.96 277 GLU C O 1
ATOM 6158 N N . THR C 1 251 ? 6.405 12.245 76.530 1.00 24.19 278 THR C N 1
ATOM 6159 C CA . THR C 1 251 ? 7.133 12.435 75.344 1.00 20.79 278 THR C CA 1
ATOM 6160 C C . THR C 1 251 ? 6.697 13.727 74.708 1.00 18.66 278 THR C C 1
ATOM 6161 O O . THR C 1 251 ? 5.599 14.223 74.930 1.00 24.01 278 THR C O 1
ATOM 6165 N N . THR C 1 252 ? 7.533 14.236 73.804 1.00 17.89 279 THR C N 1
ATOM 6166 C CA . THR C 1 252 ? 7.353 15.581 73.205 1.00 19.71 279 THR C CA 1
ATOM 6167 C C . THR C 1 252 ? 7.735 15.398 71.676 1.00 19.30 279 THR C C 1
ATOM 6168 O O . THR C 1 252 ? 8.231 14.337 71.232 1.00 21.68 279 THR C O 1
ATOM 6172 N N . PRO C 1 253 ? 7.492 16.467 70.880 1.00 21.92 280 PRO C N 1
ATOM 6173 C CA . PRO C 1 253 ? 7.829 16.371 69.495 1.00 23.24 280 PRO C CA 1
ATOM 6174 C C . PRO C 1 253 ? 9.296 16.204 69.209 1.00 24.55 280 PRO C C 1
ATOM 6175 O O . PRO C 1 253 ? 9.665 15.784 68.089 1.00 25.88 280 PRO C O 1
ATOM 6179 N N . ALA C 1 254 ? 10.133 16.526 70.219 1.00 19.72 281 ALA C N 1
ATOM 6180 C CA . ALA C 1 254 ? 11.566 16.326 70.009 1.00 20.01 281 ALA C CA 1
ATOM 6181 C C . ALA C 1 254 ? 12.150 14.963 70.494 1.00 16.93 281 ALA C C 1
ATOM 6182 O O . ALA C 1 254 ? 13.319 14.688 70.203 1.00 19.77 281 ALA C O 1
ATOM 6184 N N . THR C 1 255 ? 11.365 14.207 71.277 1.00 20.03 282 THR C N 1
ATOM 6185 C CA . THR C 1 255 ? 11.898 13.055 71.966 1.00 19.19 282 THR C CA 1
ATOM 6186 C C . THR C 1 255 ? 12.755 12.158 71.022 1.00 17.52 282 THR C C 1
ATOM 6187 O O . THR C 1 255 ? 13.795 11.665 71.393 1.00 20.68 282 THR C O 1
ATOM 6191 N N . ASN C 1 256 ? 12.236 11.893 69.827 1.00 20.85 283 ASN C N 1
ATOM 6192 C CA . ASN C 1 256 ? 12.905 10.941 68.953 1.00 22.50 283 ASN C CA 1
ATOM 6193 C C . ASN C 1 256 ? 14.228 11.390 68.389 1.00 20.62 283 ASN C C 1
ATOM 6194 O O . ASN C 1 256 ? 14.938 10.574 67.737 1.00 27.25 283 ASN C O 1
ATOM 6199 N N . ARG C 1 257 ? 14.581 12.647 68.585 1.00 20.75 284 ARG C N 1
ATOM 6200 C CA . ARG C 1 257 ? 15.901 13.180 68.214 1.00 24.12 284 ARG C CA 1
ATOM 6201 C C . ARG C 1 257 ? 17.011 12.820 69.212 1.00 19.68 284 ARG C C 1
ATOM 6202 O O . ARG C 1 257 ? 18.196 12.968 68.899 1.00 20.87 284 ARG C O 1
ATOM 6210 N N . PHE C 1 258 ? 16.629 12.384 70.397 1.00 21.17 285 PHE C N 1
ATOM 6211 C CA . PHE C 1 258 ? 17.578 12.360 71.534 1.00 19.14 285 PHE C CA 1
ATOM 6212 C C . PHE C 1 258 ? 18.059 10.962 71.840 1.00 20.60 285 PHE C C 1
ATOM 6213 O O . PHE C 1 258 ? 17.379 9.960 71.574 1.00 23.57 285 PHE C O 1
ATOM 6221 N N . ARG C 1 259 ? 19.225 10.907 72.481 1.00 18.82 286 ARG C N 1
ATOM 6222 C CA . ARG C 1 259 ? 19.819 9.638 72.828 1.00 20.95 286 ARG C CA 1
ATOM 6223 C C . ARG C 1 259 ? 19.081 8.910 73.947 1.00 18.25 286 ARG C C 1
ATOM 6224 O O . ARG C 1 259 ? 18.999 7.661 73.905 1.00 22.40 286 ARG C O 1
ATOM 6232 N N . PHE C 1 260 ? 18.541 9.694 74.928 1.00 21.39 287 PHE C N 1
ATOM 6233 C CA . PHE C 1 260 ? 17.888 9.112 76.079 1.00 19.71 287 PHE C CA 1
ATOM 6234 C C . PHE C 1 260 ? 16.569 9.819 76.331 1.00 19.83 287 PHE C C 1
ATOM 6235 O O . PHE C 1 260 ? 16.459 11.032 76.134 1.00 17.10 287 PHE C O 1
ATOM 6243 N N . HIS C 1 261 ? 15.604 9.121 76.890 1.00 19.48 288 HIS C N 1
ATOM 6244 C CA . HIS C 1 261 ? 14.355 9.685 77.399 1.00 18.22 288 HIS C CA 1
ATOM 6245 C C . HIS C 1 261 ? 14.099 9.035 78.791 1.00 18.12 288 HIS C C 1
ATOM 6246 O O . HIS C 1 261 ? 13.993 7.800 78.819 1.00 19.78 288 HIS C O 1
ATOM 6253 N N . PHE C 1 262 ? 14.069 9.860 79.835 1.00 17.37 289 PHE C N 1
ATOM 6254 C CA . PHE C 1 262 ? 13.846 9.360 81.188 1.00 21.40 289 PHE C CA 1
ATOM 6255 C C . PHE C 1 262 ? 12.535 9.931 81.699 1.00 15.70 289 PHE C C 1
ATOM 6256 O O . PHE C 1 262 ? 12.380 11.163 81.840 1.00 16.41 289 PHE C O 1
ATOM 6264 N N . GLN C 1 263 ? 11.569 9.060 81.770 1.00 17.11 290 GLN C N 1
ATOM 6265 C CA . GLN C 1 263 ? 10.210 9.437 82.045 1.00 15.80 290 GLN C CA 1
ATOM 6266 C C . GLN C 1 263 ? 10.027 9.603 83.522 1.00 21.18 290 GLN C C 1
ATOM 6267 O O . GLN C 1 263 ? 10.386 8.696 84.261 1.00 30.19 290 GLN C O 1
ATOM 6273 N N . GLY C 1 264 ? 9.321 10.618 83.904 1.00 20.60 291 GLY C N 1
ATOM 6274 C CA . GLY C 1 264 ? 8.898 10.751 85.281 1.00 18.22 291 GLY C CA 1
ATOM 6275 C C . GLY C 1 264 ? 9.141 12.140 85.767 1.00 18.38 291 GLY C C 1
ATOM 6276 O O . GLY C 1 264 ? 9.686 12.926 85.013 1.00 16.98 291 GLY C O 1
ATOM 6277 N N . PRO C 1 265 ? 8.683 12.479 86.995 1.00 15.18 292 PRO C N 1
ATOM 6278 C CA . PRO C 1 265 ? 8.900 13.816 87.479 1.00 14.14 292 PRO C CA 1
ATOM 6279 C C . PRO C 1 265 ? 10.385 14.044 87.642 1.00 13.08 292 PRO C C 1
ATOM 6280 O O . PRO C 1 265 ? 11.085 13.251 88.339 1.00 15.78 292 PRO C O 1
ATOM 6284 N N A CYS C 1 266 ? 10.851 15.195 87.266 0.50 13.33 293 CYS C N 1
ATOM 6285 N N B CYS C 1 266 ? 10.736 15.301 87.302 0.50 14.38 293 CYS C N 1
ATOM 6286 C CA A CYS C 1 266 ? 12.273 15.431 87.368 0.50 12.32 293 CYS C CA 1
ATOM 6287 C CA B CYS C 1 266 ? 12.152 15.717 87.361 0.50 16.60 293 CYS C CA 1
ATOM 6288 C C A CYS C 1 266 ? 12.758 15.675 88.793 0.50 11.76 293 CYS C C 1
ATOM 6289 C C B CYS C 1 266 ? 12.717 15.687 88.775 0.50 14.27 293 CYS C C 1
ATOM 6290 O O A CYS C 1 266 ? 13.946 15.502 89.031 0.50 13.10 293 CYS C O 1
ATOM 6291 O O B CYS C 1 266 ? 13.903 15.435 88.978 0.50 18.09 293 CYS C O 1
ATOM 6296 N N . GLY C 1 267 ? 11.847 16.001 89.718 1.00 13.10 294 GLY C N 1
ATOM 6297 C CA . GLY C 1 267 ? 12.221 16.067 91.120 1.00 16.76 294 GLY C CA 1
ATOM 6298 C C . GLY C 1 267 ? 12.661 14.668 91.676 1.00 14.07 294 GLY C C 1
ATOM 6299 O O . GLY C 1 267 ? 13.343 14.608 92.699 1.00 16.66 294 GLY C O 1
ATOM 6300 N N . THR C 1 268 ? 12.240 13.600 90.995 1.00 15.98 295 THR C N 1
ATOM 6301 C CA . THR C 1 268 ? 12.751 12.318 91.312 1.00 16.61 295 THR C CA 1
ATOM 6302 C C . THR C 1 268 ? 13.895 11.837 90.425 1.00 16.00 295 THR C C 1
ATOM 6303 O O . THR C 1 268 ? 14.908 11.299 90.958 1.00 19.08 295 THR C O 1
ATOM 6307 N N . THR C 1 269 ? 13.807 12.087 89.151 1.00 14.06 296 THR C N 1
ATOM 6308 C CA . THR C 1 269 ? 14.817 11.574 88.262 1.00 16.98 296 THR C CA 1
ATOM 6309 C C . THR C 1 269 ? 16.131 12.316 88.228 1.00 15.59 296 THR C C 1
ATOM 6310 O O . THR C 1 269 ? 17.198 11.676 88.082 1.00 17.07 296 THR C O 1
ATOM 6314 N N . LEU C 1 270 ? 16.106 13.634 88.392 1.00 14.02 297 LEU C N 1
ATOM 6315 C CA . LEU C 1 270 ? 17.347 14.448 88.397 1.00 13.34 297 LEU C CA 1
ATOM 6316 C C . LEU C 1 270 ? 18.280 14.138 89.535 1.00 13.90 297 LEU C C 1
ATOM 6317 O O . LEU C 1 270 ? 19.478 13.933 89.305 1.00 16.84 297 LEU C O 1
ATOM 6322 N N . PRO C 1 271 ? 17.732 14.007 90.756 1.00 16.06 298 PRO C N 1
ATOM 6323 C CA . PRO C 1 271 ? 18.666 13.612 91.826 1.00 18.41 298 PRO C CA 1
ATOM 6324 C C . PRO C 1 271 ? 19.343 12.277 91.599 1.00 18.12 298 PRO C C 1
ATOM 6325 O O . PRO C 1 271 ? 20.500 12.127 91.986 1.00 19.99 298 PRO C O 1
ATOM 6329 N N . GLU C 1 272 ? 18.639 11.322 91.016 1.00 17.44 299 GLU C N 1
ATOM 6330 C CA . GLU C 1 272 ? 19.259 10.049 90.688 1.00 19.33 299 GLU C CA 1
ATOM 6331 C C . GLU C 1 272 ? 20.290 10.167 89.587 1.00 20.57 299 GLU C C 1
ATOM 6332 O O . GLU C 1 272 ? 21.434 9.674 89.672 1.00 22.31 299 GLU C O 1
ATOM 6338 N N . ALA C 1 273 ? 19.900 10.815 88.497 1.00 18.69 300 ALA C N 1
ATOM 6339 C CA . ALA C 1 273 ? 20.831 10.908 87.335 1.00 19.61 300 ALA C CA 1
ATOM 6340 C C . ALA C 1 273 ? 22.082 11.712 87.641 1.00 18.10 300 ALA C C 1
ATOM 6341 O O . ALA C 1 273 ? 23.122 11.450 87.028 1.00 21.51 300 ALA C O 1
ATOM 6343 N N . LEU C 1 274 ? 21.953 12.774 88.484 1.00 17.24 301 LEU C N 1
ATOM 6344 C CA . LEU C 1 274 ? 23.039 13.720 88.721 1.00 19.89 301 LEU C CA 1
ATOM 6345 C C . LEU C 1 274 ? 23.794 13.490 89.995 1.00 21.96 301 LEU C C 1
ATOM 6346 O O . LEU C 1 274 ? 24.665 14.237 90.359 1.00 24.53 301 LEU C O 1
ATOM 6351 N N . ALA C 1 275 ? 23.537 12.302 90.565 1.00 20.47 302 ALA C N 1
ATOM 6352 C CA . ALA C 1 275 ? 24.148 11.998 91.855 1.00 18.75 302 ALA C CA 1
ATOM 6353 C C . ALA C 1 275 ? 25.693 11.896 91.772 1.00 26.84 302 ALA C C 1
ATOM 6354 O O . ALA C 1 275 ? 26.228 11.495 90.677 1.00 27.18 302 ALA C O 1
ATOM 6357 N N . GLY D 1 1 ? 14.963 -9.516 -2.668 1.00 49.77 28 GLY D N 1
ATOM 6358 C CA . GLY D 1 1 ? 16.275 -10.209 -2.954 1.00 47.26 28 GLY D CA 1
ATOM 6359 C C . GLY D 1 1 ? 16.899 -10.840 -1.709 1.00 57.04 28 GLY D C 1
ATOM 6360 O O . GLY D 1 1 ? 16.666 -10.381 -0.552 1.00 79.50 28 GLY D O 1
ATOM 6361 N N . ILE D 1 2 ? 17.707 -11.878 -1.967 1.00 66.60 29 ILE D N 1
ATOM 6362 C CA . ILE D 1 2 ? 18.227 -12.859 -0.951 1.00 40.16 29 ILE D CA 1
ATOM 6363 C C . ILE D 1 2 ? 19.763 -13.042 -1.231 1.00 34.26 29 ILE D C 1
ATOM 6364 O O . ILE D 1 2 ? 20.145 -13.227 -2.394 1.00 44.65 29 ILE D O 1
ATOM 6369 N N . ASP D 1 3 ? 20.597 -12.982 -0.164 1.00 32.88 30 ASP D N 1
ATOM 6370 C CA . ASP D 1 3 ? 22.047 -13.274 -0.143 1.00 33.48 30 ASP D CA 1
ATOM 6371 C C . ASP D 1 3 ? 22.325 -14.737 0.153 1.00 28.38 30 ASP D C 1
ATOM 6372 O O . ASP D 1 3 ? 22.445 -15.157 1.336 1.00 34.38 30 ASP D O 1
ATOM 6377 N N . PRO D 1 4 ? 22.597 -15.513 -0.865 1.00 29.57 31 PRO D N 1
ATOM 6378 C CA . PRO D 1 4 ? 22.897 -16.956 -0.680 1.00 26.36 31 PRO D CA 1
ATOM 6379 C C . PRO D 1 4 ? 24.434 -17.257 -0.267 1.00 19.93 31 PRO D C 1
ATOM 6380 O O . PRO D 1 4 ? 24.794 -18.429 -0.324 1.00 25.17 31 PRO D O 1
ATOM 6384 N N . PHE D 1 5 ? 25.302 -16.242 -0.093 1.00 26.93 32 PHE D N 1
ATOM 6385 C CA . PHE D 1 5 ? 26.767 -16.464 0.024 1.00 31.69 32 PHE D CA 1
ATOM 6386 C C . PHE D 1 5 ? 27.211 -16.176 1.480 1.00 32.30 32 PHE D C 1
ATOM 6387 O O . PHE D 1 5 ? 28.178 -16.786 1.974 1.00 38.61 32 PHE D O 1
ATOM 6395 N N . THR D 1 6 ? 26.520 -15.209 2.092 1.00 25.33 33 THR D N 1
ATOM 6396 C CA . THR D 1 6 ? 27.044 -14.564 3.273 1.00 28.80 33 THR D CA 1
ATOM 6397 C C . THR D 1 6 ? 26.502 -15.307 4.533 1.00 30.92 33 THR D C 1
ATOM 6398 O O . THR D 1 6 ? 25.288 -15.638 4.593 1.00 31.51 33 THR D O 1
ATOM 6402 N N . ALA D 1 7 ? 27.351 -15.554 5.552 1.00 47.07 34 ALA D N 1
ATOM 6403 C CA . ALA D 1 7 ? 26.931 -16.322 6.696 1.00 34.11 34 ALA D CA 1
ATOM 6404 C C . ALA D 1 7 ? 26.085 -15.388 7.582 1.00 35.87 34 ALA D C 1
ATOM 6405 O O . ALA D 1 7 ? 26.219 -14.210 7.531 1.00 35.35 34 ALA D O 1
ATOM 6407 N N . ARG D 1 8 ? 25.191 -15.937 8.388 1.00 40.34 35 ARG D N 1
ATOM 6408 C CA . ARG D 1 8 ? 24.476 -15.132 9.355 1.00 33.47 35 ARG D CA 1
ATOM 6409 C C . ARG D 1 8 ? 25.413 -14.717 10.456 1.00 26.03 35 ARG D C 1
ATOM 6410 O O . ARG D 1 8 ? 26.403 -15.340 10.708 1.00 27.93 35 ARG D O 1
ATOM 6418 N N . PRO D 1 9 ? 25.131 -13.612 11.198 1.00 25.61 36 PRO D N 1
ATOM 6419 C CA . PRO D 1 9 ? 25.989 -13.222 12.366 1.00 24.94 36 PRO D CA 1
ATOM 6420 C C . PRO D 1 9 ? 26.071 -14.365 13.387 1.00 21.96 36 PRO D C 1
ATOM 6421 O O . PRO D 1 9 ? 25.089 -15.101 13.620 1.00 28.63 36 PRO D O 1
ATOM 6425 N N . SER D 1 10 ? 27.195 -14.384 14.090 1.00 21.12 37 SER D N 1
ATOM 6426 C CA . SER D 1 10 ? 27.442 -15.320 15.159 1.00 22.61 37 SER D CA 1
ATOM 6427 C C . SER D 1 10 ? 26.868 -14.851 16.467 1.00 21.90 37 SER D C 1
ATOM 6428 O O . SER D 1 10 ? 26.862 -13.677 16.724 1.00 19.35 37 SER D O 1
ATOM 6431 N N . SER D 1 11 ? 26.368 -15.790 17.292 1.00 21.36 38 SER D N 1
ATOM 6432 C CA . SER D 1 11 ? 26.048 -15.539 18.696 1.00 19.77 38 SER D CA 1
ATOM 6433 C C . SER D 1 11 ? 27.024 -16.082 19.715 1.00 18.27 38 SER D C 1
ATOM 6434 O O . SER D 1 11 ? 26.651 -16.230 20.864 1.00 23.93 38 SER D O 1
ATOM 6437 N N . SER D 1 12 ? 28.247 -16.336 19.232 1.00 19.95 39 SER D N 1
ATOM 6438 C CA . SER D 1 12 ? 29.317 -16.801 20.097 1.00 24.64 39 SER D CA 1
ATOM 6439 C C . SER D 1 12 ? 30.074 -15.771 20.910 1.00 21.17 39 SER D C 1
ATOM 6440 O O . SER D 1 12 ? 30.945 -15.102 20.360 1.00 23.71 39 SER D O 1
ATOM 6443 N N . MET D 1 13 ? 29.789 -15.664 22.208 1.00 21.89 40 MET D N 1
ATOM 6444 C CA . MET D 1 13 ? 30.564 -14.751 23.068 1.00 25.21 40 MET D CA 1
ATOM 6445 C C . MET D 1 13 ? 31.976 -15.211 23.197 1.00 24.40 40 MET D C 1
ATOM 6446 O O . MET D 1 13 ? 32.853 -14.320 23.266 1.00 24.07 40 MET D O 1
ATOM 6451 N N . ALA D 1 14 ? 32.243 -16.512 23.183 1.00 27.02 41 ALA D N 1
ATOM 6452 C CA . ALA D 1 14 ? 33.619 -16.931 23.332 1.00 30.00 41 ALA D CA 1
ATOM 6453 C C . ALA D 1 14 ? 34.454 -16.380 22.140 1.00 25.75 41 ALA D C 1
ATOM 6454 O O . ALA D 1 14 ? 35.581 -15.913 22.329 1.00 28.01 41 ALA D O 1
ATOM 6456 N N . ASP D 1 15 ? 33.895 -16.458 20.925 1.00 23.69 42 ASP D N 1
ATOM 6457 C CA . ASP D 1 15 ? 34.594 -15.945 19.795 1.00 24.34 42 ASP D CA 1
ATOM 6458 C C . ASP D 1 15 ? 34.751 -14.378 19.864 1.00 19.30 42 ASP D C 1
ATOM 6459 O O . ASP D 1 15 ? 35.848 -13.835 19.560 1.00 28.30 42 ASP D O 1
ATOM 6464 N N . PHE D 1 16 ? 33.689 -13.693 20.296 1.00 21.85 43 PHE D N 1
ATOM 6465 C CA . PHE D 1 16 ? 33.801 -12.278 20.411 1.00 19.67 43 PHE D CA 1
ATOM 6466 C C . PHE D 1 16 ? 34.932 -11.911 21.448 1.00 23.10 43 PHE D C 1
ATOM 6467 O O . PHE D 1 16 ? 35.764 -11.001 21.282 1.00 21.63 43 PHE D O 1
ATOM 6475 N N . ARG D 1 17 ? 34.936 -12.655 22.529 1.00 23.83 44 ARG D N 1
ATOM 6476 C CA . ARG D 1 17 ? 35.928 -12.421 23.630 1.00 20.52 44 ARG D CA 1
ATOM 6477 C C . ARG D 1 17 ? 37.409 -12.598 23.174 1.00 19.85 44 ARG D C 1
ATOM 6478 O O . ARG D 1 17 ? 38.294 -11.956 23.704 1.00 24.59 44 ARG D O 1
ATOM 6486 N N . LYS D 1 18 ? 37.630 -13.471 22.213 1.00 25.11 45 LYS D N 1
ATOM 6487 C CA . LYS D 1 18 ? 38.949 -13.638 21.617 1.00 29.22 45 LYS D CA 1
ATOM 6488 C C . LYS D 1 18 ? 39.409 -12.343 20.892 1.00 27.20 45 LYS D C 1
ATOM 6489 O O . LYS D 1 18 ? 40.546 -11.916 21.065 1.00 26.24 45 LYS D O 1
ATOM 6495 N N . PHE D 1 19 ? 38.494 -11.730 20.157 1.00 22.81 46 PHE D N 1
ATOM 6496 C CA . PHE D 1 19 ? 38.763 -10.375 19.520 1.00 24.24 46 PHE D CA 1
ATOM 6497 C C . PHE D 1 19 ? 38.960 -9.345 20.654 1.00 22.59 46 PHE D C 1
ATOM 6498 O O . PHE D 1 19 ? 39.927 -8.536 20.569 1.00 23.78 46 PHE D O 1
ATOM 6506 N N . PHE D 1 20 ? 38.065 -9.351 21.662 1.00 21.99 47 PHE D N 1
ATOM 6507 C CA . PHE D 1 20 ? 38.112 -8.327 22.670 1.00 23.50 47 PHE D CA 1
ATOM 6508 C C . PHE D 1 20 ? 39.446 -8.366 23.469 1.00 21.51 47 PHE D C 1
ATOM 6509 O O . PHE D 1 20 ? 39.934 -7.262 23.812 1.00 26.17 47 PHE D O 1
ATOM 6517 N N . ALA D 1 21 ? 40.020 -9.559 23.649 1.00 21.16 48 ALA D N 1
ATOM 6518 C CA . ALA D 1 21 ? 41.239 -9.701 24.376 1.00 23.78 48 ALA D CA 1
ATOM 6519 C C . ALA D 1 21 ? 42.417 -9.066 23.689 1.00 26.39 48 ALA D C 1
ATOM 6520 O O . ALA D 1 21 ? 43.342 -8.651 24.421 1.00 33.67 48 ALA D O 1
ATOM 6522 N N . LYS D 1 22 ? 42.417 -8.950 22.360 1.00 26.73 49 LYS D N 1
ATOM 6523 C CA . LYS D 1 22 ? 43.525 -8.423 21.564 1.00 27.35 49 LYS D CA 1
ATOM 6524 C C . LYS D 1 22 ? 43.322 -6.992 21.066 1.00 25.90 49 LYS D C 1
ATOM 6525 O O . LYS D 1 22 ? 44.226 -6.334 20.578 1.00 33.95 49 LYS D O 1
ATOM 6531 N N . ALA D 1 23 ? 42.081 -6.515 21.083 1.00 24.62 50 ALA D N 1
ATOM 6532 C CA . ALA D 1 23 ? 41.740 -5.263 20.443 1.00 23.01 50 ALA D CA 1
ATOM 6533 C C . ALA D 1 23 ? 42.413 -4.052 21.089 1.00 23.16 50 ALA D C 1
ATOM 6534 O O . ALA D 1 23 ? 42.358 -3.839 22.349 1.00 24.65 50 ALA D O 1
ATOM 6536 N N . LYS D 1 24 ? 43.009 -3.241 20.228 1.00 28.13 51 LYS D N 1
ATOM 6537 C CA . LYS D 1 24 ? 43.713 -2.050 20.691 1.00 25.90 51 LYS D CA 1
ATOM 6538 C C . LYS D 1 24 ? 42.903 -0.742 20.578 1.00 23.35 51 LYS D C 1
ATOM 6539 O O . LYS D 1 24 ? 43.301 0.277 21.209 1.00 25.40 51 LYS D O 1
ATOM 6545 N N . HIS D 1 25 ? 41.822 -0.786 19.813 1.00 19.91 52 HIS D N 1
ATOM 6546 C CA . HIS D 1 25 ? 41.071 0.391 19.517 1.00 18.45 52 HIS D CA 1
ATOM 6547 C C . HIS D 1 25 ? 39.620 0.005 19.258 1.00 18.17 52 HIS D C 1
ATOM 6548 O O . HIS D 1 25 ? 39.276 -0.360 18.163 1.00 18.97 52 HIS D O 1
ATOM 6555 N N . ILE D 1 26 ? 38.839 0.099 20.326 1.00 16.69 53 ILE D N 1
ATOM 6556 C CA . ILE D 1 26 ? 37.470 -0.326 20.280 1.00 14.99 53 ILE D CA 1
ATOM 6557 C C . ILE D 1 26 ? 36.545 0.979 20.101 1.00 13.74 53 ILE D C 1
ATOM 6558 O O . ILE D 1 26 ? 36.704 1.902 20.887 1.00 15.64 53 ILE D O 1
ATOM 6563 N N . VAL D 1 27 ? 35.647 0.919 19.172 1.00 12.88 54 VAL D N 1
ATOM 6564 C CA . VAL D 1 27 ? 34.655 1.909 19.020 1.00 12.17 54 VAL D CA 1
ATOM 6565 C C . VAL D 1 27 ? 33.292 1.370 19.423 1.00 13.10 54 VAL D C 1
ATOM 6566 O O . VAL D 1 27 ? 32.918 0.296 18.917 1.00 13.86 54 VAL D O 1
ATOM 6570 N N . ILE D 1 28 ? 32.601 2.033 20.350 1.00 11.57 55 ILE D N 1
ATOM 6571 C CA . ILE D 1 28 ? 31.299 1.672 20.754 1.00 10.71 55 ILE D CA 1
ATOM 6572 C C . ILE D 1 28 ? 30.283 2.713 20.268 1.00 9.73 55 ILE D C 1
ATOM 6573 O O . ILE D 1 28 ? 30.377 3.833 20.775 1.00 12.46 55 ILE D O 1
ATOM 6578 N N . ILE D 1 29 ? 29.383 2.303 19.434 1.00 9.93 56 ILE D N 1
ATOM 6579 C CA . ILE D 1 29 ? 28.297 3.167 18.944 1.00 9.73 56 ILE D CA 1
ATOM 6580 C C . ILE D 1 29 ? 27.061 2.883 19.730 1.00 8.37 56 ILE D C 1
ATOM 6581 O O . ILE D 1 29 ? 26.651 1.740 19.800 1.00 11.26 56 ILE D O 1
ATOM 6586 N N . SER D 1 30 ? 26.441 3.877 20.309 1.00 8.90 57 SER D N 1
ATOM 6587 C CA . SER D 1 30 ? 25.211 3.652 21.092 1.00 7.59 57 SER D CA 1
ATOM 6588 C C . SER D 1 30 ? 24.027 4.451 20.688 1.00 8.43 57 SER D C 1
ATOM 6589 O O . SER D 1 30 ? 24.136 5.560 20.099 1.00 8.62 57 SER D O 1
ATOM 6592 N N . GLY D 1 31 ? 22.837 3.947 20.927 1.00 8.81 58 GLY D N 1
ATOM 6593 C CA . GLY D 1 31 ? 21.572 4.586 20.806 1.00 9.90 58 GLY D CA 1
ATOM 6594 C C . GLY D 1 31 ? 20.728 4.424 22.058 1.00 9.90 58 GLY D C 1
ATOM 6595 O O . GLY D 1 31 ? 21.257 4.119 23.117 1.00 9.75 58 GLY D O 1
ATOM 6596 N N . ALA D 1 32 ? 19.463 4.832 21.874 1.00 9.65 59 ALA D N 1
ATOM 6597 C CA . ALA D 1 32 ? 18.607 5.032 23.007 1.00 10.09 59 ALA D CA 1
ATOM 6598 C C . ALA D 1 32 ? 18.401 3.722 23.741 1.00 10.19 59 ALA D C 1
ATOM 6599 O O . ALA D 1 32 ? 18.101 3.747 24.969 1.00 10.16 59 ALA D O 1
ATOM 6601 N N . GLY D 1 33 ? 18.566 2.585 23.183 1.00 10.85 60 GLY D N 1
ATOM 6602 C CA . GLY D 1 33 ? 18.433 1.334 23.902 1.00 12.41 60 GLY D CA 1
ATOM 6603 C C . GLY D 1 33 ? 19.444 1.200 25.081 1.00 10.74 60 GLY D C 1
ATOM 6604 O O . GLY D 1 33 ? 19.106 0.463 26.020 1.00 12.29 60 GLY D O 1
ATOM 6605 N N . VAL D 1 34 ? 20.627 1.818 24.979 1.00 9.99 61 VAL D N 1
ATOM 6606 C CA . VAL D 1 34 ? 21.531 1.750 26.129 1.00 10.75 61 VAL D CA 1
ATOM 6607 C C . VAL D 1 34 ? 21.075 2.380 27.369 1.00 12.50 61 VAL D C 1
ATOM 6608 O O . VAL D 1 34 ? 21.619 2.135 28.427 1.00 11.31 61 VAL D O 1
ATOM 6612 N N . SER D 1 35 ? 20.057 3.339 27.186 1.00 8.88 62 SER D N 1
ATOM 6613 C CA . SER D 1 35 ? 19.488 4.004 28.330 1.00 10.51 62 SER D CA 1
ATOM 6614 C C . SER D 1 35 ? 18.073 3.605 28.760 1.00 11.96 62 SER D C 1
ATOM 6615 O O . SER D 1 35 ? 17.597 4.046 29.793 1.00 11.98 62 SER D O 1
ATOM 6618 N N . ALA D 1 36 ? 17.553 2.616 28.050 1.00 12.14 63 ALA D N 1
ATOM 6619 C CA . ALA D 1 36 ? 16.225 2.182 28.339 1.00 11.99 63 ALA D CA 1
ATOM 6620 C C . ALA D 1 36 ? 16.148 1.592 29.765 1.00 13.99 63 ALA D C 1
ATOM 6621 O O . ALA D 1 36 ? 15.195 1.822 30.479 1.00 14.02 63 ALA D O 1
ATOM 6623 N N . GLU D 1 37 ? 17.147 0.841 30.175 1.00 12.38 64 GLU D N 1
ATOM 6624 C CA . GLU D 1 37 ? 17.160 0.262 31.556 1.00 13.04 64 GLU D CA 1
ATOM 6625 C C . GLU D 1 37 ? 17.400 1.232 32.636 1.00 13.86 64 GLU D C 1
ATOM 6626 O O . GLU D 1 37 ? 17.296 0.888 33.797 1.00 16.09 64 GLU D O 1
ATOM 6632 N N . SER D 1 38 ? 17.701 2.515 32.241 1.00 13.27 65 SER D N 1
ATOM 6633 C CA . SER D 1 38 ? 17.683 3.558 33.245 1.00 13.64 65 SER D CA 1
ATOM 6634 C C . SER D 1 38 ? 16.320 4.223 33.373 1.00 13.61 65 SER D C 1
ATOM 6635 O O . SER D 1 38 ? 16.135 5.262 34.098 1.00 14.96 65 SER D O 1
ATOM 6638 N N . GLY D 1 39 ? 15.321 3.795 32.575 1.00 12.16 66 GLY D N 1
ATOM 6639 C CA . GLY D 1 39 ? 14.021 4.435 32.560 1.00 16.28 66 GLY D CA 1
ATOM 6640 C C . GLY D 1 39 ? 13.891 5.600 31.594 1.00 16.12 66 GLY D C 1
ATOM 6641 O O . GLY D 1 39 ? 12.999 6.362 31.674 1.00 18.78 66 GLY D O 1
ATOM 6642 N N . VAL D 1 40 ? 14.846 5.734 30.704 1.00 13.55 67 VAL D N 1
ATOM 6643 C CA . VAL D 1 40 ? 14.785 6.806 29.702 1.00 12.94 67 VAL D CA 1
ATOM 6644 C C . VAL D 1 40 ? 14.034 6.362 28.466 1.00 14.42 67 VAL D C 1
ATOM 6645 O O . VAL D 1 40 ? 14.337 5.294 27.916 1.00 13.84 67 VAL D O 1
ATOM 6649 N N . PRO D 1 41 ? 12.969 7.019 28.082 1.00 13.66 68 PRO D N 1
ATOM 6650 C CA . PRO D 1 41 ? 12.172 6.573 26.921 1.00 15.13 68 PRO D CA 1
ATOM 6651 C C . PRO D 1 41 ? 13.010 6.564 25.709 1.00 14.70 68 PRO D C 1
ATOM 6652 O O . PRO D 1 41 ? 13.827 7.401 25.463 1.00 15.68 68 PRO D O 1
ATOM 6656 N N . THR D 1 42 ? 12.719 5.609 24.796 1.00 16.41 69 THR D N 1
ATOM 6657 C CA . THR D 1 42 ? 13.318 5.532 23.486 1.00 14.38 69 THR D CA 1
ATOM 6658 C C . THR D 1 42 ? 12.525 6.328 22.457 1.00 15.44 69 THR D C 1
ATOM 6659 O O . THR D 1 42 ? 11.459 6.835 22.822 1.00 20.13 69 THR D O 1
ATOM 6663 N N . PHE D 1 43 ? 12.930 6.400 21.205 1.00 18.84 70 PHE D N 1
ATOM 6664 C CA . PHE D 1 43 ? 12.098 7.017 20.191 1.00 19.12 70 PHE D CA 1
ATOM 6665 C C . PHE D 1 43 ? 11.065 6.009 19.642 1.00 22.19 70 PHE D C 1
ATOM 6666 O O . PHE D 1 43 ? 10.123 6.350 18.951 1.00 23.97 70 PHE D O 1
ATOM 6674 N N . ARG D 1 44 ? 11.251 4.732 19.827 1.00 28.52 71 ARG D N 1
ATOM 6675 C CA . ARG D 1 44 ? 10.266 3.733 19.366 1.00 31.37 71 ARG D CA 1
ATOM 6676 C C . ARG D 1 44 ? 9.215 3.555 20.448 1.00 32.63 71 ARG D C 1
ATOM 6677 O O . ARG D 1 44 ? 9.423 3.772 21.673 1.00 42.50 71 ARG D O 1
ATOM 6685 N N . GLY D 1 45 ? 8.039 3.255 19.973 1.00 35.71 72 GLY D N 1
ATOM 6686 C CA . GLY D 1 45 ? 6.899 3.080 20.889 1.00 27.25 72 GLY D CA 1
ATOM 6687 C C . GLY D 1 45 ? 6.378 4.285 21.636 1.00 34.17 72 GLY D C 1
ATOM 6688 O O . GLY D 1 45 ? 6.369 5.289 21.111 1.00 42.37 72 GLY D O 1
ATOM 6689 N N . ALA D 1 46 ? 5.987 4.109 22.901 1.00 36.28 73 ALA D N 1
ATOM 6690 C CA . ALA D 1 46 ? 5.326 5.121 23.588 1.00 29.00 73 ALA D CA 1
ATOM 6691 C C . ALA D 1 46 ? 6.094 6.355 23.871 1.00 32.36 73 ALA D C 1
ATOM 6692 O O . ALA D 1 46 ? 5.551 7.452 23.723 1.00 36.79 73 ALA D O 1
ATOM 6694 N N . GLY D 1 47 ? 7.399 6.162 24.068 1.00 38.55 74 GLY D N 1
ATOM 6695 C CA . GLY D 1 47 ? 8.220 7.226 24.528 1.00 54.04 74 GLY D CA 1
ATOM 6696 C C . GLY D 1 47 ? 8.499 8.217 23.416 1.00 52.58 74 GLY D C 1
ATOM 6697 O O . GLY D 1 47 ? 8.932 9.315 23.668 1.00 86.28 74 GLY D O 1
ATOM 6698 N N . GLY D 1 48 ? 8.308 7.816 22.173 1.00 36.73 75 GLY D N 1
ATOM 6699 C CA . GLY D 1 48 ? 8.465 8.706 21.004 1.00 54.43 75 GLY D CA 1
ATOM 6700 C C . GLY D 1 48 ? 7.318 9.710 20.624 1.00 61.77 75 GLY D C 1
ATOM 6701 O O . GLY D 1 48 ? 7.321 10.290 19.558 1.00 300.00 75 GLY D O 1
ATOM 6702 N N . TYR D 1 49 ? 6.239 9.631 21.469 1.00 39.34 76 TYR D N 1
ATOM 6703 C CA . TYR D 1 49 ? 5.174 10.637 21.376 1.00 34.81 76 TYR D CA 1
ATOM 6704 C C . TYR D 1 49 ? 5.197 11.589 22.534 1.00 32.67 76 TYR D C 1
ATOM 6705 O O . TYR D 1 49 ? 5.535 11.219 23.646 1.00 32.32 76 TYR D O 1
ATOM 6714 N N . TRP D 1 50 ? 4.829 12.878 22.270 1.00 27.97 77 TRP D N 1
ATOM 6715 C CA . TRP D 1 50 ? 4.705 13.863 23.312 1.00 28.99 77 TRP D CA 1
ATOM 6716 C C . TRP D 1 50 ? 3.512 14.686 22.854 1.00 27.69 77 TRP D C 1
ATOM 6717 O O . TRP D 1 50 ? 3.471 15.180 21.712 1.00 32.21 77 TRP D O 1
ATOM 6728 N N . ARG D 1 51 ? 2.488 14.771 23.731 1.00 22.55 78 ARG D N 1
ATOM 6729 C CA . ARG D 1 51 ? 1.201 15.344 23.471 1.00 20.71 78 ARG D CA 1
ATOM 6730 C C . ARG D 1 51 ? 0.797 14.636 22.214 1.00 28.35 78 ARG D C 1
ATOM 6731 O O . ARG D 1 51 ? 0.869 13.362 22.164 1.00 33.65 78 ARG D O 1
ATOM 6739 N N . LYS D 1 52 ? 0.388 15.290 21.174 1.00 25.03 79 LYS D N 1
ATOM 6740 C CA . LYS D 1 52 ? -0.032 14.513 20.033 1.00 37.11 79 LYS D CA 1
ATOM 6741 C C . LYS D 1 52 ? 0.903 14.473 18.917 1.00 47.19 79 LYS D C 1
ATOM 6742 O O . LYS D 1 52 ? 0.541 14.127 17.746 1.00 48.51 79 LYS D O 1
ATOM 6748 N N . TRP D 1 53 ? 2.149 14.763 19.187 1.00 31.79 80 TRP D N 1
ATOM 6749 C CA . TRP D 1 53 ? 3.158 14.778 18.186 1.00 34.96 80 TRP D CA 1
ATOM 6750 C C . TRP D 1 53 ? 4.060 13.554 18.365 1.00 34.25 80 TRP D C 1
ATOM 6751 O O . TRP D 1 53 ? 4.298 13.044 19.503 1.00 37.88 80 TRP D O 1
ATOM 6762 N N . GLN D 1 54 ? 4.813 13.332 17.281 1.00 38.26 81 GLN D N 1
ATOM 6763 C CA . GLN D 1 54 ? 5.974 12.550 17.316 1.00 34.03 81 GLN D CA 1
ATOM 6764 C C . GLN D 1 54 ? 7.191 13.376 17.582 1.00 30.27 81 GLN D C 1
ATOM 6765 O O . GLN D 1 54 ? 7.366 14.460 17.144 1.00 27.33 81 GLN D O 1
ATOM 6771 N N . ALA D 1 55 ? 8.053 12.799 18.342 1.00 31.46 82 ALA D N 1
ATOM 6772 C CA . ALA D 1 55 ? 9.269 13.413 18.727 1.00 27.23 82 ALA D CA 1
ATOM 6773 C C . ALA D 1 55 ? 10.077 13.932 17.486 1.00 24.58 82 ALA D C 1
ATOM 6774 O O . ALA D 1 55 ? 10.516 15.112 17.502 1.00 24.56 82 ALA D O 1
ATOM 6776 N N . GLN D 1 56 ? 10.050 13.150 16.357 1.00 20.50 83 GLN D N 1
ATOM 6777 C CA . GLN D 1 56 ? 10.772 13.576 15.233 1.00 22.43 83 GLN D CA 1
ATOM 6778 C C . GLN D 1 56 ? 10.158 14.828 14.511 1.00 21.99 83 GLN D C 1
ATOM 6779 O O . GLN D 1 56 ? 10.837 15.489 13.748 1.00 36.32 83 GLN D O 1
ATOM 6785 N N . ASP D 1 57 ? 8.889 15.084 14.732 1.00 18.96 84 ASP D N 1
ATOM 6786 C CA . ASP D 1 57 ? 8.174 16.222 14.281 1.00 23.45 84 ASP D CA 1
ATOM 6787 C C . ASP D 1 57 ? 8.553 17.497 14.994 1.00 18.46 84 ASP D C 1
ATOM 6788 O O . ASP D 1 57 ? 8.519 18.612 14.411 1.00 26.24 84 ASP D O 1
ATOM 6793 N N . LEU D 1 58 ? 8.816 17.403 16.280 1.00 16.56 85 LEU D N 1
ATOM 6794 C CA . LEU D 1 58 ? 9.062 18.581 17.096 1.00 16.31 85 LEU D CA 1
ATOM 6795 C C . LEU D 1 58 ? 10.583 18.981 17.046 1.00 15.82 85 LEU D C 1
ATOM 6796 O O . LEU D 1 58 ? 10.938 20.139 17.163 1.00 15.70 85 LEU D O 1
ATOM 6801 N N . ALA D 1 59 ? 11.458 18.002 16.824 1.00 15.76 86 ALA D N 1
ATOM 6802 C CA . ALA D 1 59 ? 12.847 18.179 16.791 1.00 14.54 86 ALA D CA 1
ATOM 6803 C C . ALA D 1 59 ? 13.299 18.521 15.345 1.00 13.13 86 ALA D C 1
ATOM 6804 O O . ALA D 1 59 ? 14.061 17.798 14.705 1.00 13.45 86 ALA D O 1
ATOM 6806 N N . THR D 1 60 ? 12.761 19.652 14.878 1.00 14.62 87 THR D N 1
ATOM 6807 C CA . THR D 1 60 ? 13.064 20.122 13.563 1.00 13.78 87 THR D CA 1
ATOM 6808 C C . THR D 1 60 ? 13.162 21.662 13.505 1.00 14.68 87 THR D C 1
ATOM 6809 O O . THR D 1 60 ? 12.518 22.336 14.313 1.00 16.37 87 THR D O 1
ATOM 6813 N N . PRO D 1 61 ? 13.963 22.201 12.597 1.00 12.35 88 PRO D N 1
ATOM 6814 C CA . PRO D 1 61 ? 13.998 23.660 12.438 1.00 13.92 88 PRO D CA 1
ATOM 6815 C C . PRO D 1 61 ? 12.684 24.289 12.126 1.00 16.87 88 PRO D C 1
ATOM 6816 O O . PRO D 1 61 ? 12.359 25.398 12.583 1.00 17.64 88 PRO D O 1
ATOM 6820 N N . LEU D 1 62 ? 11.892 23.641 11.285 1.00 15.65 89 LEU D N 1
ATOM 6821 C CA . LEU D 1 62 ? 10.599 24.205 10.969 1.00 17.56 89 LEU D CA 1
ATOM 6822 C C . LEU D 1 62 ? 9.651 24.270 12.174 1.00 15.91 89 LEU D C 1
ATOM 6823 O O . LEU D 1 62 ? 8.957 25.264 12.394 1.00 19.01 89 LEU D O 1
ATOM 6828 N N . ALA D 1 63 ? 9.668 23.246 13.005 1.00 16.66 90 ALA D N 1
ATOM 6829 C CA . ALA D 1 63 ? 8.845 23.273 14.172 1.00 16.26 90 ALA D CA 1
ATOM 6830 C C . ALA D 1 63 ? 9.245 24.435 15.080 1.00 16.20 90 ALA D C 1
ATOM 6831 O O . ALA D 1 63 ? 8.408 25.104 15.657 1.00 16.20 90 ALA D O 1
ATOM 6833 N N . PHE D 1 64 ? 10.519 24.564 15.275 1.00 14.48 91 PHE D N 1
ATOM 6834 C CA . PHE D 1 64 ? 11.044 25.644 16.108 1.00 15.17 91 PHE D CA 1
ATOM 6835 C C . PHE D 1 64 ? 10.717 27.023 15.610 1.00 16.34 91 PHE D C 1
ATOM 6836 O O . PHE D 1 64 ? 10.386 27.912 16.361 1.00 19.90 91 PHE D O 1
ATOM 6844 N N . ALA D 1 65 ? 10.864 27.194 14.282 1.00 16.21 92 ALA D N 1
ATOM 6845 C CA . ALA D 1 65 ? 10.562 28.516 13.702 1.00 18.30 92 ALA D CA 1
ATOM 6846 C C . ALA D 1 65 ? 9.108 28.827 13.858 1.00 18.81 92 ALA D C 1
ATOM 6847 O O . ALA D 1 65 ? 8.732 29.990 14.038 1.00 25.39 92 ALA D O 1
ATOM 6849 N N . HIS D 1 66 ? 8.218 27.821 13.697 1.00 20.41 93 HIS D N 1
ATOM 6850 C CA . HIS D 1 66 ? 6.775 28.030 13.751 1.00 22.81 93 HIS D CA 1
ATOM 6851 C C . HIS D 1 66 ? 6.251 28.217 15.163 1.00 19.33 93 HIS D C 1
ATOM 6852 O O . HIS D 1 66 ? 5.350 29.043 15.391 1.00 22.17 93 HIS D O 1
ATOM 6859 N N . ASN D 1 67 ? 6.814 27.533 16.097 1.00 16.58 94 ASN D N 1
ATOM 6860 C CA . ASN D 1 67 ? 6.286 27.477 17.449 1.00 16.53 94 ASN D CA 1
ATOM 6861 C C . ASN D 1 67 ? 7.388 27.210 18.443 1.00 14.22 94 ASN D C 1
ATOM 6862 O O . ASN D 1 67 ? 7.490 26.071 18.960 1.00 14.97 94 ASN D O 1
ATOM 6867 N N . PRO D 1 68 ? 8.237 28.153 18.680 1.00 12.99 95 PRO D N 1
ATOM 6868 C CA . PRO D 1 68 ? 9.351 27.872 19.541 1.00 13.32 95 PRO D CA 1
ATOM 6869 C C . PRO D 1 68 ? 8.974 27.540 20.992 1.00 15.16 95 PRO D C 1
ATOM 6870 O O . PRO D 1 68 ? 9.662 26.883 21.727 1.00 15.34 95 PRO D O 1
ATOM 6874 N N . SER D 1 69 ? 7.830 28.080 21.406 1.00 14.92 96 SER D N 1
ATOM 6875 C CA . SER D 1 69 ? 7.338 27.786 22.772 1.00 13.13 96 SER D CA 1
ATOM 6876 C C . SER D 1 69 ? 7.012 26.308 22.897 1.00 16.17 96 SER D C 1
ATOM 6877 O O . SER D 1 69 ? 7.359 25.667 23.912 1.00 15.29 96 SER D O 1
ATOM 6880 N N . ARG D 1 70 ? 6.282 25.757 21.883 1.00 13.92 97 ARG D N 1
ATOM 6881 C CA . ARG D 1 70 ? 5.982 24.335 21.946 1.00 14.47 97 ARG D CA 1
ATOM 6882 C C . ARG D 1 70 ? 7.216 23.493 21.951 1.00 14.12 97 ARG D C 1
ATOM 6883 O O . ARG D 1 70 ? 7.300 22.497 22.737 1.00 16.06 97 ARG D O 1
ATOM 6891 N N . VAL D 1 71 ? 8.172 23.818 21.064 1.00 13.56 98 VAL D N 1
ATOM 6892 C CA . VAL D 1 71 ? 9.404 23.038 21.062 1.00 11.47 98 VAL D CA 1
ATOM 6893 C C . VAL D 1 71 ? 10.120 23.132 22.406 1.00 12.32 98 VAL D C 1
ATOM 6894 O O . VAL D 1 71 ? 10.660 22.106 22.876 1.00 13.62 98 VAL D O 1
ATOM 6898 N N . TRP D 1 72 ? 10.242 24.303 22.957 1.00 12.12 99 TRP D N 1
ATOM 6899 C CA . TRP D 1 72 ? 10.834 24.436 24.283 1.00 11.24 99 TRP D CA 1
ATOM 6900 C C . TRP D 1 72 ? 10.072 23.700 25.364 1.00 12.89 99 TRP D C 1
ATOM 6901 O O . TRP D 1 72 ? 10.707 23.182 26.284 1.00 14.47 99 TRP D O 1
ATOM 6912 N N . GLU D 1 73 ? 8.755 23.675 25.297 1.00 12.90 100 GLU D N 1
ATOM 6913 C CA . GLU D 1 73 ? 8.007 22.840 26.256 1.00 14.39 100 GLU D CA 1
ATOM 6914 C C . GLU D 1 73 ? 8.414 21.376 26.184 1.00 17.11 100 GLU D C 1
ATOM 6915 O O . GLU D 1 73 ? 8.610 20.772 27.219 1.00 14.95 100 GLU D O 1
ATOM 6921 N N . PHE D 1 74 ? 8.626 20.901 24.973 1.00 12.59 101 PHE D N 1
ATOM 6922 C CA . PHE D 1 74 ? 9.048 19.489 24.797 1.00 11.45 101 PHE D CA 1
ATOM 6923 C C . PHE D 1 74 ? 10.418 19.274 25.320 1.00 13.42 101 PHE D C 1
ATOM 6924 O O . PHE D 1 74 ? 10.682 18.287 25.990 1.00 15.14 101 PHE D O 1
ATOM 6932 N N . TYR D 1 75 ? 11.376 20.152 25.009 1.00 12.88 102 TYR D N 1
ATOM 6933 C CA . TYR D 1 75 ? 12.722 19.956 25.553 1.00 12.18 102 TYR D CA 1
ATOM 6934 C C . TYR D 1 75 ? 12.781 20.151 27.074 1.00 13.66 102 TYR D C 1
ATOM 6935 O O . TYR D 1 75 ? 13.551 19.438 27.750 1.00 14.41 102 TYR D O 1
ATOM 6944 N N . HIS D 1 76 ? 11.969 21.073 27.593 1.00 14.05 103 HIS D N 1
ATOM 6945 C CA . HIS D 1 76 ? 11.870 21.225 29.052 1.00 15.09 103 HIS D CA 1
ATOM 6946 C C . HIS D 1 76 ? 11.423 19.923 29.683 1.00 17.16 103 HIS D C 1
ATOM 6947 O O . HIS D 1 76 ? 11.962 19.458 30.732 1.00 16.79 103 HIS D O 1
ATOM 6954 N N . TYR D 1 77 ? 10.349 19.346 29.122 1.00 14.82 104 TYR D N 1
ATOM 6955 C CA . TYR D 1 77 ? 9.881 18.003 29.683 1.00 15.71 104 TYR D CA 1
ATOM 6956 C C . TYR D 1 77 ? 10.978 17.025 29.706 1.00 17.07 104 TYR D C 1
ATOM 6957 O O . TYR D 1 77 ? 11.187 16.319 30.678 1.00 19.76 104 TYR D O 1
ATOM 6966 N N . ARG D 1 78 ? 11.754 16.927 28.581 1.00 14.70 105 ARG D N 1
ATOM 6967 C CA . ARG D 1 78 ? 12.759 15.866 28.532 1.00 12.91 105 ARG D CA 1
ATOM 6968 C C . ARG D 1 78 ? 13.900 16.191 29.537 1.00 17.85 105 ARG D C 1
ATOM 6969 O O . ARG D 1 78 ? 14.439 15.251 30.164 1.00 16.87 105 ARG D O 1
ATOM 6977 N N . ARG D 1 79 ? 14.229 17.461 29.737 1.00 15.05 106 ARG D N 1
ATOM 6978 C CA . ARG D 1 79 ? 15.202 17.787 30.755 1.00 15.92 106 ARG D CA 1
ATOM 6979 C C . ARG D 1 79 ? 14.719 17.355 32.150 1.00 17.94 106 ARG D C 1
ATOM 6980 O O . ARG D 1 79 ? 15.537 16.891 32.976 1.00 19.20 106 ARG D O 1
ATOM 6988 N N . GLU D 1 80 ? 13.450 17.616 32.364 1.00 18.45 107 GLU D N 1
ATOM 6989 C CA . GLU D 1 80 ? 12.937 17.237 33.683 1.00 22.03 107 GLU D CA 1
ATOM 6990 C C . GLU D 1 80 ? 12.876 15.716 33.893 1.00 25.11 107 GLU D C 1
ATOM 6991 O O . GLU D 1 80 ? 13.149 15.239 34.993 1.00 22.55 107 GLU D O 1
ATOM 6997 N N . VAL D 1 81 ? 12.509 14.952 32.862 1.00 17.90 108 VAL D N 1
ATOM 6998 C CA . VAL D 1 81 ? 12.578 13.496 32.897 1.00 20.55 108 VAL D CA 1
ATOM 6999 C C . VAL D 1 81 ? 13.954 13.047 33.318 1.00 20.01 108 VAL D C 1
ATOM 7000 O O . VAL D 1 81 ? 14.147 12.153 34.128 1.00 24.51 108 VAL D O 1
ATOM 7004 N N . MET D 1 82 ? 14.972 13.665 32.741 1.00 17.05 109 MET D N 1
ATOM 7005 C CA . MET D 1 82 ? 16.323 13.297 33.045 1.00 16.86 109 MET D CA 1
ATOM 7006 C C . MET D 1 82 ? 16.788 13.544 34.417 1.00 22.25 109 MET D C 1
ATOM 7007 O O . MET D 1 82 ? 17.708 12.947 34.860 1.00 19.70 109 MET D O 1
ATOM 7012 N N . GLY D 1 83 ? 16.137 14.462 35.112 1.00 25.76 110 GLY D N 1
ATOM 7013 C CA . GLY D 1 83 ? 16.627 14.837 36.469 1.00 28.31 110 GLY D CA 1
ATOM 7014 C C . GLY D 1 83 ? 16.671 13.712 37.454 1.00 28.73 110 GLY D C 1
ATOM 7015 O O . GLY D 1 83 ? 17.486 13.793 38.337 1.00 42.02 110 GLY D O 1
ATOM 7016 N N . SER D 1 84 ? 15.850 12.635 37.251 1.00 25.58 111 SER D N 1
ATOM 7017 C CA . SER D 1 84 ? 15.948 11.594 38.157 1.00 31.98 111 SER D CA 1
ATOM 7018 C C . SER D 1 84 ? 16.727 10.366 37.746 1.00 27.99 111 SER D C 1
ATOM 7019 O O . SER D 1 84 ? 16.817 9.318 38.478 1.00 39.69 111 SER D O 1
ATOM 7022 N N . LYS D 1 85 ? 17.256 10.373 36.505 1.00 19.54 112 LYS D N 1
ATOM 7023 C CA . LYS D 1 85 ? 17.706 9.145 35.924 1.00 15.54 112 LYS D CA 1
ATOM 7024 C C . LYS D 1 85 ? 19.193 9.005 36.176 1.00 14.58 112 LYS D C 1
ATOM 7025 O O . LYS D 1 85 ? 20.026 9.947 36.190 1.00 19.14 112 LYS D O 1
ATOM 7031 N N . GLU D 1 86 ? 19.619 7.748 36.285 1.00 14.35 113 GLU D N 1
ATOM 7032 C CA . GLU D 1 86 ? 20.992 7.388 36.583 1.00 16.14 113 GLU D CA 1
ATOM 7033 C C . GLU D 1 86 ? 21.475 6.388 35.538 1.00 12.59 113 GLU D C 1
ATOM 7034 O O . GLU D 1 86 ? 20.708 5.651 34.926 1.00 14.76 113 GLU D O 1
ATOM 7040 N N . PRO D 1 87 ? 22.815 6.301 35.415 1.00 12.62 114 PRO D N 1
ATOM 7041 C CA . PRO D 1 87 ? 23.377 5.278 34.528 1.00 13.20 114 PRO D CA 1
ATOM 7042 C C . PRO D 1 87 ? 23.021 3.845 34.938 1.00 12.98 114 PRO D C 1
ATOM 7043 O O . PRO D 1 87 ? 22.871 3.677 36.132 1.00 16.91 114 PRO D O 1
ATOM 7047 N N . ASN D 1 88 ? 22.894 2.964 33.973 1.00 12.27 115 ASN D N 1
ATOM 7048 C CA . ASN D 1 88 ? 22.639 1.568 34.255 1.00 12.08 115 ASN D CA 1
ATOM 7049 C C . ASN D 1 88 ? 23.938 0.792 34.088 1.00 9.38 115 ASN D C 1
ATOM 7050 O O . ASN D 1 88 ? 24.977 1.271 33.798 1.00 12.86 115 ASN D O 1
ATOM 7055 N N . ALA D 1 89 ? 23.808 -0.543 34.380 1.00 12.44 116 ALA D N 1
ATOM 7056 C CA . ALA D 1 89 ? 24.897 -1.479 34.338 1.00 12.31 116 ALA D CA 1
ATOM 7057 C C . ALA D 1 89 ? 25.561 -1.473 32.928 1.00 10.78 116 ALA D C 1
ATOM 7058 O O . ALA D 1 89 ? 26.790 -1.749 32.850 1.00 14.57 116 ALA D O 1
ATOM 7060 N N . GLY D 1 90 ? 24.811 -1.228 31.894 1.00 13.05 117 GLY D N 1
ATOM 7061 C CA . GLY D 1 90 ? 25.423 -1.153 30.578 1.00 13.88 117 GLY D CA 1
ATOM 7062 C C . GLY D 1 90 ? 26.302 0.076 30.418 1.00 11.66 117 GLY D C 1
ATOM 7063 O O . GLY D 1 90 ? 27.446 -0.005 29.918 1.00 12.56 117 GLY D O 1
ATOM 7064 N N . HIS D 1 91 ? 25.825 1.258 30.834 1.00 10.75 118 HIS D N 1
ATOM 7065 C CA . HIS D 1 91 ? 26.654 2.418 30.807 1.00 11.10 118 HIS D CA 1
ATOM 7066 C C . HIS D 1 91 ? 27.912 2.207 31.663 1.00 9.95 118 HIS D C 1
ATOM 7067 O O . HIS D 1 91 ? 29.022 2.616 31.273 1.00 11.93 118 HIS D O 1
ATOM 7074 N N . ARG D 1 92 ? 27.689 1.612 32.817 1.00 13.11 119 ARG D N 1
ATOM 7075 C CA . ARG D 1 92 ? 28.836 1.404 33.731 1.00 15.13 119 ARG D CA 1
ATOM 7076 C C . ARG D 1 92 ? 29.873 0.492 33.123 1.00 12.69 119 ARG D C 1
ATOM 7077 O O . ARG D 1 92 ? 31.079 0.711 33.276 1.00 14.89 119 ARG D O 1
ATOM 7085 N N . ALA D 1 93 ? 29.439 -0.623 32.525 1.00 12.05 120 ALA D N 1
ATOM 7086 C CA . ALA D 1 93 ? 30.371 -1.545 31.906 1.00 13.54 120 ALA D CA 1
ATOM 7087 C C . ALA D 1 93 ? 31.214 -0.895 30.814 1.00 15.01 120 ALA D C 1
ATOM 7088 O O . ALA D 1 93 ? 32.415 -1.121 30.738 1.00 13.85 120 ALA D O 1
ATOM 7090 N N . ILE D 1 94 ? 30.543 -0.000 30.059 1.00 12.77 121 ILE D N 1
ATOM 7091 C CA . ILE D 1 94 ? 31.271 0.686 28.975 1.00 12.22 121 ILE D CA 1
ATOM 7092 C C . ILE D 1 94 ? 32.297 1.627 29.576 1.00 14.23 121 ILE D C 1
ATOM 7093 O O . ILE D 1 94 ? 33.431 1.692 29.068 1.00 14.70 121 ILE D O 1
ATOM 7098 N N . ALA D 1 95 ? 31.927 2.362 30.651 1.00 14.38 122 ALA D N 1
ATOM 7099 C CA . ALA D 1 95 ? 32.861 3.303 31.264 1.00 14.37 122 ALA D CA 1
ATOM 7100 C C . ALA D 1 95 ? 34.040 2.553 31.910 1.00 16.21 122 ALA D C 1
ATOM 7101 O O . ALA D 1 95 ? 35.206 2.951 31.774 1.00 17.19 122 ALA D O 1
ATOM 7103 N N . GLU D 1 96 ? 33.720 1.470 32.666 1.00 15.29 123 GLU D N 1
ATOM 7104 C CA . GLU D 1 96 ? 34.785 0.687 33.302 1.00 17.05 123 GLU D CA 1
ATOM 7105 C C . GLU D 1 96 ? 35.732 0.061 32.294 1.00 17.36 123 GLU D C 1
ATOM 7106 O O . GLU D 1 96 ? 36.923 -0.034 32.551 1.00 20.02 123 GLU D O 1
ATOM 7112 N N . CYS D 1 97 ? 35.170 -0.347 31.140 1.00 15.05 124 CYS D N 1
ATOM 7113 C CA . CYS D 1 97 ? 36.015 -0.943 30.117 1.00 18.91 124 CYS D CA 1
ATOM 7114 C C . CYS D 1 97 ? 37.002 0.070 29.625 1.00 18.91 124 CYS D C 1
ATOM 7115 O O . CYS D 1 97 ? 38.203 -0.205 29.499 1.00 18.60 124 CYS D O 1
ATOM 7118 N N . GLU D 1 98 ? 36.518 1.275 29.342 1.00 16.59 125 GLU D N 1
ATOM 7119 C CA . GLU D 1 98 ? 37.463 2.287 28.874 1.00 18.14 125 GLU D CA 1
ATOM 7120 C C . GLU D 1 98 ? 38.604 2.532 29.916 1.00 17.06 125 GLU D C 1
ATOM 7121 O O . GLU D 1 98 ? 39.779 2.706 29.537 1.00 18.93 125 GLU D O 1
ATOM 7127 N N . THR D 1 99 ? 38.248 2.622 31.163 1.00 17.92 126 THR D N 1
ATOM 7128 C CA . THR D 1 99 ? 39.238 2.896 32.234 1.00 19.74 126 THR D CA 1
ATOM 7129 C C . THR D 1 99 ? 40.271 1.809 32.297 1.00 21.40 126 THR D C 1
ATOM 7130 O O . THR D 1 99 ? 41.513 2.042 32.318 1.00 22.45 126 THR D O 1
ATOM 7134 N N . ARG D 1 100 ? 39.757 0.565 32.323 1.00 20.66 127 ARG D N 1
ATOM 7135 C CA . ARG D 1 100 ? 40.656 -0.572 32.473 1.00 23.82 127 ARG D CA 1
ATOM 7136 C C . ARG D 1 100 ? 41.580 -0.688 31.251 1.00 23.34 127 ARG D C 1
ATOM 7137 O O . ARG D 1 100 ? 42.822 -0.897 31.429 1.00 29.37 127 ARG D O 1
ATOM 7145 N N . LEU D 1 101 ? 41.032 -0.626 30.046 1.00 21.46 128 LEU D N 1
ATOM 7146 C CA . LEU D 1 101 ? 41.829 -0.728 28.886 1.00 20.61 128 LEU D CA 1
ATOM 7147 C C . LEU D 1 101 ? 42.837 0.400 28.734 1.00 26.94 128 LEU D C 1
ATOM 7148 O O . LEU D 1 101 ? 43.963 0.202 28.245 1.00 27.79 128 LEU D O 1
ATOM 7153 N N . GLY D 1 102 ? 42.424 1.611 29.128 1.00 25.06 129 GLY D N 1
ATOM 7154 C CA . GLY D 1 102 ? 43.268 2.766 29.044 1.00 27.38 129 GLY D CA 1
ATOM 7155 C C . GLY D 1 102 ? 44.543 2.550 29.886 1.00 27.68 129 GLY D C 1
ATOM 7156 O O . GLY D 1 102 ? 45.663 2.957 29.463 1.00 34.84 129 GLY D O 1
ATOM 7157 N N . LYS D 1 103 ? 44.430 1.898 31.060 1.00 27.37 130 LYS D N 1
ATOM 7158 C CA . LYS D 1 103 ? 45.624 1.634 31.849 1.00 34.35 130 LYS D CA 1
ATOM 7159 C C . LYS D 1 103 ? 46.585 0.659 31.161 1.00 29.87 130 LYS D C 1
ATOM 7160 O O . LYS D 1 103 ? 47.787 0.633 31.524 1.00 37.17 130 LYS D O 1
ATOM 7166 N N . GLN D 1 104 ? 46.085 -0.123 30.199 1.00 31.28 131 GLN D N 1
ATOM 7167 C CA . GLN D 1 104 ? 46.902 -1.071 29.377 1.00 34.99 131 GLN D CA 1
ATOM 7168 C C . GLN D 1 104 ? 47.370 -0.426 28.036 1.00 31.15 131 GLN D C 1
ATOM 7169 O O . GLN D 1 104 ? 47.871 -1.119 27.156 1.00 40.60 131 GLN D O 1
ATOM 7175 N N . GLY D 1 105 ? 47.070 0.861 27.803 1.00 25.92 132 GLY D N 1
ATOM 7176 C CA . GLY D 1 105 ? 47.395 1.522 26.562 1.00 28.97 132 GLY D CA 1
ATOM 7177 C C . GLY D 1 105 ? 46.454 1.260 25.387 1.00 30.77 132 GLY D C 1
ATOM 7178 O O . GLY D 1 105 ? 46.784 1.540 24.257 1.00 30.87 132 GLY D O 1
ATOM 7179 N N . ARG D 1 106 ? 45.271 0.756 25.700 1.00 26.40 133 ARG D N 1
ATOM 7180 C CA . ARG D 1 106 ? 44.245 0.383 24.715 1.00 22.81 133 ARG D CA 1
ATOM 7181 C C . ARG D 1 106 ? 43.104 1.362 24.731 1.00 19.77 133 ARG D C 1
ATOM 7182 O O . ARG D 1 106 ? 42.708 1.829 25.783 1.00 23.01 133 ARG D O 1
ATOM 7190 N N . ARG D 1 107 ? 42.685 1.751 23.509 1.00 21.35 134 ARG D N 1
ATOM 7191 C CA . ARG D 1 107 ? 41.728 2.867 23.397 1.00 19.46 134 ARG D CA 1
ATOM 7192 C C . ARG D 1 107 ? 40.311 2.328 23.250 1.00 18.06 134 ARG D C 1
ATOM 7193 O O . ARG D 1 107 ? 40.024 1.436 22.458 1.00 21.19 134 ARG D O 1
ATOM 7201 N N . VAL D 1 108 ? 39.404 2.956 24.006 1.00 15.18 135 VAL D N 1
ATOM 7202 C CA . VAL D 1 108 ? 37.946 2.741 23.884 1.00 15.05 135 VAL D CA 1
ATOM 7203 C C . VAL D 1 108 ? 37.310 4.116 23.669 1.00 13.67 135 VAL D C 1
ATOM 7204 O O . VAL D 1 108 ? 37.602 5.030 24.433 1.00 15.83 135 VAL D O 1
ATOM 7208 N N . VAL D 1 109 ? 36.478 4.232 22.647 1.00 13.92 136 VAL D N 1
ATOM 7209 C CA A VAL D 1 109 ? 35.777 5.488 22.346 0.50 13.99 136 VAL D CA 1
ATOM 7210 C CA B VAL D 1 109 ? 35.805 5.496 22.311 0.50 13.07 136 VAL D CA 1
ATOM 7211 C C . VAL D 1 109 ? 34.298 5.173 22.177 1.00 12.96 136 VAL D C 1
ATOM 7212 O O . VAL D 1 109 ? 33.938 4.149 21.624 1.00 13.82 136 VAL D O 1
ATOM 7219 N N . VAL D 1 110 ? 33.441 6.057 22.696 1.00 11.04 137 VAL D N 1
ATOM 7220 C CA . VAL D 1 110 ? 31.991 5.931 22.607 1.00 10.81 137 VAL D CA 1
ATOM 7221 C C . VAL D 1 110 ? 31.437 7.017 21.706 1.00 10.74 137 VAL D C 1
ATOM 7222 O O . VAL D 1 110 ? 31.674 8.189 21.996 1.00 11.56 137 VAL D O 1
ATOM 7226 N N . ILE D 1 111 ? 30.785 6.620 20.643 1.00 10.11 138 ILE D N 1
ATOM 7227 C CA . ILE D 1 111 ? 30.082 7.444 19.686 1.00 10.08 138 ILE D CA 1
ATOM 7228 C C . ILE D 1 111 ? 28.620 7.325 19.980 1.00 10.40 138 ILE D C 1
ATOM 7229 O O . ILE D 1 111 ? 28.102 6.281 19.612 1.00 9.62 138 ILE D O 1
ATOM 7234 N N . THR D 1 112 ? 28.013 8.271 20.670 1.00 8.22 139 THR D N 1
ATOM 7235 C CA . THR D 1 112 ? 26.633 8.165 20.988 1.00 8.12 139 THR D CA 1
ATOM 7236 C C . THR D 1 112 ? 25.733 9.133 20.245 1.00 10.11 139 THR D C 1
ATOM 7237 O O . THR D 1 112 ? 26.007 10.239 19.991 1.00 10.30 139 THR D O 1
ATOM 7241 N N . GLN D 1 113 ? 24.626 8.567 19.836 1.00 9.06 140 GLN D N 1
ATOM 7242 C CA . GLN D 1 113 ? 23.480 9.312 19.333 1.00 8.96 140 GLN D CA 1
ATOM 7243 C C . GLN D 1 113 ? 22.620 9.901 20.392 1.00 9.68 140 GLN D C 1
ATOM 7244 O O . GLN D 1 113 ? 21.802 10.784 20.148 1.00 10.62 140 GLN D O 1
ATOM 7250 N N . ASN D 1 114 ? 22.875 9.534 21.658 1.00 9.14 141 ASN D N 1
ATOM 7251 C CA . ASN D 1 114 ? 22.052 9.949 22.723 1.00 8.56 141 ASN D CA 1
ATOM 7252 C C . ASN D 1 114 ? 22.427 11.383 23.145 1.00 10.94 141 ASN D C 1
ATOM 7253 O O . ASN D 1 114 ? 23.581 11.752 23.197 1.00 9.80 141 ASN D O 1
ATOM 7258 N N . ILE D 1 115 ? 21.441 12.131 23.604 1.00 9.96 142 ILE D N 1
ATOM 7259 C CA . ILE D 1 115 ? 21.584 13.474 24.113 1.00 9.16 142 ILE D CA 1
ATOM 7260 C C . ILE D 1 115 ? 21.416 13.602 25.659 1.00 10.04 142 ILE D C 1
ATOM 7261 O O . ILE D 1 115 ? 21.322 14.627 26.245 1.00 11.63 142 ILE D O 1
ATOM 7266 N N . ASP D 1 116 ? 21.337 12.382 26.285 1.00 10.27 143 ASP D N 1
ATOM 7267 C CA . ASP D 1 116 ? 20.962 12.231 27.727 1.00 11.08 143 ASP D CA 1
ATOM 7268 C C . ASP D 1 116 ? 22.065 12.412 28.731 1.00 9.12 143 ASP D C 1
ATOM 7269 O O . ASP D 1 116 ? 21.779 12.477 29.915 1.00 12.38 143 ASP D O 1
ATOM 7274 N N . GLU D 1 117 ? 23.302 12.437 28.241 1.00 9.82 144 GLU D N 1
ATOM 7275 C CA . GLU D 1 117 ? 24.483 12.571 29.093 1.00 11.43 144 GLU D CA 1
ATOM 7276 C C . GLU D 1 117 ? 24.769 11.446 30.058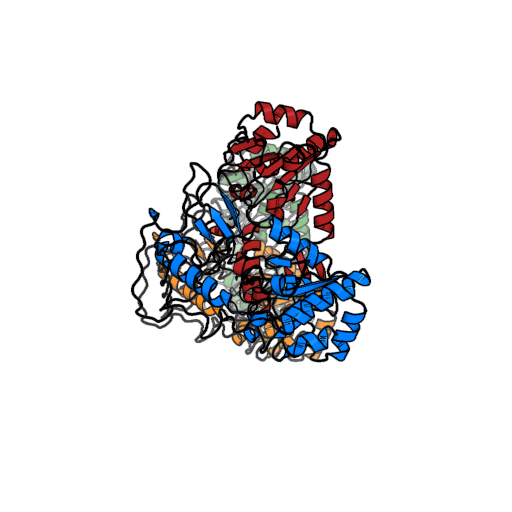 1.00 11.18 144 GLU D C 1
ATOM 7277 O O . GLU D 1 117 ? 25.656 11.550 30.865 1.00 13.52 144 GLU D O 1
ATOM 7283 N N . LEU D 1 118 ? 23.980 10.362 29.941 1.00 9.68 145 LEU D N 1
ATOM 7284 C CA . LEU D 1 118 ? 24.271 9.207 30.868 1.00 11.77 145 LEU D CA 1
ATOM 7285 C C . LEU D 1 118 ? 25.611 8.606 30.739 1.00 12.07 145 LEU D C 1
ATOM 7286 O O . LEU D 1 118 ? 26.156 8.071 31.716 1.00 11.54 145 LEU D O 1
ATOM 7291 N N . HIS D 1 119 ? 26.170 8.573 29.509 1.00 11.69 146 HIS D N 1
ATOM 7292 C CA . HIS D 1 119 ? 27.516 8.082 29.429 1.00 11.83 146 HIS D CA 1
ATOM 7293 C C . HIS D 1 119 ? 28.531 8.950 30.175 1.00 11.60 146 HIS D C 1
ATOM 7294 O O . HIS D 1 119 ? 29.468 8.438 30.742 1.00 12.22 146 HIS D O 1
ATOM 7301 N N A ARG D 1 120 ? 28.264 10.259 30.159 0.50 12.58 147 ARG D N 1
ATOM 7302 N N B ARG D 1 120 ? 28.297 10.286 30.181 0.50 13.14 147 ARG D N 1
ATOM 7303 C CA A ARG D 1 120 ? 29.073 11.169 30.926 0.50 14.83 147 ARG D CA 1
ATOM 7304 C CA B ARG D 1 120 ? 29.195 11.100 31.037 0.50 15.10 147 ARG D CA 1
ATOM 7305 C C A ARG D 1 120 ? 28.951 10.859 32.446 0.50 12.92 147 ARG D C 1
ATOM 7306 C C B ARG D 1 120 ? 28.991 10.868 32.519 0.50 12.46 147 ARG D C 1
ATOM 7307 O O A ARG D 1 120 ? 29.973 10.767 33.176 0.50 15.71 147 ARG D O 1
ATOM 7308 O O B ARG D 1 120 ? 30.006 10.769 33.289 0.50 17.08 147 ARG D O 1
ATOM 7323 N N . LYS D 1 121 ? 27.696 10.671 32.897 1.00 12.71 148 LYS D N 1
ATOM 7324 C CA . LYS D 1 121 ? 27.520 10.437 34.283 1.00 13.72 148 LYS D CA 1
ATOM 7325 C C . LYS D 1 121 ? 28.116 9.070 34.750 1.00 14.75 148 LYS D C 1
ATOM 7326 O O . LYS D 1 121 ? 28.490 8.912 35.919 1.00 14.60 148 LYS D O 1
ATOM 7332 N N . ALA D 1 122 ? 28.219 8.167 33.848 1.00 14.35 149 ALA D N 1
ATOM 7333 C CA . ALA D 1 122 ? 28.830 6.857 34.140 1.00 14.78 149 ALA D CA 1
ATOM 7334 C C . ALA D 1 122 ? 30.318 6.901 34.265 1.00 15.95 149 ALA D C 1
ATOM 7335 O O . ALA D 1 122 ? 30.900 5.877 34.695 1.00 19.23 149 ALA D O 1
ATOM 7337 N N . GLY D 1 123 ? 30.958 7.973 33.690 1.00 14.29 150 GLY D N 1
ATOM 7338 C CA . GLY D 1 123 ? 32.363 8.058 33.702 1.00 17.15 150 GLY D CA 1
ATOM 7339 C C . GLY D 1 123 ? 33.108 7.726 32.390 1.00 16.88 150 GLY D C 1
ATOM 7340 O O . GLY D 1 123 ? 34.271 7.693 32.392 1.00 16.93 150 GLY D O 1
ATOM 7341 N N . THR D 1 124 ? 32.417 7.647 31.294 1.00 13.07 151 THR D N 1
ATOM 7342 C CA . THR D 1 124 ? 33.026 7.625 29.973 1.00 12.14 151 THR D CA 1
ATOM 7343 C C . THR D 1 124 ? 33.771 8.936 29.733 1.00 12.18 151 THR D C 1
ATOM 7344 O O . THR D 1 124 ? 33.195 10.000 30.005 1.00 16.14 151 THR D O 1
ATOM 7348 N N . LYS D 1 125 ? 35.003 8.901 29.289 1.00 14.40 152 LYS D N 1
ATOM 7349 C CA . LYS D 1 125 ? 35.818 10.038 28.987 1.00 13.66 152 LYS D CA 1
ATOM 7350 C C . LYS D 1 125 ? 35.869 10.325 27.489 1.00 16.00 152 LYS D C 1
ATOM 7351 O O . LYS D 1 125 ? 35.644 11.483 27.048 1.00 16.14 152 LYS D O 1
ATOM 7357 N N . ASN D 1 126 ? 36.154 9.316 26.713 1.00 17.16 153 ASN D N 1
ATOM 7358 C CA . ASN D 1 126 ? 36.261 9.458 25.280 1.00 14.26 153 ASN D CA 1
ATOM 7359 C C . ASN D 1 126 ? 34.838 9.346 24.670 1.00 15.50 153 ASN D C 1
ATOM 7360 O O . ASN D 1 126 ? 34.439 8.330 24.124 1.00 16.96 153 ASN D O 1
ATOM 7365 N N . LEU D 1 127 ? 34.096 10.438 24.778 1.00 16.65 154 LEU D N 1
ATOM 7366 C CA . LEU D 1 127 ? 32.688 10.511 24.408 1.00 13.72 154 LEU D CA 1
ATOM 7367 C C . LEU D 1 127 ? 32.471 11.445 23.273 1.00 13.58 154 LEU D C 1
ATOM 7368 O O . LEU D 1 127 ? 32.877 12.581 23.426 1.00 16.86 154 LEU D O 1
ATOM 7373 N N . LEU D 1 128 ? 31.884 11.003 22.194 1.00 13.16 155 LEU D N 1
ATOM 7374 C CA . LEU D 1 128 ? 31.512 11.822 21.086 1.00 12.17 155 LEU D CA 1
ATOM 7375 C C . LEU D 1 128 ? 29.954 11.866 21.031 1.00 9.21 155 LEU D C 1
ATOM 7376 O O . LEU D 1 128 ? 29.342 10.852 20.710 1.00 11.57 155 LEU D O 1
ATOM 7381 N N . GLU D 1 129 ? 29.348 13.032 21.368 1.00 10.26 156 GLU D N 1
ATOM 7382 C CA . GLU D 1 129 ? 27.966 13.247 21.372 1.00 9.41 156 GLU D CA 1
ATOM 7383 C C . GLU D 1 129 ? 27.564 13.767 19.999 1.00 10.64 156 GLU D C 1
ATOM 7384 O O . GLU D 1 129 ? 27.462 15.014 19.809 1.00 12.91 156 GLU D O 1
ATOM 7390 N N . ILE D 1 130 ? 27.333 12.922 19.078 1.00 9.95 157 ILE D N 1
ATOM 7391 C CA . ILE D 1 130 ? 27.244 13.290 17.694 1.00 10.64 157 ILE D CA 1
ATOM 7392 C C . ILE D 1 130 ? 25.987 14.135 17.384 1.00 9.63 157 ILE D C 1
ATOM 7393 O O . ILE D 1 130 ? 25.902 14.781 16.362 1.00 9.81 157 ILE D O 1
ATOM 7398 N N . HIS D 1 131 ? 24.961 14.028 18.219 1.00 8.99 158 HIS D N 1
ATOM 7399 C CA . HIS D 1 131 ? 23.695 14.695 18.071 1.00 9.37 158 HIS D CA 1
ATOM 7400 C C . HIS D 1 131 ? 23.553 15.816 19.104 1.00 10.74 158 HIS D C 1
ATOM 7401 O O . HIS D 1 131 ? 22.413 16.333 19.211 1.00 10.78 158 HIS D O 1
ATOM 7408 N N . GLY D 1 132 ? 24.583 16.118 19.854 1.00 10.32 159 GLY D N 1
ATOM 7409 C CA . GLY D 1 132 ? 24.490 17.187 20.841 1.00 11.86 159 GLY D CA 1
ATOM 7410 C C . GLY D 1 132 ? 24.004 16.743 22.238 1.00 11.45 159 GLY D C 1
ATOM 7411 O O . GLY D 1 132 ? 24.145 15.517 22.563 1.00 11.24 159 GLY D O 1
ATOM 7412 N N . SER D 1 133 ? 23.523 17.605 23.038 1.00 9.21 160 SER D N 1
ATOM 7413 C CA . SER D 1 133 ? 23.230 17.411 24.404 1.00 10.24 160 SER D CA 1
ATOM 7414 C C . SER D 1 133 ? 21.946 18.163 24.758 1.00 11.09 160 SER D C 1
ATOM 7415 O O . SER D 1 133 ? 21.821 19.353 24.492 1.00 12.02 160 SER D O 1
ATOM 7418 N N . LEU D 1 134 ? 21.067 17.549 25.548 1.00 12.79 161 LEU D N 1
ATOM 7419 C CA . LEU D 1 134 ? 19.897 18.144 26.127 1.00 11.34 161 LEU D CA 1
ATOM 7420 C C . LEU D 1 134 ? 20.290 19.306 27.085 1.00 11.37 161 LEU D C 1
ATOM 7421 O O . LEU D 1 134 ? 19.431 20.155 27.434 1.00 13.34 161 LEU D O 1
ATOM 7426 N N . PHE D 1 135 ? 21.509 19.226 27.587 1.00 10.85 162 PHE D N 1
ATOM 7427 C CA . PHE D 1 135 ? 21.968 20.113 28.668 1.00 13.62 162 PHE D CA 1
ATOM 7428 C C . PHE D 1 135 ? 23.016 21.153 28.158 1.00 9.79 162 PHE D C 1
ATOM 7429 O O . PHE D 1 135 ? 23.878 21.640 28.887 1.00 13.48 162 PHE D O 1
ATOM 7437 N N . LYS D 1 136 ? 22.864 21.398 26.842 1.00 9.37 163 LYS D N 1
ATOM 7438 C CA . LYS D 1 136 ? 23.531 22.564 26.288 1.00 10.82 163 LYS D CA 1
ATOM 7439 C C . LYS D 1 136 ? 22.514 23.371 25.474 1.00 11.57 163 LYS D C 1
ATOM 7440 O O . LYS D 1 136 ? 21.607 22.876 24.845 1.00 10.83 163 LYS D O 1
ATOM 7446 N N . THR D 1 137 ? 22.782 24.687 25.430 1.00 12.09 164 THR D N 1
ATOM 7447 C CA . THR D 1 137 ? 22.042 25.661 24.628 1.00 13.53 164 THR D CA 1
ATOM 7448 C C . THR D 1 137 ? 23.013 26.256 23.545 1.00 10.40 164 THR D C 1
ATOM 7449 O O . THR D 1 137 ? 24.173 26.294 23.737 1.00 11.53 164 THR D O 1
ATOM 7453 N N . ARG D 1 138 ? 22.335 26.735 22.486 1.00 10.48 165 ARG D N 1
ATOM 7454 C CA . ARG D 1 138 ? 23.039 27.557 21.498 1.00 13.05 165 ARG D CA 1
ATOM 7455 C C . ARG D 1 138 ? 22.178 28.749 21.183 1.00 11.57 165 ARG D C 1
ATOM 7456 O O . ARG D 1 138 ? 20.984 28.683 21.009 1.00 12.91 165 ARG D O 1
ATOM 7464 N N . CYS D 1 139 ? 22.850 29.906 21.183 1.00 12.22 166 CYS D N 1
ATOM 7465 C CA . CYS D 1 139 ? 22.162 31.197 20.886 1.00 12.79 166 CYS D CA 1
ATOM 7466 C C . CYS D 1 139 ? 21.941 31.336 19.357 1.00 13.99 166 CYS D C 1
ATOM 7467 O O . CYS D 1 139 ? 22.932 31.219 18.610 1.00 16.51 166 CYS D O 1
ATOM 7470 N N . THR D 1 140 ? 20.689 31.529 18.997 1.00 14.47 167 THR D N 1
ATOM 7471 C CA . THR D 1 140 ? 20.399 31.674 17.568 1.00 14.73 167 THR D CA 1
ATOM 7472 C C . THR D 1 140 ? 20.834 33.077 17.047 1.00 17.19 167 THR D C 1
ATOM 7473 O O . THR D 1 140 ? 20.825 33.159 15.800 1.00 21.00 167 THR D O 1
ATOM 7477 N N . SER D 1 141 ? 21.271 34.028 17.855 1.00 14.51 168 SER D N 1
ATOM 7478 C CA . SER D 1 141 ? 21.750 35.275 17.380 1.00 18.71 168 SER D CA 1
ATOM 7479 C C . SER D 1 141 ? 23.271 35.293 17.387 1.00 18.50 168 SER D C 1
ATOM 7480 O O . SER D 1 141 ? 23.833 35.696 16.370 1.00 24.82 168 SER D O 1
ATOM 7483 N N . CYS D 1 142 ? 23.974 34.975 18.509 1.00 18.11 169 CYS D N 1
ATOM 7484 C CA . CYS D 1 142 ? 25.419 35.033 18.532 1.00 18.24 169 CYS D CA 1
ATOM 7485 C C . CYS D 1 142 ? 26.182 33.728 18.367 1.00 20.47 169 CYS D C 1
ATOM 7486 O O . CYS D 1 142 ? 27.391 33.753 18.222 1.00 21.58 169 CYS D O 1
ATOM 7489 N N . GLY D 1 143 ? 25.490 32.582 18.413 1.00 16.29 170 GLY D N 1
ATOM 7490 C CA . GLY D 1 143 ? 26.077 31.256 18.252 1.00 14.90 170 GLY D CA 1
ATOM 7491 C C . GLY D 1 143 ? 26.732 30.691 19.440 1.00 15.12 170 GLY D C 1
ATOM 7492 O O . GLY D 1 143 ? 27.293 29.577 19.300 1.00 16.85 170 GLY D O 1
ATOM 7493 N N . VAL D 1 144 ? 26.761 31.367 20.569 1.00 18.27 171 VAL D N 1
ATOM 7494 C CA . VAL D 1 144 ? 27.471 30.815 21.693 1.00 16.68 171 VAL D CA 1
ATOM 7495 C C . VAL D 1 144 ? 26.752 29.493 22.203 1.00 14.52 171 VAL D C 1
ATOM 7496 O O . VAL D 1 144 ? 25.533 29.465 22.285 1.00 15.22 171 VAL D O 1
ATOM 7500 N N . VAL D 1 145 ? 27.596 28.557 22.554 1.00 15.38 172 VAL D N 1
ATOM 7501 C CA . VAL D 1 145 ? 27.183 27.329 23.161 1.00 14.57 172 VAL D CA 1
ATOM 7502 C C . VAL D 1 145 ? 27.468 27.357 24.632 1.00 19.25 172 VAL D C 1
ATOM 7503 O O . VAL D 1 145 ? 28.578 27.722 25.000 1.00 20.48 172 VAL D O 1
ATOM 7507 N N . ALA D 1 146 ? 26.535 26.984 25.448 1.00 14.14 173 ALA D N 1
ATOM 7508 C CA . ALA D 1 146 ? 26.693 27.018 26.928 1.00 14.71 173 ALA D CA 1
ATOM 7509 C C . ALA D 1 146 ? 26.058 25.691 27.496 1.00 15.81 173 ALA D C 1
ATOM 7510 O O . ALA D 1 146 ? 25.037 25.221 27.068 1.00 16.09 173 ALA D O 1
ATOM 7512 N N . GLU D 1 147 ? 26.706 25.252 28.564 1.00 14.60 174 GLU D N 1
ATOM 7513 C CA . GLU D 1 147 ? 26.100 24.298 29.417 1.00 16.60 174 GLU D CA 1
ATOM 7514 C C . GLU D 1 147 ? 24.937 24.860 30.175 1.00 14.24 174 GLU D C 1
ATOM 7515 O O . GLU D 1 147 ? 24.986 25.999 30.631 1.00 19.52 174 GLU D O 1
ATOM 7521 N N . ASN D 1 148 ? 23.857 24.119 30.307 1.00 14.59 175 ASN D N 1
ATOM 7522 C CA . ASN D 1 148 ? 22.705 24.552 31.005 1.00 14.89 175 ASN D CA 1
ATOM 7523 C C . ASN D 1 148 ? 21.988 23.369 31.630 1.00 16.36 175 ASN D C 1
ATOM 7524 O O . ASN D 1 148 ? 21.355 22.606 30.913 1.00 15.56 175 ASN D O 1
ATOM 7529 N N . TYR D 1 149 ? 22.100 23.253 32.934 1.00 14.13 176 TYR D N 1
ATOM 7530 C CA . TYR D 1 149 ? 21.380 22.271 33.672 1.00 14.59 176 TYR D CA 1
ATOM 7531 C C . TYR D 1 149 ? 20.243 22.758 34.567 1.00 16.70 176 TYR D C 1
ATOM 7532 O O . TYR D 1 149 ? 19.679 22.018 35.389 1.00 22.45 176 TYR D O 1
ATOM 7541 N N . LYS D 1 150 ? 19.911 24.055 34.390 1.00 18.08 177 LYS D N 1
ATOM 7542 C CA . LYS D 1 150 ? 19.021 24.685 35.326 1.00 19.06 177 LYS D CA 1
ATOM 7543 C C . LYS D 1 150 ? 17.587 24.136 35.239 1.00 18.14 177 LYS D C 1
ATOM 7544 O O . LYS D 1 150 ? 17.039 23.962 34.092 1.00 16.03 177 LYS D O 1
ATOM 7550 N N . SER D 1 151 ? 16.953 23.840 36.335 1.00 20.56 178 SER D N 1
ATOM 7551 C CA . SER D 1 151 ? 15.583 23.400 36.389 1.00 19.68 178 SER D CA 1
ATOM 7552 C C . SER D 1 151 ? 14.778 24.474 37.108 1.00 24.03 178 SER D C 1
ATOM 7553 O O . SER D 1 151 ? 15.005 24.693 38.330 1.00 27.08 178 SER D O 1
ATOM 7556 N N . PRO D 1 152 ? 13.846 25.129 36.439 1.00 19.78 179 PRO D N 1
ATOM 7557 C CA . PRO D 1 152 ? 13.612 25.144 34.980 1.00 20.04 179 PRO D CA 1
ATOM 7558 C C . PRO D 1 152 ? 14.596 26.007 34.260 1.00 16.58 179 PRO D C 1
ATOM 7559 O O . PRO D 1 152 ? 15.139 26.963 34.894 1.00 22.17 179 PRO D O 1
ATOM 7563 N N . ILE D 1 153 ? 14.728 25.784 32.912 1.00 15.46 180 ILE D N 1
ATOM 7564 C CA . ILE D 1 153 ? 15.669 26.516 32.174 1.00 18.30 180 ILE D CA 1
ATOM 7565 C C . ILE D 1 153 ? 15.291 27.986 32.207 1.00 15.34 180 ILE D C 1
ATOM 7566 O O . ILE D 1 153 ? 16.224 28.858 32.132 1.00 19.00 180 ILE D O 1
ATOM 7571 N N . CYS D 1 154 ? 14.040 28.368 32.245 1.00 16.23 181 CYS D N 1
ATOM 7572 C CA . CYS D 1 154 ? 13.629 29.766 32.430 1.00 17.53 181 CYS D CA 1
ATOM 7573 C C . CYS D 1 154 ? 12.368 29.789 33.196 1.00 19.87 181 CYS D C 1
ATOM 7574 O O . CYS D 1 154 ? 11.656 28.757 33.271 1.00 19.42 181 CYS D O 1
ATOM 7577 N N . PRO D 1 155 ? 12.123 30.874 33.970 1.00 16.44 182 PRO D N 1
ATOM 7578 C CA . PRO D 1 155 ? 10.931 30.879 34.920 1.00 19.60 182 PRO D CA 1
ATOM 7579 C C . PRO D 1 155 ? 9.612 30.616 34.211 1.00 16.46 182 PRO D C 1
ATOM 7580 O O . PRO D 1 155 ? 8.733 30.017 34.794 1.00 19.64 182 PRO D O 1
ATOM 7584 N N . ALA D 1 156 ? 9.482 31.061 32.925 1.00 17.92 183 ALA D N 1
ATOM 7585 C CA . ALA D 1 156 ? 8.200 30.890 32.270 1.00 15.62 183 ALA D CA 1
ATOM 7586 C C . ALA D 1 156 ? 7.841 29.438 31.999 1.00 18.17 183 ALA D C 1
ATOM 7587 O O . ALA D 1 156 ? 6.713 29.087 31.741 1.00 20.22 183 ALA D O 1
ATOM 7589 N N . LEU D 1 157 ? 8.874 28.583 31.924 1.00 16.49 184 LEU D N 1
ATOM 7590 C CA . LEU D 1 157 ? 8.706 27.162 31.710 1.00 14.67 184 LEU D CA 1
ATOM 7591 C C . LEU D 1 157 ? 8.412 26.432 32.999 1.00 16.49 184 LEU D C 1
ATOM 7592 O O . LEU D 1 157 ? 8.157 25.232 32.898 1.00 20.87 184 LEU D O 1
ATOM 7597 N N . SER D 1 158 ? 8.492 27.069 34.167 1.00 19.10 185 SER D N 1
ATOM 7598 C CA . SER D 1 158 ? 8.187 26.469 35.413 1.00 21.62 185 SER D CA 1
ATOM 7599 C C . SER D 1 158 ? 6.802 25.841 35.332 1.00 24.11 185 SER D C 1
ATOM 7600 O O . SER D 1 158 ? 5.784 26.477 34.989 1.00 35.51 185 SER D O 1
ATOM 7603 N N . GLY D 1 159 ? 6.733 24.541 35.608 1.00 21.91 186 GLY D N 1
ATOM 7604 C CA . GLY D 1 159 ? 5.501 23.773 35.493 1.00 21.13 186 GLY D CA 1
ATOM 7605 C C . GLY D 1 159 ? 4.913 23.464 34.225 1.00 23.86 186 GLY D C 1
ATOM 7606 O O . GLY D 1 159 ? 3.779 22.946 34.169 1.00 30.88 186 GLY D O 1
ATOM 7607 N N . LYS D 1 160 ? 5.650 23.720 33.119 1.00 24.07 187 LYS D N 1
ATOM 7608 C CA . LYS D 1 160 ? 5.145 23.443 31.836 1.00 19.57 187 LYS D CA 1
ATOM 7609 C C . LYS D 1 160 ? 5.708 22.148 31.278 1.00 25.52 187 LYS D C 1
ATOM 7610 O O . LYS D 1 160 ? 6.435 21.502 31.893 1.00 24.17 187 LYS D O 1
ATOM 7616 N N . GLY D 1 161 ? 5.402 21.839 30.001 1.00 22.04 188 GLY D N 1
ATOM 7617 C CA . GLY D 1 161 ? 5.934 20.624 29.396 1.00 20.76 188 GLY D CA 1
ATOM 7618 C C . GLY D 1 161 ? 5.243 19.349 29.685 1.00 20.52 188 GLY D C 1
ATOM 7619 O O . GLY D 1 161 ? 5.695 18.335 29.267 1.00 21.86 188 GLY D O 1
ATOM 7620 N N . ALA D 1 162 ? 4.124 19.370 30.437 1.00 20.83 189 ALA D N 1
ATOM 7621 C CA . ALA D 1 162 ? 3.343 18.148 30.742 1.00 24.02 189 ALA D CA 1
ATOM 7622 C C . ALA D 1 162 ? 3.006 17.450 29.418 1.00 22.93 189 ALA D C 1
ATOM 7623 O O . ALA D 1 162 ? 2.681 18.086 28.384 1.00 33.96 189 ALA D O 1
ATOM 7625 N N . PRO D 1 163 ? 3.262 16.052 29.396 1.00 20.00 190 PRO D N 1
ATOM 7626 C CA . PRO D 1 163 ? 3.201 15.330 28.197 1.00 20.52 190 PRO D CA 1
ATOM 7627 C C . PRO D 1 163 ? 1.877 14.908 27.636 1.00 29.34 190 PRO D C 1
ATOM 7628 O O . PRO D 1 163 ? 1.776 14.535 26.371 1.00 26.16 190 PRO D O 1
ATOM 7632 N N . GLU D 1 164 ? 0.845 14.987 28.466 1.00 22.03 191 GLU D N 1
ATOM 7633 C CA . GLU D 1 164 ? -0.401 14.326 28.156 1.00 25.34 191 GLU D CA 1
ATOM 7634 C C . GLU D 1 164 ? -0.976 15.064 26.999 1.00 29.17 191 GLU D C 1
ATOM 7635 O O . GLU D 1 164 ? -1.054 16.334 27.011 1.00 22.87 191 GLU D O 1
ATOM 7641 N N . PRO D 1 165 ? -1.586 14.377 26.112 1.00 23.74 192 PRO D N 1
ATOM 7642 C CA . PRO D 1 165 ? -2.086 15.302 25.046 1.00 27.36 192 PRO D CA 1
ATOM 7643 C C . PRO D 1 165 ? -3.402 15.971 25.562 1.00 29.17 192 PRO D C 1
ATOM 7644 O O . PRO D 1 165 ? -4.081 15.553 26.614 1.00 34.78 192 PRO D O 1
ATOM 7648 N N . GLY D 1 166 ? -3.795 16.963 24.808 1.00 40.25 193 GLY D N 1
ATOM 7649 C CA . GLY D 1 166 ? -4.833 17.855 25.254 1.00 40.05 193 GLY D CA 1
ATOM 7650 C C . GLY D 1 166 ? -4.321 18.896 26.264 1.00 56.38 193 GLY D C 1
ATOM 7651 O O . GLY D 1 166 ? -5.070 19.756 26.611 1.00 68.83 193 GLY D O 1
ATOM 7652 N N . THR D 1 167 ? -3.054 18.839 26.703 1.00 46.38 194 THR D N 1
ATOM 7653 C CA . THR D 1 167 ? -2.471 19.924 27.483 1.00 40.62 194 THR D CA 1
ATOM 7654 C C . THR D 1 167 ? -2.334 21.056 26.468 1.00 45.99 194 THR D C 1
ATOM 7655 O O . THR D 1 167 ? -1.913 20.929 25.324 1.00 77.03 194 THR D O 1
ATOM 7659 N N . GLN D 1 168 ? -2.926 22.186 26.831 1.00 49.92 195 GLN D N 1
ATOM 7660 C CA . GLN D 1 168 ? -2.868 23.355 25.960 1.00 45.34 195 GLN D CA 1
ATOM 7661 C C . GLN D 1 168 ? -1.461 23.864 25.835 1.00 37.63 195 GLN D C 1
ATOM 7662 O O . GLN D 1 168 ? -0.640 23.700 26.810 1.00 39.85 195 GLN D O 1
ATOM 7668 N N . ASP D 1 169 ? -1.174 24.475 24.640 1.00 39.28 196 ASP D N 1
ATOM 7669 C CA . ASP D 1 169 ? 0.123 25.142 24.411 1.00 33.32 196 ASP D CA 1
ATOM 7670 C C . ASP D 1 169 ? 0.327 26.213 25.456 1.00 38.41 196 ASP D C 1
ATOM 7671 O O . ASP D 1 169 ? -0.529 27.000 25.686 1.00 39.69 196 ASP D O 1
ATOM 7676 N N . ALA D 1 170 ? 1.520 26.262 26.069 1.00 28.29 197 ALA D N 1
ATOM 7677 C CA . ALA D 1 170 ? 1.852 27.357 27.015 1.00 28.30 197 ALA D CA 1
ATOM 7678 C C . ALA D 1 170 ? 1.843 28.690 26.315 1.00 27.64 197 ALA D C 1
ATOM 7679 O O . ALA D 1 170 ? 1.561 29.687 26.976 1.00 28.52 197 ALA D O 1
ATOM 7681 N N . SER D 1 171 ? 2.216 28.711 25.041 1.00 26.24 198 SER D N 1
ATOM 7682 C CA . SER D 1 171 ? 2.205 29.954 24.237 1.00 23.90 198 SER D CA 1
ATOM 7683 C C . SER D 1 171 ? 2.984 31.052 24.874 1.00 22.71 198 SER D C 1
ATOM 7684 O O . SER D 1 171 ? 2.546 32.242 25.003 1.00 26.94 198 SER D O 1
ATOM 7687 N N . ILE D 1 172 ? 4.172 30.741 25.282 1.00 19.25 199 ILE D N 1
ATOM 7688 C CA . ILE D 1 172 ? 5.042 31.644 25.972 1.00 21.21 199 ILE D CA 1
ATOM 7689 C C . ILE D 1 172 ? 5.610 32.599 24.863 1.00 21.54 199 ILE D C 1
ATOM 7690 O O . ILE D 1 172 ? 6.166 32.136 23.936 1.00 19.35 199 ILE D O 1
ATOM 7695 N N . PRO D 1 173 ? 5.500 33.929 25.043 1.00 21.30 200 PRO D N 1
ATOM 7696 C CA . PRO D 1 173 ? 6.115 34.818 24.130 1.00 20.94 200 PRO D CA 1
ATOM 7697 C C . PRO D 1 173 ? 7.582 34.631 24.023 1.00 20.52 200 PRO D C 1
ATOM 7698 O O . PRO D 1 173 ? 8.268 34.313 25.004 1.00 20.43 200 PRO D O 1
ATOM 7702 N N . VAL D 1 174 ? 8.145 34.854 22.866 1.00 23.88 201 VAL D N 1
ATOM 7703 C CA A VAL D 1 174 ? 9.509 34.571 22.577 0.50 23.96 201 VAL D CA 1
ATOM 7704 C CA B VAL D 1 174 ? 9.582 34.596 22.642 0.50 21.12 201 VAL D CA 1
ATOM 7705 C C . VAL D 1 174 ? 10.458 35.292 23.595 1.00 19.06 201 VAL D C 1
ATOM 7706 O O . VAL D 1 174 ? 11.499 34.773 23.994 1.00 21.26 201 VAL D O 1
ATOM 7713 N N . GLU D 1 175 ? 10.072 36.510 24.029 1.00 21.49 202 GLU D N 1
ATOM 7714 C CA A GLU D 1 175 ? 10.844 37.253 24.978 0.70 23.55 202 GLU D CA 1
ATOM 7715 C CA B GLU D 1 175 ? 10.918 37.243 24.917 0.30 21.66 202 GLU D CA 1
ATOM 7716 C C . GLU D 1 175 ? 11.016 36.603 26.313 1.00 19.13 202 GLU D C 1
ATOM 7717 O O . GLU D 1 175 ? 11.930 36.963 27.067 1.00 24.59 202 GLU D O 1
ATOM 7728 N N . LYS D 1 176 ? 10.089 35.627 26.617 1.00 19.23 203 LYS D N 1
ATOM 7729 C CA . LYS D 1 176 ? 10.110 34.964 27.883 1.00 18.75 203 LYS D CA 1
ATOM 7730 C C . LYS D 1 176 ? 10.639 33.506 27.768 1.00 16.79 203 LYS D C 1
ATOM 7731 O O . LYS D 1 176 ? 10.697 32.817 28.798 1.00 18.73 203 LYS D O 1
ATOM 7737 N N . LEU D 1 177 ? 10.972 33.072 26.578 1.00 15.23 204 LEU D N 1
ATOM 7738 C CA . LEU D 1 177 ? 11.633 31.781 26.384 1.00 14.73 204 LEU D CA 1
ATOM 7739 C C . LEU D 1 177 ? 13.054 31.885 26.764 1.00 15.85 204 LEU D C 1
ATOM 7740 O O . LEU D 1 177 ? 13.566 32.987 27.042 1.00 17.84 204 LEU D O 1
ATOM 7745 N N . PRO D 1 178 ? 13.813 30.783 26.805 1.00 14.00 205 PRO D N 1
ATOM 7746 C CA . PRO D 1 178 ? 15.243 30.840 27.164 1.00 13.69 205 PRO D CA 1
ATOM 7747 C C . PRO D 1 178 ? 15.970 31.849 26.270 1.00 16.52 205 PRO D C 1
ATOM 7748 O O . PRO D 1 178 ? 15.909 31.690 25.048 1.00 14.11 205 PRO D O 1
ATOM 7752 N N . ARG D 1 179 ? 16.668 32.818 26.886 1.00 16.32 206 ARG D N 1
ATOM 7753 C CA A ARG D 1 179 ? 17.400 33.839 26.142 0.50 19.39 206 ARG D CA 1
ATOM 7754 C CA B ARG D 1 179 ? 17.385 33.838 26.111 0.50 15.45 206 ARG D CA 1
ATOM 7755 C C . ARG D 1 179 ? 18.859 33.896 26.527 1.00 15.43 206 ARG D C 1
ATOM 7756 O O . ARG D 1 179 ? 19.229 33.601 27.675 1.00 17.64 206 ARG D O 1
ATOM 7771 N N . CYS D 1 180 ? 19.670 34.282 25.568 1.00 16.16 207 CYS D N 1
ATOM 7772 C CA . CYS D 1 180 ? 21.051 34.414 25.798 1.00 18.00 207 CYS D CA 1
ATOM 7773 C C . CYS D 1 180 ? 21.415 35.428 26.891 1.00 19.26 207 CYS D C 1
ATOM 7774 O O . CYS D 1 180 ? 20.883 36.543 26.795 1.00 22.91 207 CYS D O 1
ATOM 7777 N N . GLU D 1 181 ? 22.284 35.087 27.820 1.00 18.06 208 GLU D N 1
ATOM 7778 C CA . GLU D 1 181 ? 22.613 36.022 28.897 1.00 23.71 208 GLU D CA 1
ATOM 7779 C C . GLU D 1 181 ? 23.873 36.827 28.551 1.00 26.13 208 GLU D C 1
ATOM 7780 O O . GLU D 1 181 ? 24.287 37.651 29.394 1.00 27.05 208 GLU D O 1
ATOM 7786 N N . GLU D 1 182 ? 24.475 36.629 27.364 1.00 19.59 209 GLU D N 1
ATOM 7787 C CA . GLU D 1 182 ? 25.583 37.451 27.026 1.00 21.10 209 GLU D CA 1
ATOM 7788 C C . GLU D 1 182 ? 25.213 38.914 26.896 1.00 23.47 209 GLU D C 1
ATOM 7789 O O . GLU D 1 182 ? 24.071 39.224 26.343 1.00 22.42 209 GLU D O 1
ATOM 7795 N N . ALA D 1 183 ? 26.097 39.814 27.319 1.00 23.72 210 ALA D N 1
ATOM 7796 C CA . ALA D 1 183 ? 25.704 41.214 27.352 1.00 24.68 210 ALA D CA 1
ATOM 7797 C C . ALA D 1 183 ? 25.286 41.708 25.950 1.00 24.81 210 ALA D C 1
ATOM 7798 O O . ALA D 1 183 ? 26.004 41.581 25.026 1.00 28.47 210 ALA D O 1
ATOM 7800 N N . GLY D 1 184 ? 24.157 42.450 25.914 1.00 21.67 211 GLY D N 1
ATOM 7801 C CA . GLY D 1 184 ? 23.625 42.999 24.671 1.00 24.78 211 GLY D CA 1
ATOM 7802 C C . GLY D 1 184 ? 23.202 42.080 23.601 1.00 19.01 211 GLY D C 1
ATOM 7803 O O . GLY D 1 184 ? 22.859 42.507 22.456 1.00 22.13 211 GLY D O 1
ATOM 7804 N N . CYS D 1 185 ? 23.180 40.760 23.853 1.00 18.75 212 CYS D N 1
ATOM 7805 C CA . CYS D 1 185 ? 22.700 39.799 22.881 1.00 19.70 212 CYS D CA 1
ATOM 7806 C C . CYS D 1 185 ? 21.162 39.595 23.040 1.00 22.80 212 CYS D C 1
ATOM 7807 O O . CYS D 1 185 ? 20.409 40.153 22.292 1.00 30.46 212 CYS D O 1
ATOM 7810 N N . GLY D 1 186 ? 20.835 38.767 24.050 1.00 24.22 213 GLY D N 1
ATOM 7811 C CA . GLY D 1 186 ? 19.447 38.487 24.361 1.00 23.59 213 GLY D CA 1
ATOM 7812 C C . GLY D 1 186 ? 18.715 37.673 23.227 1.00 23.02 213 GLY D C 1
ATOM 7813 O O . GLY D 1 186 ? 17.484 37.581 23.155 1.00 24.02 213 GLY D O 1
ATOM 7814 N N . GLY D 1 187 ? 19.507 37.006 22.397 1.00 17.53 214 GLY D N 1
ATOM 7815 C CA . GLY D 1 187 ? 18.963 36.111 21.406 1.00 18.52 214 GLY D CA 1
ATOM 7816 C C . GLY D 1 187 ? 18.160 34.936 21.975 1.00 16.62 214 GLY D C 1
ATOM 7817 O O . GLY D 1 187 ? 18.359 34.547 23.111 1.00 17.49 214 GLY D O 1
ATOM 7818 N N . LEU D 1 188 ? 17.273 34.449 21.153 1.00 15.82 215 LEU D N 1
ATOM 7819 C CA . LEU D 1 188 ? 16.538 33.204 21.524 1.00 14.70 215 LEU D CA 1
ATOM 7820 C C . LEU D 1 188 ? 17.478 31.989 21.540 1.00 13.26 215 LEU D C 1
ATOM 7821 O O . LEU D 1 188 ? 18.158 31.765 20.528 1.00 14.37 215 LEU D O 1
ATOM 7826 N N . LEU D 1 189 ? 17.501 31.285 22.675 1.00 12.83 216 LEU D N 1
ATOM 7827 C CA . LEU D 1 189 ? 18.248 30.037 22.715 1.00 12.32 216 LEU D CA 1
ATOM 7828 C C . LEU D 1 189 ? 17.494 28.938 22.022 1.00 12.06 216 LEU D C 1
ATOM 7829 O O . LEU D 1 189 ? 16.227 28.903 22.043 1.00 13.33 216 LEU D O 1
ATOM 7834 N N . ARG D 1 190 ? 18.201 27.929 21.494 1.00 10.05 217 ARG D N 1
ATOM 7835 C CA . ARG D 1 190 ? 17.699 26.649 21.093 1.00 10.99 217 ARG D CA 1
ATOM 7836 C C . ARG D 1 190 ? 18.522 25.596 21.869 1.00 12.58 217 ARG D C 1
ATOM 7837 O O . ARG D 1 190 ? 19.609 25.806 22.306 1.00 11.54 217 ARG D O 1
ATOM 7845 N N . PRO D 1 191 ? 17.951 24.384 21.958 1.00 11.70 218 PRO D N 1
ATOM 7846 C CA . PRO D 1 191 ? 18.784 23.233 22.430 1.00 12.10 218 PRO D CA 1
ATOM 7847 C C . PRO D 1 191 ? 19.960 23.053 21.434 1.00 9.59 218 PRO D C 1
ATOM 7848 O O . PRO D 1 191 ? 19.750 23.110 20.222 1.00 10.72 218 PRO D O 1
ATOM 7852 N N . HIS D 1 192 ? 21.142 22.745 22.012 1.00 10.12 219 HIS D N 1
ATOM 7853 C CA . HIS D 1 192 ? 22.314 22.431 21.183 1.00 9.01 219 HIS D CA 1
ATOM 7854 C C . HIS D 1 192 ? 22.279 20.921 20.883 1.00 12.68 219 HIS D C 1
ATOM 7855 O O . HIS D 1 192 ? 23.079 20.156 21.358 1.00 10.75 219 HIS D O 1
ATOM 7862 N N . VAL D 1 193 ? 21.327 20.585 20.017 1.00 9.99 220 VAL D N 1
ATOM 7863 C CA . VAL D 1 193 ? 21.115 19.240 19.511 1.00 8.90 220 VAL D CA 1
ATOM 7864 C C . VAL D 1 193 ? 21.057 19.369 17.989 1.00 8.25 220 VAL D C 1
ATOM 7865 O O . VAL D 1 193 ? 20.613 20.402 17.469 1.00 11.73 220 VAL D O 1
ATOM 7869 N N . VAL D 1 194 ? 21.329 18.254 17.314 1.00 9.59 221 VAL D N 1
ATOM 7870 C CA . VAL D 1 194 ? 21.091 18.119 15.859 1.00 8.28 221 VAL D CA 1
ATOM 7871 C C . VAL D 1 194 ? 19.673 17.824 15.608 1.00 10.09 221 VAL D C 1
ATOM 7872 O O . VAL D 1 194 ? 19.210 16.733 16.049 1.00 11.65 221 VAL D O 1
ATOM 7876 N N . TRP D 1 195 ? 18.936 18.703 14.956 1.00 10.46 222 TRP D N 1
ATOM 7877 C CA . TRP D 1 195 ? 17.515 18.374 14.655 1.00 10.07 222 TRP D CA 1
ATOM 7878 C C . TRP D 1 195 ? 17.451 17.558 13.338 1.00 9.62 222 TRP D C 1
ATOM 7879 O O . TRP D 1 195 ? 18.391 17.517 12.539 1.00 11.74 222 TRP D O 1
ATOM 7890 N N . PHE D 1 196 ? 16.336 16.876 13.208 1.00 13.12 223 PHE D N 1
ATOM 7891 C CA . PHE D 1 196 ? 16.064 16.237 11.941 1.00 13.90 223 PHE D CA 1
ATOM 7892 C C . PHE D 1 196 ? 16.114 17.256 10.844 1.00 14.89 223 PHE D C 1
ATOM 7893 O O . PHE D 1 196 ? 15.455 18.305 10.951 1.00 16.47 223 PHE D O 1
ATOM 7901 N N . GLY D 1 197 ? 16.691 17.009 9.676 1.00 13.76 224 GLY D N 1
ATOM 7902 C CA . GLY D 1 197 ? 16.984 17.999 8.649 1.00 15.67 224 GLY D CA 1
ATOM 7903 C C . GLY D 1 197 ? 18.206 18.774 8.714 1.00 14.87 224 GLY D C 1
ATOM 7904 O O . GLY D 1 197 ? 18.480 19.530 7.815 1.00 19.20 224 GLY D O 1
ATOM 7905 N N . GLU D 1 198 ? 18.918 18.730 9.834 1.00 11.93 225 GLU D N 1
ATOM 7906 C CA . GLU D 1 198 ? 20.164 19.386 10.019 1.00 12.94 225 GLU D CA 1
ATOM 7907 C C . GLU D 1 198 ? 21.368 18.479 9.865 1.00 12.42 225 GLU D C 1
ATOM 7908 O O . GLU D 1 198 ? 21.297 17.310 10.150 1.00 14.77 225 GLU D O 1
ATOM 7914 N N . ASN D 1 199 ? 22.417 19.038 9.359 1.00 13.68 226 ASN D N 1
ATOM 7915 C CA . ASN D 1 199 ? 23.694 18.286 9.314 1.00 17.77 226 ASN D CA 1
ATOM 7916 C C . ASN D 1 199 ? 24.330 18.127 10.641 1.00 13.95 226 ASN D C 1
ATOM 7917 O O . ASN D 1 199 ? 24.194 18.974 11.559 1.00 15.16 226 ASN D O 1
ATOM 7922 N N . LEU D 1 200 ? 25.045 16.996 10.782 1.00 15.80 227 LEU D N 1
ATOM 7923 C CA . LEU D 1 200 ? 25.931 16.910 11.917 1.00 13.84 227 LEU D CA 1
ATOM 7924 C C . LEU D 1 200 ? 27.133 17.885 11.750 1.00 13.85 227 LEU D C 1
ATOM 7925 O O . LEU D 1 200 ? 27.424 18.259 10.575 1.00 17.64 227 LEU D O 1
ATOM 7930 N N . ASP D 1 201 ? 27.791 18.218 12.842 1.00 12.98 228 ASP D N 1
ATOM 7931 C CA . ASP D 1 201 ? 28.975 19.051 12.742 1.00 16.61 228 ASP D CA 1
ATOM 7932 C C . ASP D 1 201 ? 30.081 18.445 11.930 1.00 19.51 228 ASP D C 1
ATOM 7933 O O . ASP D 1 201 ? 30.451 17.317 12.189 1.00 16.80 228 ASP D O 1
ATOM 7938 N N . PRO D 1 202 ? 30.638 19.124 10.893 1.00 22.97 229 PRO D N 1
ATOM 7939 C CA . PRO D 1 202 ? 31.689 18.560 10.090 1.00 24.05 229 PRO D CA 1
ATOM 7940 C C . PRO D 1 202 ? 32.88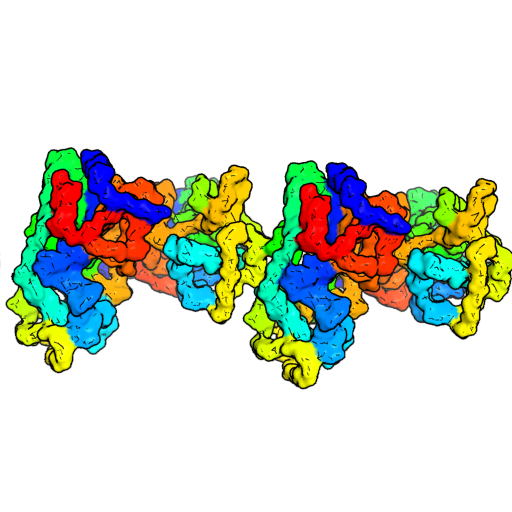1 18.129 10.886 1.00 18.72 229 PRO D C 1
ATOM 7941 O O . PRO D 1 202 ? 33.494 17.106 10.512 1.00 20.20 229 PRO D O 1
ATOM 7945 N N . ALA D 1 203 ? 33.230 18.840 11.943 1.00 20.12 230 ALA D N 1
ATOM 7946 C CA . ALA D 1 203 ? 34.374 18.427 12.730 1.00 20.92 230 ALA D CA 1
ATOM 7947 C C . ALA D 1 203 ? 34.134 17.126 13.481 1.00 18.50 230 ALA D C 1
ATOM 7948 O O . ALA D 1 203 ? 35.025 16.325 13.626 1.00 20.41 230 ALA D O 1
ATOM 7950 N N . ILE D 1 204 ? 32.903 16.976 13.945 1.00 18.21 231 ILE D N 1
ATOM 7951 C CA . ILE D 1 204 ? 32.517 15.722 14.573 1.00 16.91 231 ILE D CA 1
ATOM 7952 C C . ILE D 1 204 ? 32.521 14.582 13.565 1.00 15.87 231 ILE D C 1
ATOM 7953 O O . ILE D 1 204 ? 33.042 13.499 13.888 1.00 14.34 231 ILE D O 1
ATOM 7958 N N . LEU D 1 205 ? 31.961 14.828 12.386 1.00 16.12 232 LEU D N 1
ATOM 7959 C CA . LEU D 1 205 ? 32.017 13.779 11.392 1.00 16.80 232 LEU D CA 1
ATOM 7960 C C . LEU D 1 205 ? 33.465 13.413 11.039 1.00 14.52 232 LEU D C 1
ATOM 7961 O O . LEU D 1 205 ? 33.740 12.240 10.783 1.00 16.49 232 LEU D O 1
ATOM 7966 N N . GLU D 1 206 ? 34.374 14.344 10.940 1.00 13.85 233 GLU D N 1
ATOM 7967 C CA . GLU D 1 206 ? 35.764 14.024 10.656 1.00 17.50 233 GLU D CA 1
ATOM 7968 C C . GLU D 1 206 ? 36.339 13.117 11.780 1.00 13.83 233 GLU D C 1
ATOM 7969 O O . GLU D 1 206 ? 37.072 12.177 11.505 1.00 17.96 233 GLU D O 1
ATOM 7975 N N . GLU D 1 207 ? 36.005 13.433 13.022 1.00 14.45 234 GLU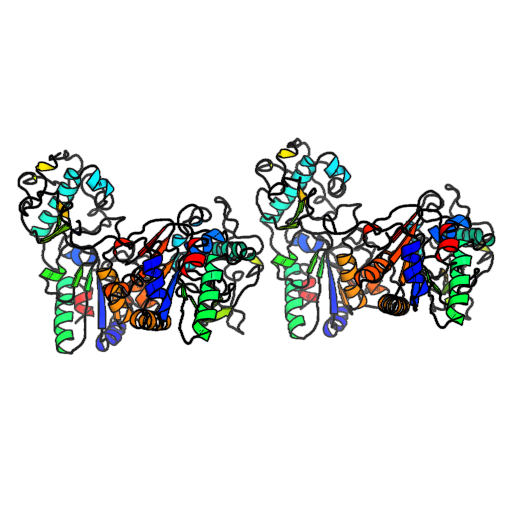 D N 1
ATOM 7976 C CA . GLU D 1 207 ? 36.451 12.591 14.121 1.00 14.86 234 GLU D CA 1
ATOM 7977 C C . GLU D 1 207 ? 35.903 11.209 14.033 1.00 14.16 234 GLU D C 1
ATOM 7978 O O . GLU D 1 207 ? 36.618 10.253 14.266 1.00 16.12 234 GLU D O 1
ATOM 7984 N N . VAL D 1 208 ? 34.575 11.094 13.789 1.00 13.06 235 VAL D N 1
ATOM 7985 C CA . VAL D 1 208 ? 33.948 9.800 13.607 1.00 12.01 235 VAL D CA 1
ATOM 7986 C C . VAL D 1 208 ? 34.696 9.033 12.527 1.00 13.49 235 VAL D C 1
ATOM 7987 O O . VAL D 1 208 ? 35.013 7.846 12.715 1.00 14.43 235 VAL D O 1
ATOM 7991 N N . ASP D 1 209 ? 34.882 9.620 11.345 1.00 13.16 236 ASP D N 1
ATOM 7992 C CA . ASP D 1 209 ? 35.499 8.941 10.261 1.00 16.04 236 ASP D CA 1
ATOM 7993 C C . ASP D 1 209 ? 36.828 8.394 10.621 1.00 15.09 236 ASP D C 1
ATOM 7994 O O . ASP D 1 209 ? 37.203 7.254 10.257 1.00 16.39 236 ASP D O 1
ATOM 7999 N N . ARG D 1 210 ? 37.619 9.142 11.337 1.00 14.31 237 ARG D N 1
ATOM 8000 C CA . ARG D 1 210 ? 38.926 8.631 11.795 1.00 17.34 237 ARG D CA 1
ATOM 8001 C C . ARG D 1 210 ? 38.791 7.504 12.675 1.00 15.77 237 ARG D C 1
ATOM 8002 O O . ARG D 1 210 ? 39.519 6.506 12.591 1.00 17.84 237 ARG D O 1
ATOM 8010 N N . GLU D 1 211 ? 37.902 7.580 13.666 1.00 15.92 238 GLU D N 1
ATOM 8011 C CA . GLU D 1 211 ? 37.732 6.401 14.549 1.00 16.09 238 GLU D CA 1
ATOM 8012 C C . GLU D 1 211 ? 37.246 5.198 13.861 1.00 16.12 238 GLU D C 1
ATOM 8013 O O . GLU D 1 211 ? 37.785 4.091 14.134 1.00 18.28 238 GLU D O 1
ATOM 8019 N N . LEU D 1 212 ? 36.299 5.330 12.927 1.00 15.18 239 LEU D N 1
ATOM 8020 C CA . LEU D 1 212 ? 35.865 4.154 12.230 1.00 14.53 239 LEU D CA 1
ATOM 8021 C C . LEU D 1 212 ? 36.934 3.536 11.393 1.00 17.05 239 LEU D C 1
ATOM 8022 O O . LEU D 1 212 ? 36.999 2.340 11.220 1.00 17.93 239 LEU D O 1
ATOM 8027 N N . ALA D 1 213 ? 37.757 4.332 10.820 1.00 18.30 240 ALA D N 1
ATOM 8028 C CA . ALA D 1 213 ? 38.891 3.876 9.932 1.00 17.07 240 ALA D CA 1
ATOM 8029 C C . ALA D 1 213 ? 40.023 3.212 10.705 1.00 16.73 240 ALA D C 1
ATOM 8030 O O . ALA D 1 213 ? 40.784 2.446 10.146 1.00 25.72 240 ALA D O 1
ATOM 8032 N N . HIS D 1 214 ? 40.162 3.551 12.009 1.00 16.73 241 HIS D N 1
ATOM 8033 C CA . HIS D 1 214 ? 41.317 3.098 12.825 1.00 19.56 241 HIS D CA 1
ATOM 8034 C C . HIS D 1 214 ? 40.944 1.973 13.804 1.00 20.55 241 HIS D C 1
ATOM 8035 O O . HIS D 1 214 ? 41.845 1.263 14.291 1.00 22.98 241 HIS D O 1
ATOM 8042 N N . CYS D 1 215 ? 39.648 1.816 14.092 1.00 18.77 242 CYS D N 1
ATOM 8043 C CA . CYS D 1 215 ? 39.275 0.779 15.043 1.00 19.87 242 CYS D CA 1
ATOM 8044 C C . CYS D 1 215 ? 39.638 -0.631 14.610 1.00 21.19 242 CYS D C 1
ATOM 8045 O O . CYS D 1 215 ? 39.654 -0.925 13.411 1.00 21.24 242 CYS D O 1
ATOM 8048 N N . ASP D 1 216 ? 39.801 -1.496 15.596 1.00 18.42 243 ASP D N 1
ATOM 8049 C CA . ASP D 1 216 ? 39.998 -2.964 15.302 1.00 20.79 243 ASP D CA 1
ATOM 8050 C C . ASP D 1 216 ? 38.873 -3.825 15.896 1.00 20.33 243 ASP D C 1
ATOM 8051 O O . ASP D 1 216 ? 38.843 -5.011 15.672 1.00 23.36 243 ASP D O 1
ATOM 8056 N N . LEU D 1 217 ? 37.921 -3.222 16.542 1.00 17.64 244 LEU D N 1
ATOM 8057 C CA . LEU D 1 217 ? 36.713 -3.878 17.013 1.00 16.96 244 LEU D CA 1
ATOM 8058 C C . LEU D 1 217 ? 35.634 -2.832 17.264 1.00 16.02 244 LEU D C 1
ATOM 8059 O O . LEU D 1 217 ? 35.967 -1.737 17.738 1.00 18.95 244 LEU D O 1
ATOM 8064 N N . CYS D 1 218 ? 34.377 -3.170 16.937 1.00 16.04 245 CYS D N 1
ATOM 8065 C CA . CYS D 1 218 ? 33.313 -2.168 17.039 1.00 13.79 245 CYS D CA 1
ATOM 8066 C C . CYS D 1 218 ? 32.136 -2.846 17.676 1.00 12.46 245 CYS D C 1
ATOM 8067 O O . CYS D 1 218 ? 31.814 -4.034 17.327 1.00 16.10 245 CYS D O 1
ATOM 8070 N N . LEU D 1 219 ? 31.446 -2.209 18.636 1.00 11.83 246 LEU D N 1
ATOM 8071 C CA . LEU D 1 219 ? 30.223 -2.609 19.181 1.00 10.96 246 LEU D CA 1
ATOM 8072 C C . LEU D 1 219 ? 29.152 -1.681 18.812 1.00 11.09 246 LEU D C 1
ATOM 8073 O O . LEU D 1 219 ? 29.425 -0.446 18.840 1.00 12.04 246 LEU D O 1
ATOM 8078 N N . VAL D 1 220 ? 27.941 -2.091 18.487 1.00 11.27 247 VAL D N 1
ATOM 8079 C CA . VAL D 1 220 ? 26.853 -1.220 18.158 1.00 11.67 247 VAL D CA 1
ATOM 8080 C C . VAL D 1 220 ? 25.678 -1.574 19.050 1.00 10.15 247 VAL D C 1
ATOM 8081 O O . VAL D 1 220 ? 25.122 -2.699 18.960 1.00 10.62 247 VAL D O 1
ATOM 8085 N N . VAL D 1 221 ? 25.346 -0.693 19.997 1.00 11.30 248 VAL D N 1
ATOM 8086 C CA . VAL D 1 221 ? 24.612 -1.055 21.195 1.00 8.81 248 VAL D CA 1
ATOM 8087 C C . VAL D 1 221 ? 23.339 -0.288 21.270 1.00 9.26 248 VAL D C 1
ATOM 8088 O O . VAL D 1 221 ? 23.352 0.970 21.238 1.00 10.12 248 VAL D O 1
ATOM 8092 N N . GLY D 1 222 ? 22.150 -0.886 21.367 1.00 9.50 249 GLY D N 1
ATOM 8093 C CA . GLY D 1 222 ? 20.895 -0.264 21.643 1.00 9.21 249 GLY D CA 1
ATOM 8094 C C . GLY D 1 222 ? 20.512 0.773 20.555 1.00 10.36 249 GLY D C 1
ATOM 8095 O O . GLY D 1 222 ? 19.959 1.790 20.940 1.00 12.08 249 GLY D O 1
ATOM 8096 N N . THR D 1 223 ? 20.752 0.458 19.288 1.00 10.35 250 THR D N 1
ATOM 8097 C CA . THR D 1 223 ? 20.282 1.367 18.288 1.00 12.34 250 THR D CA 1
ATOM 8098 C C . THR D 1 223 ? 19.516 0.607 17.227 1.00 12.00 250 THR D C 1
ATOM 8099 O O . THR D 1 223 ? 19.793 -0.529 16.878 1.00 11.89 250 THR D O 1
ATOM 8103 N N . SER D 1 224 ? 18.566 1.311 16.696 1.00 10.27 251 SER D N 1
ATOM 8104 C CA . SER D 1 224 ? 17.676 0.756 15.762 1.00 12.20 251 SER D CA 1
ATOM 8105 C C . SER D 1 224 ? 18.274 0.785 14.342 1.00 13.34 251 SER D C 1
ATOM 8106 O O . SER D 1 224 ? 17.780 0.049 13.417 1.00 13.50 251 SER D O 1
ATOM 8109 N N . SER D 1 225 ? 19.412 1.454 14.144 1.00 10.90 252 SER D N 1
ATOM 8110 C CA . SER D 1 225 ? 20.094 1.415 12.848 1.00 10.46 252 SER D CA 1
ATOM 8111 C C . SER D 1 225 ? 19.188 1.770 11.710 1.00 15.57 252 SER D C 1
ATOM 8112 O O . SER D 1 225 ? 19.304 1.307 10.625 1.00 15.46 252 SER D O 1
ATOM 8115 N N . VAL D 1 226 ? 18.403 2.864 11.956 1.00 13.51 253 VAL D N 1
ATOM 8116 C CA . VAL D 1 226 ? 17.539 3.514 10.940 1.00 14.20 253 VAL D CA 1
ATOM 8117 C C . VAL D 1 226 ? 18.000 4.916 10.587 1.00 12.18 253 VAL D C 1
ATOM 8118 O O . VAL D 1 226 ? 18.088 5.275 9.401 1.00 14.44 253 VAL D O 1
ATOM 8122 N N . VAL D 1 227 ? 18.289 5.762 11.535 1.00 12.51 254 VAL D N 1
ATOM 8123 C CA . VAL D 1 227 ? 18.490 7.221 11.333 1.00 11.86 254 VAL D CA 1
ATOM 8124 C C . VAL D 1 227 ? 19.899 7.406 10.773 1.00 12.10 254 VAL D C 1
ATOM 8125 O O . VAL D 1 227 ? 20.892 6.799 11.175 1.00 15.26 254 VAL D O 1
ATOM 8129 N N . TYR D 1 228 ? 19.884 8.110 9.611 1.00 11.73 255 TYR D N 1
ATOM 8130 C CA . TYR D 1 228 ? 21.049 8.504 8.926 1.00 10.35 255 TYR D CA 1
ATOM 8131 C C . TYR D 1 228 ? 21.617 9.838 9.316 1.00 11.93 255 TYR D C 1
ATOM 8132 O O . TYR D 1 228 ? 20.831 10.703 9.635 1.00 14.13 255 TYR D O 1
ATOM 8141 N N . PRO D 1 229 ? 22.956 9.980 9.441 1.00 11.30 256 PRO D N 1
ATOM 8142 C CA . PRO D 1 229 ? 23.989 9.005 8.935 1.00 13.08 256 PRO D CA 1
ATOM 8143 C C . PRO D 1 229 ? 24.452 8.020 9.987 1.00 9.88 256 PRO D C 1
ATOM 8144 O O . PRO D 1 229 ? 25.137 7.101 9.532 1.00 14.33 256 PRO D O 1
ATOM 8148 N N . ALA D 1 230 ? 24.096 8.084 11.252 1.00 10.26 257 ALA D N 1
ATOM 8149 C CA . ALA D 1 230 ? 24.721 7.266 12.192 1.00 12.65 257 ALA D CA 1
ATOM 8150 C C . ALA D 1 230 ? 24.474 5.774 11.934 1.00 12.16 257 ALA D C 1
ATOM 8151 O O . ALA D 1 230 ? 25.371 5.008 12.236 1.00 13.55 257 ALA D O 1
ATOM 8153 N N . ALA D 1 231 ? 23.379 5.413 11.341 1.00 11.97 258 ALA D N 1
ATOM 8154 C CA . ALA D 1 231 ? 23.114 3.996 11.046 1.00 11.89 258 ALA D CA 1
ATOM 8155 C C . ALA D 1 231 ? 24.113 3.427 10.078 1.00 12.80 258 ALA D C 1
ATOM 8156 O O . ALA D 1 231 ? 24.263 2.205 9.984 1.00 13.17 258 ALA D O 1
ATOM 8158 N N . MET D 1 232 ? 24.823 4.233 9.337 1.00 13.10 259 MET D N 1
ATOM 8159 C CA . MET D 1 232 ? 25.836 3.788 8.346 1.00 14.41 259 MET D CA 1
ATOM 8160 C C . MET D 1 232 ? 27.186 3.513 8.996 1.00 10.63 259 MET D C 1
ATOM 8161 O O . MET D 1 232 ? 28.084 2.881 8.365 1.00 15.26 259 MET D O 1
ATOM 8166 N N . PHE D 1 233 ? 27.431 3.936 10.242 1.00 11.65 260 PHE D N 1
ATOM 8167 C CA . PHE D 1 233 ? 28.763 3.884 10.759 1.00 12.55 260 PHE D CA 1
ATOM 8168 C C . PHE D 1 233 ? 29.264 2.465 11.019 1.00 12.90 260 PHE D C 1
ATOM 8169 O O . PHE D 1 233 ? 30.360 2.095 10.557 1.00 14.57 260 PHE D O 1
ATOM 8177 N N . ALA D 1 234 ? 28.473 1.662 11.746 1.00 11.92 261 ALA D N 1
ATOM 8178 C CA . ALA D 1 234 ? 28.929 0.288 12.016 1.00 12.10 261 ALA D CA 1
ATOM 8179 C C . ALA D 1 234 ? 29.030 -0.532 10.772 1.00 13.69 261 ALA D C 1
ATOM 8180 O O . ALA D 1 234 ? 30.039 -1.306 10.607 1.00 15.95 261 ALA D O 1
ATOM 8182 N N . PRO D 1 235 ? 28.062 -0.354 9.811 1.00 15.61 262 PRO D N 1
ATOM 8183 C CA . PRO D 1 235 ? 28.268 -1.050 8.556 1.00 20.13 262 PRO D CA 1
ATOM 8184 C C . PRO D 1 235 ? 29.575 -0.741 7.864 1.00 17.41 262 PRO D C 1
ATOM 8185 O O . PRO D 1 235 ? 30.154 -1.594 7.164 1.00 21.08 262 PRO D O 1
ATOM 8189 N N . GLN D 1 236 ? 29.977 0.531 7.906 1.00 17.89 263 GLN D N 1
ATOM 8190 C CA A GLN D 1 236 ? 31.256 0.892 7.260 0.50 21.13 263 GLN D CA 1
ATOM 8191 C CA B GLN D 1 236 ? 31.266 0.981 7.298 0.50 23.10 263 GLN D CA 1
ATOM 8192 C C . GLN D 1 236 ? 32.453 0.174 7.881 1.00 16.97 263 GLN D C 1
ATOM 8193 O O . GLN D 1 236 ? 33.447 -0.184 7.135 1.00 21.75 263 GLN D O 1
ATOM 8204 N N . VAL D 1 237 ? 32.431 0.008 9.232 1.00 15.89 264 VAL D N 1
ATOM 8205 C CA . VAL D 1 237 ? 33.487 -0.678 9.876 1.00 19.17 264 VAL D CA 1
ATOM 8206 C C . VAL D 1 237 ? 33.473 -2.148 9.418 1.00 20.23 264 VAL D C 1
ATOM 8207 O O . VAL D 1 237 ? 34.566 -2.744 9.100 1.00 20.62 264 VAL D O 1
ATOM 8211 N N . ALA D 1 238 ? 32.264 -2.766 9.409 1.00 18.65 265 ALA D N 1
ATOM 8212 C CA . ALA D 1 238 ? 32.204 -4.181 8.975 1.00 18.02 265 ALA D CA 1
ATOM 8213 C C . ALA D 1 238 ? 32.725 -4.373 7.521 1.00 21.51 265 ALA D C 1
ATOM 8214 O O . ALA D 1 238 ? 33.366 -5.370 7.245 1.00 24.64 265 ALA D O 1
ATOM 8216 N N . ALA D 1 239 ? 32.499 -3.381 6.701 1.00 23.40 266 ALA D N 1
ATOM 8217 C CA . ALA D 1 239 ? 32.887 -3.479 5.339 1.00 29.71 266 ALA D CA 1
ATOM 8218 C C . ALA D 1 239 ? 34.436 -3.459 5.087 1.00 30.13 266 ALA D C 1
ATOM 8219 O O . ALA D 1 239 ? 34.883 -3.850 4.079 1.00 40.77 266 ALA D O 1
ATOM 8221 N N . ARG D 1 240 ? 35.119 -2.906 6.110 1.00 31.18 267 ARG D N 1
ATOM 8222 C CA . ARG D 1 240 ? 36.610 -2.968 6.209 1.00 31.96 267 ARG D CA 1
ATOM 8223 C C . ARG D 1 240 ? 37.121 -4.325 6.603 1.00 30.77 267 ARG D C 1
ATOM 8224 O O . ARG D 1 240 ? 38.330 -4.578 6.562 1.00 33.94 267 ARG D O 1
ATOM 8232 N N . GLY D 1 241 ? 36.211 -5.239 6.976 1.00 27.41 268 GLY D N 1
ATOM 8233 C CA . GLY D 1 241 ? 36.593 -6.545 7.489 1.00 24.88 268 GLY D CA 1
ATOM 8234 C C . GLY D 1 241 ? 36.872 -6.577 9.003 1.00 30.04 268 GLY D C 1
ATOM 8235 O O . GLY D 1 241 ? 37.326 -7.544 9.527 1.00 28.40 268 GLY D O 1
ATOM 8236 N N . VAL D 1 242 ? 36.515 -5.539 9.679 1.00 26.06 269 VAL D N 1
ATOM 8237 C CA . VAL D 1 242 ? 36.690 -5.455 11.126 1.00 21.09 269 VAL D CA 1
ATOM 8238 C C . VAL D 1 242 ? 35.448 -6.073 11.844 1.00 24.06 269 VAL D C 1
ATOM 8239 O O . VAL D 1 242 ? 34.289 -5.844 11.392 1.00 21.16 269 VAL D O 1
ATOM 8243 N N . PRO D 1 243 ? 35.702 -6.827 12.925 1.00 20.55 270 PRO D N 1
ATOM 8244 C CA . PRO D 1 243 ? 34.493 -7.429 13.578 1.00 18.70 270 PRO D CA 1
ATOM 8245 C C . PRO D 1 243 ? 33.629 -6.388 14.284 1.00 18.58 270 PRO D C 1
ATOM 8246 O O . PRO D 1 243 ? 34.141 -5.535 14.989 1.00 18.33 270 PRO D O 1
ATOM 8250 N N . VAL D 1 244 ? 32.324 -6.472 14.023 1.00 16.45 271 VAL D N 1
ATOM 8251 C CA . VAL D 1 244 ? 31.241 -5.630 14.644 1.00 16.05 271 VAL D CA 1
ATOM 8252 C C . VAL D 1 244 ? 30.324 -6.563 15.372 1.00 16.45 271 VAL D C 1
ATOM 8253 O O . VAL D 1 244 ? 29.819 -7.506 14.804 1.00 16.13 271 VAL D O 1
ATOM 8257 N N . ALA D 1 245 ? 30.088 -6.192 16.633 1.00 15.38 272 ALA D N 1
ATOM 8258 C CA . ALA D 1 245 ? 29.121 -6.911 17.474 1.00 14.66 272 ALA D CA 1
ATOM 8259 C C . ALA D 1 245 ? 27.929 -6.044 17.869 1.00 13.19 272 ALA D C 1
ATOM 8260 O O . ALA D 1 245 ? 28.148 -4.929 18.418 1.00 14.01 272 ALA D O 1
ATOM 8262 N N . GLU D 1 246 ? 26.750 -6.442 17.424 1.00 13.78 273 GLU D N 1
ATOM 8263 C CA . GLU D 1 246 ? 25.552 -5.692 17.727 1.00 14.00 273 GLU D CA 1
ATOM 8264 C C . GLU D 1 246 ? 24.912 -6.234 19.044 1.00 13.24 273 GLU D C 1
ATOM 8265 O O . GLU D 1 246 ? 24.735 -7.471 19.154 1.00 16.95 273 GLU D O 1
ATOM 8271 N N . PHE D 1 247 ? 24.647 -5.383 19.999 1.00 11.93 274 PHE D N 1
ATOM 8272 C CA . PHE D 1 247 ? 23.989 -5.715 21.253 1.00 13.29 274 PHE D CA 1
ATOM 8273 C C . PHE D 1 247 ? 22.625 -5.047 21.227 1.00 12.17 274 PHE D C 1
ATOM 8274 O O . PHE D 1 247 ? 22.539 -3.816 21.224 1.00 11.93 274 PHE D O 1
ATOM 8282 N N . ASN D 1 248 ? 21.559 -5.775 21.086 1.00 12.89 275 ASN D N 1
ATOM 8283 C CA . ASN D 1 248 ? 20.211 -5.266 20.961 1.00 11.02 275 ASN D CA 1
ATOM 8284 C C . ASN D 1 248 ? 19.242 -6.326 21.460 1.00 13.95 275 ASN D C 1
ATOM 8285 O O . ASN D 1 248 ? 19.526 -7.498 21.420 1.00 16.57 275 ASN D O 1
ATOM 8290 N N . THR D 1 249 ? 18.076 -5.892 21.950 1.00 14.73 276 THR D N 1
ATOM 8291 C CA . THR D 1 249 ? 16.979 -6.843 22.282 1.00 16.94 276 THR D CA 1
ATOM 8292 C C . THR D 1 249 ? 16.290 -7.372 21.040 1.00 14.63 276 THR D C 1
ATOM 8293 O O . THR D 1 249 ? 15.620 -8.391 21.143 1.00 22.23 276 THR D O 1
ATOM 8297 N N . GLU D 1 250 ? 16.589 -6.853 19.898 1.00 15.89 277 GLU D N 1
ATOM 8298 C CA . GLU D 1 250 ? 16.040 -7.255 18.591 1.00 19.41 277 GLU D CA 1
ATOM 8299 C C . GLU D 1 250 ? 16.980 -7.230 17.482 1.00 17.31 277 GLU D C 1
ATOM 8300 O O . GLU D 1 250 ? 18.018 -6.595 17.590 1.00 17.44 277 GLU D O 1
ATOM 8306 N N . THR D 1 251 ? 16.570 -7.819 16.343 1.00 20.36 278 THR D N 1
ATOM 8307 C CA . THR D 1 251 ? 17.286 -7.643 15.148 1.00 17.45 278 THR D CA 1
ATOM 8308 C C . THR D 1 251 ? 16.881 -6.259 14.559 1.00 19.67 278 THR D C 1
ATOM 8309 O O . THR D 1 251 ? 15.791 -5.763 14.792 1.00 22.38 278 THR D O 1
ATOM 8313 N N . THR D 1 252 ? 17.713 -5.781 13.658 1.00 16.52 279 THR D N 1
ATOM 8314 C CA . THR D 1 252 ? 17.547 -4.475 13.033 1.00 19.63 279 THR D CA 1
ATOM 8315 C C . THR D 1 252 ? 17.893 -4.633 11.501 1.00 20.44 279 THR D C 1
ATOM 8316 O O . THR D 1 252 ? 18.398 -5.662 11.085 1.00 21.51 279 THR D O 1
ATOM 8320 N N . PRO D 1 253 ? 17.700 -3.528 10.731 1.00 18.62 280 PRO D N 1
ATOM 8321 C CA . PRO D 1 253 ? 17.977 -3.652 9.296 1.00 20.48 280 PRO D CA 1
ATOM 8322 C C . PRO D 1 253 ? 19.471 -3.872 9.020 1.00 20.87 280 PRO D C 1
ATOM 8323 O O . PRO D 1 253 ? 19.822 -4.187 7.905 1.00 27.11 280 PRO D O 1
ATOM 8327 N N . ALA D 1 254 ? 20.318 -3.583 9.996 1.00 19.99 281 ALA D N 1
ATOM 8328 C CA . ALA D 1 254 ? 21.732 -3.687 9.803 1.00 19.21 281 ALA D CA 1
ATOM 8329 C C . ALA D 1 254 ? 22.307 -5.045 10.320 1.00 15.86 281 ALA D C 1
ATOM 8330 O O . ALA D 1 254 ? 23.506 -5.304 10.035 1.00 18.55 281 ALA D O 1
ATOM 8332 N N . THR D 1 255 ? 21.521 -5.823 11.087 1.00 17.44 282 THR D N 1
ATOM 8333 C CA . THR D 1 255 ? 22.061 -6.946 11.786 1.00 20.35 282 THR D CA 1
ATOM 8334 C C . THR D 1 255 ? 22.930 -7.856 10.860 1.00 21.12 282 THR D C 1
ATOM 8335 O O . THR D 1 255 ? 23.965 -8.323 11.237 1.00 17.52 282 THR D O 1
ATOM 8339 N N . ASN D 1 256 ? 22.450 -8.123 9.674 1.00 20.31 283 ASN D N 1
ATOM 8340 C CA . ASN D 1 256 ? 23.092 -9.058 8.805 1.00 24.18 283 ASN D CA 1
ATOM 8341 C C . ASN D 1 256 ? 24.407 -8.592 8.227 1.00 21.20 283 ASN D C 1
ATOM 8342 O O . ASN D 1 256 ? 25.079 -9.344 7.530 1.00 26.61 283 ASN D O 1
ATOM 8347 N N . ARG D 1 257 ? 24.758 -7.327 8.401 1.00 19.96 284 ARG D N 1
ATOM 8348 C CA . ARG D 1 257 ? 26.077 -6.811 8.032 1.00 21.74 284 ARG D CA 1
ATOM 8349 C C . ARG D 1 257 ? 27.203 -7.188 9.041 1.00 17.66 284 ARG D C 1
ATOM 8350 O O . ARG D 1 257 ? 28.395 -7.004 8.715 1.00 24.64 284 ARG D O 1
ATOM 8358 N N . PHE D 1 258 ? 26.812 -7.604 10.233 1.00 16.75 285 PHE D N 1
ATOM 8359 C CA . PHE D 1 258 ? 27.762 -7.639 11.360 1.00 17.84 285 PHE D CA 1
ATOM 8360 C C . PHE D 1 258 ? 28.284 -9.041 11.636 1.00 15.88 285 PHE D C 1
ATOM 8361 O O . PHE D 1 258 ? 27.608 -10.051 11.351 1.00 22.10 285 PHE D O 1
ATOM 8369 N N . ARG D 1 259 ? 29.467 -9.105 12.287 1.00 18.67 286 ARG D N 1
ATOM 8370 C CA . ARG D 1 259 ? 30.030 -10.378 12.664 1.00 19.36 286 ARG D CA 1
ATOM 8371 C C . ARG D 1 259 ? 29.297 -11.074 13.757 1.00 16.33 286 ARG D C 1
ATOM 8372 O O . ARG D 1 259 ? 29.211 -12.320 13.788 1.00 19.80 286 ARG D O 1
ATOM 8380 N N . PHE D 1 260 ? 28.759 -10.308 14.733 1.00 16.80 287 PHE D N 1
ATOM 8381 C CA . PHE D 1 260 ? 28.100 -10.900 15.928 1.00 15.21 287 PHE D CA 1
ATOM 8382 C C . PHE D 1 260 ? 26.771 -10.212 16.191 1.00 14.19 287 PHE D C 1
ATOM 8383 O O . PHE D 1 260 ? 26.657 -8.970 15.970 1.00 15.48 287 PHE D O 1
ATOM 8391 N N . HIS D 1 261 ? 25.789 -10.928 16.726 1.00 17.11 288 HIS D N 1
ATOM 8392 C CA . HIS D 1 261 ? 24.555 -10.374 17.219 1.00 16.16 288 HIS D CA 1
ATOM 8393 C C . HIS D 1 261 ? 24.263 -11.000 18.590 1.00 15.90 288 HIS D C 1
ATOM 8394 O O . HIS D 1 261 ? 24.135 -12.271 18.654 1.00 18.44 288 HIS D O 1
ATOM 8401 N N . PHE D 1 262 ? 24.297 -10.229 19.651 1.00 15.36 289 PHE D N 1
ATOM 8402 C CA . PHE D 1 262 ? 24.055 -10.660 20.989 1.00 15.52 289 PHE D CA 1
ATOM 8403 C C . PHE D 1 262 ? 22.724 -10.092 21.486 1.00 16.33 289 PHE D C 1
ATOM 8404 O O . PHE D 1 262 ? 22.548 -8.857 21.664 1.00 15.91 289 PHE D O 1
ATOM 8412 N N . GLN D 1 263 ? 21.764 -10.944 21.552 1.00 18.22 290 GLN D N 1
ATOM 8413 C CA . GLN D 1 263 ? 20.430 -10.646 21.880 1.00 18.15 290 GLN D CA 1
ATOM 8414 C C . GLN D 1 263 ? 20.238 -10.489 23.372 1.00 18.72 290 GLN D C 1
ATOM 8415 O O . GLN D 1 263 ? 20.617 -11.305 24.090 1.00 30.83 290 GLN D O 1
ATOM 8421 N N . GLY D 1 264 ? 19.520 -9.501 23.722 1.00 17.27 291 GLY D N 1
ATOM 8422 C CA . GLY D 1 264 ? 19.111 -9.314 25.099 1.00 17.67 291 GLY D CA 1
ATOM 8423 C C . GLY D 1 264 ? 19.331 -7.892 25.541 1.00 12.72 291 GLY D C 1
ATOM 8424 O O . GLY D 1 264 ? 19.919 -7.006 24.861 1.00 15.00 291 GLY D O 1
ATOM 8425 N N . PRO D 1 265 ? 18.942 -7.616 26.835 1.00 15.19 292 PRO D N 1
ATOM 8426 C CA . PRO D 1 265 ? 19.060 -6.273 27.372 1.00 13.28 292 PRO D CA 1
ATOM 8427 C C . PRO D 1 265 ? 20.559 -6.047 27.593 1.00 14.48 292 PRO D C 1
ATOM 8428 O O . PRO D 1 265 ? 21.297 -6.819 28.181 1.00 14.33 292 PRO D O 1
ATOM 8432 N N . CYS D 1 266 ? 21.003 -4.878 27.146 1.00 13.49 293 CYS D N 1
ATOM 8433 C CA A CYS D 1 266 ? 22.430 -4.631 27.221 0.50 12.36 293 CYS D CA 1
ATOM 8434 C CA B CYS D 1 266 ? 22.396 -4.518 27.233 0.50 14.66 293 CYS D CA 1
ATOM 8435 C C . CYS D 1 266 ? 22.959 -4.371 28.620 1.00 12.79 293 CYS D C 1
ATOM 8436 O O . CYS D 1 266 ? 24.169 -4.558 28.844 1.00 14.83 293 CYS D O 1
ATOM 8441 N N . GLY D 1 267 ? 22.075 -4.094 29.561 1.00 13.07 294 GLY D N 1
ATOM 8442 C CA . GLY D 1 267 ? 22.474 -4.045 30.965 1.00 13.95 294 GLY D CA 1
ATOM 8443 C C . GLY D 1 267 ? 22.903 -5.379 31.519 1.00 16.36 294 GLY D C 1
ATOM 8444 O O . GLY D 1 267 ? 23.542 -5.423 32.541 1.00 18.23 294 GLY D O 1
ATOM 8445 N N . THR D 1 268 ? 22.542 -6.448 30.836 1.00 14.61 295 THR D N 1
ATOM 8446 C CA . THR D 1 268 ? 22.992 -7.804 31.150 1.00 16.33 295 THR D CA 1
ATOM 8447 C C . THR D 1 268 ? 24.114 -8.227 30.251 1.00 15.28 295 THR D C 1
ATOM 8448 O O . THR D 1 268 ? 25.120 -8.747 30.763 1.00 20.41 295 THR D O 1
ATOM 8452 N N . THR D 1 269 ? 23.977 -8.008 28.964 1.00 13.81 296 THR D N 1
ATOM 8453 C CA . THR D 1 269 ? 25.023 -8.530 28.080 1.00 13.16 296 THR D CA 1
ATOM 8454 C C . THR D 1 269 ? 26.321 -7.753 28.056 1.00 13.60 296 THR D C 1
ATOM 8455 O O . THR D 1 269 ? 27.393 -8.347 27.897 1.00 18.50 296 THR D O 1
ATOM 8459 N N . LEU D 1 270 ? 26.271 -6.420 28.215 1.00 14.30 297 LEU D N 1
ATOM 8460 C CA . LEU D 1 270 ? 27.529 -5.734 28.177 1.00 14.52 297 LEU D CA 1
ATOM 8461 C C . LEU D 1 270 ? 28.481 -6.021 29.350 1.00 12.72 297 LEU D C 1
ATOM 8462 O O . LEU D 1 270 ? 29.673 -6.120 29.146 1.00 15.66 297 LEU D O 1
ATOM 8467 N N . PRO D 1 271 ? 27.964 -6.111 30.580 1.00 14.03 298 PRO D N 1
ATOM 8468 C CA . PRO D 1 271 ? 28.866 -6.480 31.652 1.00 14.20 298 PRO D CA 1
ATOM 8469 C C . PRO D 1 271 ? 29.581 -7.823 31.457 1.00 15.09 298 PRO D C 1
ATOM 8470 O O . PRO D 1 271 ? 30.760 -8.016 31.777 1.00 22.54 298 PRO D O 1
ATOM 8474 N N . GLU D 1 272 ? 28.891 -8.758 30.832 1.00 15.69 299 GLU D N 1
ATOM 8475 C CA . GLU D 1 272 ? 29.490 -10.042 30.497 1.00 18.30 299 GLU D CA 1
ATOM 8476 C C . GLU D 1 272 ? 30.489 -9.884 29.390 1.00 18.20 299 GLU D C 1
ATOM 8477 O O . GLU D 1 272 ? 31.652 -10.404 29.437 1.00 20.99 299 GLU D O 1
ATOM 8483 N N . ALA D 1 273 ? 30.108 -9.227 28.274 1.00 18.51 300 ALA D N 1
ATOM 8484 C CA . ALA D 1 273 ? 30.998 -9.061 27.137 1.00 17.07 300 ALA D CA 1
ATOM 8485 C C . ALA D 1 273 ? 32.286 -8.319 27.431 1.00 18.49 300 ALA D C 1
ATOM 8486 O O . ALA D 1 273 ? 33.348 -8.609 26.863 1.00 21.18 300 ALA D O 1
ATOM 8488 N N . LEU D 1 274 ? 32.156 -7.278 28.267 1.00 18.17 301 LEU D N 1
ATOM 8489 C CA . LEU D 1 274 ? 33.242 -6.332 28.517 1.00 17.80 301 LEU D CA 1
ATOM 8490 C C . LEU D 1 274 ? 34.000 -6.570 29.833 1.00 19.74 301 LEU D C 1
ATOM 8491 O O . LEU D 1 274 ? 34.839 -5.771 30.189 1.00 26.07 301 LEU D O 1
ATOM 8496 N N . ALA D 1 275 ? 33.752 -7.716 30.487 1.00 22.62 302 ALA D N 1
ATOM 8497 C CA . ALA D 1 275 ? 34.387 -8.022 31.762 1.00 23.39 302 ALA D CA 1
ATOM 8498 C C . ALA D 1 275 ? 35.897 -8.164 31.619 1.00 26.48 302 ALA D C 1
ATOM 8499 O O . ALA D 1 275 ? 36.392 -8.615 30.557 1.00 28.50 302 ALA D O 1
#

Sequence (1086 aa):
ARPSSSMADFRKFFAKAKHIVIISGAGVSAESGVPTFRGAGGYWRKWQAQQDLATPLAFAHNPSRVWEFYHYRREVMGSKEPNAGHRAIAECETRLGKQGRRVVVVITQNIDELHRKAGTKNLLEIHGSLFKTRCTSCGVVAENYKSPICPALSGKGAPEPGTQDASIPVEKLPRRCEEAGCGGLLRPHVVWFGENLDPAILEEVDRELAHCCDLCLVVVGTSSVVYPAAMMFAPQVAARRGVPVAEFNTETTPATNRRFRFHFQGPCCGTTLPEALARPSSSMADFRKFFAKAKHIVIISGAGVSAESGVPTFRGAGGYWRKWQAQDLATPLAFAHNPSRVWEFYHYRREVMGSKEPNAGHRAIAECETRLGKQGRRVVVVITQNIDELHRKAGTKNLLEIHGSLFKTRCTSSCGVVVAENYKSPICPALSGKGAPEPGTQDASIPVEKLPRRCEEAGCGGLLRPHVVWFGENLDPAILEEVDRELAHCDLCLVVVGTSSVVYPAAMMFAPQVAARRGVPVAEFNTETTPATNRRFRFHFQGPCCGTTTLPEALAIDPFTARPSSSMADFRKFFAKAKHIVIISGAGVSAESGVPTFRGAGGYWRKWQAQDLATPLAFAHNPSRVWEFYHYRREVMGSKEPNAGHRAIAECETRLGKQGRRVVVVITQNIDELHRRKAGTKNLLEIHGSLFKTRCTSCGVVVAENYKSPICPALSGKGAPEPGTQDASIPVEKLPRRCEEAGCGGLLRPHVVWFGENLDPAILEEVDRELAHCDLCLVVVGTSSVVYPAAMFAPQVAARGVPVAEFNTETTPATNRFRFHFQGPCCGTTLPEALAGIDPFTARPSSSMADFRKFFAKAKHIVIISGAGVSAESGVPTFRGAGGYWRKWQAQDLATPLAFAHNPSRVWEFYHYRREVMGSKEPNAGHRAIAECETRLGKQGRRVVVVITQNIDELHRRKAGTKNLLEIHGSLFKTRCTSCGVVAENYKSPICPALSGKGAPEPGTQDASIPVVEEKLPRRCEEAGCGGLLRPHVVWFGENLDPAILEEVDRELAHCDLCLVVGTSSVVYPAAMFAPQQVAARGVPVAEFNTETTPATNRFRFHFQGPCCGTTLPEALA

B-factor: mean 22.69, std 15.12, range [5.38, 300.0]